Protein AF-A0A151AZF0-F1 (afdb_monomer_lite)

Organism: NCBI:txid1122241

Structure (mmCIF, N/CA/C/O backbone):
data_AF-A0A151AZF0-F1
#
_entry.id   AF-A0A151AZF0-F1
#
loop_
_atom_site.group_PDB
_atom_site.id
_atom_site.type_symbol
_atom_site.label_atom_id
_atom_site.label_alt_id
_atom_site.label_comp_id
_atom_site.label_asym_id
_atom_site.label_entity_id
_atom_site.label_seq_id
_atom_site.pdbx_PDB_ins_code
_atom_site.Cartn_x
_atom_site.Cartn_y
_atom_site.Cartn_z
_atom_site.occupancy
_atom_site.B_iso_or_equiv
_atom_site.auth_seq_id
_atom_site.auth_comp_id
_atom_site.auth_asym_id
_atom_site.auth_atom_id
_atom_site.pdbx_PDB_model_num
ATOM 1 N N . MET A 1 1 ? 9.887 -21.366 2.735 1.00 42.22 1 MET A N 1
ATOM 2 C CA . MET A 1 1 ? 10.022 -21.928 1.372 1.00 42.22 1 MET A CA 1
ATOM 3 C C . MET A 1 1 ? 11.358 -22.629 1.180 1.00 42.22 1 MET A C 1
ATOM 5 O O . MET A 1 1 ? 11.327 -23.818 0.887 1.00 42.22 1 MET A O 1
ATOM 9 N N . LYS A 1 2 ? 12.493 -21.950 1.438 1.00 47.62 2 LYS A N 1
ATOM 10 C CA . LYS A 1 2 ? 13.843 -22.541 1.374 1.00 47.62 2 LYS A CA 1
ATOM 11 C C . LYS A 1 2 ? 13.903 -23.910 2.060 1.00 47.62 2 LYS A C 1
ATOM 13 O O . LYS A 1 2 ? 14.105 -24.875 1.365 1.00 47.62 2 LYS A O 1
ATOM 18 N N . SER A 1 3 ? 13.496 -24.057 3.321 1.00 49.34 3 SER A N 1
ATOM 19 C CA . SER A 1 3 ? 13.525 -25.350 4.045 1.00 49.34 3 SER A CA 1
ATOM 20 C C . SER A 1 3 ? 12.642 -26.503 3.511 1.00 49.34 3 SER A C 1
ATOM 22 O O . SER A 1 3 ? 12.867 -27.655 3.882 1.00 49.34 3 SER A O 1
ATOM 24 N N . VAL A 1 4 ? 11.614 -26.231 2.694 1.00 53.88 4 VAL A N 1
ATOM 25 C CA . VAL A 1 4 ? 10.714 -27.257 2.105 1.00 53.88 4 VAL A CA 1
ATOM 26 C C . VAL A 1 4 ? 11.143 -27.607 0.682 1.00 53.88 4 VAL A C 1
ATOM 28 O O . VAL A 1 4 ? 11.077 -28.766 0.283 1.00 53.88 4 VAL A O 1
ATOM 31 N N . MET A 1 5 ? 11.618 -26.608 -0.061 1.00 65.56 5 MET A N 1
ATOM 32 C CA . MET A 1 5 ? 12.156 -26.776 -1.409 1.00 65.56 5 MET A CA 1
ATOM 33 C C . MET A 1 5 ? 13.628 -27.194 -1.399 1.00 65.56 5 MET A C 1
ATOM 35 O O . MET A 1 5 ? 14.109 -27.757 -2.369 1.00 65.56 5 MET A O 1
ATOM 39 N N . GLU A 1 6 ? 14.347 -26.969 -0.304 1.00 69.88 6 GLU A N 1
ATOM 40 C CA . GLU A 1 6 ? 15.763 -27.293 -0.140 1.00 69.88 6 GLU A CA 1
ATOM 41 C C . GLU A 1 6 ? 16.044 -28.785 -0.320 1.00 69.88 6 GLU A C 1
ATOM 43 O O . GLU A 1 6 ? 16.968 -29.083 -1.062 1.00 69.88 6 GLU A O 1
ATOM 48 N N . PRO A 1 7 ? 15.259 -29.742 0.214 1.00 72.81 7 PRO A N 1
ATOM 49 C CA . PRO A 1 7 ? 15.430 -31.155 -0.132 1.00 72.81 7 PRO A CA 1
ATOM 50 C C . PRO A 1 7 ? 15.266 -31.442 -1.632 1.00 72.81 7 PRO A C 1
ATOM 52 O O . PRO A 1 7 ? 15.977 -32.282 -2.177 1.00 72.81 7 PRO A O 1
ATOM 55 N N . ILE A 1 8 ? 14.358 -30.730 -2.308 1.00 76.69 8 ILE A N 1
ATOM 56 C CA . ILE A 1 8 ? 14.084 -30.883 -3.744 1.00 76.69 8 ILE A CA 1
ATOM 57 C C . ILE A 1 8 ? 15.234 -30.285 -4.574 1.00 76.69 8 ILE A C 1
ATOM 59 O O . ILE A 1 8 ? 15.750 -30.936 -5.479 1.00 76.69 8 ILE A O 1
ATOM 63 N N . TYR A 1 9 ? 15.693 -29.075 -4.248 1.00 80.81 9 TYR A N 1
ATOM 64 C CA . TYR A 1 9 ? 16.823 -28.439 -4.928 1.00 80.81 9 TYR A CA 1
ATOM 65 C C . TYR A 1 9 ? 18.149 -29.126 -4.605 1.00 80.81 9 TYR A C 1
ATOM 67 O O . TYR A 1 9 ? 18.932 -29.374 -5.513 1.00 80.81 9 TYR A O 1
ATOM 75 N N . ASN A 1 10 ? 18.386 -29.531 -3.355 1.00 79.75 10 ASN A N 1
ATOM 76 C CA . ASN A 1 10 ? 19.555 -30.329 -2.986 1.00 79.75 10 ASN A CA 1
ATOM 77 C C . ASN A 1 10 ? 19.586 -31.639 -3.749 1.00 79.75 10 ASN A C 1
ATOM 79 O O . ASN A 1 10 ? 20.657 -31.997 -4.232 1.00 79.75 10 ASN A O 1
ATOM 83 N N . PHE A 1 11 ? 18.429 -32.296 -3.908 1.00 81.69 11 PHE A N 1
ATOM 84 C CA . PHE A 1 11 ? 18.308 -33.412 -4.825 1.00 81.69 11 PHE A CA 1
ATOM 85 C C . PHE A 1 11 ? 18.811 -32.961 -6.195 1.00 81.69 11 PHE A C 1
ATOM 87 O O . PHE A 1 11 ? 19.843 -33.465 -6.615 1.00 81.69 11 PHE A O 1
ATOM 94 N N . PHE A 1 12 ? 18.196 -31.989 -6.877 1.00 85.44 12 PHE A N 1
ATOM 95 C CA . PHE A 1 12 ? 18.620 -31.599 -8.233 1.00 85.44 12 PHE A CA 1
ATOM 96 C C . PHE A 1 12 ? 20.095 -31.200 -8.379 1.00 85.44 12 PHE A C 1
ATOM 98 O O . PHE A 1 12 ? 20.670 -31.466 -9.434 1.00 85.44 12 PHE A O 1
ATOM 105 N N . LEU A 1 13 ? 20.702 -30.597 -7.358 1.00 85.88 13 LEU A N 1
ATOM 106 C CA . LEU A 1 13 ? 22.083 -30.110 -7.384 1.00 85.88 13 LEU A CA 1
ATOM 107 C C . LEU A 1 13 ? 23.124 -31.183 -7.053 1.00 85.88 13 LEU A C 1
ATOM 109 O O . LEU A 1 13 ? 24.278 -31.049 -7.452 1.00 85.88 13 LEU A O 1
ATOM 113 N N . GLU A 1 14 ? 22.737 -32.250 -6.353 1.00 84.25 14 GLU A N 1
ATOM 114 C CA . GLU A 1 14 ? 23.610 -33.359 -5.960 1.00 84.25 14 GLU A CA 1
ATOM 115 C C . GLU A 1 14 ? 24.510 -33.908 -7.084 1.00 84.25 14 GLU A C 1
ATOM 117 O O . GLU A 1 14 ? 25.729 -33.958 -6.893 1.00 84.25 14 GLU A O 1
ATOM 122 N N . PRO A 1 15 ? 23.996 -34.234 -8.283 1.00 81.56 15 PRO A N 1
ATOM 123 C CA . PRO A 1 15 ? 24.819 -34.815 -9.340 1.00 81.56 15 PRO A CA 1
ATOM 124 C C . PRO A 1 15 ? 25.746 -33.789 -10.022 1.00 81.56 15 PRO A C 1
ATOM 126 O O . PRO A 1 15 ? 26.589 -34.169 -10.836 1.00 81.56 15 PRO A O 1
ATOM 129 N N . LEU A 1 16 ? 25.618 -32.496 -9.696 1.00 84.38 16 LEU A N 1
ATOM 130 C CA . LEU A 1 16 ? 26.509 -31.421 -10.148 1.00 84.38 16 LEU A CA 1
ATOM 131 C C . LEU A 1 16 ? 27.658 -31.157 -9.154 1.00 84.38 16 LEU A C 1
ATOM 133 O O . LEU A 1 16 ? 28.620 -30.476 -9.505 1.00 84.38 16 LEU A O 1
ATOM 137 N N . ILE A 1 17 ? 27.608 -31.716 -7.936 1.00 73.12 17 ILE A N 1
ATOM 138 C CA . ILE A 1 17 ? 28.669 -31.572 -6.920 1.00 73.12 17 ILE A CA 1
ATOM 139 C C . ILE A 1 17 ? 30.031 -32.110 -7.399 1.00 73.12 17 ILE A C 1
ATOM 141 O O . ILE A 1 17 ? 31.029 -31.431 -7.157 1.00 73.12 17 ILE A O 1
ATOM 145 N N . PRO A 1 18 ? 30.142 -33.265 -8.094 1.00 62.56 18 PRO A N 1
ATOM 146 C CA . PRO A 1 18 ? 31.435 -33.783 -8.558 1.00 62.56 18 PRO A CA 1
ATOM 147 C C . PRO A 1 18 ? 32.144 -32.875 -9.575 1.00 62.56 18 PRO A C 1
ATOM 149 O O . PRO A 1 18 ? 33.356 -32.984 -9.750 1.00 62.56 18 PRO A O 1
ATOM 152 N N . CYS A 1 19 ? 31.422 -31.945 -10.213 1.00 56.50 19 CYS A N 1
ATOM 153 C CA . CYS A 1 19 ? 32.000 -30.883 -11.045 1.00 56.50 19 CYS A CA 1
ATOM 154 C C . CYS A 1 19 ? 32.746 -29.818 -10.214 1.00 56.50 19 CYS A C 1
ATOM 156 O O . CYS A 1 19 ? 33.321 -28.892 -10.778 1.00 56.50 19 CYS A O 1
ATOM 158 N N . SER A 1 20 ? 32.764 -29.951 -8.883 1.00 50.59 20 SER A N 1
ATOM 159 C CA . SER A 1 20 ? 33.580 -29.192 -7.939 1.00 50.59 20 SER A CA 1
ATOM 160 C C . SER A 1 20 ? 34.832 -30.000 -7.565 1.00 50.59 20 SER A C 1
ATOM 162 O O . SER A 1 20 ? 34.872 -30.619 -6.497 1.00 50.59 20 SER A O 1
ATOM 164 N N . PRO A 1 21 ? 35.884 -30.063 -8.405 1.00 42.28 21 PRO A N 1
ATOM 165 C CA . PRO A 1 21 ? 37.151 -30.552 -7.908 1.00 42.28 21 PRO A CA 1
ATOM 166 C C . PRO A 1 21 ? 37.623 -29.567 -6.839 1.00 42.28 21 PRO A C 1
ATOM 168 O O . PRO A 1 21 ? 37.889 -28.395 -7.110 1.00 42.28 21 PRO A O 1
ATOM 171 N N . ILE A 1 22 ? 37.702 -30.070 -5.610 1.00 41.88 22 ILE A N 1
ATOM 172 C CA . ILE A 1 22 ? 38.432 -29.473 -4.501 1.00 41.88 22 ILE A CA 1
ATOM 173 C C . ILE A 1 22 ? 39.880 -29.311 -4.968 1.00 41.88 22 ILE A C 1
ATOM 175 O O . ILE A 1 22 ? 40.700 -30.214 -4.841 1.00 41.88 22 ILE A O 1
ATOM 179 N N . VAL A 1 23 ? 40.193 -28.153 -5.532 1.00 35.53 23 VAL A N 1
ATOM 180 C CA . VAL A 1 23 ? 41.538 -27.605 -5.519 1.00 35.53 23 VAL A CA 1
ATOM 181 C C . VAL A 1 23 ? 41.374 -26.157 -5.109 1.00 35.53 23 VAL A C 1
ATOM 183 O O . VAL A 1 23 ? 40.712 -25.369 -5.781 1.00 35.53 23 VAL A O 1
ATOM 186 N N . ALA A 1 24 ? 41.954 -25.834 -3.958 1.00 36.44 24 ALA A N 1
ATOM 187 C CA . ALA A 1 24 ? 42.324 -24.478 -3.620 1.00 36.44 24 ALA A CA 1
ATOM 188 C C . ALA A 1 24 ? 43.256 -23.966 -4.726 1.00 36.44 24 ALA A C 1
ATOM 190 O O . ALA A 1 24 ? 44.459 -24.206 -4.711 1.00 36.44 24 ALA A O 1
ATOM 191 N N . THR A 1 25 ? 42.678 -23.345 -5.742 1.00 34.28 25 THR A N 1
ATOM 192 C CA . THR A 1 25 ? 43.376 -22.368 -6.561 1.00 34.28 25 THR A CA 1
ATOM 193 C C . THR A 1 25 ? 42.576 -21.098 -6.457 1.00 34.28 25 THR A C 1
ATOM 195 O O . THR A 1 25 ? 41.372 -21.091 -6.716 1.00 34.28 25 THR A O 1
ATOM 198 N N . ASP A 1 26 ? 43.285 -20.062 -6.051 1.00 37.78 26 ASP A N 1
ATOM 199 C CA . ASP A 1 26 ? 42.865 -18.702 -5.755 1.00 37.78 26 ASP A CA 1
ATOM 200 C C . ASP A 1 26 ? 42.389 -17.938 -7.008 1.00 37.78 26 ASP A C 1
ATOM 202 O O . ASP A 1 26 ? 42.692 -16.763 -7.182 1.00 37.78 26 ASP A O 1
ATOM 206 N N . GLY A 1 27 ? 41.661 -18.610 -7.904 1.00 41.56 27 GLY A N 1
ATOM 207 C CA . GLY A 1 27 ? 40.975 -17.988 -9.026 1.00 41.56 27 GLY A CA 1
ATOM 208 C C . GLY A 1 27 ? 39.744 -17.274 -8.492 1.00 41.56 27 GLY A C 1
ATOM 209 O O . GLY A 1 27 ? 38.775 -17.907 -8.063 1.00 41.56 27 GLY A O 1
ATOM 210 N N . THR A 1 28 ? 39.800 -15.948 -8.465 1.00 49.31 28 THR A N 1
ATOM 211 C CA . THR A 1 28 ? 38.645 -15.099 -8.179 1.00 49.31 28 THR A CA 1
ATOM 212 C C . THR A 1 28 ? 37.538 -15.409 -9.196 1.00 49.31 28 THR A C 1
ATOM 214 O O . THR A 1 28 ? 37.819 -15.730 -10.351 1.00 49.31 28 THR A O 1
ATOM 217 N N . GLY A 1 29 ? 36.262 -15.318 -8.801 1.00 51.56 29 GLY A N 1
ATOM 218 C CA . GLY A 1 29 ? 35.124 -15.498 -9.726 1.00 51.56 29 GLY A CA 1
ATOM 219 C C . GLY A 1 29 ? 35.193 -14.605 -10.984 1.00 51.56 29 GLY A C 1
ATOM 220 O O . GLY A 1 29 ? 34.553 -14.899 -11.995 1.00 51.56 29 GLY A O 1
ATOM 221 N N . ASP A 1 30 ? 36.036 -13.570 -10.957 1.00 54.75 30 ASP A N 1
ATOM 222 C CA . ASP A 1 30 ? 36.359 -12.670 -12.067 1.00 54.75 30 ASP A CA 1
ATOM 223 C C . ASP A 1 30 ? 37.140 -13.339 -13.222 1.00 54.75 30 ASP A C 1
ATOM 225 O O . ASP A 1 30 ? 36.998 -12.943 -14.382 1.00 54.75 30 ASP A O 1
ATOM 229 N N . GLU A 1 31 ? 37.943 -14.379 -12.963 1.00 60.72 31 GLU A N 1
ATOM 230 C CA . GLU A 1 31 ? 38.719 -15.064 -14.015 1.00 60.72 31 GLU A CA 1
ATOM 231 C C . GLU A 1 31 ? 37.845 -15.976 -14.891 1.00 60.72 31 GLU A C 1
ATOM 233 O O . GLU A 1 31 ? 38.071 -16.090 -16.095 1.00 60.72 31 GLU A O 1
ATOM 238 N N . LEU A 1 32 ? 36.811 -16.599 -14.314 1.00 64.62 32 LEU A N 1
ATOM 239 C CA . LEU A 1 32 ? 35.881 -17.466 -15.049 1.00 64.62 32 LEU A CA 1
ATOM 240 C C . LEU A 1 32 ? 34.843 -16.656 -15.839 1.00 64.62 32 LEU A C 1
ATOM 242 O O . LEU A 1 32 ? 34.472 -17.035 -16.952 1.00 64.62 32 LEU A O 1
ATOM 246 N N . SER A 1 33 ? 34.399 -15.520 -15.296 1.00 60.94 33 SER A N 1
ATOM 247 C CA . SER A 1 33 ? 33.419 -14.643 -15.948 1.00 60.94 33 SER A CA 1
ATOM 248 C C . SER A 1 33 ? 34.002 -13.862 -17.134 1.00 60.94 33 SER A C 1
ATOM 250 O O . SER A 1 33 ? 33.256 -13.494 -18.042 1.00 60.94 33 SER A O 1
ATOM 252 N N . SER A 1 34 ? 35.326 -13.668 -17.184 1.00 67.19 34 SER A N 1
ATOM 253 C CA . SER A 1 34 ? 36.035 -12.937 -18.250 1.00 67.19 34 SER A CA 1
ATOM 254 C C . SER A 1 34 ? 36.477 -13.795 -19.448 1.00 67.19 34 SER A C 1
ATOM 256 O O . SER A 1 34 ? 36.998 -13.259 -20.434 1.00 67.19 34 SER A O 1
ATOM 258 N N . LEU A 1 35 ? 36.236 -15.113 -19.420 1.00 76.75 35 LEU A N 1
ATOM 259 C CA . LEU A 1 35 ? 36.537 -16.011 -20.540 1.00 76.75 35 LEU A CA 1
ATOM 260 C C . LEU A 1 35 ? 35.724 -15.644 -21.793 1.00 76.75 35 LEU A C 1
ATOM 262 O O . LEU A 1 35 ? 34.508 -15.484 -21.739 1.00 76.75 35 LEU A O 1
ATOM 266 N N . ARG A 1 36 ? 36.390 -15.555 -22.953 1.00 76.19 36 ARG A N 1
ATOM 267 C CA . ARG A 1 36 ? 35.723 -15.428 -24.268 1.00 76.19 36 ARG A CA 1
ATOM 268 C C . ARG A 1 36 ? 35.367 -16.779 -24.885 1.00 76.19 36 ARG A C 1
ATOM 270 O O . ARG A 1 36 ? 34.313 -16.906 -25.504 1.00 76.19 36 ARG A O 1
ATOM 277 N N . GLU A 1 37 ? 36.242 -17.766 -24.729 1.00 86.19 37 GLU A N 1
ATOM 278 C CA . GLU A 1 37 ? 36.039 -19.139 -25.192 1.00 86.19 37 GLU A CA 1
ATOM 279 C C . GLU A 1 37 ? 35.965 -20.069 -23.985 1.00 86.19 37 GLU A C 1
ATOM 281 O O . GLU A 1 37 ? 36.800 -20.000 -23.083 1.00 86.19 37 GLU A O 1
ATOM 286 N N . VAL A 1 38 ? 34.948 -20.926 -23.966 1.00 87.25 38 VAL A N 1
ATOM 287 C CA . VAL A 1 38 ? 34.674 -21.863 -22.877 1.00 87.25 38 VAL A CA 1
ATOM 288 C C . VAL A 1 38 ? 34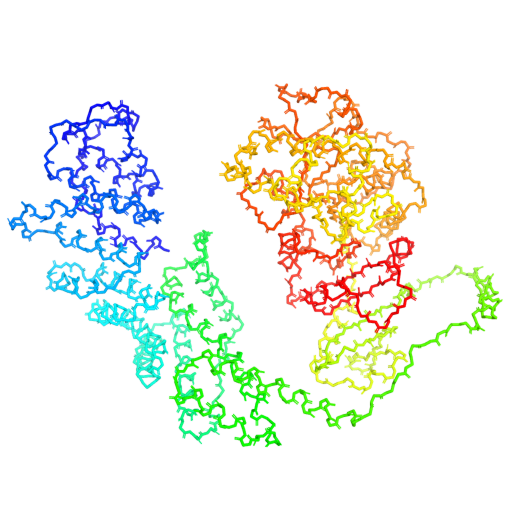.792 -23.277 -23.433 1.00 87.25 38 VAL A C 1
ATOM 290 O O . VAL A 1 38 ? 34.029 -23.659 -24.318 1.00 87.25 38 VAL A O 1
ATOM 293 N N . ASN A 1 39 ? 35.752 -24.043 -22.915 1.00 88.88 39 ASN A N 1
ATOM 294 C CA . ASN A 1 39 ? 35.935 -25.465 -23.220 1.00 88.88 39 ASN A CA 1
ATOM 295 C C . ASN A 1 39 ? 35.386 -26.355 -22.091 1.00 88.88 39 ASN A C 1
ATOM 297 O O . ASN A 1 39 ? 34.940 -25.851 -21.060 1.00 88.88 39 ASN A O 1
ATOM 301 N N . ASP A 1 40 ? 35.437 -27.678 -22.265 1.00 88.06 40 ASP A N 1
ATOM 302 C CA . ASP A 1 40 ? 34.928 -28.664 -21.295 1.00 88.06 40 ASP A CA 1
ATOM 303 C C . ASP A 1 40 ? 35.425 -28.447 -19.852 1.00 88.06 40 ASP A C 1
ATOM 305 O O . ASP A 1 40 ? 34.645 -28.473 -18.893 1.00 88.06 40 ASP A O 1
ATOM 309 N N . LYS A 1 41 ? 36.725 -28.161 -19.691 1.00 85.06 41 LYS A N 1
ATOM 310 C CA . LYS A 1 41 ? 37.348 -27.947 -18.379 1.00 85.06 41 LYS A CA 1
ATOM 311 C C . LYS A 1 41 ? 36.830 -26.668 -17.723 1.00 85.06 41 LYS A C 1
ATOM 313 O O . LYS A 1 41 ? 36.451 -26.700 -16.553 1.00 85.06 41 LYS A O 1
ATOM 318 N N . SER A 1 42 ? 36.791 -25.565 -18.471 1.00 85.25 42 SER A N 1
ATOM 319 C CA . SER A 1 42 ? 36.283 -24.282 -17.976 1.00 85.25 42 SER A CA 1
ATOM 320 C C . SER A 1 42 ? 34.790 -24.352 -17.650 1.00 85.25 42 SER A C 1
ATOM 322 O O . SER A 1 42 ? 34.380 -23.857 -16.604 1.00 85.25 42 SER A O 1
ATOM 324 N N . LEU A 1 43 ? 33.981 -25.022 -18.481 1.00 88.38 43 LEU A N 1
ATOM 325 C CA . LEU A 1 43 ? 32.549 -25.193 -18.221 1.00 88.38 43 LEU A CA 1
ATOM 326 C C . LEU A 1 43 ? 32.294 -26.034 -16.965 1.00 88.38 43 LEU A C 1
ATOM 328 O O . LEU A 1 43 ? 31.455 -25.672 -16.145 1.00 88.38 43 LEU A O 1
ATOM 332 N N . SER A 1 44 ? 33.053 -27.115 -16.772 1.00 86.50 44 SER A N 1
ATOM 333 C CA . SER A 1 44 ? 32.964 -27.932 -15.557 1.00 86.50 44 SER A CA 1
ATOM 334 C C . SER A 1 44 ? 33.299 -27.121 -14.297 1.00 86.50 44 SER A C 1
ATOM 336 O O . SER A 1 44 ? 32.591 -27.221 -13.297 1.00 86.50 44 SER A O 1
ATOM 338 N N . GLN A 1 45 ? 34.327 -26.263 -14.358 1.00 85.00 45 GLN A N 1
ATOM 339 C CA . GLN A 1 45 ? 34.695 -25.358 -13.261 1.00 85.00 45 GLN A CA 1
ATOM 340 C C . GLN A 1 45 ? 33.616 -24.306 -12.979 1.00 85.00 45 GLN A C 1
ATOM 342 O O . GLN A 1 45 ? 33.310 -24.053 -11.815 1.00 85.00 45 GLN A O 1
ATOM 347 N N . ILE A 1 46 ? 33.013 -23.732 -14.024 1.00 87.69 46 ILE A N 1
ATOM 348 C CA . ILE A 1 46 ? 31.885 -22.795 -13.918 1.00 87.69 46 ILE A CA 1
ATOM 349 C C . ILE A 1 46 ? 30.700 -23.461 -13.207 1.00 87.69 46 ILE A C 1
ATOM 351 O O . ILE A 1 46 ? 30.174 -22.904 -12.244 1.00 87.69 46 ILE A O 1
ATOM 355 N N . ILE A 1 47 ? 30.317 -24.673 -13.628 1.00 89.38 47 ILE A N 1
ATOM 356 C CA . ILE A 1 47 ? 29.232 -25.443 -13.001 1.00 89.38 47 ILE A CA 1
ATOM 357 C C . ILE A 1 47 ? 29.540 -25.677 -11.518 1.00 89.38 47 ILE A C 1
ATOM 359 O O . ILE A 1 47 ? 28.716 -25.357 -10.662 1.00 89.38 47 ILE A O 1
ATOM 363 N N . GLY A 1 48 ? 30.740 -26.169 -11.192 1.00 85.19 48 GLY A N 1
ATOM 364 C CA . GLY A 1 48 ? 31.149 -26.410 -9.806 1.00 85.19 48 GLY A CA 1
ATOM 365 C C . GLY A 1 48 ? 31.179 -25.142 -8.944 1.00 85.19 48 GLY A C 1
ATOM 366 O O . GLY A 1 48 ? 30.760 -25.171 -7.784 1.00 85.19 48 GLY A O 1
ATOM 367 N N . HIS A 1 49 ? 31.638 -24.017 -9.502 1.00 84.38 49 HIS A N 1
ATOM 368 C CA . HIS A 1 49 ? 31.646 -22.721 -8.822 1.00 84.38 49 HIS A CA 1
ATOM 369 C C . HIS A 1 49 ? 30.225 -22.230 -8.537 1.00 84.38 49 HIS A C 1
ATOM 371 O O . HIS A 1 49 ? 29.922 -21.834 -7.413 1.00 84.38 49 HIS A O 1
ATOM 377 N N . ALA A 1 50 ? 29.328 -22.333 -9.511 1.00 87.38 50 ALA A N 1
ATOM 378 C CA . ALA A 1 50 ? 27.950 -21.904 -9.346 1.00 87.38 50 ALA A CA 1
ATOM 379 C C . ALA A 1 50 ? 27.156 -22.781 -8.365 1.00 87.38 50 ALA A C 1
ATOM 381 O O . ALA A 1 50 ? 26.357 -22.249 -7.601 1.00 87.38 50 ALA A O 1
ATOM 382 N N . VAL A 1 51 ? 27.422 -24.095 -8.288 1.00 87.56 51 VAL A N 1
ATOM 383 C CA . VAL A 1 51 ? 26.842 -24.958 -7.234 1.00 87.56 51 VAL A CA 1
ATOM 384 C C . VAL A 1 51 ? 27.284 -24.478 -5.847 1.00 87.56 51 VAL A C 1
ATOM 386 O O . VAL A 1 51 ? 26.485 -24.444 -4.909 1.00 87.56 51 VAL A O 1
ATOM 389 N N . LYS A 1 52 ? 28.552 -24.072 -5.704 1.00 84.06 52 LYS A N 1
ATOM 390 C CA . LYS A 1 52 ? 29.074 -23.511 -4.451 1.00 84.06 52 LYS A CA 1
ATOM 391 C C . LYS A 1 52 ? 28.402 -22.178 -4.108 1.00 84.06 52 LYS A C 1
ATOM 393 O O . LYS A 1 52 ? 28.016 -21.992 -2.956 1.00 84.06 52 LYS A O 1
ATOM 398 N N . LEU A 1 53 ? 28.249 -21.277 -5.081 1.00 82.75 53 LEU A N 1
ATOM 399 C CA . LEU A 1 53 ? 27.572 -19.994 -4.871 1.00 82.75 53 LEU A CA 1
ATOM 400 C C . LEU A 1 53 ? 26.096 -20.178 -4.510 1.00 82.75 53 LEU A C 1
ATOM 402 O O . LEU A 1 53 ? 25.635 -19.537 -3.573 1.00 82.75 53 LEU A O 1
ATOM 406 N N . HIS A 1 54 ? 25.394 -21.113 -5.160 1.00 87.06 54 HIS A N 1
ATOM 407 C CA . HIS A 1 54 ? 24.003 -21.440 -4.831 1.00 87.06 54 HIS A CA 1
ATOM 408 C C . HIS A 1 54 ? 23.845 -21.801 -3.351 1.00 87.06 54 HIS A C 1
ATOM 410 O O . HIS A 1 54 ? 23.001 -21.243 -2.653 1.00 87.06 54 HIS A O 1
ATOM 416 N N . ARG A 1 55 ? 24.726 -22.672 -2.844 1.00 81.38 55 ARG A N 1
ATOM 417 C CA . ARG A 1 55 ? 24.698 -23.122 -1.445 1.00 81.38 55 ARG A CA 1
ATOM 418 C C . ARG A 1 55 ? 25.067 -22.037 -0.434 1.00 81.38 55 ARG A C 1
ATOM 420 O O . ARG A 1 55 ? 24.553 -22.069 0.680 1.00 81.38 55 ARG A O 1
ATOM 427 N N . LEU A 1 56 ? 25.976 -21.127 -0.787 1.00 75.94 56 LEU A N 1
ATOM 428 C CA . LEU A 1 56 ? 26.501 -20.114 0.137 1.00 75.94 56 LEU A CA 1
ATOM 429 C C . LEU A 1 56 ? 25.710 -18.802 0.119 1.00 75.94 56 LEU A C 1
ATOM 431 O O . LEU A 1 56 ? 25.498 -18.216 1.177 1.00 75.94 56 LEU A O 1
ATOM 435 N N . TYR A 1 57 ? 25.297 -18.350 -1.062 1.00 77.00 57 TYR A N 1
ATOM 436 C CA . TYR A 1 57 ? 24.783 -16.996 -1.293 1.00 77.00 57 TYR A CA 1
ATOM 437 C C . TYR A 1 57 ? 23.384 -16.992 -1.923 1.00 77.00 57 TYR A C 1
ATOM 439 O O . TYR A 1 57 ? 22.579 -16.122 -1.607 1.00 77.00 57 TYR A O 1
ATOM 447 N N . GLY A 1 58 ? 23.031 -18.033 -2.686 1.00 79.44 58 GLY A N 1
ATOM 448 C CA . GLY A 1 58 ? 21.682 -18.240 -3.217 1.00 79.44 58 GLY A CA 1
ATOM 449 C C . GLY A 1 58 ? 21.614 -18.288 -4.743 1.00 79.44 58 GLY A C 1
ATOM 450 O O . GLY A 1 58 ? 22.626 -18.345 -5.443 1.00 79.44 58 GLY A O 1
ATOM 451 N N . VAL A 1 59 ? 20.384 -18.318 -5.260 1.00 83.62 59 VAL A N 1
ATOM 452 C CA . VAL A 1 59 ? 20.092 -18.594 -6.675 1.00 83.62 59 VAL A CA 1
ATOM 453 C C . VAL A 1 59 ? 20.581 -17.505 -7.639 1.00 83.62 59 VAL A C 1
ATOM 455 O O . VAL A 1 59 ? 21.047 -17.840 -8.727 1.00 83.62 59 VAL A O 1
ATOM 458 N N . GLU A 1 60 ? 20.544 -16.226 -7.250 1.00 84.94 60 GLU A N 1
ATOM 459 C CA . GLU A 1 60 ? 20.983 -15.120 -8.119 1.00 84.94 60 GLU A CA 1
ATOM 460 C C . GLU A 1 60 ? 22.505 -15.118 -8.324 1.00 84.94 60 GLU A C 1
ATOM 462 O O . GLU A 1 60 ? 22.971 -14.997 -9.456 1.00 84.94 60 GLU A O 1
ATOM 467 N N . ASP A 1 61 ? 23.299 -15.355 -7.274 1.00 82.75 61 ASP A N 1
ATOM 468 C CA . ASP A 1 61 ? 24.759 -15.473 -7.396 1.00 82.75 61 ASP A CA 1
ATOM 469 C C . ASP A 1 61 ? 25.161 -16.666 -8.274 1.00 82.75 61 ASP A C 1
ATOM 471 O O . ASP A 1 61 ? 26.063 -16.571 -9.111 1.00 82.75 61 ASP A O 1
ATOM 475 N N . ALA A 1 62 ? 24.457 -17.792 -8.128 1.00 86.06 62 ALA A N 1
ATOM 476 C CA . ALA A 1 62 ? 24.656 -18.953 -8.987 1.00 86.06 62 ALA A CA 1
ATOM 477 C C . ALA A 1 62 ? 24.308 -18.649 -10.452 1.00 86.06 62 ALA A C 1
ATOM 479 O O . ALA A 1 62 ? 25.051 -19.045 -11.352 1.00 86.06 62 ALA A O 1
ATOM 480 N N . TYR A 1 63 ? 23.212 -17.920 -10.698 1.00 88.81 63 TYR A N 1
ATOM 481 C CA . TYR A 1 63 ? 22.806 -17.505 -12.040 1.00 88.81 63 TYR A CA 1
ATOM 482 C C . TYR A 1 63 ? 23.860 -16.609 -12.698 1.00 88.81 63 TYR A C 1
ATOM 484 O O . TYR A 1 63 ? 24.281 -16.888 -13.822 1.00 88.81 63 TYR A O 1
ATOM 492 N N . HIS A 1 64 ? 24.345 -15.588 -11.986 1.00 85.00 64 HIS A N 1
ATOM 493 C CA . HIS A 1 64 ? 25.387 -14.689 -12.487 1.00 85.00 64 HIS A CA 1
ATOM 494 C C . HIS A 1 64 ? 26.691 -15.418 -12.825 1.00 85.00 64 HIS A C 1
ATOM 496 O O . HIS A 1 64 ? 27.368 -15.047 -13.783 1.00 85.00 64 HIS A O 1
ATOM 502 N N . ALA A 1 65 ? 27.023 -16.484 -12.097 1.00 84.50 65 ALA A N 1
ATOM 503 C CA . ALA A 1 65 ? 28.181 -17.311 -12.411 1.00 84.50 65 ALA A CA 1
ATOM 504 C C . ALA A 1 65 ? 27.970 -18.262 -13.601 1.00 84.50 65 ALA A C 1
ATOM 506 O O . ALA A 1 65 ? 28.948 -18.619 -14.252 1.00 84.50 65 ALA A O 1
ATOM 507 N N . LEU A 1 66 ? 26.736 -18.684 -13.901 1.00 86.94 66 LEU A N 1
ATOM 508 C CA . LEU A 1 66 ? 26.426 -19.619 -14.999 1.00 86.94 66 LEU A CA 1
ATOM 509 C C . LEU A 1 66 ? 26.054 -18.950 -16.313 1.00 86.94 66 LEU A C 1
ATOM 511 O O . LEU A 1 66 ? 26.052 -19.613 -17.354 1.00 86.94 66 LEU A O 1
ATOM 515 N N . TYR A 1 67 ? 25.684 -17.677 -16.282 1.00 85.81 67 TYR A N 1
ATOM 516 C CA . TYR A 1 67 ? 25.156 -16.999 -17.450 1.00 85.81 67 TYR A CA 1
ATOM 517 C C . TYR A 1 67 ? 26.032 -15.818 -17.855 1.00 85.81 67 TYR A C 1
ATOM 519 O O . TYR A 1 67 ? 26.018 -14.759 -17.232 1.00 85.81 67 TYR A O 1
ATOM 527 N N . ASN A 1 68 ? 26.744 -15.984 -18.972 1.00 84.38 68 ASN A N 1
ATOM 528 C CA . ASN A 1 68 ? 27.385 -14.886 -19.682 1.00 84.38 68 ASN A CA 1
ATOM 529 C C . ASN A 1 68 ? 27.024 -14.959 -21.178 1.00 84.38 68 ASN A C 1
ATOM 531 O O . ASN A 1 68 ? 27.409 -15.918 -21.854 1.00 84.38 68 ASN A O 1
ATOM 535 N N . PRO A 1 69 ? 26.330 -13.946 -21.730 1.00 81.31 69 PRO A N 1
ATOM 536 C CA . PRO A 1 69 ? 25.917 -13.944 -23.134 1.00 81.31 69 PRO A CA 1
ATOM 537 C C . PRO A 1 69 ? 27.092 -13.882 -24.125 1.00 81.31 69 PRO A C 1
ATOM 539 O O . PRO A 1 69 ? 26.899 -14.128 -25.313 1.00 81.31 69 PRO A O 1
ATOM 542 N N . ASN A 1 70 ? 28.307 -13.567 -23.664 1.00 82.06 70 ASN A N 1
ATOM 543 C CA . ASN A 1 70 ? 29.496 -13.441 -24.509 1.00 82.06 70 ASN A CA 1
ATOM 544 C C . ASN A 1 70 ? 30.309 -14.738 -24.651 1.00 82.06 70 ASN A C 1
ATOM 546 O O . ASN A 1 70 ? 31.303 -14.744 -25.381 1.00 82.06 70 ASN A O 1
ATOM 550 N N . TRP A 1 71 ? 29.931 -15.820 -23.967 1.00 89.56 71 TRP A N 1
ATOM 551 C CA . TRP A 1 71 ? 30.660 -17.084 -24.047 1.00 89.56 71 TRP A CA 1
ATOM 552 C C . TRP A 1 71 ? 30.501 -17.764 -25.405 1.00 89.56 71 TRP A C 1
ATOM 554 O O . TRP A 1 71 ? 29.393 -17.976 -25.900 1.00 89.56 71 TRP A O 1
ATOM 564 N N . LYS A 1 72 ? 31.631 -18.177 -25.981 1.00 88.19 72 LYS A N 1
ATOM 565 C CA . LYS A 1 72 ? 31.673 -19.088 -27.126 1.00 88.19 72 LYS A CA 1
ATOM 566 C C . LYS A 1 72 ? 32.094 -20.472 -26.659 1.00 88.19 72 LYS A C 1
ATOM 568 O O . LYS A 1 72 ? 33.221 -20.655 -26.211 1.00 88.19 72 LYS A O 1
ATOM 573 N N . PHE A 1 73 ? 31.191 -21.439 -26.766 1.00 88.44 73 PHE A N 1
ATOM 574 C CA . PHE A 1 73 ? 31.484 -22.827 -26.424 1.00 88.44 73 PHE A CA 1
ATOM 575 C C . PHE A 1 73 ? 32.323 -23.491 -27.521 1.00 88.44 73 PHE A C 1
ATOM 577 O O . PHE A 1 73 ? 31.958 -23.436 -28.696 1.00 88.44 73 PHE A O 1
ATOM 584 N N . VAL A 1 74 ? 33.435 -24.115 -27.129 1.00 88.81 74 VAL A N 1
ATOM 585 C CA . VAL A 1 74 ? 34.394 -24.783 -28.023 1.00 88.81 74 VAL A CA 1
ATOM 586 C C . VAL A 1 74 ? 34.649 -26.195 -27.498 1.00 88.81 74 VAL A C 1
ATOM 588 O O . VAL A 1 74 ? 34.959 -26.362 -26.323 1.00 88.81 74 VAL A O 1
ATOM 591 N N . ASP A 1 75 ? 34.506 -27.208 -28.356 1.00 87.12 75 ASP A N 1
ATOM 592 C CA . ASP A 1 75 ? 34.830 -28.615 -28.060 1.00 87.12 75 ASP A CA 1
ATOM 593 C C . ASP A 1 75 ? 34.233 -29.159 -26.743 1.00 87.12 75 ASP A C 1
ATOM 595 O O . ASP A 1 75 ? 34.924 -29.775 -25.931 1.00 87.12 75 ASP A O 1
ATOM 599 N N . ILE A 1 76 ? 32.935 -28.927 -26.510 1.00 87.25 76 ILE A N 1
ATOM 600 C CA . ILE A 1 76 ? 32.250 -29.366 -25.284 1.00 87.25 76 ILE A CA 1
ATOM 601 C C . ILE A 1 76 ? 31.556 -30.718 -25.492 1.00 87.25 76 ILE A C 1
ATOM 603 O O . ILE A 1 76 ? 30.692 -30.831 -26.366 1.00 87.25 76 ILE A O 1
ATOM 607 N N . PRO A 1 77 ? 31.862 -31.735 -24.666 1.00 86.31 77 PRO A N 1
ATOM 608 C CA . PRO A 1 77 ? 31.155 -33.004 -24.669 1.00 86.31 77 PRO A CA 1
ATOM 609 C C . PRO A 1 77 ? 29.644 -32.834 -24.422 1.00 86.31 77 PRO A C 1
ATOM 611 O O . PRO A 1 77 ? 29.247 -32.049 -23.554 1.00 86.31 77 PRO A O 1
ATOM 614 N N . PRO A 1 78 ? 28.785 -33.640 -25.077 1.00 84.38 78 PRO A N 1
ATOM 615 C CA . PRO A 1 78 ? 27.333 -33.616 -24.867 1.00 84.38 78 PRO A CA 1
ATOM 616 C C . PRO A 1 78 ? 26.911 -33.710 -23.394 1.00 84.38 78 PRO A C 1
ATOM 618 O O . PRO A 1 78 ? 25.969 -33.046 -22.970 1.00 84.38 78 PRO A O 1
ATOM 621 N N . LYS A 1 79 ? 27.638 -34.499 -22.590 1.00 84.38 79 LYS A N 1
ATOM 622 C CA . LYS A 1 79 ? 27.367 -34.683 -21.158 1.00 84.38 79 LYS A CA 1
ATOM 623 C C . LYS A 1 79 ? 27.540 -33.385 -20.359 1.00 84.38 79 LYS A C 1
ATOM 625 O O . LYS A 1 79 ? 26.645 -33.027 -19.600 1.00 84.38 79 LYS A O 1
ATOM 630 N N . THR A 1 80 ? 28.651 -32.676 -20.544 1.00 86.19 80 THR A N 1
ATOM 631 C CA . THR A 1 80 ? 28.950 -31.423 -19.831 1.00 86.19 80 THR A CA 1
ATOM 632 C C . THR A 1 80 ? 27.980 -30.316 -20.238 1.00 86.19 80 THR A C 1
ATOM 634 O O . THR A 1 80 ? 27.500 -29.549 -19.403 1.00 86.19 80 THR A O 1
ATOM 637 N N . LEU A 1 81 ? 27.613 -30.274 -21.521 1.00 88.31 81 LEU A N 1
ATOM 638 C CA . LEU A 1 81 ? 26.638 -29.314 -22.031 1.00 88.31 81 LEU A CA 1
ATOM 639 C C . LEU A 1 81 ? 25.212 -29.608 -21.525 1.00 88.31 81 LEU A C 1
ATOM 641 O O . LEU A 1 81 ? 24.467 -28.680 -21.210 1.00 88.31 81 LEU A O 1
ATOM 645 N N . MET A 1 82 ? 24.850 -30.885 -21.366 1.00 88.56 82 MET A N 1
ATOM 646 C CA . MET A 1 82 ? 23.613 -31.295 -20.693 1.00 88.56 82 MET A CA 1
ATOM 647 C C . MET A 1 82 ? 23.602 -30.850 -19.225 1.00 88.56 82 MET A C 1
ATOM 649 O O . MET A 1 82 ? 22.627 -30.233 -18.806 1.00 88.56 82 MET A O 1
ATOM 653 N N . GLN A 1 83 ? 24.682 -31.076 -18.466 1.00 89.38 83 GLN A N 1
ATOM 654 C CA . GLN A 1 83 ? 24.790 -30.640 -17.064 1.00 89.38 83 GLN A CA 1
ATOM 655 C C . GLN A 1 83 ? 24.629 -29.121 -16.919 1.00 89.38 83 GLN A C 1
ATOM 657 O O . GLN A 1 83 ? 23.949 -28.651 -16.006 1.00 89.38 83 GLN A O 1
ATOM 662 N N . TYR A 1 84 ? 25.201 -28.358 -17.853 1.00 91.31 84 TYR A N 1
ATOM 663 C CA . TYR A 1 84 ? 25.051 -26.908 -17.916 1.00 91.31 84 TYR A CA 1
ATOM 664 C C . TYR A 1 84 ? 23.593 -26.473 -18.119 1.00 91.31 84 TYR A C 1
ATOM 666 O O . TYR A 1 84 ? 23.061 -25.697 -17.323 1.00 91.31 84 TYR A O 1
ATOM 674 N N . TYR A 1 85 ? 22.915 -26.994 -19.148 1.00 91.94 85 TYR A N 1
ATOM 675 C CA . TYR A 1 85 ? 21.513 -26.643 -19.405 1.00 91.94 85 TYR A CA 1
ATOM 676 C C . TYR A 1 85 ? 20.565 -27.163 -18.329 1.00 91.94 85 TYR A C 1
ATOM 678 O O . TYR A 1 85 ? 19.580 -26.500 -18.004 1.00 91.94 85 TYR A O 1
ATOM 686 N N . TYR A 1 86 ? 20.879 -28.311 -17.739 1.00 91.75 86 TYR A N 1
ATOM 687 C CA . TYR A 1 86 ? 20.174 -28.842 -16.587 1.00 91.75 86 TYR A CA 1
ATOM 688 C C . TYR A 1 86 ? 20.250 -27.868 -15.410 1.00 91.75 86 TYR A C 1
ATOM 690 O O . TYR A 1 86 ? 19.211 -27.500 -14.868 1.00 91.75 86 TYR A O 1
ATOM 698 N N . PHE A 1 87 ? 21.441 -27.368 -15.065 1.00 92.56 87 PHE A N 1
ATOM 699 C CA . PHE A 1 87 ? 21.583 -26.434 -13.949 1.00 92.56 87 PHE A CA 1
ATOM 700 C C . PHE A 1 87 ? 20.903 -25.087 -14.231 1.00 92.56 87 PHE A C 1
ATOM 702 O O . PHE A 1 87 ? 20.176 -24.573 -13.383 1.00 92.56 87 PHE A O 1
ATOM 709 N N . LEU A 1 88 ? 21.039 -24.553 -15.449 1.00 91.81 88 LEU A N 1
ATOM 710 C CA . LEU A 1 88 ? 20.297 -23.357 -15.855 1.00 91.81 88 LEU A CA 1
ATOM 711 C C . LEU A 1 88 ? 18.781 -23.557 -15.765 1.00 91.81 88 LEU A C 1
ATOM 713 O O . LEU A 1 88 ? 18.068 -22.641 -15.369 1.00 91.81 88 LEU A O 1
ATOM 717 N N . THR A 1 89 ? 18.277 -24.749 -16.084 1.00 91.38 89 THR A N 1
ATOM 718 C CA . THR A 1 89 ? 16.851 -25.062 -15.933 1.00 91.38 89 THR A CA 1
ATOM 719 C C . THR A 1 89 ? 16.439 -25.060 -14.460 1.00 91.38 89 THR A C 1
ATOM 721 O O . THR A 1 89 ? 15.441 -24.433 -14.121 1.00 91.38 89 THR A O 1
ATOM 724 N N . VAL A 1 90 ? 17.220 -25.696 -13.577 1.00 90.06 90 VAL A N 1
ATOM 725 C CA . VAL A 1 90 ? 16.974 -25.702 -12.120 1.00 90.06 90 VAL A CA 1
ATOM 726 C C . VAL A 1 90 ? 16.911 -24.273 -11.572 1.00 90.06 90 VAL A C 1
ATOM 728 O O . VAL A 1 90 ? 15.963 -23.924 -10.874 1.00 90.06 90 VAL A O 1
ATOM 731 N N . ILE A 1 91 ? 17.880 -23.431 -11.938 1.00 89.69 91 ILE A N 1
ATOM 732 C CA . ILE A 1 91 ? 17.960 -22.036 -11.488 1.00 89.69 91 ILE A CA 1
ATOM 733 C C . ILE A 1 91 ? 16.778 -21.215 -11.991 1.00 89.69 91 ILE A C 1
ATOM 735 O O . ILE A 1 91 ? 16.169 -20.491 -11.214 1.00 89.69 91 ILE A O 1
ATOM 739 N N . ASN A 1 92 ? 16.414 -21.326 -13.269 1.00 86.50 92 ASN A N 1
ATOM 740 C CA . ASN A 1 92 ? 15.305 -20.535 -13.807 1.00 86.50 92 ASN A CA 1
ATOM 741 C C . ASN A 1 92 ? 13.935 -21.011 -13.294 1.00 86.50 92 ASN A C 1
ATOM 743 O O . ASN A 1 92 ? 13.024 -20.197 -13.174 1.00 86.50 92 ASN A O 1
ATOM 747 N N . ILE A 1 93 ? 13.798 -22.287 -12.905 1.00 82.81 93 ILE A N 1
ATOM 748 C CA . ILE A 1 93 ? 12.636 -22.771 -12.142 1.00 82.81 93 ILE A CA 1
ATOM 749 C C . ILE A 1 93 ? 12.584 -22.106 -10.759 1.00 82.81 93 ILE A C 1
ATOM 751 O O . ILE A 1 93 ? 11.527 -21.620 -10.366 1.00 82.81 93 ILE A O 1
ATOM 755 N N . GLU A 1 94 ? 13.707 -22.035 -10.038 1.00 84.00 94 GLU A N 1
ATOM 756 C CA . GLU A 1 94 ? 13.768 -21.398 -8.713 1.00 84.00 94 GLU A CA 1
ATOM 757 C C . GLU A 1 94 ? 13.543 -19.876 -8.767 1.00 84.00 94 GLU A C 1
ATOM 759 O O . GLU A 1 94 ? 12.931 -19.314 -7.859 1.00 84.00 94 GLU A O 1
ATOM 764 N N . ARG A 1 95 ? 13.961 -19.225 -9.858 1.00 83.88 95 ARG A N 1
ATOM 765 C CA . ARG A 1 95 ? 13.751 -17.790 -10.129 1.00 83.88 95 ARG A CA 1
ATOM 766 C C . ARG A 1 95 ? 12.366 -17.453 -10.687 1.00 83.88 95 ARG A C 1
ATOM 768 O O . ARG A 1 95 ? 12.068 -16.278 -10.870 1.00 83.88 95 ARG A O 1
ATOM 775 N N . TYR A 1 96 ? 11.529 -18.453 -10.974 1.00 76.62 96 TYR A N 1
ATOM 776 C CA . TYR A 1 96 ? 10.241 -18.286 -11.662 1.00 76.62 96 TYR A CA 1
ATOM 777 C C . TYR A 1 96 ? 10.341 -17.601 -13.048 1.00 76.62 96 TYR A C 1
ATOM 779 O O . TYR A 1 96 ? 9.373 -17.005 -13.523 1.00 76.62 96 TYR A O 1
ATOM 787 N N . ASP A 1 97 ? 11.479 -17.728 -13.741 1.00 80.75 97 ASP A N 1
ATOM 788 C CA . ASP A 1 97 ? 11.669 -17.213 -15.105 1.00 80.75 97 ASP A CA 1
ATOM 789 C C . ASP A 1 97 ? 11.208 -18.256 -16.134 1.00 80.75 97 ASP A C 1
ATOM 791 O O . ASP A 1 97 ? 11.959 -19.136 -16.569 1.00 80.75 97 ASP A O 1
ATOM 795 N N . LEU A 1 98 ? 9.925 -18.183 -16.503 1.00 78.50 98 LEU A N 1
ATOM 796 C CA . LEU A 1 98 ? 9.289 -19.175 -17.372 1.00 78.50 98 LEU A CA 1
ATOM 797 C C . LEU A 1 98 ? 9.802 -19.148 -18.819 1.00 78.50 98 LEU A C 1
ATOM 799 O O . LEU A 1 98 ? 9.662 -20.147 -19.528 1.00 78.50 98 LEU A O 1
ATOM 803 N N . GLU A 1 99 ? 10.339 -18.020 -19.284 1.00 82.44 99 GLU A N 1
ATOM 804 C CA . GLU A 1 99 ? 10.806 -17.862 -20.662 1.00 82.44 99 GLU A CA 1
ATOM 805 C C . GLU A 1 99 ? 12.190 -18.482 -20.845 1.00 82.44 99 GLU A C 1
ATOM 807 O O . GLU A 1 99 ? 12.363 -19.358 -21.700 1.00 82.44 99 GLU A O 1
ATOM 812 N N . GLU A 1 100 ? 13.146 -18.118 -19.987 1.00 83.88 100 GLU A N 1
ATOM 813 C CA . GLU A 1 100 ? 14.484 -18.711 -20.014 1.00 83.88 100 GLU A CA 1
ATOM 814 C C . GLU A 1 100 ? 14.440 -20.201 -19.641 1.00 83.88 100 GLU A C 1
ATOM 816 O O . GLU A 1 100 ? 15.121 -21.016 -20.265 1.00 83.88 100 GLU A O 1
ATOM 821 N N . MET A 1 101 ? 13.568 -20.607 -18.711 1.00 87.88 101 MET A N 1
ATOM 822 C CA . MET A 1 101 ? 13.346 -22.021 -18.388 1.00 87.88 101 MET A CA 1
ATOM 823 C C . MET A 1 101 ? 12.948 -22.857 -19.619 1.00 87.88 101 MET A C 1
ATOM 825 O O . MET A 1 101 ? 13.536 -23.919 -19.846 1.00 87.88 101 MET A O 1
ATOM 829 N N . ARG A 1 102 ? 12.010 -22.379 -20.453 1.00 85.12 102 ARG A N 1
ATOM 830 C CA . ARG A 1 102 ? 11.576 -23.093 -21.674 1.00 85.12 102 ARG A CA 1
ATOM 831 C C . ARG A 1 102 ? 12.727 -23.311 -22.650 1.00 85.12 102 ARG A C 1
ATOM 833 O O . ARG A 1 102 ? 12.943 -24.428 -23.112 1.00 85.12 102 ARG A O 1
ATOM 840 N N . LYS A 1 103 ? 13.515 -22.263 -22.890 1.00 87.56 103 LYS A N 1
ATOM 841 C CA . LYS A 1 103 ? 14.683 -22.293 -23.778 1.00 87.56 103 LYS A CA 1
ATOM 842 C C . LYS A 1 103 ? 15.688 -23.379 -23.393 1.00 87.56 103 LYS A C 1
ATOM 844 O O . LYS A 1 103 ? 16.270 -24.007 -24.276 1.00 87.56 103 LYS A O 1
ATOM 849 N N . TYR A 1 104 ? 15.921 -23.607 -22.100 1.00 90.06 104 TYR A N 1
ATOM 850 C CA . TYR A 1 104 ? 16.850 -24.648 -21.645 1.00 90.06 104 TYR A CA 1
ATOM 851 C C . TYR A 1 104 ? 16.210 -26.041 -21.588 1.00 90.06 104 TYR A C 1
ATOM 853 O O . TYR A 1 104 ? 16.884 -27.024 -21.906 1.00 90.06 104 TYR A O 1
ATOM 861 N N . LEU A 1 105 ? 14.911 -26.142 -21.294 1.00 87.06 105 LEU A N 1
ATOM 862 C CA . LEU A 1 105 ? 14.167 -27.403 -21.376 1.00 87.06 105 LEU A CA 1
ATOM 863 C C . LEU A 1 105 ? 14.082 -27.971 -22.791 1.00 87.06 105 LEU A C 1
ATOM 865 O O . LEU A 1 105 ? 14.162 -29.192 -22.952 1.00 87.06 105 LEU A O 1
ATOM 869 N N . ASP A 1 106 ? 13.937 -27.122 -23.807 1.00 85.25 106 ASP A N 1
ATOM 870 C CA . ASP A 1 106 ? 13.935 -27.558 -25.206 1.00 85.25 106 ASP A CA 1
ATOM 871 C C . ASP A 1 106 ? 15.281 -28.193 -25.565 1.00 85.25 106 ASP A C 1
ATOM 873 O O . ASP A 1 106 ? 15.332 -29.313 -26.077 1.00 85.25 106 ASP A O 1
ATOM 877 N N . LYS A 1 107 ? 16.383 -27.553 -25.151 1.00 87.06 107 LYS A N 1
ATOM 878 C CA . LYS A 1 107 ? 17.733 -28.105 -25.323 1.00 87.06 107 LYS A CA 1
ATOM 879 C C . LYS A 1 107 ? 17.885 -29.454 -24.625 1.00 87.06 107 LYS A C 1
ATOM 881 O O . LYS A 1 107 ? 18.377 -30.396 -25.236 1.00 87.06 107 LYS A O 1
ATOM 886 N N . LEU A 1 108 ? 17.428 -29.581 -23.376 1.00 86.56 108 LEU A N 1
ATOM 887 C CA . LEU A 1 108 ? 17.435 -30.857 -22.647 1.00 86.56 108 LEU A CA 1
ATOM 888 C C . LEU A 1 108 ? 16.563 -31.926 -23.319 1.00 86.56 108 LEU A C 1
ATOM 890 O O . LEU A 1 108 ? 16.906 -33.105 -23.304 1.00 86.56 108 LEU A O 1
ATOM 894 N N . SER A 1 109 ? 15.440 -31.531 -23.917 1.00 81.50 109 SER A N 1
ATOM 895 C CA . SER A 1 109 ? 14.546 -32.446 -24.628 1.00 81.50 109 SER A CA 1
ATOM 896 C C . SER A 1 109 ? 15.177 -33.007 -25.893 1.00 81.50 109 SER A C 1
ATOM 898 O O . SER A 1 109 ? 14.977 -34.183 -26.188 1.00 81.50 109 SER A O 1
ATOM 900 N N . ASP A 1 110 ? 15.964 -32.208 -26.607 1.00 78.50 110 ASP A N 1
ATOM 901 C CA . ASP A 1 110 ? 16.709 -32.676 -27.773 1.00 78.50 110 ASP A CA 1
ATOM 902 C C . ASP A 1 110 ? 17.871 -33.599 -27.385 1.00 78.50 110 ASP A C 1
ATOM 904 O O . ASP A 1 110 ? 18.108 -34.589 -28.077 1.00 78.50 110 ASP A O 1
ATOM 908 N N . TYR A 1 111 ? 18.511 -33.370 -26.230 1.00 73.06 111 TYR A N 1
ATOM 909 C CA . TYR A 1 111 ? 19.486 -34.315 -25.668 1.00 73.06 111 TYR A CA 1
ATOM 910 C C . TYR A 1 111 ? 18.876 -35.690 -25.365 1.00 73.06 111 TYR A C 1
ATOM 912 O O . TYR A 1 111 ? 19.499 -36.709 -25.655 1.00 73.06 111 TYR A O 1
ATOM 920 N N . LEU A 1 112 ? 17.655 -35.731 -24.821 1.00 71.56 112 LEU A N 1
ATOM 921 C CA . LEU A 1 112 ? 16.974 -36.984 -24.468 1.00 71.56 112 LEU A CA 1
ATOM 922 C C . LEU A 1 112 ? 16.577 -37.836 -25.687 1.00 71.56 112 LEU A C 1
ATOM 924 O O . LEU A 1 112 ? 16.508 -39.053 -25.576 1.00 71.56 112 LEU A O 1
ATOM 928 N N . LYS A 1 113 ? 16.325 -37.229 -26.857 1.00 70.25 113 LYS A N 1
ATOM 929 C CA . LYS A 1 113 ? 15.936 -37.960 -28.084 1.00 70.25 113 LYS A CA 1
ATOM 930 C C . LYS A 1 113 ? 17.085 -38.763 -28.708 1.00 70.25 113 LYS A C 1
ATOM 932 O O . LYS A 1 113 ? 16.828 -39.634 -29.532 1.00 70.25 113 LYS A O 1
ATOM 937 N N . GLY A 1 114 ? 18.335 -38.440 -28.370 1.00 61.00 114 GLY A N 1
ATOM 938 C CA . GLY A 1 114 ? 19.538 -38.992 -29.004 1.00 61.00 114 GLY A CA 1
ATOM 939 C C . GLY A 1 114 ? 20.214 -40.143 -28.255 1.00 61.00 114 GLY A C 1
ATOM 940 O O . GLY A 1 114 ? 21.307 -40.537 -28.654 1.00 61.00 114 GLY A O 1
ATOM 941 N N . MET A 1 115 ? 19.624 -40.652 -27.169 1.00 56.75 115 MET A N 1
ATOM 942 C CA . MET A 1 115 ? 20.232 -41.689 -26.331 1.00 56.75 115 MET A CA 1
ATOM 943 C C . MET A 1 115 ? 19.296 -42.887 -26.169 1.00 56.75 115 MET A C 1
ATOM 945 O O . MET A 1 115 ? 18.295 -42.816 -25.461 1.00 56.75 115 MET A O 1
ATOM 949 N N . GLU A 1 116 ? 19.651 -44.003 -26.803 1.00 49.84 116 GLU A N 1
ATOM 950 C CA . GLU A 1 116 ? 19.183 -45.320 -26.373 1.00 49.84 116 GLU A CA 1
ATOM 951 C C . GLU A 1 116 ? 20.018 -45.715 -25.145 1.00 49.84 116 GLU A C 1
ATOM 953 O O . GLU A 1 116 ? 21.240 -45.805 -25.223 1.00 49.84 116 GLU A O 1
ATOM 958 N N . GLU A 1 117 ? 19.349 -45.878 -24.003 1.00 53.62 117 GLU A N 1
ATOM 959 C CA . GLU A 1 117 ? 19.897 -46.426 -22.753 1.00 53.62 117 GLU A CA 1
ATOM 960 C C . GLU A 1 117 ? 20.995 -45.598 -22.052 1.00 53.62 117 GLU A C 1
ATOM 962 O O . GLU A 1 117 ? 22.164 -45.963 -21.975 1.00 53.62 117 GLU A O 1
ATOM 967 N N . LEU A 1 118 ? 20.588 -44.519 -21.382 1.00 46.72 118 LEU A N 1
ATOM 968 C CA . LEU A 1 118 ? 21.210 -44.158 -20.104 1.00 46.72 118 LEU A CA 1
ATOM 969 C C . LEU A 1 118 ? 20.270 -44.664 -19.006 1.00 46.72 118 LEU A C 1
ATOM 971 O O . LEU A 1 118 ? 19.277 -44.014 -18.682 1.00 46.72 118 LEU A O 1
ATOM 975 N N . GLU A 1 119 ? 20.593 -45.816 -18.420 1.00 53.62 119 GLU A N 1
ATOM 976 C CA . GLU A 1 119 ? 19.906 -46.427 -17.267 1.00 53.62 119 GLU A CA 1
ATOM 977 C C . GLU A 1 119 ? 19.925 -45.565 -15.978 1.00 53.62 119 GLU A C 1
ATOM 979 O O . GLU A 1 119 ? 19.592 -46.027 -14.887 1.00 53.62 119 GLU A O 1
ATOM 984 N N . ASP A 1 120 ? 20.277 -44.285 -16.060 1.00 68.12 120 ASP A N 1
ATOM 985 C CA . ASP A 1 120 ? 20.968 -43.595 -14.985 1.00 68.12 120 ASP A CA 1
ATOM 986 C C . ASP A 1 120 ? 20.289 -42.278 -14.581 1.00 68.12 120 ASP A C 1
ATOM 988 O O . ASP A 1 120 ? 19.654 -41.582 -15.378 1.00 68.12 120 ASP A O 1
ATOM 992 N N . GLU A 1 121 ? 20.416 -41.965 -13.298 1.00 70.94 121 GLU A N 1
ATOM 993 C CA . GLU A 1 121 ? 19.831 -40.883 -12.488 1.00 70.94 121 GLU A CA 1
ATOM 994 C C . GLU A 1 121 ? 19.401 -39.576 -13.205 1.00 70.94 121 GLU A C 1
ATOM 996 O O . GLU A 1 121 ? 18.357 -39.002 -12.885 1.00 70.94 121 GLU A O 1
ATOM 1001 N N . TRP A 1 122 ? 20.154 -39.119 -14.211 1.00 77.69 122 TRP A N 1
ATOM 1002 C CA . TRP A 1 122 ? 19.887 -37.913 -15.006 1.00 77.69 122 TRP A CA 1
ATOM 1003 C C . TRP A 1 122 ? 18.549 -37.927 -15.745 1.00 77.69 122 TRP A C 1
ATOM 1005 O O . TRP A 1 122 ? 17.863 -36.906 -15.762 1.00 77.69 122 TRP A O 1
ATOM 1015 N N . HIS A 1 123 ? 18.139 -39.067 -16.306 1.00 77.00 123 HIS A N 1
ATOM 1016 C CA . HIS A 1 123 ? 16.851 -39.171 -17.004 1.00 77.00 123 HIS A CA 1
ATOM 1017 C C . HIS A 1 123 ? 15.697 -38.868 -16.047 1.00 77.00 123 HIS A C 1
ATOM 1019 O O . HIS A 1 123 ? 14.847 -38.024 -16.328 1.00 77.00 123 HIS A O 1
ATOM 1025 N N . ARG A 1 124 ? 15.724 -39.485 -14.860 1.00 77.06 124 ARG A N 1
ATOM 1026 C CA . ARG A 1 124 ? 14.720 -39.272 -13.808 1.00 77.06 124 ARG A CA 1
ATOM 1027 C C . ARG A 1 124 ? 14.663 -37.808 -13.383 1.00 77.06 124 ARG A C 1
ATOM 1029 O O . ARG A 1 124 ? 13.581 -37.236 -13.303 1.00 77.06 124 ARG A O 1
ATOM 1036 N N . ARG A 1 125 ? 15.824 -37.188 -13.174 1.00 82.88 125 ARG A N 1
ATOM 1037 C CA . ARG A 1 125 ? 15.932 -35.786 -12.757 1.00 82.88 125 ARG A CA 1
ATOM 1038 C C . ARG A 1 125 ? 15.442 -34.815 -13.835 1.00 82.88 125 ARG A C 1
ATOM 1040 O O . ARG A 1 125 ? 14.716 -33.883 -13.511 1.00 82.88 125 ARG A O 1
ATOM 1047 N N . ILE A 1 126 ? 15.763 -35.043 -15.111 1.00 84.12 126 ILE A N 1
ATOM 1048 C CA . ILE A 1 126 ? 15.276 -34.196 -16.215 1.00 84.12 126 ILE A CA 1
ATOM 1049 C C . ILE A 1 126 ? 13.760 -34.342 -16.388 1.00 84.12 126 ILE A C 1
ATOM 1051 O O . ILE A 1 126 ? 13.070 -33.338 -16.558 1.00 84.12 126 ILE A O 1
ATOM 1055 N N . HIS A 1 127 ? 13.214 -35.559 -16.312 1.00 80.56 127 HIS A N 1
ATOM 1056 C CA . HIS A 1 127 ? 11.761 -35.752 -16.349 1.00 80.56 127 HIS A CA 1
ATOM 1057 C C . HIS A 1 127 ? 11.059 -35.093 -15.155 1.00 80.56 127 HIS A C 1
ATOM 1059 O O . HIS A 1 127 ? 9.991 -34.507 -15.323 1.00 80.56 127 HIS A O 1
ATOM 1065 N N . LEU A 1 128 ? 11.684 -35.109 -13.976 1.00 81.06 128 LEU A N 1
ATOM 1066 C CA . LEU A 1 128 ? 11.170 -34.396 -12.813 1.00 81.06 128 LEU A CA 1
ATOM 1067 C C . LEU A 1 128 ? 11.177 -32.874 -13.021 1.00 81.06 128 LEU A C 1
ATOM 1069 O O . LEU A 1 128 ? 10.174 -32.222 -12.746 1.00 81.06 128 LEU A O 1
ATOM 1073 N N . LEU A 1 129 ? 12.255 -32.309 -13.579 1.00 85.31 129 LEU A N 1
ATOM 1074 C CA . LEU A 1 129 ? 12.312 -30.884 -13.939 1.00 85.31 129 LEU A CA 1
ATOM 1075 C C . LEU A 1 129 ? 11.243 -30.505 -14.965 1.00 85.31 129 LEU A C 1
ATOM 1077 O O . LEU A 1 129 ? 10.609 -29.460 -14.834 1.00 85.31 129 LEU A O 1
ATOM 1081 N N . LYS A 1 130 ? 10.999 -31.367 -15.960 1.00 84.62 130 LYS A N 1
ATOM 1082 C CA . LYS A 1 130 ? 9.913 -31.180 -16.931 1.00 84.62 130 LYS A CA 1
ATOM 1083 C C . LYS A 1 130 ? 8.548 -31.148 -16.255 1.00 84.62 130 LYS A C 1
ATOM 1085 O O . LYS A 1 130 ? 7.732 -30.311 -16.615 1.00 84.62 130 LYS A O 1
ATOM 1090 N N . ALA A 1 131 ? 8.309 -32.004 -15.266 1.00 81.06 131 ALA A N 1
ATOM 1091 C CA . ALA A 1 131 ? 7.070 -31.987 -14.495 1.00 81.06 131 ALA A CA 1
ATOM 1092 C C . ALA A 1 131 ? 6.911 -30.718 -13.643 1.00 81.06 131 ALA A C 1
ATOM 1094 O O . ALA A 1 131 ? 5.831 -30.129 -13.632 1.00 81.06 131 ALA A O 1
ATOM 1095 N N . MET A 1 132 ? 7.981 -30.236 -12.998 1.00 82.69 132 MET A N 1
ATOM 1096 C CA . MET A 1 132 ? 7.945 -28.940 -12.297 1.00 82.69 132 MET A CA 1
ATOM 1097 C C . MET A 1 132 ? 7.577 -27.812 -13.256 1.00 82.69 132 MET A C 1
ATOM 1099 O O . MET A 1 132 ? 6.685 -27.015 -12.977 1.00 82.69 132 MET A O 1
ATOM 1103 N N . ALA A 1 133 ? 8.238 -27.772 -14.410 1.00 83.62 133 ALA A N 1
ATOM 1104 C CA . ALA A 1 133 ? 7.984 -26.777 -15.435 1.00 83.62 133 ALA A CA 1
ATOM 1105 C C . ALA A 1 133 ? 6.562 -26.866 -15.999 1.00 83.62 133 ALA A C 1
ATOM 1107 O O . ALA A 1 133 ? 5.911 -25.837 -16.151 1.00 83.62 133 ALA A O 1
ATOM 1108 N N . ALA A 1 134 ? 6.062 -28.077 -16.250 1.00 82.62 134 ALA A N 1
ATOM 1109 C CA . ALA A 1 134 ? 4.692 -28.324 -16.684 1.00 82.62 134 ALA A CA 1
ATOM 1110 C C . ALA A 1 134 ? 3.676 -27.818 -15.649 1.00 82.62 134 ALA A C 1
ATOM 1112 O O . ALA A 1 134 ? 2.719 -27.144 -16.021 1.00 82.62 134 ALA A O 1
ATOM 1113 N N . THR A 1 135 ? 3.932 -28.039 -14.353 1.00 74.62 135 THR A N 1
ATOM 1114 C CA . THR A 1 135 ? 3.099 -27.485 -13.271 1.00 74.62 135 THR A CA 1
ATOM 1115 C C . THR A 1 135 ? 3.131 -25.954 -13.283 1.00 74.62 135 THR A C 1
ATOM 1117 O O . THR A 1 135 ? 2.097 -25.300 -13.240 1.00 74.62 135 THR A O 1
ATOM 1120 N N . LEU A 1 136 ? 4.311 -25.336 -13.393 1.00 77.31 136 LEU A N 1
ATOM 1121 C CA . LEU A 1 136 ? 4.427 -23.872 -13.443 1.00 77.31 136 LEU A CA 1
ATOM 1122 C C . LEU A 1 136 ? 3.749 -23.266 -14.685 1.00 77.31 136 LEU A C 1
ATOM 1124 O O . LEU A 1 136 ? 3.264 -22.138 -14.641 1.00 77.31 136 LEU A O 1
ATOM 1128 N N . GLN A 1 137 ? 3.683 -24.023 -15.781 1.00 79.50 137 GLN A N 1
ATOM 1129 C CA . GLN A 1 137 ? 3.017 -23.643 -17.028 1.00 79.50 137 GLN A CA 1
ATOM 1130 C C . GLN A 1 137 ? 1.527 -24.009 -17.073 1.00 79.50 137 GLN A C 1
ATOM 1132 O O . GLN A 1 137 ? 0.872 -23.690 -18.064 1.00 79.50 137 GLN A O 1
ATOM 1137 N N . LYS A 1 138 ? 0.986 -24.644 -16.024 1.00 81.38 138 LYS A N 1
ATOM 1138 C CA . LYS A 1 138 ? -0.392 -25.155 -15.963 1.00 81.38 138 LYS A CA 1
ATOM 1139 C C . LYS A 1 138 ? -0.735 -26.154 -17.079 1.00 81.38 138 LYS A C 1
ATOM 1141 O O . LYS A 1 138 ? -1.825 -26.112 -17.641 1.00 81.38 138 LYS A O 1
ATOM 1146 N N . ALA A 1 139 ? 0.210 -27.013 -17.448 1.00 79.19 139 ALA A N 1
ATOM 1147 C CA . ALA A 1 139 ? -0.027 -28.066 -18.430 1.00 79.19 139 ALA A CA 1
ATOM 1148 C C . ALA A 1 139 ? -0.770 -29.260 -17.801 1.00 79.19 139 ALA A C 1
ATOM 1150 O O . ALA A 1 139 ? -0.604 -29.541 -16.615 1.00 79.19 139 ALA A O 1
ATOM 1151 N N . GLU A 1 140 ? -1.533 -29.989 -18.616 1.00 84.00 140 GLU A N 1
ATOM 1152 C CA . GLU A 1 140 ? -2.272 -31.200 -18.226 1.00 84.00 140 GLU A CA 1
ATOM 1153 C C . GLU A 1 140 ? -1.516 -32.484 -18.627 1.00 84.00 140 GLU A C 1
ATOM 1155 O O . GLU A 1 140 ? -0.667 -32.478 -19.524 1.00 84.00 140 GLU A O 1
ATOM 1160 N N . GLY A 1 141 ? -1.814 -33.607 -17.967 1.00 81.19 141 GLY A N 1
ATOM 1161 C CA . GLY A 1 141 ? -1.383 -34.957 -18.360 1.00 81.19 141 GLY A CA 1
ATOM 1162 C C . GLY A 1 141 ? 0.084 -35.311 -18.076 1.00 81.19 141 GLY A C 1
ATOM 1163 O O . GLY A 1 141 ? 0.581 -36.337 -18.549 1.00 81.19 141 GLY A O 1
ATOM 1164 N N . TRP A 1 142 ? 0.813 -34.489 -17.317 1.00 83.00 142 TRP A N 1
ATOM 1165 C CA . TRP A 1 142 ? 2.226 -34.737 -16.985 1.00 83.00 142 TRP A CA 1
ATOM 1166 C C . TRP A 1 142 ? 2.416 -35.597 -15.729 1.00 83.00 142 TRP A C 1
ATOM 1168 O O . TRP A 1 142 ? 3.445 -36.261 -15.600 1.00 83.00 142 TRP A O 1
ATOM 1178 N N . ALA A 1 143 ? 1.446 -35.612 -14.808 1.00 83.56 143 ALA A N 1
ATOM 1179 C CA . ALA A 1 143 ? 1.573 -36.325 -13.535 1.00 83.56 143 ALA A CA 1
ATOM 1180 C C . ALA A 1 143 ? 1.707 -37.846 -13.729 1.00 83.56 143 ALA A C 1
ATOM 1182 O O . ALA A 1 143 ? 2.558 -38.480 -13.105 1.00 83.56 143 ALA A O 1
ATOM 1183 N N . GLU A 1 144 ? 0.938 -38.430 -14.654 1.00 81.25 144 GLU A N 1
ATOM 1184 C CA . GLU A 1 144 ? 1.038 -39.858 -14.986 1.00 81.25 144 GLU A CA 1
ATOM 1185 C C . GLU A 1 144 ? 2.402 -40.226 -15.584 1.00 81.25 144 GLU A C 1
ATOM 1187 O O . GLU A 1 144 ? 2.919 -41.312 -15.330 1.00 81.25 144 GLU A O 1
ATOM 1192 N N . GLN A 1 145 ? 3.033 -39.306 -16.319 1.00 79.25 145 GLN A N 1
ATOM 1193 C CA . GLN A 1 145 ? 4.335 -39.538 -16.954 1.00 79.25 145 GLN A CA 1
ATOM 1194 C C . GLN A 1 145 ? 5.477 -39.621 -15.936 1.00 79.25 145 GLN A C 1
ATOM 1196 O O . GLN A 1 145 ? 6.499 -40.252 -16.206 1.00 79.25 145 GLN A O 1
ATOM 1201 N N . VAL A 1 146 ? 5.318 -38.999 -14.762 1.00 78.50 146 VAL A N 1
ATOM 1202 C CA . VAL A 1 146 ? 6.328 -39.041 -13.696 1.00 78.50 146 VAL A CA 1
ATOM 1203 C C . VAL A 1 146 ? 6.095 -40.138 -12.667 1.00 78.50 146 VAL A C 1
ATOM 1205 O O . VAL A 1 146 ? 7.046 -40.495 -11.975 1.00 78.50 146 VAL A O 1
ATOM 1208 N N . LEU A 1 147 ? 4.896 -40.733 -12.587 1.00 80.44 147 LEU A N 1
ATOM 1209 C CA . LEU A 1 147 ? 4.597 -41.832 -11.656 1.00 80.44 147 LEU A CA 1
ATOM 1210 C C . LEU A 1 147 ? 5.604 -43.002 -11.713 1.00 80.44 147 LEU A C 1
ATOM 1212 O O . LEU A 1 147 ? 6.068 -43.410 -10.642 1.00 80.44 147 LEU A O 1
ATOM 1216 N N . PRO A 1 148 ? 6.013 -43.510 -12.897 1.00 78.44 148 PRO A N 1
ATOM 1217 C CA . PRO A 1 148 ? 6.972 -44.615 -12.983 1.00 78.44 148 PRO A CA 1
ATOM 1218 C C . PRO A 1 148 ? 8.347 -44.284 -12.384 1.00 78.44 148 PRO A C 1
ATOM 1220 O O . PRO A 1 148 ? 9.108 -45.179 -12.019 1.00 78.44 148 PRO A O 1
ATOM 1223 N N . LEU A 1 149 ? 8.687 -42.995 -12.261 1.00 73.44 149 LEU A N 1
ATOM 1224 C CA . LEU A 1 149 ? 9.984 -42.550 -11.743 1.00 73.44 149 LEU A CA 1
ATOM 1225 C C . LEU A 1 149 ? 10.103 -42.737 -10.226 1.00 73.44 149 LEU A C 1
ATOM 1227 O O . LEU A 1 149 ? 11.217 -42.820 -9.712 1.00 73.44 149 LEU A O 1
ATOM 1231 N N . PHE A 1 150 ? 8.974 -42.846 -9.525 1.00 71.19 150 PHE A N 1
ATOM 1232 C CA . PHE A 1 150 ? 8.927 -43.018 -8.076 1.00 71.19 150 PHE A CA 1
ATOM 1233 C C . PHE A 1 150 ? 9.093 -44.475 -7.605 1.00 71.19 150 PHE A C 1
ATOM 1235 O O . PHE A 1 150 ? 9.091 -44.726 -6.401 1.00 71.19 150 PHE A O 1
ATOM 1242 N N . GLU A 1 151 ? 9.132 -45.454 -8.511 1.00 62.88 151 GLU A N 1
ATOM 1243 C CA . GLU A 1 151 ? 9.143 -46.889 -8.168 1.00 62.88 151 GLU A CA 1
ATOM 1244 C C . GLU A 1 151 ? 10.555 -47.483 -8.032 1.00 62.88 151 GLU A C 1
ATOM 1246 O O . GLU A 1 151 ? 10.700 -48.659 -7.706 1.00 62.88 151 GLU A O 1
ATOM 1251 N N . ARG A 1 152 ? 11.611 -46.692 -8.264 1.00 59.75 152 ARG A N 1
ATOM 1252 C CA . ARG A 1 152 ? 13.011 -47.149 -8.208 1.00 59.75 152 ARG A CA 1
ATOM 1253 C C . ARG A 1 152 ? 13.779 -46.469 -7.074 1.00 59.75 152 ARG A C 1
ATOM 1255 O O . ARG A 1 152 ? 13.560 -45.290 -6.818 1.00 59.75 152 ARG A O 1
ATOM 1262 N N . GLU A 1 153 ? 14.687 -47.221 -6.442 1.00 52.09 153 GLU A N 1
ATOM 1263 C CA . GLU A 1 153 ? 15.476 -46.837 -5.259 1.00 52.09 153 GLU A CA 1
ATOM 1264 C C . GLU A 1 153 ? 16.035 -45.410 -5.345 1.00 52.09 153 GLU A C 1
ATOM 1266 O O . GLU A 1 153 ? 16.957 -45.120 -6.104 1.00 52.09 153 GLU A O 1
ATOM 1271 N N . LEU A 1 154 ? 15.439 -44.516 -4.562 1.00 53.25 154 LEU A N 1
ATOM 1272 C CA . LEU A 1 154 ? 15.925 -43.184 -4.231 1.00 53.25 154 LEU A CA 1
ATOM 1273 C C . LEU A 1 154 ? 15.236 -42.759 -2.931 1.00 53.25 154 LEU A C 1
ATOM 1275 O O . LEU A 1 154 ? 14.151 -43.252 -2.612 1.00 53.25 154 LEU A O 1
ATOM 1279 N N . HIS A 1 155 ? 15.877 -41.875 -2.165 1.00 58.97 155 HIS A N 1
ATOM 1280 C CA . HIS A 1 155 ? 15.391 -41.432 -0.857 1.00 58.97 155 HIS A CA 1
ATOM 1281 C C . HIS A 1 155 ? 13.908 -41.018 -0.919 1.00 58.97 155 HIS A C 1
ATOM 1283 O O . HIS A 1 155 ? 13.517 -40.206 -1.756 1.00 58.97 155 HIS A O 1
ATOM 1289 N N . SER A 1 156 ? 13.073 -41.581 -0.041 1.00 65.94 156 SER A N 1
ATOM 1290 C CA . SER A 1 156 ? 11.622 -41.336 -0.027 1.00 65.94 156 SER A CA 1
ATOM 1291 C C . SER A 1 156 ? 11.265 -39.874 0.258 1.00 65.94 156 SER A C 1
ATOM 1293 O O . SER A 1 156 ? 10.223 -39.398 -0.184 1.00 65.94 156 SER A O 1
ATOM 1295 N N . GLU A 1 157 ? 12.139 -39.141 0.951 1.00 74.31 157 GLU A N 1
ATOM 1296 C CA . GLU A 1 157 ? 11.882 -37.779 1.418 1.00 74.31 157 GLU A CA 1
ATOM 1297 C C . GLU A 1 157 ? 11.824 -36.721 0.287 1.00 74.31 157 GLU A C 1
ATOM 1299 O O . GLU A 1 157 ? 10.823 -36.001 0.231 1.00 74.31 157 GLU A O 1
ATOM 1304 N N . PRO A 1 158 ? 12.791 -36.598 -0.651 1.00 75.94 158 PRO A N 1
ATOM 1305 C CA . PRO A 1 158 ? 12.658 -35.687 -1.797 1.00 75.94 158 PRO A CA 1
ATOM 1306 C C . PRO A 1 158 ? 11.414 -35.957 -2.647 1.00 75.94 158 PRO A C 1
ATOM 1308 O O . PRO A 1 158 ? 10.705 -35.025 -3.024 1.00 75.94 158 PRO A O 1
ATOM 1311 N N . TRP A 1 159 ? 11.114 -37.232 -2.897 1.00 79.62 159 TRP A N 1
ATOM 1312 C CA . TRP A 1 159 ? 9.954 -37.649 -3.681 1.00 79.62 159 TRP A CA 1
ATOM 1313 C C . TRP A 1 159 ? 8.630 -37.363 -2.975 1.00 79.62 159 TRP A C 1
ATOM 1315 O O . TRP A 1 159 ? 7.680 -36.908 -3.611 1.00 79.62 159 TRP A O 1
ATOM 1325 N N . PHE A 1 160 ? 8.572 -37.576 -1.660 1.00 85.31 160 PHE A N 1
ATOM 1326 C CA . PHE A 1 160 ? 7.437 -37.171 -0.841 1.00 85.31 160 PHE A CA 1
ATOM 1327 C C . PHE A 1 160 ? 7.207 -35.657 -0.924 1.00 85.31 160 PHE A C 1
ATOM 1329 O O . PHE A 1 160 ? 6.098 -35.225 -1.238 1.00 85.31 160 PHE A O 1
ATOM 1336 N N . ASN A 1 161 ? 8.254 -34.853 -0.693 1.00 80.12 161 ASN A N 1
ATOM 1337 C CA . ASN A 1 161 ? 8.151 -33.392 -0.726 1.00 80.12 161 ASN A CA 1
ATOM 1338 C C . ASN A 1 161 ? 7.732 -32.894 -2.114 1.00 80.12 161 ASN A C 1
ATOM 1340 O O . ASN A 1 161 ? 6.881 -32.013 -2.209 1.00 80.12 161 ASN A O 1
ATOM 1344 N N . PHE A 1 162 ? 8.268 -33.495 -3.181 1.00 82.12 162 PHE A N 1
ATOM 1345 C CA . PHE A 1 162 ? 7.865 -33.205 -4.553 1.00 82.12 162 PHE A CA 1
ATOM 1346 C C . PHE A 1 162 ? 6.373 -33.475 -4.770 1.00 82.12 162 PHE A C 1
ATOM 1348 O O . PHE A 1 162 ? 5.630 -32.579 -5.165 1.00 82.12 162 PHE A O 1
ATOM 1355 N N . ALA A 1 163 ? 5.926 -34.701 -4.484 1.00 86.19 163 ALA A N 1
ATOM 1356 C CA . ALA A 1 163 ? 4.553 -35.121 -4.731 1.00 86.19 163 ALA A CA 1
ATOM 1357 C C . ALA A 1 163 ? 3.549 -34.302 -3.903 1.00 86.19 163 ALA A C 1
ATOM 1359 O O . ALA A 1 163 ? 2.513 -33.886 -4.418 1.00 86.19 163 ALA A O 1
ATOM 1360 N N . LEU A 1 164 ? 3.875 -34.006 -2.642 1.00 84.44 164 LEU A N 1
ATOM 1361 C CA . LEU A 1 164 ? 3.040 -33.174 -1.781 1.00 84.44 164 LEU A CA 1
ATOM 1362 C C . LEU A 1 164 ? 2.968 -31.724 -2.284 1.00 84.44 164 LEU A C 1
ATOM 1364 O O . LEU A 1 164 ? 1.877 -31.163 -2.385 1.00 84.44 164 LEU A O 1
ATOM 1368 N N . TYR A 1 165 ? 4.115 -31.112 -2.594 1.00 79.44 165 TYR A N 1
ATOM 1369 C CA . TYR A 1 165 ? 4.181 -29.702 -2.977 1.00 79.44 165 TYR A CA 1
ATOM 1370 C C . TYR A 1 165 ? 3.529 -29.449 -4.339 1.00 79.44 165 TYR A C 1
ATOM 1372 O O . TYR A 1 165 ? 2.621 -28.623 -4.444 1.00 79.44 165 TYR A O 1
ATOM 1380 N N . PHE A 1 166 ? 3.930 -30.200 -5.367 1.00 79.81 166 PHE A N 1
ATOM 1381 C CA . PHE A 1 166 ? 3.386 -30.040 -6.714 1.00 79.81 166 PHE A CA 1
ATOM 1382 C C . PHE A 1 166 ? 1.953 -30.567 -6.832 1.00 79.81 166 PHE A C 1
ATOM 1384 O O . PHE A 1 166 ? 1.171 -29.999 -7.586 1.00 79.81 166 PHE A O 1
ATOM 1391 N N . GLY A 1 167 ? 1.560 -31.566 -6.032 1.00 83.88 167 GLY A N 1
ATOM 1392 C CA . GLY A 1 167 ? 0.162 -31.991 -5.934 1.00 83.88 167 GLY A CA 1
ATOM 1393 C C . GLY A 1 167 ? -0.742 -30.914 -5.324 1.00 83.88 167 GLY A C 1
ATOM 1394 O O . GLY A 1 167 ? -1.839 -30.671 -5.821 1.00 83.88 167 GLY A O 1
ATOM 1395 N N . SER A 1 168 ? -0.266 -30.214 -4.288 1.00 77.50 168 SER A N 1
ATOM 1396 C CA . SER A 1 168 ? -0.979 -29.066 -3.711 1.00 77.50 168 SER A CA 1
ATOM 1397 C C . SER A 1 168 ? -1.048 -27.887 -4.692 1.00 77.50 168 SER A C 1
ATOM 1399 O O . SER A 1 168 ? -2.118 -27.323 -4.901 1.00 77.50 168 SER A O 1
ATOM 1401 N N . MET A 1 169 ? 0.054 -27.571 -5.383 1.00 74.06 169 MET A N 1
ATOM 1402 C CA . MET A 1 169 ? 0.079 -26.523 -6.412 1.00 74.06 169 MET A CA 1
ATOM 1403 C C . MET A 1 169 ? -0.857 -26.834 -7.591 1.00 74.06 169 MET A C 1
ATOM 1405 O O . MET A 1 169 ? -1.586 -25.949 -8.031 1.00 74.06 169 MET A O 1
ATOM 1409 N N . ALA A 1 170 ? -0.885 -28.079 -8.074 1.00 76.19 170 ALA A N 1
ATOM 1410 C CA . ALA A 1 170 ? -1.798 -28.507 -9.133 1.00 76.19 170 ALA A CA 1
ATOM 1411 C C . ALA A 1 170 ? -3.269 -28.322 -8.720 1.00 76.19 170 ALA A C 1
ATOM 1413 O O . ALA A 1 170 ? -4.066 -27.803 -9.500 1.00 76.19 170 ALA A O 1
ATOM 1414 N N . ARG A 1 171 ? -3.621 -28.633 -7.461 1.00 82.00 171 ARG A N 1
ATOM 1415 C CA . ARG A 1 171 ? -4.968 -28.376 -6.922 1.00 82.00 171 ARG A CA 1
ATOM 1416 C C . ARG A 1 171 ? -5.336 -26.894 -7.021 1.00 82.00 171 ARG A C 1
ATOM 1418 O O . ARG A 1 171 ? -6.444 -26.586 -7.451 1.00 82.00 171 ARG A O 1
ATOM 1425 N N . GLU A 1 172 ? -4.424 -25.993 -6.648 1.00 67.12 172 GLU A N 1
ATOM 1426 C CA . GLU A 1 172 ? -4.650 -24.537 -6.722 1.00 67.12 172 GLU A CA 1
ATOM 1427 C C . GLU A 1 172 ? -4.822 -24.020 -8.148 1.00 67.12 172 GLU A C 1
ATOM 1429 O O . GLU A 1 172 ? -5.497 -23.017 -8.381 1.00 67.12 172 GLU A O 1
ATOM 1434 N N . GLN A 1 173 ? -4.215 -24.705 -9.110 1.00 69.56 173 GLN A N 1
ATOM 1435 C CA . GLN A 1 173 ? -4.342 -24.399 -10.529 1.00 69.56 173 GLN A CA 1
ATOM 1436 C C . GLN A 1 173 ? -5.565 -25.055 -11.180 1.00 69.56 173 GLN A C 1
ATOM 1438 O O . GLN A 1 173 ? -5.725 -24.925 -12.389 1.00 69.56 173 GLN A O 1
ATOM 1443 N N . GLU A 1 174 ? -6.412 -25.733 -10.398 1.00 77.62 174 GLU A N 1
ATOM 1444 C CA . GLU A 1 174 ? -7.573 -26.504 -10.868 1.00 77.62 174 GLU A CA 1
ATOM 1445 C C . GLU A 1 174 ? -7.198 -27.707 -11.763 1.00 77.62 174 GLU A C 1
ATOM 1447 O O . GLU A 1 174 ? -8.059 -28.323 -12.385 1.00 77.62 174 GLU A O 1
ATOM 1452 N N . LEU A 1 175 ? -5.921 -28.113 -11.743 1.00 79.19 175 LEU A N 1
ATOM 1453 C CA . LEU A 1 175 ? -5.387 -29.333 -12.358 1.00 79.19 175 LEU A CA 1
ATOM 1454 C C . LEU A 1 175 ? -5.666 -30.527 -11.442 1.00 79.19 175 LEU A C 1
ATOM 1456 O O . LEU A 1 175 ? -4.795 -31.063 -10.746 1.00 79.19 175 LEU A O 1
ATOM 1460 N N . TYR A 1 176 ? -6.950 -30.854 -11.318 1.00 84.56 176 TYR A N 1
ATOM 1461 C CA . TYR A 1 176 ? -7.407 -31.749 -10.271 1.00 84.56 176 TYR A CA 1
ATOM 1462 C C . TYR A 1 176 ? -6.898 -33.178 -10.438 1.00 84.56 176 TYR A C 1
ATOM 1464 O O . TYR A 1 176 ? -6.700 -33.844 -9.420 1.00 84.56 176 TYR A O 1
ATOM 1472 N N . ASP A 1 177 ? -6.744 -33.685 -11.658 1.00 88.50 177 ASP A N 1
ATOM 1473 C CA . ASP A 1 177 ? -6.322 -35.071 -11.904 1.00 88.50 177 ASP A CA 1
ATOM 1474 C C . ASP A 1 177 ? -4.822 -35.255 -11.649 1.00 88.50 177 ASP A C 1
ATOM 1476 O O . ASP A 1 177 ? -4.401 -36.244 -11.039 1.00 88.50 177 ASP A O 1
ATOM 1480 N N . GLU A 1 178 ? -4.024 -34.242 -11.979 1.00 88.75 178 GLU A N 1
ATOM 1481 C CA . GLU A 1 178 ? -2.616 -34.137 -11.607 1.00 88.75 178 GLU A CA 1
ATOM 1482 C C . GLU A 1 178 ? -2.461 -34.089 -10.083 1.00 88.75 178 GLU A C 1
ATOM 1484 O O . GLU A 1 178 ? -1.639 -34.812 -9.510 1.00 88.75 178 GLU A O 1
ATOM 1489 N N . ALA A 1 179 ? -3.290 -33.279 -9.416 1.00 87.50 179 ALA A N 1
ATOM 1490 C CA . ALA A 1 179 ? -3.311 -33.168 -7.964 1.00 87.50 179 ALA A CA 1
ATOM 1491 C C . ALA A 1 179 ? -3.683 -34.494 -7.287 1.00 87.50 179 ALA A C 1
ATOM 1493 O O . ALA A 1 179 ? -3.011 -34.909 -6.345 1.00 87.50 179 ALA A O 1
ATOM 1494 N N . ASP A 1 180 ? -4.724 -35.180 -7.768 1.00 91.75 180 ASP A N 1
ATOM 1495 C CA . ASP A 1 180 ? -5.152 -36.480 -7.237 1.00 91.75 180 ASP A CA 1
ATOM 1496 C C . ASP A 1 180 ? -4.033 -37.517 -7.353 1.00 91.75 180 ASP A C 1
ATOM 1498 O O . ASP A 1 180 ? -3.685 -38.187 -6.376 1.00 91.75 180 ASP A O 1
ATOM 1502 N N . THR A 1 181 ? -3.416 -37.579 -8.533 1.00 91.44 181 THR A N 1
ATOM 1503 C CA . THR A 1 181 ? -2.312 -38.485 -8.846 1.00 91.44 181 THR A CA 1
ATOM 1504 C C . THR A 1 181 ? -1.133 -38.285 -7.897 1.00 91.44 181 THR A C 1
ATOM 1506 O O . THR A 1 181 ? -0.665 -39.231 -7.251 1.00 91.44 181 THR A O 1
ATOM 1509 N N . LEU A 1 182 ? -0.662 -37.044 -7.763 1.00 89.25 182 LEU A N 1
ATOM 1510 C CA . LEU A 1 182 ? 0.497 -36.736 -6.933 1.00 89.25 182 LEU A CA 1
ATOM 1511 C C . LEU A 1 182 ? 0.204 -36.844 -5.441 1.00 89.25 182 LEU A C 1
ATOM 1513 O O . LEU A 1 182 ? 1.031 -37.380 -4.710 1.00 89.25 182 LEU A O 1
ATOM 1517 N N . LEU A 1 183 ? -0.962 -36.404 -4.968 1.00 90.88 183 LEU A N 1
ATOM 1518 C CA . LEU A 1 183 ? -1.300 -36.495 -3.547 1.00 90.88 183 LEU A CA 1
ATOM 1519 C C . LEU A 1 183 ? -1.481 -37.952 -3.102 1.00 90.88 183 LEU A C 1
ATOM 1521 O O . LEU A 1 183 ? -1.011 -38.323 -2.027 1.00 90.88 183 LEU A O 1
ATOM 1525 N N . LYS A 1 184 ? -2.063 -38.823 -3.936 1.00 93.31 184 LYS A N 1
ATOM 1526 C CA . LYS A 1 184 ? -2.086 -40.272 -3.664 1.00 93.31 184 LYS A CA 1
ATOM 1527 C C . LYS A 1 184 ? -0.682 -40.861 -3.630 1.00 93.31 184 LYS A C 1
ATOM 1529 O O . LYS A 1 184 ? -0.385 -41.699 -2.776 1.00 93.31 184 LYS A O 1
ATOM 1534 N N . LYS A 1 185 ? 0.207 -40.400 -4.512 1.00 90.06 185 LYS A N 1
ATOM 1535 C CA . LYS A 1 185 ? 1.599 -40.842 -4.479 1.00 90.06 185 LYS A CA 1
ATOM 1536 C C . LYS A 1 185 ? 2.326 -40.348 -3.228 1.00 90.06 185 LYS A C 1
ATOM 1538 O O . LYS A 1 185 ? 2.990 -41.152 -2.575 1.00 90.06 185 LYS A O 1
ATOM 1543 N N . ALA A 1 186 ? 2.135 -39.092 -2.832 1.00 89.94 186 ALA A N 1
ATOM 1544 C CA . ALA A 1 186 ? 2.663 -38.535 -1.590 1.00 89.94 186 ALA A CA 1
ATOM 1545 C C . ALA A 1 186 ? 2.199 -39.345 -0.372 1.00 89.94 186 ALA A C 1
ATOM 1547 O O . ALA A 1 186 ? 2.991 -39.612 0.525 1.00 89.94 186 ALA A O 1
ATOM 1548 N N . LEU A 1 187 ? 0.948 -39.818 -0.374 1.00 92.38 187 LEU A N 1
ATOM 1549 C CA . LEU A 1 187 ? 0.408 -40.647 0.703 1.00 92.38 187 LEU A CA 1
ATOM 1550 C C . LEU A 1 187 ? 1.183 -41.964 0.844 1.00 92.38 187 LEU A C 1
ATOM 1552 O O . LEU A 1 187 ? 1.497 -42.374 1.959 1.00 92.38 187 LEU A O 1
ATOM 1556 N N . SER A 1 188 ? 1.528 -42.599 -0.282 1.00 90.12 188 SER A N 1
ATOM 1557 C CA . SER A 1 188 ? 2.322 -43.837 -0.299 1.00 90.12 188 SER A CA 1
ATOM 1558 C C . SER A 1 188 ? 3.783 -43.644 0.125 1.00 90.12 188 SER A C 1
ATOM 1560 O O . SER A 1 188 ? 4.434 -44.606 0.520 1.00 90.12 188 SER A O 1
ATOM 1562 N N . LEU A 1 189 ? 4.294 -42.411 0.043 1.00 87.75 189 LEU A N 1
ATOM 1563 C CA . LEU A 1 189 ? 5.685 -42.053 0.338 1.00 87.75 189 LEU A CA 1
ATOM 1564 C C . LEU A 1 189 ? 5.861 -41.381 1.704 1.00 87.75 189 LEU A C 1
ATOM 1566 O O . LEU A 1 189 ? 6.991 -41.065 2.073 1.00 87.75 189 LEU A O 1
ATOM 1570 N N . ALA A 1 190 ? 4.767 -41.119 2.425 1.00 87.69 190 ALA A N 1
ATOM 1571 C CA . ALA A 1 190 ? 4.776 -40.346 3.659 1.00 87.69 190 ALA A CA 1
ATOM 1572 C C . ALA A 1 190 ? 5.751 -40.948 4.694 1.00 87.69 190 ALA A C 1
ATOM 1574 O O . ALA A 1 190 ? 5.536 -42.082 5.132 1.00 87.69 190 ALA A O 1
ATOM 1575 N N . PRO A 1 191 ? 6.809 -40.214 5.099 1.00 85.12 191 PRO A N 1
ATOM 1576 C CA . PRO A 1 191 ? 7.865 -40.757 5.955 1.00 85.12 191 PRO A CA 1
ATOM 1577 C C . PRO A 1 191 ? 7.441 -40.915 7.419 1.00 85.12 191 PRO A C 1
ATOM 1579 O O . PRO A 1 191 ? 8.013 -41.739 8.129 1.00 85.12 191 PRO A O 1
ATOM 1582 N N . THR A 1 192 ? 6.447 -40.150 7.880 1.00 88.75 192 THR A N 1
ATOM 1583 C CA . THR A 1 192 ? 5.878 -40.288 9.224 1.00 88.75 192 THR A CA 1
ATOM 1584 C C . THR A 1 192 ? 4.354 -40.178 9.201 1.00 88.75 192 THR A C 1
ATOM 1586 O O . THR A 1 192 ? 3.748 -39.780 8.201 1.00 88.75 192 THR A O 1
ATOM 1589 N N . GLU A 1 193 ? 3.724 -40.518 10.325 1.00 89.62 193 GLU A N 1
ATOM 1590 C CA . GLU A 1 193 ? 2.283 -40.352 10.523 1.00 89.62 193 GLU A CA 1
ATOM 1591 C C . GLU A 1 193 ? 1.840 -38.885 10.398 1.00 89.62 193 GLU A C 1
ATOM 1593 O O . GLU A 1 193 ? 0.776 -38.612 9.842 1.00 89.62 193 GLU A O 1
ATOM 1598 N N . LEU A 1 194 ? 2.671 -37.918 10.808 1.00 85.69 194 LEU A N 1
ATOM 1599 C CA . LEU A 1 194 ? 2.350 -36.497 10.643 1.00 85.69 194 LEU A CA 1
ATOM 1600 C C . LEU A 1 194 ? 2.272 -36.119 9.159 1.00 85.69 194 LEU A C 1
ATOM 1602 O O . LEU A 1 194 ? 1.299 -35.507 8.720 1.00 85.69 194 LEU A O 1
ATOM 1606 N N . GLU A 1 195 ? 3.265 -36.523 8.365 1.00 85.56 195 GLU A N 1
ATOM 1607 C CA . GLU A 1 195 ? 3.244 -36.341 6.914 1.00 85.56 195 GLU A CA 1
ATOM 1608 C C . GLU A 1 195 ? 2.046 -37.048 6.264 1.00 85.56 195 GLU A C 1
ATOM 1610 O O . GLU A 1 195 ? 1.427 -36.498 5.352 1.00 85.56 195 GLU A O 1
ATOM 1615 N N . ARG A 1 196 ? 1.655 -38.226 6.762 1.00 90.81 196 ARG A N 1
ATOM 1616 C CA . ARG A 1 196 ? 0.467 -38.939 6.276 1.00 90.81 196 ARG A CA 1
ATOM 1617 C C . ARG A 1 196 ? -0.820 -38.161 6.563 1.00 90.81 196 ARG A C 1
ATOM 1619 O O . ARG A 1 196 ? -1.662 -38.036 5.673 1.00 90.81 196 ARG A O 1
ATOM 1626 N N . ALA A 1 197 ? -0.964 -37.594 7.762 1.00 87.44 197 ALA A N 1
ATOM 1627 C CA . ALA A 1 197 ? -2.099 -36.740 8.117 1.00 87.44 197 ALA A CA 1
ATOM 1628 C C . ALA A 1 197 ? -2.171 -35.480 7.236 1.00 87.44 197 ALA A C 1
ATOM 1630 O O . ALA A 1 197 ? -3.245 -35.116 6.754 1.00 87.44 197 ALA A O 1
ATOM 1631 N N . ILE A 1 198 ? -1.022 -34.857 6.956 1.00 83.62 198 ILE A N 1
ATOM 1632 C CA . ILE A 1 198 ? -0.890 -33.704 6.050 1.00 83.62 198 ILE A CA 1
ATOM 1633 C C . ILE A 1 198 ? -1.385 -34.046 4.640 1.00 83.62 198 ILE A C 1
ATOM 1635 O O . ILE A 1 198 ? -2.127 -33.267 4.034 1.00 83.62 198 ILE A O 1
ATOM 1639 N N . VAL A 1 199 ? -1.013 -35.212 4.106 1.00 87.44 199 VAL A N 1
ATOM 1640 C CA . VAL A 1 199 ? -1.483 -35.645 2.783 1.00 87.44 199 VAL A CA 1
ATOM 1641 C C . VAL A 1 199 ? -2.989 -35.917 2.790 1.00 87.44 199 VAL A C 1
ATOM 1643 O O . VAL A 1 199 ? -3.687 -35.474 1.878 1.00 87.44 199 VAL A O 1
ATOM 1646 N N . TRP A 1 200 ? -3.520 -36.573 3.828 1.00 93.31 200 TRP A N 1
ATOM 1647 C CA . TRP A 1 200 ? -4.964 -36.791 3.961 1.00 93.31 200 TRP A CA 1
ATOM 1648 C C . TRP A 1 200 ? -5.757 -35.482 3.989 1.00 93.31 200 TRP A C 1
ATOM 1650 O O . TRP A 1 200 ? -6.788 -35.379 3.326 1.00 93.31 200 TRP A O 1
ATOM 1660 N N . CYS A 1 201 ? -5.257 -34.449 4.669 1.00 84.94 201 CYS A N 1
ATOM 1661 C CA . CYS A 1 201 ? -5.859 -33.117 4.628 1.00 84.94 201 CYS A CA 1
ATOM 1662 C C . CYS A 1 201 ? -5.889 -32.527 3.212 1.00 84.94 201 CYS A C 1
ATOM 1664 O O . CYS A 1 201 ? -6.907 -31.966 2.806 1.00 84.94 201 CYS A O 1
ATOM 1666 N N . ASN A 1 202 ? -4.808 -32.683 2.440 1.00 82.00 202 ASN A N 1
ATOM 1667 C CA . ASN A 1 202 ? -4.751 -32.209 1.055 1.00 82.00 202 ASN A CA 1
ATOM 1668 C C . ASN A 1 202 ? -5.708 -32.964 0.130 1.00 82.00 202 ASN A C 1
ATOM 1670 O O . ASN A 1 202 ? -6.371 -32.335 -0.692 1.00 82.00 202 ASN A O 1
ATOM 1674 N N . LEU A 1 203 ? -5.824 -34.285 0.290 1.00 89.69 203 LEU A N 1
ATOM 1675 C CA . LEU A 1 203 ? -6.807 -35.106 -0.424 1.00 89.69 203 LEU A CA 1
ATOM 1676 C C . LEU A 1 203 ? -8.246 -34.727 -0.041 1.00 89.69 203 LEU A C 1
ATOM 1678 O O . LEU A 1 203 ? -9.143 -34.755 -0.888 1.00 89.69 203 LEU A O 1
ATOM 1682 N N . GLY A 1 204 ? -8.474 -34.342 1.219 1.00 85.62 204 GLY A N 1
ATOM 1683 C CA . GLY A 1 204 ? -9.741 -33.781 1.689 1.00 85.62 204 GLY A CA 1
ATOM 1684 C C . GLY A 1 204 ? -10.082 -32.469 0.991 1.00 85.62 204 GLY A C 1
ATOM 1685 O O . GLY A 1 204 ? -11.166 -32.349 0.426 1.00 85.62 204 GLY A O 1
ATOM 1686 N N . ALA A 1 205 ? -9.129 -31.536 0.938 1.00 78.50 205 ALA A N 1
ATOM 1687 C CA . ALA A 1 205 ? -9.288 -30.254 0.252 1.00 78.50 205 ALA A CA 1
ATOM 1688 C C . ALA A 1 205 ? -9.479 -30.411 -1.266 1.00 78.50 205 ALA A C 1
ATOM 1690 O O . ALA A 1 205 ? -10.305 -29.723 -1.857 1.00 78.50 205 ALA A O 1
ATOM 1691 N N . LEU A 1 206 ? -8.778 -31.356 -1.901 1.00 83.25 206 LEU A N 1
ATOM 1692 C CA . LEU A 1 206 ? -8.979 -31.686 -3.314 1.00 83.25 206 LEU A CA 1
ATOM 1693 C C . LEU A 1 206 ? -10.395 -32.218 -3.574 1.00 83.25 206 LEU A C 1
ATOM 1695 O O . LEU A 1 206 ? -11.070 -31.767 -4.494 1.00 83.25 206 LEU A O 1
ATOM 1699 N N . SER A 1 207 ? -10.858 -33.159 -2.748 1.00 83.81 207 SER A N 1
ATOM 1700 C CA . SER A 1 207 ? -12.212 -33.715 -2.874 1.00 83.81 207 SER A CA 1
ATOM 1701 C C . SER A 1 207 ? -13.272 -32.639 -2.632 1.00 83.81 207 SER A C 1
ATOM 1703 O O . SER A 1 207 ? -14.284 -32.602 -3.323 1.00 83.81 207 SER A O 1
ATOM 1705 N N . PHE A 1 208 ? -13.011 -31.726 -1.694 1.00 74.12 208 PHE A N 1
ATOM 1706 C CA . PHE A 1 208 ? -13.855 -30.566 -1.437 1.00 74.12 208 PHE A CA 1
ATOM 1707 C C . PHE A 1 208 ? -13.945 -29.641 -2.658 1.00 74.12 208 PHE A C 1
ATOM 1709 O O . PHE A 1 208 ? -15.046 -29.272 -3.053 1.00 74.12 208 PHE A O 1
ATOM 1716 N N . ALA A 1 209 ? -12.810 -29.314 -3.286 1.00 68.44 209 ALA A N 1
ATOM 1717 C CA . ALA A 1 209 ? -12.758 -28.476 -4.486 1.00 68.44 209 ALA A CA 1
ATOM 1718 C C . ALA A 1 209 ? -13.524 -29.092 -5.675 1.00 68.44 209 ALA A C 1
ATOM 1720 O O . ALA A 1 209 ? -14.126 -28.363 -6.461 1.00 68.44 209 ALA A O 1
ATOM 1721 N N . ARG A 1 210 ? -13.563 -30.430 -5.757 1.00 76.00 210 ARG A N 1
ATOM 1722 C CA . ARG A 1 210 ? -14.343 -31.212 -6.736 1.00 76.00 210 ARG A CA 1
ATOM 1723 C C . ARG A 1 210 ? -15.833 -31.367 -6.388 1.00 76.00 210 ARG A C 1
ATOM 1725 O O . ARG A 1 210 ? -16.528 -32.123 -7.060 1.00 76.00 210 ARG A O 1
ATOM 1732 N N . ASP A 1 211 ? -16.315 -30.729 -5.322 1.00 70.88 211 ASP A N 1
ATOM 1733 C CA . ASP A 1 211 ? -17.656 -30.931 -4.754 1.00 70.88 211 ASP A CA 1
ATOM 1734 C C . ASP A 1 211 ? -17.971 -32.375 -4.297 1.00 70.88 211 ASP A C 1
ATOM 1736 O O . ASP A 1 211 ? -19.121 -32.712 -4.010 1.00 70.88 211 ASP A O 1
ATOM 1740 N N . ASP A 1 212 ? -16.964 -33.240 -4.140 1.00 79.50 212 ASP A N 1
ATOM 1741 C CA . ASP A 1 212 ? -17.130 -34.578 -3.566 1.00 79.50 212 ASP A CA 1
ATOM 1742 C C . ASP A 1 212 ? -17.007 -34.523 -2.039 1.00 79.50 212 ASP A C 1
ATOM 1744 O O . ASP A 1 212 ? -16.018 -34.926 -1.416 1.00 79.50 212 ASP A O 1
ATOM 1748 N N . TRP A 1 213 ? -18.055 -33.997 -1.411 1.00 76.88 213 TRP A N 1
ATOM 1749 C CA . TRP A 1 213 ? -18.094 -33.778 0.033 1.00 76.88 213 TRP A CA 1
ATOM 1750 C C . TRP A 1 213 ? -18.064 -35.091 0.830 1.00 76.88 213 TRP A C 1
ATOM 1752 O O . TRP A 1 213 ? -17.590 -35.122 1.965 1.00 76.88 213 TRP A O 1
ATOM 1762 N N . GLN A 1 214 ? -18.540 -36.203 0.258 1.00 85.06 214 GLN A N 1
ATOM 1763 C CA . GLN A 1 214 ? -18.501 -37.504 0.934 1.00 85.06 214 GLN A CA 1
ATOM 1764 C C . GLN A 1 214 ? -17.069 -38.023 1.035 1.00 85.06 214 GLN A C 1
ATOM 1766 O O . GLN A 1 214 ? -16.659 -38.495 2.099 1.00 85.06 214 GLN A O 1
ATOM 1771 N N . THR A 1 215 ? -16.303 -37.916 -0.048 1.00 87.75 215 THR A N 1
ATOM 1772 C CA . THR A 1 215 ? -14.889 -38.298 -0.063 1.00 87.75 215 THR A CA 1
ATOM 1773 C C . THR A 1 215 ? -14.039 -37.304 0.728 1.00 87.75 215 THR A C 1
ATOM 1775 O O . THR A 1 215 ? -13.198 -37.733 1.519 1.00 87.75 215 THR A O 1
ATOM 1778 N N . ALA A 1 216 ? -14.338 -36.001 0.655 1.00 81.50 216 ALA A N 1
ATOM 1779 C CA . ALA A 1 216 ? -13.692 -34.982 1.485 1.00 81.50 216 ALA A CA 1
ATOM 1780 C C . ALA A 1 216 ? -13.825 -35.297 2.982 1.00 81.50 216 ALA A C 1
ATOM 1782 O O . ALA A 1 216 ? -12.837 -35.298 3.717 1.00 81.50 216 ALA A O 1
ATOM 1783 N N . LEU A 1 217 ? -15.034 -35.659 3.428 1.00 86.12 217 LEU A N 1
ATOM 1784 C CA . LEU A 1 217 ? -15.286 -36.032 4.818 1.00 86.12 217 LEU A CA 1
ATOM 1785 C C . LEU A 1 217 ? -14.485 -37.269 5.243 1.00 86.12 217 LEU A C 1
ATOM 1787 O O . LEU A 1 217 ? -13.981 -37.312 6.365 1.00 86.12 217 LEU A O 1
ATOM 1791 N N . LYS A 1 218 ? -14.372 -38.280 4.372 1.00 94.50 218 LYS A N 1
ATOM 1792 C CA . LYS A 1 218 ? -13.573 -39.485 4.651 1.00 94.50 218 LYS A CA 1
ATOM 1793 C C . LYS A 1 218 ? -12.098 -39.135 4.838 1.00 94.50 218 LYS A C 1
ATOM 1795 O O . LYS A 1 218 ? -11.501 -39.574 5.816 1.00 94.50 218 LYS A O 1
ATOM 1800 N N . HIS A 1 219 ? -11.540 -38.323 3.945 1.00 92.94 219 HIS A N 1
ATOM 1801 C CA . HIS A 1 219 ? -10.139 -37.910 4.004 1.00 92.94 219 HIS A CA 1
ATOM 1802 C C . HIS A 1 219 ? -9.835 -37.052 5.238 1.00 92.94 219 HIS A C 1
ATOM 1804 O O . HIS A 1 219 ? -8.879 -37.340 5.955 1.00 92.94 219 HIS A O 1
ATOM 1810 N N . TYR A 1 220 ? -10.679 -36.068 5.568 1.00 87.94 220 TYR A N 1
ATOM 1811 C CA . TYR A 1 220 ? -10.477 -35.273 6.783 1.00 87.94 220 TYR A CA 1
ATOM 1812 C C . TYR A 1 220 ? -10.593 -36.105 8.064 1.00 87.94 220 TYR A C 1
ATOM 1814 O O . TYR A 1 220 ? -9.824 -35.896 8.996 1.00 87.94 220 TYR A O 1
ATOM 1822 N N . LYS A 1 221 ? -11.497 -37.092 8.111 1.00 92.69 221 LYS A N 1
ATOM 1823 C CA . LYS A 1 221 ? -11.576 -38.027 9.245 1.00 92.69 221 LYS A CA 1
ATOM 1824 C C . LYS A 1 221 ? -10.342 -38.920 9.366 1.00 92.69 221 LYS A C 1
ATOM 1826 O O . LYS A 1 221 ? -9.925 -39.203 10.483 1.00 92.69 221 LYS A O 1
ATOM 1831 N N . ALA A 1 222 ? -9.761 -39.349 8.245 1.00 94.56 222 ALA A N 1
ATOM 1832 C CA . ALA A 1 222 ? -8.508 -40.100 8.254 1.00 94.56 222 ALA A CA 1
ATOM 1833 C C . ALA A 1 222 ? -7.352 -39.255 8.817 1.00 94.56 222 ALA A C 1
ATOM 1835 O O . ALA A 1 222 ? -6.560 -39.759 9.609 1.00 94.56 222 ALA A O 1
ATOM 1836 N N . ALA A 1 223 ? -7.297 -37.962 8.475 1.00 91.31 223 ALA A N 1
ATOM 1837 C CA . ALA A 1 223 ? -6.332 -37.037 9.063 1.00 91.31 223 ALA A CA 1
ATOM 1838 C C . ALA A 1 223 ? -6.567 -36.807 10.567 1.00 91.31 223 ALA A C 1
ATOM 1840 O O . ALA A 1 223 ? -5.619 -36.895 11.341 1.00 91.31 223 ALA A O 1
ATOM 1841 N N . ASP A 1 224 ? -7.810 -36.550 11.000 1.00 92.38 224 ASP A N 1
ATOM 1842 C CA . ASP A 1 224 ? -8.127 -36.310 12.421 1.00 92.38 224 ASP A CA 1
ATOM 1843 C C . ASP A 1 224 ? -7.802 -37.522 13.300 1.00 92.38 224 ASP A C 1
ATOM 1845 O O . ASP A 1 224 ? -7.293 -37.333 14.398 1.00 92.38 224 ASP A O 1
ATOM 1849 N N . ALA A 1 225 ? -8.023 -38.750 12.815 1.00 93.81 225 ALA A N 1
ATOM 1850 C CA . ALA A 1 225 ? -7.685 -39.966 13.556 1.00 93.81 225 ALA A CA 1
ATOM 1851 C C . ALA A 1 225 ? -6.179 -40.067 13.856 1.00 93.81 225 ALA A C 1
ATOM 1853 O O . ALA A 1 225 ? -5.798 -40.350 14.987 1.00 93.81 225 ALA A O 1
ATOM 1854 N N . ILE A 1 226 ? -5.332 -39.778 12.862 1.00 92.44 226 ILE A N 1
ATOM 1855 C CA . ILE A 1 226 ? -3.873 -39.777 13.038 1.00 92.44 226 ILE A CA 1
ATOM 1856 C C . ILE A 1 226 ? -3.443 -38.638 13.973 1.00 92.44 226 ILE A C 1
ATOM 1858 O O . ILE A 1 226 ? -2.603 -38.821 14.850 1.00 92.44 226 ILE A O 1
ATOM 1862 N N . LEU A 1 227 ? -4.023 -37.446 13.802 1.00 87.88 227 LEU A N 1
ATOM 1863 C CA . LEU A 1 227 ? -3.686 -36.287 14.628 1.00 87.88 227 LEU A CA 1
ATOM 1864 C C . LEU A 1 227 ? -4.146 -36.440 16.081 1.00 87.88 227 LEU A C 1
ATOM 1866 O O . LEU A 1 227 ? -3.495 -35.887 16.961 1.00 87.88 227 LEU A O 1
ATOM 1870 N N . ASP A 1 228 ? -5.236 -37.164 16.349 1.00 89.12 228 ASP A N 1
ATOM 1871 C CA . ASP A 1 228 ? -5.677 -37.474 17.715 1.00 89.12 228 ASP A CA 1
ATOM 1872 C C . ASP A 1 228 ? -4.602 -38.265 18.459 1.00 89.12 228 ASP A C 1
ATOM 1874 O O . ASP A 1 228 ? -4.136 -37.838 19.512 1.00 89.12 228 ASP A O 1
ATOM 1878 N N . GLU A 1 229 ? -4.122 -39.345 17.839 1.00 90.06 229 GLU A N 1
ATOM 1879 C CA . GLU A 1 229 ? -3.066 -40.189 18.395 1.00 90.06 229 GLU A CA 1
ATOM 1880 C C . GLU A 1 229 ? -1.749 -39.416 18.571 1.00 90.06 229 GLU A C 1
ATOM 1882 O O . GLU A 1 229 ? -1.073 -39.548 19.593 1.00 90.06 229 GLU A O 1
ATOM 1887 N N . LEU A 1 230 ? -1.374 -38.567 17.609 1.00 88.19 230 LEU A N 1
ATOM 1888 C CA . LEU A 1 230 ? -0.137 -37.788 17.704 1.00 88.19 230 LEU A CA 1
ATOM 1889 C C . LEU A 1 230 ? -0.194 -36.713 18.800 1.00 88.19 230 LEU A C 1
ATOM 1891 O O . LEU A 1 230 ? 0.794 -36.542 19.509 1.00 88.19 230 LEU A O 1
ATOM 1895 N N . VAL A 1 231 ? -1.318 -36.003 18.964 1.00 85.19 231 VAL A N 1
ATOM 1896 C CA . VAL A 1 231 ? -1.473 -34.954 19.995 1.00 85.19 231 VAL A CA 1
ATOM 1897 C C . VAL A 1 231 ? -1.506 -35.547 21.405 1.00 85.19 231 VAL A C 1
ATOM 1899 O O . VAL A 1 231 ? -0.996 -34.926 22.336 1.00 85.19 231 VAL A O 1
ATOM 1902 N N . GLU A 1 232 ? -2.071 -36.745 21.578 1.00 82.38 232 GLU A N 1
ATOM 1903 C CA . GLU A 1 232 ? -2.040 -37.448 22.868 1.00 82.38 232 GLU A CA 1
ATOM 1904 C C . GLU A 1 232 ? -0.615 -37.852 23.277 1.00 82.38 232 GLU A C 1
ATOM 1906 O O . GLU A 1 232 ? -0.269 -37.794 24.458 1.00 82.38 232 GLU A O 1
ATOM 1911 N N . ASN A 1 233 ? 0.225 -38.220 22.306 1.00 79.19 233 ASN A N 1
ATOM 1912 C CA . ASN A 1 233 ? 1.580 -38.719 22.551 1.00 79.19 233 ASN A CA 1
ATOM 1913 C C . ASN A 1 233 ? 2.668 -37.631 22.516 1.00 79.19 233 ASN A C 1
ATOM 1915 O O . ASN A 1 233 ? 3.731 -37.803 23.116 1.00 79.19 233 ASN A O 1
ATOM 1919 N N . ILE A 1 234 ? 2.432 -36.520 21.813 1.00 77.00 234 ILE A N 1
ATOM 1920 C CA . ILE A 1 234 ? 3.395 -35.435 21.606 1.00 77.00 234 ILE A CA 1
ATOM 1921 C C . ILE A 1 234 ? 2.732 -34.114 22.025 1.00 77.00 234 ILE A C 1
ATOM 1923 O O . ILE A 1 234 ? 1.914 -33.579 21.273 1.00 77.00 234 ILE A O 1
ATOM 1927 N N . PRO A 1 235 ? 3.083 -33.545 23.197 1.00 71.12 235 PRO A N 1
ATOM 1928 C CA . PRO A 1 235 ? 2.545 -32.265 23.645 1.00 71.12 235 PRO A CA 1
ATOM 1929 C C . PRO A 1 235 ? 3.183 -31.110 22.857 1.00 71.12 235 PRO A C 1
ATOM 1931 O O . PRO A 1 235 ? 4.070 -30.410 23.345 1.00 71.12 235 PRO A O 1
ATOM 1934 N N . ASP A 1 236 ? 2.723 -30.925 21.620 1.00 79.06 236 ASP A N 1
ATOM 1935 C CA . ASP A 1 236 ? 3.123 -29.854 20.712 1.00 79.06 236 ASP A CA 1
ATOM 1936 C C . ASP A 1 236 ? 1.932 -28.929 20.415 1.00 79.06 236 ASP A C 1
ATOM 1938 O O . ASP A 1 236 ? 0.856 -29.354 19.982 1.00 79.06 236 ASP A O 1
ATOM 1942 N N . ARG A 1 237 ? 2.121 -27.632 20.678 1.00 70.81 237 ARG A N 1
ATOM 1943 C CA . ARG A 1 237 ? 1.064 -26.619 20.551 1.00 70.81 237 ARG A CA 1
ATOM 1944 C C . ARG A 1 237 ? 0.648 -26.383 19.096 1.00 70.81 237 ARG A C 1
ATOM 1946 O O . ARG A 1 237 ? -0.519 -26.090 18.850 1.00 70.81 237 ARG A O 1
ATOM 1953 N N . GLU A 1 238 ? 1.572 -26.488 18.144 1.00 64.69 238 GLU A N 1
ATOM 1954 C CA . GLU A 1 238 ? 1.268 -26.296 16.722 1.00 64.69 238 GLU A CA 1
ATOM 1955 C C . GLU A 1 238 ? 0.503 -27.504 16.167 1.00 64.69 238 GLU A C 1
ATOM 1957 O O . GLU A 1 238 ? -0.458 -27.340 15.415 1.00 64.69 238 GLU A O 1
ATOM 1962 N N . LEU A 1 239 ? 0.861 -28.712 16.606 1.00 74.94 239 LEU A N 1
ATOM 1963 C CA . LEU A 1 239 ? 0.166 -29.949 16.263 1.00 74.94 239 LEU A CA 1
ATOM 1964 C C . LEU A 1 239 ? -1.277 -29.976 16.800 1.00 74.94 239 LEU A C 1
ATOM 1966 O O . LEU A 1 239 ? -2.203 -30.345 16.072 1.00 74.94 239 LEU A O 1
ATOM 1970 N N . ALA A 1 240 ? -1.486 -29.536 18.046 1.00 73.19 240 ALA A N 1
ATOM 1971 C CA . ALA A 1 240 ? -2.817 -29.418 18.643 1.00 73.19 240 ALA A CA 1
ATOM 1972 C C . ALA A 1 240 ? -3.717 -28.441 17.865 1.00 73.19 240 ALA A C 1
ATOM 1974 O O . ALA A 1 240 ? -4.888 -28.742 17.610 1.00 73.19 240 ALA A O 1
ATOM 1975 N N . LEU A 1 241 ? -3.156 -27.308 17.426 1.00 65.62 241 LEU A N 1
ATOM 1976 C CA . LEU A 1 241 ? -3.870 -26.330 16.608 1.00 65.62 241 LEU A CA 1
ATOM 1977 C C . LEU A 1 241 ? -4.202 -26.888 15.218 1.00 65.62 241 LEU A C 1
ATOM 1979 O O . LEU A 1 241 ? -5.338 -26.771 14.759 1.00 65.62 241 LEU A O 1
ATOM 1983 N N . TYR A 1 242 ? -3.239 -27.551 14.567 1.00 71.25 242 TYR A N 1
ATOM 1984 C CA . TYR A 1 242 ? -3.454 -28.179 13.263 1.00 71.25 242 TYR A CA 1
ATOM 1985 C C . TYR A 1 242 ? -4.620 -29.175 13.310 1.00 71.25 242 TYR A C 1
ATOM 1987 O O . TYR A 1 242 ? -5.500 -29.158 12.450 1.00 71.25 242 TYR A O 1
ATOM 1995 N N . ARG A 1 243 ? -4.700 -29.980 14.374 1.00 81.75 243 ARG A N 1
ATOM 1996 C CA . ARG A 1 243 ? -5.826 -30.888 14.597 1.00 81.75 243 ARG A CA 1
ATOM 1997 C C . ARG A 1 243 ? -7.168 -30.165 14.738 1.00 81.75 243 ARG A C 1
ATOM 1999 O O . ARG A 1 243 ? -8.169 -30.606 14.168 1.00 81.75 243 ARG A O 1
ATOM 2006 N N . GLN A 1 244 ? -7.219 -29.075 15.500 1.00 71.94 244 GLN A N 1
ATOM 2007 C CA . GLN A 1 244 ? -8.450 -28.304 15.693 1.00 71.94 244 GLN A CA 1
ATOM 2008 C C . GLN A 1 244 ? -9.008 -27.772 14.365 1.00 71.94 244 GLN A C 1
ATOM 2010 O O . GLN A 1 244 ? -10.224 -27.783 14.157 1.00 71.94 244 GLN A O 1
ATOM 2015 N N . GLU A 1 245 ? -8.129 -27.389 13.442 1.00 64.81 245 GLU A N 1
ATOM 2016 C CA . GLU A 1 245 ? -8.496 -26.946 12.096 1.00 64.81 245 GLU A CA 1
ATOM 2017 C C . GLU A 1 245 ? -9.020 -28.092 11.217 1.00 64.81 245 GLU A C 1
ATOM 2019 O O . GLU A 1 245 ? -10.034 -27.944 10.531 1.00 64.81 245 GLU A O 1
ATOM 2024 N N . VAL A 1 246 ? -8.443 -29.294 11.313 1.00 75.31 246 VAL A N 1
ATOM 2025 C CA . VAL A 1 246 ? -9.011 -30.478 10.641 1.00 75.31 246 VAL A CA 1
ATOM 2026 C C . VAL A 1 246 ? -10.427 -30.781 11.144 1.00 75.31 246 VAL A C 1
ATOM 2028 O O . VAL A 1 246 ? -11.331 -31.017 10.339 1.00 75.31 246 VAL A O 1
ATOM 2031 N N . LYS A 1 247 ? -10.672 -30.696 12.458 1.00 76.50 247 LYS A N 1
ATOM 2032 C CA . LYS A 1 247 ? -12.018 -30.881 13.036 1.00 76.50 247 LYS A CA 1
ATOM 2033 C C . LYS A 1 247 ? -13.032 -29.853 12.545 1.00 76.50 247 LYS A C 1
ATOM 2035 O O . LYS A 1 247 ? -14.208 -30.173 12.364 1.00 76.50 247 LYS A O 1
ATOM 2040 N N . ARG A 1 248 ? -12.587 -28.620 12.323 1.00 65.25 248 ARG A N 1
ATOM 2041 C CA . ARG A 1 248 ? -13.408 -27.557 11.741 1.00 65.25 248 ARG A CA 1
ATOM 2042 C C . ARG A 1 248 ? -13.799 -27.879 10.302 1.00 65.25 248 ARG A C 1
ATOM 2044 O O . ARG A 1 248 ? -14.987 -27.820 9.988 1.00 65.25 248 ARG A O 1
ATOM 2051 N N . ASN A 1 249 ? -12.850 -28.325 9.479 1.00 67.69 249 ASN A N 1
ATOM 2052 C CA . ASN A 1 249 ? -13.127 -28.777 8.111 1.00 67.69 249 ASN A CA 1
ATOM 2053 C C . ASN A 1 249 ? -14.132 -29.941 8.081 1.00 67.69 249 ASN A C 1
ATOM 2055 O O . ASN A 1 249 ? -15.077 -29.919 7.293 1.00 67.69 249 ASN A O 1
ATOM 2059 N N . ILE A 1 250 ? -14.004 -30.916 8.990 1.00 75.12 250 ILE A N 1
ATOM 2060 C CA . ILE A 1 250 ? -14.982 -32.008 9.145 1.00 75.12 250 ILE A CA 1
ATOM 2061 C C . ILE A 1 250 ? -16.394 -31.453 9.374 1.00 75.12 250 ILE A C 1
ATOM 2063 O O . ILE A 1 250 ? -17.329 -31.873 8.689 1.00 75.12 250 ILE A O 1
ATOM 2067 N N . LEU A 1 251 ? -16.553 -30.505 10.304 1.00 64.12 251 LEU A N 1
ATOM 2068 C CA . LEU A 1 251 ? -17.859 -29.937 10.643 1.00 64.12 251 LEU A CA 1
ATOM 2069 C C . LEU A 1 251 ? -18.486 -29.178 9.462 1.00 64.12 251 LEU A C 1
ATOM 2071 O O . LEU A 1 251 ? -19.681 -29.322 9.203 1.00 64.12 251 LEU A O 1
ATOM 2075 N N . VAL A 1 252 ? -17.686 -28.408 8.718 1.00 61.16 252 VAL A N 1
ATOM 2076 C CA . VAL A 1 252 ? -18.145 -27.690 7.516 1.00 61.16 252 VAL A CA 1
ATOM 2077 C C . VAL A 1 252 ? -18.674 -28.669 6.469 1.00 61.16 252 VAL A C 1
ATOM 2079 O O . VAL A 1 252 ? -19.795 -28.515 5.982 1.00 61.16 252 VAL A O 1
ATOM 2082 N N . VAL A 1 253 ? -17.910 -29.719 6.167 1.00 64.69 253 VAL A N 1
ATOM 2083 C CA . VAL A 1 253 ? -18.304 -30.730 5.177 1.00 64.69 253 VAL A CA 1
ATOM 2084 C C . VAL A 1 253 ? -19.553 -31.497 5.618 1.00 64.69 253 VAL A C 1
ATOM 2086 O O . VAL A 1 253 ? -20.433 -31.774 4.803 1.00 64.69 253 VAL A O 1
ATOM 2089 N N . GLN A 1 254 ? -19.679 -31.809 6.911 1.00 69.81 254 GLN A N 1
ATOM 2090 C CA . GLN A 1 254 ? -20.884 -32.431 7.465 1.00 69.81 254 GLN A CA 1
ATOM 2091 C C . GLN A 1 254 ? -22.123 -31.552 7.282 1.00 69.81 254 GLN A C 1
ATOM 2093 O O . GLN A 1 254 ? -23.167 -32.061 6.875 1.00 69.81 254 GLN A O 1
ATOM 2098 N N . ASN A 1 255 ? -22.008 -30.245 7.523 1.00 58.16 255 ASN A N 1
ATOM 2099 C CA . ASN A 1 255 ? -23.112 -29.309 7.322 1.00 58.16 255 ASN A CA 1
ATOM 2100 C C . ASN A 1 255 ? -23.537 -29.241 5.847 1.00 58.16 255 ASN A C 1
ATOM 2102 O O . ASN A 1 255 ? -24.730 -29.318 5.559 1.00 58.16 255 ASN A O 1
ATOM 2106 N N . LEU A 1 256 ? -22.585 -29.194 4.909 1.00 59.84 256 LEU A N 1
ATOM 2107 C CA . LEU A 1 256 ? -22.878 -29.208 3.468 1.00 59.84 256 LEU A CA 1
ATOM 2108 C C . LEU A 1 256 ? -23.573 -30.505 3.020 1.00 59.84 256 LEU A C 1
ATOM 2110 O O . LEU A 1 256 ? -24.523 -30.470 2.239 1.00 59.84 256 LEU A O 1
ATOM 2114 N N . LEU A 1 257 ? -23.158 -31.653 3.561 1.00 64.62 257 LEU A N 1
ATOM 2115 C CA . LEU A 1 257 ? -23.806 -32.945 3.305 1.00 64.62 257 LEU A CA 1
ATOM 2116 C C . LEU A 1 257 ? -25.224 -33.043 3.882 1.00 64.62 257 LEU A C 1
ATOM 2118 O O . LEU A 1 257 ? -26.062 -33.747 3.321 1.00 64.62 257 LEU A O 1
ATOM 2122 N N . LEU A 1 258 ? -25.499 -32.379 5.007 1.00 58.97 258 LEU A N 1
ATOM 2123 C CA . LEU A 1 258 ? -26.851 -32.281 5.565 1.00 58.97 258 LEU A CA 1
ATOM 2124 C C . LEU A 1 258 ? -27.732 -31.368 4.703 1.00 58.97 258 LEU A C 1
ATOM 2126 O O . LEU A 1 258 ? -28.893 -31.688 4.452 1.00 58.97 258 LEU A O 1
ATOM 2130 N N . MET A 1 259 ? -27.161 -30.270 4.201 1.00 52.97 259 MET A N 1
ATOM 2131 C CA . MET A 1 259 ? -27.844 -29.331 3.311 1.00 52.97 259 MET A CA 1
ATOM 2132 C C . MET A 1 259 ? -28.247 -29.957 1.970 1.00 52.97 259 MET A C 1
ATOM 2134 O O . MET A 1 259 ? -29.337 -29.661 1.492 1.00 52.97 259 MET A O 1
ATOM 2138 N N . SER A 1 260 ? -27.444 -30.852 1.380 1.00 54.91 260 SER A N 1
ATOM 2139 C CA . SER A 1 260 ? -27.825 -31.540 0.128 1.00 54.91 260 SER A CA 1
ATOM 2140 C C . SER A 1 260 ? -28.868 -32.641 0.277 1.00 54.91 260 SER A C 1
ATOM 2142 O O . SER A 1 260 ? -29.321 -33.179 -0.730 1.00 54.91 260 SER A O 1
ATOM 2144 N N . ARG A 1 261 ? -29.250 -33.012 1.503 1.00 53.91 261 ARG A N 1
ATOM 2145 C CA . ARG A 1 261 ? -30.164 -34.135 1.770 1.00 53.91 261 ARG A CA 1
ATOM 2146 C C . ARG A 1 261 ? -31.573 -33.700 2.194 1.00 53.91 261 ARG A C 1
ATOM 2148 O O . ARG A 1 261 ? -32.281 -34.494 2.803 1.00 53.91 261 ARG A O 1
ATOM 2155 N N . ASP A 1 262 ? -31.976 -32.461 1.898 1.00 44.22 262 ASP A N 1
ATOM 2156 C CA . ASP A 1 262 ? -33.298 -31.873 2.213 1.00 44.22 262 ASP A CA 1
ATOM 2157 C C . ASP A 1 262 ? -33.707 -31.898 3.709 1.00 44.22 262 ASP A C 1
ATOM 2159 O O . ASP A 1 262 ? -34.849 -31.603 4.067 1.00 44.22 262 ASP A O 1
ATOM 2163 N N . GLY A 1 263 ? -32.773 -32.188 4.621 1.00 45.62 263 GLY A N 1
ATOM 2164 C CA . GLY A 1 263 ? -33.010 -32.307 6.062 1.00 45.62 263 GLY A CA 1
ATOM 2165 C C . GLY A 1 263 ? -32.122 -31.366 6.869 1.00 45.62 263 GLY A C 1
ATOM 2166 O O . GLY A 1 263 ? -31.193 -31.814 7.536 1.00 45.62 263 GLY A O 1
ATOM 2167 N N . PHE A 1 264 ? -32.376 -30.056 6.813 1.00 37.41 264 PHE A N 1
ATOM 2168 C CA . PHE A 1 264 ? -31.560 -29.080 7.540 1.00 37.41 264 PHE A CA 1
ATOM 2169 C C . PHE A 1 264 ? -31.999 -28.929 9.009 1.00 37.41 264 PHE A C 1
ATOM 2171 O O . PHE A 1 264 ? -33.020 -28.309 9.314 1.00 37.41 264 PHE A O 1
ATOM 2178 N N . GLN A 1 265 ? -31.183 -29.454 9.927 1.00 39.88 265 GLN A N 1
ATOM 2179 C CA . GLN A 1 265 ? -31.082 -29.015 11.322 1.00 39.88 265 GLN A CA 1
ATOM 2180 C C . GLN A 1 265 ? -29.596 -28.835 11.662 1.00 39.88 265 GLN A C 1
ATOM 2182 O O . GLN A 1 265 ? -28.802 -29.752 11.468 1.00 39.88 265 GLN A O 1
ATOM 2187 N N . ILE A 1 266 ? -29.210 -27.657 12.166 1.00 37.75 266 ILE A N 1
ATOM 2188 C CA . ILE A 1 266 ? -27.829 -27.372 12.584 1.00 37.75 266 ILE A CA 1
ATOM 2189 C C . ILE A 1 266 ? -27.548 -28.135 13.883 1.00 37.75 266 ILE A C 1
ATOM 2191 O O . ILE A 1 266 ? -27.988 -27.727 14.957 1.00 37.75 266 ILE A O 1
ATOM 2195 N N . THR A 1 267 ? -26.802 -29.234 13.802 1.00 37.84 267 THR A N 1
ATOM 2196 C CA . THR A 1 267 ? -26.354 -30.003 14.971 1.00 37.84 267 THR A CA 1
ATOM 2197 C C . THR A 1 267 ? -24.867 -29.753 15.231 1.00 37.84 267 THR A C 1
ATOM 2199 O O . THR A 1 267 ? -24.032 -30.604 14.944 1.00 37.84 267 THR A O 1
ATOM 2202 N N . GLY A 1 268 ? -24.508 -28.581 15.762 1.00 41.44 268 GLY A N 1
ATOM 2203 C CA . GLY A 1 268 ? -23.152 -28.351 16.280 1.00 41.44 268 GLY A CA 1
ATOM 2204 C C . GLY A 1 268 ? -22.704 -26.892 16.295 1.00 41.44 268 GLY A C 1
ATOM 2205 O O . GLY A 1 268 ? -22.930 -26.152 15.343 1.00 41.44 268 GLY A O 1
ATOM 2206 N N . ARG A 1 269 ? -22.040 -26.479 17.383 1.00 37.81 269 ARG A N 1
ATOM 2207 C CA . ARG A 1 269 ? -21.282 -25.219 17.452 1.00 37.81 269 ARG A CA 1
ATOM 2208 C C . ARG A 1 269 ? -19.838 -25.480 17.024 1.00 37.81 269 ARG A C 1
ATOM 2210 O O . ARG A 1 269 ? -19.241 -26.452 17.480 1.00 37.81 269 ARG A O 1
ATOM 2217 N N . LEU A 1 270 ? -19.283 -24.592 16.199 1.00 36.66 270 LEU A N 1
ATOM 2218 C CA . LEU A 1 270 ? -17.856 -24.579 15.869 1.00 36.66 270 LEU A CA 1
ATOM 2219 C C . LEU A 1 270 ? -17.017 -24.480 17.163 1.00 36.66 270 LEU A C 1
ATOM 2221 O O . LEU A 1 270 ? -17.367 -23.688 18.046 1.00 36.66 270 LEU A O 1
ATOM 2225 N N . PRO A 1 271 ? -15.918 -25.244 17.301 1.00 40.09 271 PRO A N 1
ATOM 2226 C CA . PRO A 1 271 ? -15.004 -25.103 18.430 1.00 40.09 271 PRO A CA 1
ATOM 2227 C C . PRO A 1 271 ? -14.432 -23.679 18.478 1.00 40.09 271 PRO A C 1
ATOM 2229 O O . PRO A 1 271 ? -13.868 -23.199 17.487 1.00 40.09 271 PRO A O 1
ATOM 2232 N N . ARG A 1 272 ? -14.570 -22.996 19.622 1.00 39.56 272 ARG A N 1
ATOM 2233 C CA . ARG A 1 272 ? -13.941 -21.684 19.850 1.00 39.56 272 ARG A CA 1
ATOM 2234 C C . ARG A 1 272 ? -12.420 -21.859 19.921 1.00 39.56 272 ARG A C 1
ATOM 2236 O O . ARG A 1 272 ? -11.961 -22.731 20.650 1.00 39.56 272 ARG A O 1
ATOM 2243 N N . LEU A 1 273 ? -11.677 -21.043 19.174 1.00 39.03 273 LEU A N 1
ATOM 2244 C CA . LEU A 1 273 ? -10.233 -20.867 19.362 1.00 39.03 273 LEU A CA 1
ATOM 2245 C C . LEU A 1 273 ? -10.010 -19.903 20.532 1.00 39.03 273 LEU A C 1
ATOM 2247 O O . LEU A 1 273 ? -10.754 -18.929 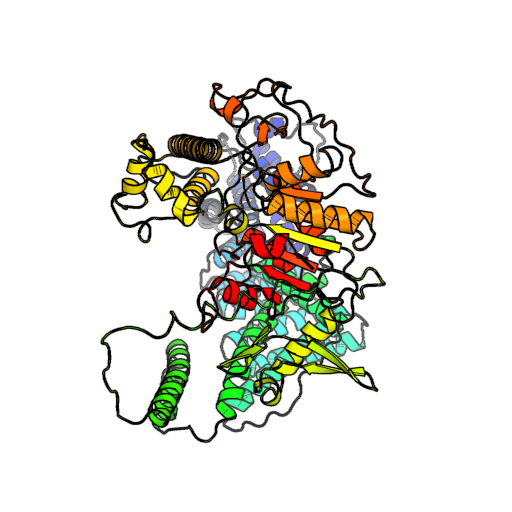20.666 1.00 39.03 273 LEU A O 1
ATOM 2251 N N . ALA A 1 274 ? -9.006 -20.154 21.366 1.00 47.84 274 ALA A N 1
ATOM 2252 C CA . ALA A 1 274 ? -8.537 -19.167 22.334 1.00 47.84 274 ALA A CA 1
ATOM 2253 C C . ALA A 1 274 ? -7.852 -17.982 21.614 1.00 47.84 274 ALA A C 1
ATOM 2255 O O . ALA A 1 274 ? -7.345 -18.131 20.504 1.00 47.84 274 ALA A O 1
ATOM 2256 N N . GLU A 1 275 ? -7.776 -16.798 22.234 1.00 42.09 275 GLU A N 1
ATOM 2257 C CA . GLU A 1 275 ? -7.169 -15.598 21.612 1.00 42.09 275 GLU A CA 1
ATOM 2258 C C . GLU A 1 275 ? -5.718 -15.821 21.151 1.00 42.09 275 GLU A C 1
ATOM 2260 O O . GLU A 1 275 ? -5.324 -15.400 20.064 1.00 42.09 275 GLU A O 1
ATOM 2265 N N . GLY A 1 276 ? -4.928 -16.560 21.937 1.00 41.75 276 GLY A N 1
ATOM 2266 C CA . GLY A 1 276 ? -3.557 -16.927 21.572 1.00 41.75 276 GLY A CA 1
ATOM 2267 C C . GLY A 1 276 ? -3.453 -17.964 20.445 1.00 41.75 276 GLY A C 1
ATOM 2268 O O . GLY A 1 276 ? -2.371 -18.146 19.892 1.00 41.75 276 GLY A O 1
ATOM 2269 N N . GLU A 1 277 ? -4.542 -18.659 20.118 1.00 43.56 277 GLU A N 1
ATOM 2270 C CA . GLU A 1 277 ? -4.650 -19.602 18.996 1.00 43.56 277 GLU A CA 1
ATOM 2271 C C . GLU A 1 277 ? -5.146 -18.888 17.732 1.00 43.56 277 GLU A C 1
ATOM 2273 O O . GLU A 1 277 ? -4.639 -19.156 16.647 1.00 43.56 277 GLU A O 1
ATOM 2278 N N . MET A 1 278 ? -6.039 -17.898 17.879 1.00 47.00 278 MET A N 1
ATOM 2279 C CA . MET A 1 278 ? -6.422 -16.977 16.800 1.00 47.00 278 MET A CA 1
ATOM 2280 C C . MET A 1 278 ? -5.227 -16.193 16.257 1.00 47.00 278 MET A C 1
ATOM 2282 O O . MET A 1 278 ? -5.068 -16.086 15.048 1.00 47.00 278 MET A O 1
ATOM 2286 N N . ALA A 1 279 ? -4.352 -15.680 17.127 1.00 49.69 279 ALA A N 1
ATOM 2287 C CA . ALA A 1 279 ? -3.144 -14.983 16.686 1.00 49.69 279 ALA A CA 1
ATOM 2288 C C . ALA A 1 279 ? -2.202 -15.896 15.876 1.00 49.69 279 ALA A C 1
ATOM 2290 O O . ALA A 1 279 ? -1.565 -15.436 14.931 1.00 49.69 279 ALA A O 1
ATOM 2291 N N . LEU A 1 280 ? -2.129 -17.190 16.218 1.00 49.72 280 LEU A N 1
ATOM 2292 C CA . LEU A 1 280 ? -1.312 -18.169 15.494 1.00 49.72 280 LEU A CA 1
ATOM 2293 C C . LEU A 1 280 ? -1.961 -18.580 14.161 1.00 49.72 280 LEU A C 1
ATOM 2295 O O . LEU A 1 280 ? -1.258 -18.684 13.161 1.00 49.72 280 LEU A O 1
ATOM 2299 N N . ALA A 1 281 ? -3.289 -18.735 14.128 1.00 48.56 281 ALA A N 1
ATOM 2300 C CA . ALA A 1 281 ? -4.055 -19.002 12.910 1.00 48.56 281 ALA A CA 1
ATOM 2301 C C . ALA A 1 281 ? -3.990 -17.831 11.911 1.00 48.56 281 ALA A C 1
ATOM 2303 O O . ALA A 1 281 ? -3.699 -18.056 10.741 1.00 48.56 281 ALA A O 1
ATOM 2304 N N . ASN A 1 282 ? -4.144 -16.586 12.376 1.00 52.38 282 ASN A N 1
ATOM 2305 C CA . ASN A 1 282 ? -3.991 -15.382 11.546 1.00 52.38 282 ASN A CA 1
ATOM 2306 C C . ASN A 1 282 ? -2.559 -15.253 11.009 1.00 52.38 282 ASN A C 1
ATOM 2308 O O . ASN A 1 282 ? -2.344 -14.900 9.858 1.00 52.38 282 ASN A O 1
ATOM 2312 N N . LYS A 1 283 ? -1.558 -15.614 11.820 1.00 55.81 283 LYS A N 1
ATOM 2313 C CA . LYS A 1 283 ? -0.160 -15.651 11.379 1.00 55.81 283 LYS A CA 1
ATOM 2314 C C . LYS A 1 283 ? 0.065 -16.691 10.277 1.00 55.81 283 LYS A C 1
ATOM 2316 O O . LYS A 1 283 ? 0.835 -16.448 9.352 1.00 55.81 283 LYS A O 1
ATOM 2321 N N . TRP A 1 284 ? -0.584 -17.852 10.362 1.00 53.12 284 TRP A N 1
ATOM 2322 C CA . TRP A 1 284 ? -0.547 -18.853 9.296 1.00 53.12 284 TRP A CA 1
ATOM 2323 C C . TRP A 1 284 ? -1.306 -18.395 8.039 1.00 53.12 284 TRP A C 1
ATOM 2325 O O . TRP A 1 284 ? -0.851 -18.694 6.937 1.00 53.12 284 TRP A O 1
ATOM 2335 N N . GLU A 1 285 ? -2.406 -17.650 8.194 1.00 48.16 285 GLU A N 1
ATOM 2336 C CA . GLU A 1 285 ? -3.136 -16.993 7.099 1.00 48.16 285 GLU A CA 1
ATOM 2337 C C . GLU A 1 285 ? -2.259 -15.965 6.377 1.00 48.16 285 GLU A C 1
ATOM 2339 O O . GLU A 1 285 ? -2.176 -15.995 5.153 1.00 48.16 285 GLU A O 1
ATOM 2344 N N . ASP A 1 286 ? -1.539 -15.122 7.118 1.00 49.47 286 ASP A N 1
ATOM 2345 C CA . ASP A 1 286 ? -0.608 -14.141 6.558 1.00 49.47 286 ASP A CA 1
ATOM 2346 C C . ASP A 1 286 ? 0.528 -14.827 5.779 1.00 49.47 286 ASP A C 1
ATOM 2348 O O . ASP A 1 286 ? 0.806 -14.456 4.639 1.00 49.47 286 ASP A O 1
ATOM 2352 N N . ILE A 1 287 ? 1.132 -15.887 6.339 1.00 48.34 287 ILE A N 1
ATOM 2353 C CA . ILE A 1 287 ? 2.163 -16.694 5.653 1.00 48.34 287 ILE A CA 1
ATOM 2354 C C . ILE A 1 287 ? 1.601 -17.322 4.365 1.00 48.34 287 ILE A C 1
ATOM 2356 O O . ILE A 1 287 ? 2.287 -17.385 3.344 1.00 48.34 287 ILE A O 1
ATOM 2360 N N . ALA A 1 288 ? 0.355 -17.793 4.402 1.00 46.09 288 ALA A N 1
ATOM 2361 C CA . ALA A 1 288 ? -0.321 -18.408 3.269 1.00 46.09 288 ALA A CA 1
ATOM 2362 C C . ALA A 1 288 ? -0.734 -17.394 2.180 1.00 46.09 288 ALA A C 1
ATOM 2364 O O . ALA A 1 288 ? -0.600 -17.667 0.988 1.00 46.09 288 ALA A O 1
ATOM 2365 N N . LEU A 1 289 ? -1.196 -16.203 2.566 1.00 44.94 289 LEU A N 1
ATOM 2366 C CA . LEU A 1 289 ? -1.550 -15.117 1.648 1.00 44.94 289 LEU A CA 1
ATOM 2367 C C . LEU A 1 289 ? -0.316 -14.529 0.969 1.00 44.94 289 LEU A C 1
ATOM 2369 O O . LEU A 1 289 ? -0.346 -14.286 -0.238 1.00 44.94 289 LEU A O 1
ATOM 2373 N N . GLY A 1 290 ? 0.773 -14.342 1.709 1.00 42.25 290 GLY A N 1
ATOM 2374 C CA . GLY A 1 290 ? 2.026 -13.876 1.134 1.00 42.25 290 GLY A CA 1
ATOM 2375 C C . GLY A 1 290 ? 2.694 -14.898 0.208 1.00 42.25 290 GLY A C 1
ATOM 2376 O O . GLY A 1 290 ? 3.346 -14.501 -0.754 1.00 42.25 290 GLY A O 1
ATOM 2377 N N . TYR A 1 291 ? 2.444 -16.203 0.400 1.00 42.41 291 TYR A N 1
ATOM 2378 C CA . TYR A 1 291 ? 2.823 -17.257 -0.554 1.00 42.41 291 TYR A CA 1
ATOM 2379 C C . TYR A 1 291 ? 2.118 -17.099 -1.912 1.00 42.41 291 TYR A C 1
ATOM 2381 O O . TYR A 1 291 ? 2.766 -17.176 -2.952 1.00 42.41 291 TYR A O 1
ATOM 2389 N N . VAL A 1 292 ? 0.812 -16.807 -1.921 1.00 37.09 292 VAL A N 1
ATOM 2390 C CA . VAL A 1 292 ? 0.054 -16.553 -3.165 1.00 37.09 292 VAL A CA 1
ATOM 2391 C C . VAL A 1 292 ? 0.441 -15.225 -3.824 1.00 37.09 292 VAL A C 1
ATOM 2393 O O . VAL A 1 292 ? 0.312 -15.074 -5.037 1.00 37.09 292 VAL A O 1
ATOM 2396 N N . ARG A 1 293 ? 0.929 -14.262 -3.036 1.00 39.62 293 ARG A N 1
ATOM 2397 C CA . ARG A 1 293 ? 1.289 -12.910 -3.492 1.00 39.62 293 ARG A CA 1
ATOM 2398 C C . ARG A 1 293 ? 2.773 -12.715 -3.800 1.00 39.62 293 ARG A C 1
ATOM 2400 O O . ARG A 1 293 ? 3.144 -11.639 -4.254 1.00 39.62 293 ARG A O 1
ATOM 2407 N N .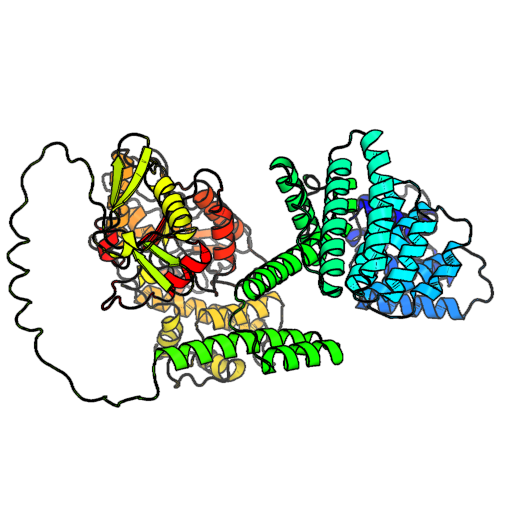 ASN A 1 294 ? 3.595 -13.747 -3.609 1.00 37.78 294 ASN A N 1
ATOM 2408 C CA . ASN A 1 294 ? 5.039 -13.711 -3.841 1.00 37.78 294 ASN A CA 1
ATOM 2409 C C . ASN A 1 294 ? 5.766 -12.629 -2.999 1.00 37.78 294 ASN A C 1
ATOM 2411 O O . ASN A 1 294 ? 6.664 -11.943 -3.485 1.00 37.78 294 ASN A O 1
ATOM 2415 N N . GLU A 1 295 ? 5.358 -12.452 -1.736 1.00 37.44 295 GLU A N 1
ATOM 2416 C CA . GLU A 1 295 ? 5.916 -11.459 -0.800 1.00 37.44 295 GLU A CA 1
ATOM 2417 C C . GLU A 1 295 ? 7.071 -12.060 0.044 1.00 37.44 295 GLU A C 1
ATOM 2419 O O . GLU A 1 295 ? 6.988 -13.194 0.522 1.00 37.44 295 GLU A O 1
ATOM 2424 N N . VAL A 1 296 ? 8.171 -11.314 0.240 1.00 35.72 296 VAL A N 1
ATOM 2425 C CA . VAL A 1 296 ? 9.348 -11.741 1.034 1.00 35.72 296 VAL A CA 1
ATOM 2426 C C . VAL A 1 296 ? 9.115 -11.465 2.528 1.00 35.72 296 VAL A C 1
ATOM 2428 O O . VAL A 1 296 ? 8.840 -10.326 2.900 1.00 35.72 296 VAL A O 1
ATOM 2431 N N . TYR A 1 297 ? 9.275 -12.475 3.394 1.00 38.12 297 TYR A N 1
ATOM 2432 C CA . TYR A 1 297 ? 9.148 -12.342 4.858 1.00 38.12 297 TYR A CA 1
ATOM 2433 C C . TYR A 1 297 ? 10.484 -12.485 5.595 1.00 38.12 297 TYR A C 1
ATOM 2435 O O . TYR A 1 297 ? 11.363 -13.233 5.170 1.00 38.12 297 TYR A O 1
ATOM 2443 N N . GLU A 1 298 ? 10.596 -11.825 6.753 1.00 33.34 298 GLU A N 1
ATOM 2444 C CA . GLU A 1 298 ? 11.697 -12.011 7.707 1.00 33.34 298 GLU A CA 1
ATOM 2445 C C . GLU A 1 298 ? 11.694 -13.431 8.316 1.00 33.34 298 GLU A C 1
ATOM 2447 O O . GLU A 1 298 ? 10.659 -13.931 8.769 1.00 33.34 298 GLU A O 1
ATOM 2452 N N . GLU A 1 299 ? 12.875 -14.063 8.395 1.00 35.66 299 GLU A N 1
ATOM 2453 C CA . GLU A 1 299 ? 13.094 -15.440 8.888 1.00 35.66 299 GLU A CA 1
ATOM 2454 C C . GLU A 1 299 ? 12.580 -15.699 10.320 1.00 35.66 299 GLU A C 1
ATOM 2456 O O . GLU A 1 299 ? 12.334 -16.845 10.694 1.00 35.66 299 GLU A O 1
ATOM 2461 N N . ASN A 1 300 ? 12.341 -14.653 11.115 1.00 36.94 300 ASN A N 1
ATOM 2462 C CA . ASN A 1 300 ? 11.937 -14.769 12.520 1.00 36.94 300 ASN A CA 1
ATOM 2463 C C . ASN A 1 300 ? 10.437 -15.059 12.733 1.00 36.94 300 ASN A C 1
ATOM 2465 O O . ASN A 1 300 ? 10.013 -15.311 13.864 1.00 36.94 300 ASN A O 1
ATOM 2469 N N . LEU A 1 301 ? 9.610 -15.029 11.679 1.00 37.22 301 LEU A N 1
ATOM 2470 C CA . LEU A 1 301 ? 8.159 -15.221 11.790 1.00 37.22 301 LEU A CA 1
ATOM 2471 C C . LEU A 1 301 ? 7.687 -16.654 11.498 1.00 37.22 301 LEU A C 1
ATOM 2473 O O . LEU A 1 301 ? 6.575 -16.988 11.897 1.00 37.22 301 LEU A O 1
ATOM 2477 N N . ALA A 1 302 ? 8.489 -17.529 10.891 1.00 40.97 302 ALA A N 1
ATOM 2478 C CA . ALA A 1 302 ? 8.013 -18.839 10.440 1.00 40.97 302 ALA A CA 1
ATOM 2479 C C . ALA A 1 302 ? 8.906 -19.999 10.918 1.00 40.97 302 ALA A C 1
ATOM 2481 O O . ALA A 1 302 ? 10.065 -20.116 10.533 1.00 40.97 302 ALA A O 1
ATOM 2482 N N . THR A 1 303 ? 8.351 -20.905 11.730 1.00 49.19 303 THR A N 1
ATOM 2483 C CA . THR A 1 303 ? 8.960 -22.214 12.031 1.00 49.19 303 THR A CA 1
ATOM 2484 C C . THR A 1 303 ? 8.793 -23.165 10.838 1.00 49.19 303 THR A C 1
ATOM 2486 O O . THR A 1 303 ? 7.864 -23.020 10.037 1.00 49.19 303 THR A O 1
ATOM 2489 N N . ARG A 1 304 ? 9.648 -24.194 10.718 1.00 50.59 304 ARG A N 1
ATOM 2490 C CA . ARG A 1 304 ? 9.532 -25.231 9.664 1.00 50.59 304 ARG A CA 1
ATOM 2491 C C . ARG A 1 304 ? 8.135 -25.871 9.625 1.00 50.59 304 ARG A C 1
ATOM 2493 O O . ARG A 1 304 ? 7.617 -26.150 8.547 1.00 50.59 304 ARG A O 1
ATOM 2500 N N . ASN A 1 305 ? 7.524 -26.048 10.791 1.00 49.62 305 ASN A N 1
ATOM 2501 C CA . ASN A 1 305 ? 6.181 -26.589 10.960 1.00 49.62 305 ASN A CA 1
ATOM 2502 C C . ASN A 1 305 ? 5.092 -25.587 10.544 1.00 49.62 305 ASN A C 1
ATOM 2504 O O . ASN A 1 305 ? 4.198 -25.960 9.791 1.00 49.62 305 ASN A O 1
ATOM 2508 N N . SER A 1 306 ? 5.211 -24.303 10.901 1.00 48.97 306 SER A N 1
ATOM 2509 C CA . SER A 1 306 ? 4.247 -23.271 10.477 1.00 48.97 306 SER A CA 1
ATOM 2510 C C . SER A 1 306 ? 4.114 -23.140 8.951 1.00 48.97 306 SER A C 1
ATOM 2512 O O . SER A 1 306 ? 3.004 -22.988 8.453 1.00 48.97 306 SER A O 1
ATOM 2514 N N . ILE A 1 307 ? 5.211 -23.299 8.196 1.00 49.19 307 ILE A N 1
ATOM 2515 C CA . ILE A 1 307 ? 5.205 -23.298 6.718 1.00 49.19 307 ILE A CA 1
ATOM 2516 C C . ILE A 1 307 ? 4.573 -24.585 6.161 1.00 49.19 307 ILE A C 1
ATOM 2518 O O . ILE A 1 307 ? 3.874 -24.562 5.149 1.00 49.19 307 ILE A O 1
ATOM 2522 N N . ARG A 1 308 ? 4.817 -25.729 6.815 1.00 52.53 308 ARG A N 1
ATOM 2523 C CA . ARG A 1 308 ? 4.210 -27.018 6.442 1.00 52.53 308 ARG A CA 1
ATOM 2524 C C . ARG A 1 308 ? 2.695 -27.017 6.664 1.00 52.53 308 ARG A C 1
ATOM 2526 O O . ARG A 1 308 ? 1.968 -27.614 5.874 1.00 52.53 308 ARG A O 1
ATOM 2533 N N . PHE A 1 309 ? 2.221 -26.340 7.709 1.00 52.75 309 PHE A N 1
ATOM 2534 C CA . PHE A 1 309 ? 0.799 -26.228 8.024 1.00 52.75 309 PHE A CA 1
ATOM 2535 C C . PHE A 1 309 ? 0.088 -25.141 7.196 1.00 52.75 309 PHE A C 1
ATOM 2537 O O . PHE A 1 309 ? -1.051 -25.360 6.787 1.00 52.75 309 PHE A O 1
ATOM 2544 N N . SER A 1 310 ? 0.749 -24.023 6.862 1.00 46.75 310 SER A N 1
ATOM 2545 C CA . SER A 1 310 ? 0.138 -22.879 6.157 1.00 46.75 310 SER A CA 1
ATOM 2546 C C . SER A 1 310 ? -0.326 -23.182 4.725 1.00 46.75 310 SER A C 1
ATOM 2548 O O . SER A 1 310 ? -1.416 -22.756 4.348 1.00 46.75 310 SER A O 1
ATOM 2550 N N . ASN A 1 311 ? 0.417 -23.982 3.947 1.00 45.25 311 ASN A N 1
ATOM 2551 C CA . ASN A 1 311 ? -0.012 -24.410 2.599 1.00 45.25 311 ASN A CA 1
ATOM 2552 C C . ASN A 1 311 ? -1.317 -25.233 2.613 1.00 45.25 311 ASN A C 1
ATOM 2554 O O . ASN A 1 311 ? -2.035 -25.282 1.616 1.00 45.25 311 ASN A O 1
ATOM 2558 N N . ASN A 1 312 ? -1.643 -25.861 3.745 1.00 46.00 312 ASN A N 1
ATOM 2559 C CA . ASN A 1 312 ? -2.900 -26.587 3.942 1.00 46.00 312 ASN A CA 1
ATOM 2560 C C . ASN A 1 312 ? -3.992 -25.704 4.557 1.00 46.00 312 ASN A C 1
ATOM 2562 O O . ASN A 1 312 ? -5.178 -25.994 4.405 1.00 46.00 312 ASN A O 1
ATOM 2566 N N . LEU A 1 313 ? -3.590 -24.640 5.255 1.00 39.31 313 LEU A N 1
ATOM 2567 C CA . LEU A 1 313 ? -4.474 -23.709 5.940 1.00 39.31 313 LEU A CA 1
ATOM 2568 C C . LEU A 1 313 ? -5.044 -22.635 5.007 1.00 39.31 313 LEU A C 1
ATOM 2570 O O . LEU A 1 313 ? -6.177 -22.211 5.214 1.00 39.31 313 LEU A O 1
ATOM 2574 N N . TYR A 1 314 ? -4.302 -22.245 3.962 1.00 40.34 314 TYR A N 1
ATOM 2575 C CA . TYR A 1 314 ? -4.750 -21.274 2.958 1.00 40.34 314 TYR A CA 1
ATOM 2576 C C . TYR A 1 314 ? -6.147 -21.599 2.421 1.00 40.34 314 TYR A C 1
ATOM 2578 O O . TYR A 1 314 ? -7.034 -20.753 2.430 1.00 40.34 314 TYR A O 1
ATOM 2586 N N . GLU A 1 315 ? -6.364 -22.853 2.017 1.00 42.78 315 GLU A N 1
ATOM 2587 C CA . GLU A 1 315 ? -7.636 -23.282 1.438 1.00 42.78 315 GLU A CA 1
ATOM 2588 C C . GLU A 1 315 ? -8.708 -23.527 2.492 1.00 42.78 315 GLU A C 1
ATOM 2590 O O . GLU A 1 315 ? -9.867 -23.198 2.250 1.00 42.78 315 GLU A O 1
ATOM 2595 N N . ALA A 1 316 ? -8.341 -24.022 3.682 1.00 35.81 316 ALA A N 1
ATOM 2596 C CA . ALA A 1 316 ? -9.276 -24.074 4.802 1.00 35.81 316 ALA A CA 1
ATOM 2597 C C . ALA A 1 316 ? -9.855 -22.672 5.046 1.00 35.81 316 ALA A C 1
ATOM 2599 O O . ALA A 1 316 ? -11.068 -22.518 5.058 1.00 35.81 316 ALA A O 1
ATOM 2600 N N . ILE A 1 317 ? -9.015 -21.635 5.080 1.00 35.03 317 ILE A N 1
ATOM 2601 C CA . ILE A 1 317 ? -9.415 -20.244 5.323 1.00 35.03 317 ILE A CA 1
ATOM 2602 C C . ILE A 1 317 ? -10.108 -19.596 4.109 1.00 35.03 317 ILE A C 1
ATOM 2604 O O . ILE A 1 317 ? -11.133 -18.930 4.267 1.00 35.03 317 ILE A O 1
ATOM 2608 N N . ARG A 1 318 ? -9.638 -19.831 2.877 1.00 37.31 318 ARG A N 1
ATOM 2609 C CA . ARG A 1 318 ? -10.270 -19.336 1.636 1.00 37.31 318 ARG A CA 1
ATOM 2610 C C . ARG A 1 318 ? -11.685 -19.889 1.462 1.00 37.31 318 ARG A C 1
ATOM 2612 O O . ARG A 1 318 ? -12.592 -19.144 1.077 1.00 37.31 318 ARG A O 1
ATOM 2619 N N . TYR A 1 319 ? -11.897 -21.170 1.770 1.00 39.50 319 TYR A N 1
ATOM 2620 C CA . TYR A 1 319 ? -13.225 -21.779 1.775 1.00 39.50 319 TYR A CA 1
ATOM 2621 C C . TYR A 1 319 ? -14.029 -21.423 3.030 1.00 39.50 319 TYR A C 1
ATOM 2623 O O . TYR A 1 319 ? -15.236 -21.226 2.902 1.00 39.50 319 TYR A O 1
ATOM 2631 N N . PHE A 1 320 ? -13.405 -21.233 4.200 1.00 35.94 320 PHE A N 1
ATOM 2632 C CA . PHE A 1 320 ? -14.076 -20.734 5.410 1.00 35.94 320 PHE A CA 1
ATOM 2633 C C . PHE A 1 320 ? -14.677 -19.345 5.182 1.00 35.94 320 PHE A C 1
ATOM 2635 O O . PHE A 1 320 ? -15.876 -19.181 5.396 1.00 35.94 320 PHE A O 1
ATOM 2642 N N . ASN A 1 321 ? -13.909 -18.401 4.632 1.00 33.69 321 ASN A N 1
ATOM 2643 C CA . ASN A 1 321 ? -14.360 -17.041 4.316 1.00 33.69 321 ASN A CA 1
ATOM 2644 C C . ASN A 1 321 ? -15.472 -17.020 3.248 1.00 33.69 321 ASN A C 1
ATOM 2646 O O . ASN A 1 321 ? -16.399 -16.210 3.313 1.00 33.69 321 ASN A O 1
ATOM 2650 N N . ARG A 1 322 ? -15.445 -17.950 2.281 1.00 35.84 322 ARG A N 1
ATOM 2651 C CA . ARG A 1 322 ? -16.539 -18.127 1.304 1.00 35.84 322 ARG A CA 1
ATOM 2652 C C . ARG A 1 322 ? -17.769 -18.810 1.912 1.00 35.84 322 ARG A C 1
ATOM 2654 O O . ARG A 1 322 ? -18.892 -18.469 1.544 1.00 35.84 322 ARG A O 1
ATOM 2661 N N . SER A 1 323 ? -17.575 -19.733 2.853 1.00 37.12 323 SER A N 1
ATOM 2662 C CA . SER A 1 323 ? -18.652 -20.423 3.566 1.00 37.12 323 SER A CA 1
ATOM 2663 C C . SER A 1 323 ? -19.322 -19.532 4.607 1.00 37.12 323 SER A C 1
ATOM 2665 O O . SER A 1 323 ? -20.516 -19.672 4.805 1.00 37.12 323 SER A O 1
ATOM 2667 N N . GLU A 1 324 ? -18.623 -18.582 5.231 1.00 34.66 324 GLU A N 1
ATOM 2668 C CA . GLU A 1 324 ? -19.223 -17.616 6.156 1.00 34.66 324 GLU A CA 1
ATOM 2669 C C . GLU A 1 324 ? -20.135 -16.641 5.413 1.00 34.66 324 GLU A C 1
ATOM 2671 O O . GLU A 1 324 ? -21.262 -16.414 5.843 1.00 34.66 324 GLU A O 1
ATOM 2676 N N . ALA A 1 325 ? -19.715 -16.157 4.239 1.00 35.56 325 ALA A N 1
ATOM 2677 C CA . ALA A 1 325 ? -20.556 -15.336 3.372 1.00 35.56 325 ALA A CA 1
ATOM 2678 C C . ALA A 1 325 ? -21.768 -16.118 2.833 1.00 35.56 325 ALA A C 1
ATOM 2680 O O . ALA A 1 325 ? -22.887 -15.607 2.846 1.00 35.56 325 ALA A O 1
ATOM 2681 N N . ALA A 1 326 ? -21.574 -17.374 2.411 1.00 34.78 326 ALA A N 1
ATOM 2682 C CA . ALA A 1 326 ? -22.654 -18.240 1.939 1.00 34.78 326 ALA A CA 1
ATOM 2683 C C . ALA A 1 326 ? -23.598 -18.686 3.071 1.00 34.78 326 ALA A C 1
ATOM 2685 O O . ALA A 1 326 ? -24.806 -18.707 2.867 1.00 34.78 326 ALA A O 1
ATOM 2686 N N . ASN A 1 327 ? -23.088 -18.979 4.271 1.00 39.12 327 ASN A N 1
ATOM 2687 C CA . ASN A 1 327 ? -23.876 -19.348 5.453 1.00 39.12 327 ASN A CA 1
ATOM 2688 C C . ASN A 1 327 ? -24.591 -18.136 6.061 1.00 39.12 327 ASN A C 1
ATOM 2690 O O . ASN A 1 327 ? -25.709 -18.286 6.548 1.00 39.12 327 ASN A O 1
ATOM 2694 N N . ALA A 1 328 ? -24.007 -16.936 5.990 1.00 41.31 328 ALA A N 1
ATOM 2695 C CA . ALA A 1 328 ? -24.687 -15.690 6.333 1.00 41.31 328 ALA A CA 1
ATOM 2696 C C . ALA A 1 328 ? -25.813 -15.385 5.332 1.00 41.31 328 ALA A C 1
ATOM 2698 O O . ALA A 1 328 ? -26.925 -15.051 5.744 1.00 41.31 328 ALA A O 1
ATOM 2699 N N . LEU A 1 329 ? -25.577 -15.577 4.025 1.00 38.41 329 LEU A N 1
ATOM 2700 C CA . LEU A 1 329 ? -26.623 -15.455 3.003 1.00 38.41 329 LEU A CA 1
ATOM 2701 C C . LEU A 1 329 ? -27.733 -16.495 3.193 1.00 38.41 329 LEU A C 1
ATOM 2703 O O . LEU A 1 329 ? -28.911 -16.149 3.169 1.00 38.41 329 LEU A O 1
ATOM 2707 N N . LEU A 1 330 ? -27.378 -17.760 3.414 1.00 37.69 330 LEU A N 1
ATOM 2708 C CA . LEU A 1 330 ? -28.335 -18.846 3.601 1.00 37.69 330 LEU A CA 1
ATOM 2709 C C . LEU A 1 330 ? -29.119 -18.688 4.911 1.00 37.69 330 LEU A C 1
ATOM 2711 O O . LEU A 1 330 ? -30.323 -18.930 4.939 1.00 37.69 330 LEU A O 1
ATOM 2715 N N . GLY A 1 331 ? -28.466 -18.217 5.977 1.00 41.53 331 GLY A N 1
ATOM 2716 C CA . GLY A 1 331 ? -29.104 -17.863 7.244 1.00 41.53 331 GLY A CA 1
ATOM 2717 C C . GLY A 1 331 ? -30.136 -16.745 7.083 1.00 41.53 331 GLY A C 1
ATOM 2718 O O . GLY A 1 331 ? -31.248 -16.863 7.598 1.00 41.53 331 GLY A O 1
ATOM 2719 N N . ASN A 1 332 ? -29.820 -15.717 6.290 1.00 40.72 332 ASN A N 1
ATOM 2720 C CA . ASN A 1 332 ? -30.747 -14.627 5.970 1.00 40.72 332 ASN A CA 1
ATOM 2721 C C . ASN A 1 332 ? -31.921 -15.085 5.083 1.00 40.72 332 ASN A C 1
ATOM 2723 O O . ASN A 1 332 ? -33.057 -14.657 5.288 1.00 40.72 332 ASN A O 1
ATOM 2727 N N . VAL A 1 333 ? -31.676 -15.988 4.129 1.00 36.62 333 VAL A N 1
ATOM 2728 C CA . VAL A 1 333 ? -32.703 -16.545 3.228 1.00 36.62 333 VAL A CA 1
ATOM 2729 C C . VAL A 1 333 ? -33.651 -17.506 3.961 1.00 36.62 333 VAL A C 1
ATOM 2731 O O . VAL A 1 333 ? -34.858 -17.485 3.724 1.00 36.62 333 VAL A O 1
ATOM 2734 N N . LEU A 1 334 ? -33.146 -18.319 4.893 1.00 40.09 334 LEU A N 1
ATOM 2735 C CA . LEU A 1 334 ? -33.949 -19.274 5.670 1.00 40.09 334 LEU A CA 1
ATOM 2736 C C . LEU A 1 334 ? -34.796 -18.610 6.771 1.00 40.09 334 LEU A C 1
ATOM 2738 O O . LEU A 1 334 ? -35.816 -19.173 7.179 1.00 40.09 334 LEU A O 1
ATOM 2742 N N . ALA A 1 335 ? -34.410 -17.415 7.231 1.00 40.19 335 ALA A N 1
ATOM 2743 C CA . ALA A 1 335 ? -35.136 -16.662 8.254 1.00 40.19 335 ALA A CA 1
ATOM 2744 C C . ALA A 1 335 ? -36.478 -16.076 7.762 1.00 40.19 335 ALA A C 1
ATOM 2746 O O . ALA A 1 335 ? -37.360 -15.812 8.578 1.00 40.19 335 ALA A O 1
ATOM 2747 N N . ASN A 1 336 ? -36.683 -15.929 6.446 1.00 37.81 336 ASN A N 1
ATOM 2748 C CA . ASN A 1 336 ? -37.891 -15.330 5.862 1.00 37.81 336 ASN A CA 1
ATOM 2749 C C . ASN A 1 336 ? -38.755 -16.363 5.110 1.00 37.81 336 ASN A C 1
ATOM 2751 O O . ASN A 1 336 ? -38.727 -16.478 3.886 1.00 37.81 336 ASN A O 1
ATOM 2755 N N . ARG A 1 337 ? -39.582 -17.119 5.850 1.00 39.00 337 ARG A N 1
ATOM 2756 C CA . ARG A 1 337 ? -40.476 -18.165 5.297 1.00 39.00 337 ARG A CA 1
ATOM 2757 C C . ARG A 1 337 ? -41.609 -17.649 4.392 1.00 39.00 337 ARG A C 1
ATOM 2759 O O . ARG A 1 337 ? -42.226 -18.452 3.698 1.00 39.00 337 ARG A O 1
ATOM 2766 N N . THR A 1 338 ? -41.905 -16.351 4.387 1.00 40.94 338 THR A N 1
ATOM 2767 C CA . THR A 1 338 ? -43.096 -15.761 3.743 1.00 40.94 338 THR A CA 1
ATOM 2768 C C . THR A 1 338 ? -42.921 -15.362 2.273 1.00 40.94 338 THR A C 1
ATOM 2770 O O . THR A 1 338 ? -43.891 -14.939 1.656 1.00 40.94 338 THR A O 1
ATOM 2773 N N . LEU A 1 339 ? -41.731 -15.524 1.683 1.00 37.00 339 LEU A N 1
ATOM 2774 C CA . LEU A 1 339 ? -41.410 -15.024 0.331 1.00 37.00 339 LEU A CA 1
ATOM 2775 C C . LEU A 1 339 ? -40.912 -16.107 -0.646 1.00 37.00 339 LEU A C 1
ATOM 2777 O O . LEU A 1 339 ? -40.382 -15.806 -1.713 1.00 37.00 339 LEU A O 1
ATOM 2781 N N . PHE A 1 340 ? -41.115 -17.383 -0.311 1.00 40.50 340 PHE A N 1
ATOM 2782 C CA . PHE A 1 340 ? -40.776 -18.522 -1.170 1.00 40.50 340 PHE A CA 1
ATOM 2783 C C . PHE A 1 340 ? -41.814 -18.720 -2.291 1.00 40.50 340 PHE A C 1
ATOM 2785 O O . PHE A 1 340 ? -42.612 -19.659 -2.264 1.00 40.50 340 PHE A O 1
ATOM 2792 N N . ASP A 1 341 ? -41.813 -17.829 -3.282 1.00 47.53 341 ASP A N 1
ATOM 2793 C CA . ASP A 1 341 ? -42.720 -17.920 -4.429 1.00 47.53 341 ASP A CA 1
ATOM 2794 C C . ASP A 1 341 ? -42.291 -19.021 -5.423 1.00 47.53 341 ASP A C 1
ATOM 2796 O O . ASP A 1 341 ? -41.112 -19.378 -5.542 1.00 47.53 341 ASP A O 1
ATOM 2800 N N . ARG A 1 342 ? -43.265 -19.571 -6.159 1.00 41.97 342 ARG A N 1
ATOM 2801 C CA . ARG A 1 342 ? -43.102 -20.736 -7.059 1.00 41.97 342 ARG A CA 1
ATOM 2802 C C . ARG A 1 342 ? -42.049 -20.514 -8.161 1.00 41.97 342 ARG A C 1
ATOM 2804 O O . ARG A 1 342 ? -41.413 -21.472 -8.593 1.00 41.97 342 ARG A O 1
ATOM 2811 N N . GLU A 1 343 ? -41.836 -19.262 -8.567 1.00 40.47 343 GLU A N 1
ATOM 2812 C CA . GLU A 1 343 ? -40.870 -18.840 -9.594 1.00 40.47 343 GLU A CA 1
ATOM 2813 C C . GLU A 1 343 ? -39.417 -18.854 -9.093 1.00 40.47 343 GLU A C 1
ATOM 2815 O O . GLU A 1 343 ? -38.535 -19.327 -9.806 1.00 40.47 343 GLU A O 1
ATOM 2820 N N . VAL A 1 344 ? -39.167 -18.440 -7.842 1.00 46.03 344 VAL A N 1
ATOM 2821 C CA . VAL A 1 344 ? -37.823 -18.461 -7.227 1.00 46.03 344 VAL A CA 1
ATOM 2822 C C . VAL A 1 344 ? -37.357 -19.903 -7.012 1.00 46.03 344 VAL A C 1
ATOM 2824 O O . VAL A 1 344 ? -36.212 -20.241 -7.307 1.00 46.03 344 VAL A O 1
ATOM 2827 N N . LYS A 1 345 ? -38.268 -20.797 -6.597 1.00 46.91 345 LYS A N 1
ATOM 2828 C CA . LYS A 1 345 ? -37.986 -22.243 -6.523 1.00 46.91 345 LYS A CA 1
ATOM 2829 C C . LYS A 1 345 ? -37.708 -22.860 -7.897 1.00 46.91 345 LYS A C 1
ATOM 2831 O O . LYS A 1 345 ? -36.837 -23.716 -7.996 1.00 46.91 345 LYS A O 1
ATOM 2836 N N . ALA A 1 346 ? -38.418 -22.441 -8.947 1.00 41.78 346 ALA A N 1
ATOM 2837 C CA . ALA A 1 346 ? -38.205 -22.947 -10.304 1.00 41.78 346 ALA A CA 1
ATOM 2838 C C . ALA A 1 346 ? -36.858 -22.492 -10.900 1.00 41.78 346 ALA A C 1
ATOM 2840 O O . ALA A 1 346 ? -36.193 -23.292 -11.551 1.00 41.78 346 ALA A O 1
ATOM 2841 N N . PHE A 1 347 ? -36.426 -21.255 -10.628 1.00 39.19 347 PHE A N 1
ATOM 2842 C CA . PHE A 1 347 ? -35.139 -20.717 -11.092 1.00 39.19 347 PHE A CA 1
ATOM 2843 C C . PHE A 1 347 ? -33.932 -21.302 -10.351 1.00 39.19 347 PHE A C 1
ATOM 2845 O O . PHE A 1 347 ? -32.945 -21.668 -10.987 1.00 39.19 347 PHE A O 1
ATOM 2852 N N . ILE A 1 348 ? -34.022 -21.456 -9.024 1.00 45.28 348 ILE A N 1
ATOM 2853 C CA . ILE A 1 348 ? -32.981 -22.132 -8.233 1.00 45.28 348 ILE A CA 1
ATOM 2854 C C . ILE A 1 348 ? -32.876 -23.603 -8.663 1.00 45.28 348 ILE A C 1
ATOM 2856 O O . ILE A 1 348 ? -31.773 -24.083 -8.911 1.00 45.28 348 ILE A O 1
ATOM 2860 N N . ASN A 1 349 ? -34.005 -24.296 -8.864 1.00 42.25 349 ASN A N 1
ATOM 2861 C CA . ASN A 1 349 ? -33.992 -25.665 -9.389 1.00 42.25 349 ASN A CA 1
ATOM 2862 C C . ASN A 1 349 ? -33.445 -25.748 -10.821 1.00 42.25 349 ASN A C 1
ATOM 2864 O O . ASN A 1 349 ? -32.760 -26.714 -11.130 1.00 42.25 349 ASN A O 1
ATOM 2868 N N . ALA A 1 350 ? -33.693 -24.758 -11.684 1.00 36.28 350 ALA A N 1
ATOM 2869 C CA . ALA A 1 350 ? -33.098 -24.719 -13.020 1.00 36.28 350 ALA A CA 1
ATOM 2870 C C . ALA A 1 350 ? -31.566 -24.598 -12.950 1.00 36.28 350 ALA A C 1
ATOM 2872 O O . ALA A 1 350 ? -30.886 -25.374 -13.611 1.00 36.28 350 ALA A O 1
ATOM 2873 N N . GLY A 1 351 ? -31.029 -23.720 -12.092 1.00 38.81 351 GLY A N 1
ATOM 2874 C CA . GLY A 1 351 ? -29.580 -23.583 -11.877 1.00 38.81 351 GLY A CA 1
ATOM 2875 C C . GLY A 1 351 ? -28.924 -24.833 -11.278 1.00 38.81 351 GLY A C 1
ATOM 2876 O O . GLY A 1 351 ? -27.814 -25.194 -11.667 1.00 38.81 351 GLY A O 1
ATOM 2877 N N . TYR A 1 352 ? -29.632 -25.539 -10.388 1.00 39.88 352 TYR A N 1
ATOM 2878 C CA . TYR A 1 352 ? -29.196 -26.836 -9.859 1.00 39.88 352 TYR A CA 1
ATOM 2879 C C . TYR A 1 352 ? -29.238 -27.955 -10.913 1.00 39.88 352 TYR A C 1
ATOM 2881 O O . TYR A 1 352 ? -28.338 -28.789 -10.948 1.00 39.88 352 TYR A O 1
ATOM 2889 N N . VAL A 1 353 ? -30.245 -27.978 -11.792 1.00 35.28 353 VAL A N 1
ATOM 2890 C CA . VAL A 1 353 ? -30.383 -28.996 -12.852 1.00 35.28 353 VAL A CA 1
ATOM 2891 C C . VAL A 1 353 ? -29.390 -28.769 -14.000 1.00 35.28 353 VAL A C 1
ATOM 2893 O O . VAL A 1 353 ? -28.957 -29.737 -14.621 1.00 35.28 353 VAL A O 1
ATOM 2896 N N . THR A 1 354 ? -28.987 -27.524 -14.274 1.00 31.81 354 THR A N 1
ATOM 2897 C CA . THR A 1 354 ? -27.992 -27.203 -15.315 1.00 31.81 354 THR A CA 1
ATOM 2898 C C . THR A 1 354 ? -26.542 -27.234 -14.828 1.00 31.81 354 THR A C 1
ATOM 2900 O O . THR A 1 354 ? -25.639 -27.087 -15.646 1.00 31.81 354 THR A O 1
ATOM 2903 N N . ASN A 1 355 ? -26.313 -27.426 -13.524 1.00 33.78 355 ASN A N 1
ATOM 2904 C CA . ASN A 1 355 ? -24.998 -27.450 -12.872 1.00 33.78 355 ASN A CA 1
ATOM 2905 C C . ASN A 1 355 ? -24.107 -26.228 -13.198 1.00 33.78 355 ASN A C 1
ATOM 2907 O O . ASN A 1 355 ? -22.884 -26.332 -13.285 1.00 33.78 355 ASN A O 1
ATOM 2911 N N . ASP A 1 356 ? -24.725 -25.058 -13.392 1.00 34.91 356 ASP A N 1
ATOM 2912 C CA . ASP A 1 356 ? -24.032 -23.817 -13.747 1.00 34.91 356 ASP A CA 1
ATOM 2913 C C . ASP A 1 356 ? -23.979 -22.882 -12.528 1.00 34.91 356 ASP A C 1
ATOM 2915 O O . ASP A 1 356 ? -24.954 -22.214 -12.165 1.00 34.91 356 ASP A O 1
ATOM 2919 N N . ARG A 1 357 ? -22.802 -22.841 -11.889 1.00 37.38 357 ARG A N 1
ATOM 2920 C CA . ARG A 1 357 ? -22.516 -22.040 -10.684 1.00 37.38 357 ARG A CA 1
ATOM 2921 C C . ARG A 1 357 ? -22.713 -20.537 -10.898 1.00 37.38 357 ARG A C 1
ATOM 2923 O O . ARG A 1 357 ? -23.084 -19.838 -9.956 1.00 37.38 357 ARG A O 1
ATOM 2930 N N . ARG A 1 358 ? -22.500 -20.030 -12.115 1.00 39.06 358 ARG A N 1
ATOM 2931 C CA . ARG A 1 358 ? -22.664 -18.605 -12.437 1.00 39.06 358 ARG A CA 1
ATOM 2932 C C . ARG A 1 358 ? -24.144 -18.259 -12.561 1.00 39.06 358 ARG A C 1
ATOM 2934 O O . ARG A 1 358 ? -24.580 -17.223 -12.065 1.00 39.06 358 ARG A O 1
ATOM 2941 N N . LEU A 1 359 ? -24.918 -19.167 -13.147 1.00 37.91 359 LEU A N 1
ATOM 2942 C CA . LEU A 1 359 ? -26.372 -19.069 -13.258 1.00 37.91 359 LEU A CA 1
ATOM 2943 C C . LEU A 1 359 ? -27.049 -19.153 -11.883 1.00 37.91 359 LEU A C 1
ATOM 2945 O O . LEU A 1 359 ? -27.972 -18.388 -11.621 1.00 37.91 359 LEU A O 1
ATOM 2949 N N . LEU A 1 360 ? -26.540 -19.991 -10.971 1.00 42.28 360 LEU A N 1
ATOM 2950 C CA . LEU A 1 360 ? -27.010 -20.070 -9.582 1.00 42.28 360 LEU A CA 1
ATOM 2951 C C . LEU A 1 360 ? -26.735 -18.771 -8.800 1.00 42.28 360 LEU A C 1
ATOM 2953 O O . LEU A 1 360 ? -27.600 -18.284 -8.074 1.00 42.28 360 LEU A O 1
ATOM 2957 N N . GLN A 1 361 ? -25.549 -18.183 -8.980 1.00 41.59 361 GLN A N 1
ATOM 2958 C CA . GLN A 1 361 ? -25.163 -16.923 -8.342 1.00 41.59 361 GLN A CA 1
ATOM 2959 C C . GLN A 1 361 ? -26.007 -15.745 -8.854 1.00 41.59 361 GLN A C 1
ATOM 2961 O O . GLN A 1 361 ? -26.518 -14.967 -8.053 1.00 41.59 361 GLN A O 1
ATOM 2966 N N . ILE A 1 362 ? -26.227 -15.663 -10.171 1.00 43.34 362 ILE A N 1
ATOM 2967 C CA . ILE A 1 362 ? -27.105 -14.662 -10.796 1.00 43.34 362 ILE A CA 1
ATOM 2968 C C . ILE A 1 362 ? -28.561 -14.867 -10.361 1.00 43.34 362 ILE A C 1
ATOM 2970 O O . ILE A 1 362 ? -29.243 -13.894 -10.051 1.00 43.34 362 ILE A O 1
ATOM 2974 N N . ALA A 1 363 ? -29.033 -16.115 -10.273 1.00 42.75 363 ALA A N 1
ATOM 2975 C CA . ALA A 1 363 ? -30.388 -16.432 -9.822 1.00 42.75 363 ALA A CA 1
ATOM 2976 C C . ALA A 1 363 ? -30.622 -16.030 -8.356 1.00 42.75 363 ALA A C 1
ATOM 2978 O O . ALA A 1 363 ? -31.679 -15.494 -8.030 1.00 42.75 363 ALA A O 1
ATOM 2979 N N . LEU A 1 364 ? -29.634 -16.231 -7.477 1.00 43.66 364 LEU A N 1
ATOM 2980 C CA . LEU A 1 364 ? -29.688 -15.787 -6.080 1.00 43.66 364 LEU A CA 1
ATOM 2981 C C . LEU A 1 364 ? -29.677 -14.257 -5.965 1.00 43.66 364 LEU A C 1
ATOM 2983 O O . LEU A 1 364 ? -30.404 -13.696 -5.150 1.00 43.66 364 LEU A O 1
ATOM 2987 N N . GLN A 1 365 ? -28.904 -13.580 -6.813 1.00 46.53 365 GLN A N 1
ATOM 2988 C CA . GLN A 1 365 ? -28.817 -12.120 -6.844 1.00 46.53 365 GLN A CA 1
ATOM 2989 C C . GLN A 1 365 ? -30.110 -11.483 -7.389 1.00 46.53 365 GLN A C 1
ATOM 2991 O O . GLN A 1 365 ? -30.640 -10.548 -6.793 1.00 46.53 365 GLN A O 1
ATOM 2996 N N . GLN A 1 366 ? -30.698 -12.064 -8.441 1.00 45.03 366 GLN A N 1
ATOM 2997 C CA . GLN A 1 366 ? -32.001 -11.655 -8.977 1.00 45.03 366 GLN A CA 1
ATOM 2998 C C . GLN A 1 366 ? -33.161 -11.971 -8.028 1.00 45.03 366 GLN A C 1
ATOM 3000 O O . GLN A 1 366 ? -34.120 -11.206 -7.963 1.00 45.03 366 GLN A O 1
ATOM 3005 N N . ALA A 1 367 ? -33.096 -13.063 -7.258 1.00 43.19 367 ALA A N 1
ATOM 3006 C CA . ALA A 1 367 ? -34.101 -13.356 -6.238 1.00 43.19 367 ALA A CA 1
ATOM 3007 C C . ALA A 1 367 ? -34.138 -12.268 -5.151 1.00 43.19 367 ALA A C 1
ATOM 3009 O O . ALA A 1 367 ? -35.221 -11.916 -4.684 1.00 43.19 367 ALA A O 1
ATOM 3010 N N . VAL A 1 368 ? -32.981 -11.696 -4.794 1.00 44.69 368 VAL A N 1
ATOM 3011 C CA . VAL A 1 368 ? -32.874 -10.548 -3.879 1.00 44.69 368 VAL A CA 1
ATOM 3012 C C . VAL A 1 368 ? -33.449 -9.278 -4.519 1.00 44.69 368 VAL A C 1
ATOM 3014 O O . VAL A 1 368 ? -34.284 -8.625 -3.899 1.00 44.69 368 VAL A O 1
ATOM 3017 N N . GLU A 1 369 ? -33.123 -8.975 -5.779 1.00 45.72 369 GLU A N 1
ATOM 3018 C CA . GLU A 1 369 ? -33.673 -7.805 -6.490 1.00 45.72 369 GLU A CA 1
ATOM 3019 C C . GLU A 1 369 ? -35.197 -7.881 -6.706 1.00 45.72 369 GLU A C 1
ATOM 3021 O O . GLU A 1 369 ? -35.906 -6.885 -6.543 1.00 45.72 369 GLU A O 1
ATOM 3026 N N . ILE A 1 370 ? -35.747 -9.057 -7.037 1.00 43.47 370 ILE A N 1
ATOM 3027 C CA . ILE A 1 370 ? -37.201 -9.267 -7.173 1.00 43.47 370 ILE A CA 1
ATOM 3028 C C . ILE A 1 370 ? -37.898 -9.061 -5.822 1.00 43.47 370 ILE A C 1
ATOM 3030 O O . ILE A 1 370 ? -38.998 -8.500 -5.771 1.00 43.47 370 ILE A O 1
ATOM 3034 N N . ASN A 1 371 ? -37.250 -9.479 -4.731 1.00 42.97 371 ASN A N 1
ATOM 3035 C CA . ASN A 1 371 ? -37.739 -9.301 -3.368 1.00 42.97 371 ASN A CA 1
ATOM 3036 C C . ASN A 1 371 ? -37.769 -7.814 -2.971 1.00 42.97 371 ASN A C 1
ATOM 3038 O O . ASN A 1 371 ? -38.780 -7.323 -2.466 1.00 42.97 371 ASN A O 1
ATOM 3042 N N . GLU A 1 372 ? -36.718 -7.064 -3.308 1.00 43.28 372 GLU A N 1
ATOM 3043 C CA . GLU A 1 372 ? -36.664 -5.611 -3.115 1.00 43.28 372 GLU A CA 1
ATOM 3044 C C . GLU A 1 372 ? -37.701 -4.879 -3.981 1.00 43.28 372 GLU A C 1
ATOM 3046 O O . GLU A 1 372 ? -38.415 -4.001 -3.499 1.00 43.28 372 GLU A O 1
ATOM 3051 N N . THR A 1 373 ? -37.882 -5.292 -5.237 1.00 41.34 373 THR A N 1
ATOM 3052 C CA . THR A 1 373 ? -38.815 -4.643 -6.172 1.00 41.34 373 THR A CA 1
ATOM 3053 C C . THR A 1 373 ? -40.287 -4.895 -5.809 1.00 41.34 373 THR A C 1
ATOM 3055 O O . THR A 1 373 ? -41.116 -3.986 -5.924 1.00 41.34 373 THR A O 1
ATOM 3058 N N . LYS A 1 374 ? -40.643 -6.100 -5.331 1.00 41.22 374 LYS A N 1
ATOM 3059 C CA . LYS A 1 374 ? -41.997 -6.406 -4.820 1.00 41.22 374 LYS A CA 1
ATOM 3060 C C . LYS A 1 374 ? -42.277 -5.685 -3.496 1.00 41.22 374 LYS A C 1
ATOM 3062 O O . LYS A 1 374 ? -43.387 -5.183 -3.319 1.00 41.22 374 LYS A O 1
ATOM 3067 N N . ALA A 1 375 ? -41.281 -5.562 -2.615 1.00 37.41 375 ALA A N 1
ATOM 3068 C CA . ALA A 1 375 ? -41.396 -4.772 -1.389 1.00 37.41 375 ALA A CA 1
ATOM 3069 C C . ALA A 1 375 ? -41.613 -3.278 -1.694 1.00 37.41 375 ALA A C 1
ATOM 3071 O O . ALA A 1 375 ? -42.493 -2.656 -1.104 1.00 37.41 375 ALA A O 1
ATOM 3072 N N . ILE A 1 376 ? -40.895 -2.724 -2.679 1.00 31.86 376 ILE A N 1
ATOM 3073 C CA . ILE A 1 376 ? -41.054 -1.334 -3.140 1.00 31.86 376 ILE A CA 1
ATOM 3074 C C . ILE A 1 376 ? -42.439 -1.100 -3.773 1.00 31.86 376 ILE A C 1
ATOM 3076 O O . ILE A 1 376 ? -43.090 -0.106 -3.456 1.00 31.86 376 ILE A O 1
ATOM 3080 N N . LYS A 1 377 ? -42.946 -2.022 -4.607 1.00 35.09 377 LYS A N 1
ATOM 3081 C CA . LYS A 1 377 ? -44.304 -1.919 -5.185 1.00 35.09 377 LYS A CA 1
ATOM 3082 C C . LYS A 1 377 ? -45.417 -2.037 -4.140 1.00 35.09 377 LYS A C 1
ATOM 3084 O O . LYS A 1 377 ? -46.411 -1.323 -4.234 1.00 35.09 377 LYS A O 1
ATOM 3089 N N . GLY A 1 378 ? -45.240 -2.891 -3.130 1.00 33.88 378 GLY A N 1
ATOM 3090 C CA . GLY A 1 378 ? -46.182 -3.023 -2.015 1.00 33.88 378 GLY A CA 1
ATOM 3091 C C . GLY A 1 378 ? -46.223 -1.804 -1.085 1.00 33.88 378 GLY A C 1
ATOM 3092 O O . GLY A 1 378 ? -47.240 -1.571 -0.440 1.00 33.88 378 GLY A O 1
ATOM 3093 N N . LEU A 1 379 ? -45.142 -1.017 -1.035 1.00 31.91 379 LEU A N 1
ATOM 3094 C CA . LEU A 1 379 ? -45.010 0.161 -0.171 1.00 31.91 379 LEU A CA 1
ATOM 3095 C C . LEU A 1 379 ? -45.528 1.467 -0.792 1.00 31.91 379 LEU A C 1
ATOM 3097 O O . LEU A 1 379 ? -45.866 2.376 -0.038 1.00 31.91 379 LEU A O 1
ATOM 3101 N N . ILE A 1 380 ? -45.576 1.591 -2.124 1.00 30.52 380 ILE A N 1
ATOM 3102 C CA . ILE A 1 380 ? -45.853 2.884 -2.786 1.00 30.52 380 ILE A CA 1
ATOM 3103 C C . ILE A 1 380 ? -47.260 2.955 -3.406 1.00 30.52 380 ILE A C 1
ATOM 3105 O O . ILE A 1 380 ? -47.826 4.043 -3.478 1.00 30.52 380 ILE A O 1
ATOM 3109 N N . GLY A 1 381 ? -47.877 1.830 -3.788 1.00 35.84 381 GLY A N 1
ATOM 3110 C CA . GLY A 1 381 ? -49.137 1.854 -4.546 1.00 35.84 381 GLY A CA 1
ATOM 3111 C C . GLY A 1 381 ? -48.996 2.530 -5.926 1.00 35.84 381 GLY A C 1
ATOM 3112 O O . GLY A 1 381 ? -48.059 3.279 -6.188 1.00 35.84 381 GLY A O 1
ATOM 3113 N N . ASP A 1 382 ? -49.915 2.249 -6.852 1.00 32.81 382 ASP A N 1
ATOM 3114 C CA . ASP A 1 382 ? -49.747 2.515 -8.298 1.00 32.81 382 ASP A CA 1
ATOM 3115 C C . ASP A 1 382 ? -49.874 3.991 -8.763 1.00 32.81 382 ASP A C 1
ATOM 3117 O O . ASP A 1 382 ? -50.269 4.249 -9.899 1.00 32.81 382 ASP A O 1
ATOM 3121 N N . THR A 1 383 ? -49.541 5.002 -7.954 1.00 32.62 383 THR A N 1
ATOM 3122 C CA . THR A 1 383 ? -49.722 6.416 -8.360 1.00 32.62 383 THR A CA 1
ATOM 3123 C C . THR A 1 383 ? -48.475 7.280 -8.192 1.00 32.62 383 THR A C 1
ATOM 3125 O O . THR A 1 383 ? -48.060 7.582 -7.077 1.00 32.62 383 THR A O 1
ATOM 3128 N N . ILE A 1 384 ? -47.941 7.763 -9.318 1.00 31.08 384 ILE A N 1
ATOM 3129 C CA . ILE A 1 384 ? -46.983 8.877 -9.409 1.00 31.08 384 ILE A CA 1
ATOM 3130 C C . ILE A 1 384 ? -47.772 10.162 -9.724 1.00 31.08 384 ILE A C 1
ATOM 3132 O O . ILE A 1 384 ? -48.607 10.115 -10.630 1.00 31.08 384 ILE A O 1
ATOM 3136 N N . PRO A 1 385 ? -47.499 11.309 -9.066 1.00 28.81 385 PRO A N 1
ATOM 3137 C CA . PRO A 1 385 ? -47.819 12.603 -9.673 1.00 28.81 385 PRO A CA 1
ATOM 3138 C C . PRO A 1 385 ? -46.637 13.580 -9.800 1.00 28.81 385 PRO A C 1
ATOM 3140 O O . PRO A 1 385 ? -45.844 13.783 -8.878 1.00 28.81 385 PRO A O 1
ATOM 3143 N N . ASP A 1 386 ? -46.624 14.227 -10.968 1.00 35.97 386 ASP A N 1
ATOM 3144 C CA . ASP A 1 386 ? -45.879 15.412 -11.402 1.00 35.97 386 ASP A CA 1
ATOM 3145 C C . ASP A 1 386 ? -46.015 16.617 -10.458 1.00 35.97 386 ASP A C 1
ATOM 3147 O O . ASP A 1 386 ? -47.139 17.062 -10.267 1.00 35.97 386 ASP A O 1
ATOM 3151 N N . VAL A 1 387 ? -44.908 17.238 -10.006 1.00 26.58 387 VAL A N 1
ATOM 3152 C CA . VAL A 1 387 ? -44.784 18.714 -9.865 1.00 26.58 387 VAL A CA 1
ATOM 3153 C C . VAL A 1 387 ? -43.297 19.138 -9.851 1.00 26.58 387 VAL A C 1
ATOM 3155 O O . VAL A 1 387 ? -42.672 19.283 -8.802 1.00 26.58 387 VAL A O 1
ATOM 3158 N N . PHE A 1 388 ? -42.736 19.421 -11.027 1.00 26.81 388 PHE A N 1
ATOM 3159 C CA . PHE A 1 388 ? -41.757 20.502 -11.201 1.00 26.81 388 PHE A CA 1
ATOM 3160 C C . PHE A 1 388 ? -42.564 21.766 -11.535 1.00 26.81 388 PHE A C 1
ATOM 3162 O O . PHE A 1 388 ? -43.252 21.739 -12.549 1.00 26.81 388 PHE A O 1
ATOM 3169 N N . ASN A 1 389 ? -42.524 22.830 -10.711 1.00 23.69 389 ASN A N 1
ATOM 3170 C CA . ASN A 1 389 ? -42.606 24.245 -11.146 1.00 23.69 389 ASN A CA 1
ATOM 3171 C C . ASN A 1 389 ? -42.635 25.271 -9.977 1.00 23.69 389 ASN A C 1
ATOM 3173 O O . ASN A 1 389 ? -43.612 25.376 -9.245 1.00 23.69 389 ASN A O 1
ATOM 3177 N N . ASN A 1 390 ? -41.596 26.119 -9.962 1.00 25.36 390 ASN A N 1
ATOM 3178 C CA . ASN A 1 390 ? -41.473 27.512 -9.475 1.00 25.36 390 ASN A CA 1
ATOM 3179 C C . ASN A 1 390 ? -41.225 27.908 -7.983 1.00 25.36 390 ASN A C 1
ATOM 3181 O O . ASN A 1 390 ? -41.761 27.277 -7.076 1.00 25.36 390 ASN A O 1
ATOM 3185 N N . PRO A 1 391 ? -40.430 28.992 -7.720 1.00 33.16 391 PRO A N 1
ATOM 3186 C CA . PRO A 1 391 ? -39.869 29.334 -6.399 1.00 33.16 391 PRO A CA 1
ATOM 3187 C C . PRO A 1 391 ? -40.368 30.656 -5.740 1.00 33.16 391 PRO A C 1
ATOM 3189 O O . PRO A 1 391 ? -40.919 31.528 -6.407 1.00 33.16 391 PRO A O 1
ATOM 3192 N N . MET A 1 392 ? -39.994 30.824 -4.449 1.00 27.89 392 MET A N 1
ATOM 3193 C CA . MET A 1 392 ? -40.030 32.017 -3.545 1.00 27.89 392 MET A CA 1
ATOM 3194 C C . MET A 1 392 ? -41.376 32.364 -2.855 1.00 27.89 392 MET A C 1
ATOM 3196 O O . MET A 1 392 ? -42.393 31.898 -3.353 1.00 27.89 392 MET A O 1
ATOM 3200 N N . PRO A 1 393 ? -41.478 33.187 -1.759 1.00 26.06 393 PRO A N 1
ATOM 3201 C CA . PRO A 1 393 ? -40.510 33.916 -0.893 1.00 26.06 393 PRO A CA 1
ATOM 3202 C C . PRO A 1 393 ? -40.882 33.945 0.634 1.00 26.06 393 PRO A C 1
ATOM 3204 O O . PRO A 1 393 ? -41.828 34.619 1.035 1.00 26.06 393 PRO A O 1
ATOM 3207 N N . ALA A 1 394 ? -40.097 33.341 1.541 1.00 25.00 394 ALA A N 1
ATOM 3208 C CA . ALA A 1 394 ? -40.315 33.491 3.006 1.00 25.00 394 ALA A CA 1
ATOM 3209 C C . ALA A 1 394 ? -39.048 33.820 3.829 1.00 25.00 394 ALA A C 1
ATOM 3211 O O . ALA A 1 394 ? -39.102 33.982 5.047 1.00 25.00 394 ALA A O 1
ATOM 3212 N N . ILE A 1 395 ? -37.895 33.976 3.172 1.00 28.17 395 ILE A N 1
ATOM 3213 C CA . ILE A 1 395 ? -36.578 34.001 3.836 1.00 28.17 395 ILE A CA 1
ATOM 3214 C C . ILE A 1 395 ? -36.150 35.401 4.322 1.00 28.17 395 ILE A C 1
ATOM 3216 O O . ILE A 1 395 ? -35.275 35.521 5.173 1.00 28.17 395 ILE A O 1
ATOM 3220 N N . LYS A 1 396 ? -36.814 36.489 3.912 1.00 25.02 396 LYS A N 1
ATOM 3221 C CA . LYS A 1 396 ? -36.404 37.847 4.329 1.00 25.02 396 LYS A CA 1
ATOM 3222 C C . LYS A 1 396 ? -36.803 38.251 5.755 1.00 25.02 396 LYS A C 1
ATOM 3224 O O . LYS A 1 396 ? -36.250 39.213 6.271 1.00 25.02 396 LYS A O 1
ATOM 3229 N N . LYS A 1 397 ? -37.725 37.537 6.414 1.00 25.66 397 LYS A N 1
ATOM 3230 C CA . LYS A 1 397 ? -38.262 37.952 7.728 1.00 25.66 397 LYS A CA 1
ATOM 3231 C C . LYS A 1 397 ? -37.584 37.300 8.942 1.00 25.66 397 LYS A C 1
ATOM 3233 O O . LYS A 1 397 ? -37.735 37.805 10.047 1.00 25.66 397 LYS A O 1
ATOM 3238 N N . ARG A 1 398 ? -36.808 36.223 8.755 1.00 27.38 398 ARG A N 1
ATOM 3239 C CA . ARG A 1 398 ? -36.112 35.512 9.852 1.00 27.38 398 ARG A CA 1
ATOM 3240 C C . ARG A 1 398 ? -34.676 35.987 10.114 1.00 27.38 398 ARG A C 1
ATOM 3242 O O . ARG A 1 398 ? -34.138 35.716 11.178 1.00 27.38 398 ARG A O 1
ATOM 3249 N N . LEU A 1 399 ? -34.095 36.770 9.207 1.00 24.64 399 LEU A N 1
ATOM 3250 C CA . LEU A 1 399 ? -32.715 37.269 9.301 1.00 24.64 399 LEU A CA 1
ATOM 3251 C C . LEU A 1 399 ? -32.527 38.521 10.187 1.00 24.64 399 LEU A C 1
ATOM 3253 O O . LEU A 1 399 ? -31.413 39.016 10.297 1.00 24.64 399 LEU A O 1
ATOM 3257 N N . HIS A 1 400 ? -33.575 39.040 10.839 1.00 24.30 400 HIS A N 1
ATOM 3258 C CA . HIS A 1 400 ? -33.474 40.227 11.712 1.00 24.30 400 HIS A CA 1
ATOM 3259 C C . HIS A 1 400 ? -33.622 39.946 13.217 1.00 24.30 400 HIS A C 1
ATOM 3261 O O . HIS A 1 400 ? -33.334 40.827 14.018 1.00 24.30 400 HIS A O 1
ATOM 3267 N N . ALA A 1 401 ? -34.012 38.733 13.621 1.00 23.72 401 ALA A N 1
ATOM 3268 C CA . ALA A 1 401 ? -34.193 38.392 15.038 1.00 23.72 401 ALA A CA 1
ATOM 3269 C C . ALA A 1 401 ? -32.958 37.719 15.675 1.00 23.72 401 ALA A C 1
ATOM 3271 O O . ALA A 1 401 ? -32.753 37.835 16.878 1.00 23.72 401 ALA A O 1
ATOM 3272 N N . GLY A 1 402 ? -32.104 37.063 14.881 1.00 25.11 402 GLY A N 1
ATOM 3273 C CA . GLY A 1 402 ? -30.949 36.307 15.394 1.00 25.11 402 GLY A CA 1
ATOM 3274 C C . GLY A 1 402 ? -29.722 37.145 15.772 1.00 25.11 402 GLY A C 1
ATOM 3275 O O . GLY A 1 402 ? -28.830 36.649 16.445 1.00 25.11 402 GLY A O 1
ATOM 3276 N N . VAL A 1 403 ? -29.661 38.417 15.370 1.00 22.98 403 VAL A N 1
ATOM 3277 C CA . VAL A 1 403 ? -28.454 39.255 15.532 1.00 22.98 403 VAL A CA 1
ATOM 3278 C C . VAL A 1 403 ? -28.427 40.008 16.873 1.00 22.98 403 VAL A C 1
ATOM 3280 O O . VAL A 1 403 ? -27.391 40.534 17.268 1.00 22.98 403 VAL A O 1
ATOM 3283 N N . ILE A 1 404 ? -29.537 40.034 17.617 1.00 24.77 404 ILE A N 1
ATOM 3284 C CA . ILE A 1 404 ? -29.646 40.808 18.868 1.00 24.77 404 ILE A CA 1
ATOM 3285 C C . ILE A 1 404 ? -29.261 39.978 20.109 1.00 24.77 404 ILE A C 1
ATOM 3287 O O . ILE A 1 404 ? -28.836 40.549 21.106 1.00 24.77 404 ILE A O 1
ATOM 3291 N N . LEU A 1 405 ? -29.305 38.643 20.040 1.00 24.47 405 LEU A N 1
ATOM 3292 C CA . LEU A 1 405 ? -29.017 37.769 21.189 1.00 24.47 405 LEU A CA 1
ATOM 3293 C C . LEU A 1 405 ? -27.526 37.444 21.394 1.00 24.47 405 LEU A C 1
ATOM 3295 O O . LEU A 1 405 ? -27.152 36.995 22.466 1.00 24.47 405 LEU A O 1
ATOM 3299 N N . ALA A 1 406 ? -26.652 37.723 20.423 1.00 24.70 406 ALA A N 1
ATOM 3300 C CA . ALA A 1 406 ? -25.228 37.364 20.497 1.00 24.70 406 ALA A CA 1
ATOM 3301 C C . ALA A 1 406 ? -24.309 38.478 21.051 1.00 24.70 406 ALA A C 1
ATOM 3303 O O . ALA A 1 406 ? -23.106 38.465 20.798 1.00 24.70 406 ALA A O 1
ATOM 3304 N N . LYS A 1 407 ? -24.850 39.488 21.752 1.00 23.77 407 LYS A N 1
ATOM 3305 C CA . LYS A 1 407 ? -24.077 40.668 22.203 1.00 23.77 407 LYS A CA 1
ATOM 3306 C C . LYS A 1 407 ? -24.046 40.930 23.709 1.00 23.77 407 LYS A C 1
ATOM 3308 O O . LYS A 1 407 ? -23.469 41.934 24.118 1.00 23.77 407 LYS A O 1
ATOM 3313 N N . GLN A 1 408 ? -24.598 40.055 24.538 1.00 24.91 408 GLN A N 1
ATOM 3314 C CA . GLN A 1 408 ? -24.523 40.201 25.992 1.00 24.91 408 GLN A CA 1
ATOM 3315 C C . GLN A 1 408 ? -24.197 38.859 26.631 1.00 24.91 408 GLN A C 1
ATOM 3317 O O . GLN A 1 408 ? -25.112 38.138 26.981 1.00 24.91 408 GLN A O 1
ATOM 3322 N N . GLU A 1 409 ? -22.907 38.538 26.732 1.00 26.08 409 GLU A N 1
ATOM 3323 C CA . GLU A 1 409 ? -22.330 37.659 27.763 1.00 26.08 409 GLU A CA 1
ATOM 3324 C C . GLU A 1 409 ? -20.803 37.625 27.573 1.00 26.08 409 GLU A C 1
ATOM 3326 O O . GLU A 1 409 ? -20.219 36.722 26.986 1.00 26.08 409 GLU A O 1
ATOM 3331 N N . VAL A 1 410 ? -20.146 38.697 28.021 1.00 30.30 410 VAL A N 1
ATOM 3332 C CA . VAL A 1 410 ? -18.710 38.720 28.325 1.00 30.30 410 VAL A CA 1
ATOM 3333 C C . VAL A 1 410 ? -18.594 39.416 29.669 1.00 30.30 410 VAL A C 1
ATOM 3335 O O . VAL A 1 410 ? -18.689 40.640 29.709 1.00 30.30 410 VAL A O 1
ATOM 3338 N N . GLN A 1 411 ? -18.473 38.631 30.740 1.00 26.80 411 GLN A N 1
ATOM 3339 C CA . GLN A 1 411 ? -17.838 38.951 32.027 1.00 26.80 411 GLN A CA 1
ATOM 3340 C C . GLN A 1 411 ? -18.234 37.873 33.043 1.00 26.80 411 GLN A C 1
ATOM 3342 O O . GLN A 1 411 ? -19.308 37.950 33.621 1.00 26.80 411 GLN A O 1
ATOM 3347 N N . ASP A 1 412 ? -17.377 36.869 33.234 1.00 24.36 412 ASP A N 1
ATOM 3348 C CA . ASP A 1 412 ? -16.936 36.489 34.581 1.00 24.36 412 ASP A CA 1
ATOM 3349 C C . ASP A 1 412 ? -15.767 35.496 34.506 1.00 24.36 412 ASP A C 1
ATOM 3351 O O . ASP A 1 412 ? -15.874 34.384 33.988 1.00 24.36 412 ASP A O 1
ATOM 3355 N N . GLU A 1 413 ? -14.617 35.932 35.018 1.00 33.16 413 GLU A N 1
ATOM 3356 C CA . GLU A 1 413 ? -13.429 35.116 35.243 1.00 33.16 413 GLU A CA 1
ATOM 3357 C C . GLU A 1 413 ? -13.582 34.377 36.577 1.00 33.16 413 GLU A C 1
ATOM 3359 O O . GLU A 1 413 ? -13.220 34.884 37.635 1.00 33.16 413 GLU A O 1
ATOM 3364 N N . SER A 1 414 ? -14.094 33.148 36.545 1.00 24.03 414 SER A N 1
ATOM 3365 C CA . SER A 1 414 ? -13.814 32.164 37.594 1.00 24.03 414 SER A CA 1
ATOM 3366 C C . SER A 1 414 ? -14.030 30.744 37.069 1.00 24.03 414 SER A C 1
ATOM 3368 O O . SER A 1 414 ? -15.105 30.403 36.596 1.00 24.03 414 SER A O 1
ATOM 3370 N N . LEU A 1 415 ? -12.965 29.932 37.117 1.00 29.12 415 LEU A N 1
ATOM 3371 C CA . LEU A 1 415 ? -12.977 28.463 37.001 1.00 29.12 415 LEU A CA 1
ATOM 3372 C C . LEU A 1 415 ? -13.938 27.887 35.941 1.00 29.12 415 LEU A C 1
ATOM 3374 O O . LEU A 1 415 ? -14.929 27.235 36.259 1.00 29.12 415 LEU A O 1
ATOM 3378 N N . ILE A 1 416 ? -13.602 28.075 34.664 1.00 25.92 416 ILE A N 1
ATOM 3379 C CA . ILE A 1 416 ? -14.314 27.423 33.561 1.00 25.92 416 ILE A CA 1
ATOM 3380 C C . ILE A 1 416 ? -13.932 25.939 33.542 1.00 25.92 416 ILE A C 1
ATOM 3382 O O . ILE A 1 416 ? -12.842 25.559 33.112 1.00 25.92 416 ILE A O 1
ATOM 3386 N N . SER A 1 417 ? -14.860 25.092 33.985 1.00 25.41 417 SER A N 1
ATOM 3387 C CA . SER A 1 417 ? -14.997 23.730 33.479 1.00 25.41 417 SER A CA 1
ATOM 3388 C C . SER A 1 417 ? -15.115 23.807 31.954 1.00 25.41 417 SER A C 1
ATOM 3390 O O . SER A 1 417 ? -16.131 24.267 31.432 1.00 25.41 417 SER A O 1
ATOM 3392 N N . MET A 1 418 ? -14.057 23.438 31.233 1.00 26.27 418 MET A N 1
ATOM 3393 C CA . MET A 1 418 ? -14.047 23.443 29.771 1.00 26.27 418 MET A CA 1
ATOM 3394 C C . MET A 1 418 ? -14.971 22.344 29.232 1.00 26.27 418 MET A C 1
ATOM 3396 O O . MET A 1 418 ? -14.537 21.218 29.021 1.00 26.27 418 MET A O 1
ATOM 3400 N N . SER A 1 419 ? -16.239 22.679 29.004 1.00 31.11 419 SER A N 1
ATOM 3401 C CA . SER A 1 419 ? -17.106 21.987 28.048 1.00 31.11 419 SER A CA 1
ATOM 3402 C C . SER A 1 419 ? -17.486 22.984 26.951 1.00 31.11 419 SER A C 1
ATOM 3404 O O . SER A 1 419 ? -18.568 23.573 26.967 1.00 31.11 419 SER A O 1
ATOM 3406 N N . SER A 1 420 ? -16.559 23.232 26.028 1.00 33.59 420 SER A N 1
ATOM 3407 C CA . SER A 1 420 ? -16.832 23.913 24.757 1.00 33.59 420 SER A CA 1
ATOM 3408 C C . SER A 1 420 ? -17.003 22.893 23.635 1.00 33.59 420 SER A C 1
ATOM 3410 O O . SER A 1 420 ? -16.480 23.092 22.545 1.00 33.59 420 SER A O 1
ATOM 3412 N N . ASP A 1 421 ? -17.710 21.791 23.903 1.00 48.62 421 ASP A N 1
ATOM 3413 C CA . ASP A 1 421 ? -17.908 20.734 22.916 1.00 48.62 421 ASP A CA 1
ATOM 3414 C C . ASP A 1 421 ? -18.734 21.284 21.745 1.00 48.62 421 ASP A C 1
ATOM 3416 O O . ASP A 1 421 ? -19.943 21.519 21.854 1.00 48.62 421 ASP A O 1
ATOM 3420 N N . LEU A 1 422 ? -18.069 21.504 20.608 1.00 51.25 422 LEU A N 1
ATOM 3421 C CA . LEU A 1 422 ? -18.747 21.647 19.323 1.00 51.25 422 LEU A CA 1
ATOM 3422 C C . LEU A 1 422 ? -19.658 20.422 19.131 1.00 51.25 422 LEU A C 1
ATOM 3424 O O . LEU A 1 422 ? -19.219 19.301 19.398 1.00 51.25 422 LEU A O 1
ATOM 3428 N N . PRO A 1 423 ? -20.908 20.599 18.673 1.00 55.97 423 PRO A N 1
ATOM 3429 C CA . PRO A 1 423 ? -21.867 19.506 18.610 1.00 55.97 423 PRO A CA 1
ATOM 3430 C C . PRO A 1 423 ? -21.354 18.388 17.696 1.00 55.97 423 PRO A C 1
ATOM 3432 O O . PRO A 1 423 ? -21.196 18.573 16.488 1.00 55.97 423 PRO A O 1
ATOM 3435 N N . ALA A 1 424 ? -21.078 17.227 18.293 1.00 60.31 424 ALA A N 1
ATOM 3436 C CA . ALA A 1 424 ? -20.615 16.047 17.581 1.00 60.31 424 ALA A CA 1
ATOM 3437 C C . ALA A 1 424 ? -21.780 15.382 16.841 1.00 60.31 424 ALA A C 1
ATOM 3439 O O . ALA A 1 424 ? -22.888 15.223 17.375 1.00 60.31 424 ALA A O 1
ATOM 3440 N N . ARG A 1 425 ? -21.508 14.952 15.607 1.00 68.06 425 ARG A N 1
ATOM 3441 C CA . ARG A 1 425 ? -22.467 14.232 14.773 1.00 68.06 425 ARG A CA 1
ATOM 3442 C C . ARG A 1 425 ? -21.977 12.820 14.517 1.00 68.06 425 ARG A C 1
ATOM 3444 O O . ARG A 1 425 ? -20.962 12.620 13.855 1.00 68.06 425 ARG A O 1
ATOM 3451 N N . ILE A 1 426 ? -22.753 11.844 14.974 1.00 67.44 426 ILE A N 1
ATOM 3452 C CA . ILE A 1 426 ? -22.439 10.427 14.793 1.00 67.44 426 ILE A CA 1
ATOM 3453 C C . ILE A 1 426 ? -23.456 9.835 13.825 1.00 67.44 426 ILE A C 1
ATOM 3455 O O . ILE A 1 426 ? -24.661 9.855 14.080 1.00 67.44 426 ILE A O 1
ATOM 3459 N N . ARG A 1 427 ? -22.982 9.308 12.693 1.00 63.72 427 ARG A N 1
ATOM 3460 C CA . ARG A 1 427 ? -23.817 8.581 11.729 1.00 63.72 427 ARG A CA 1
ATOM 3461 C C . ARG A 1 427 ? -23.388 7.125 11.612 1.00 63.72 427 ARG A C 1
ATOM 3463 O O . ARG A 1 427 ? -22.199 6.823 11.567 1.00 63.72 427 ARG A O 1
ATOM 3470 N N . PHE A 1 428 ? -24.358 6.223 11.524 1.00 62.53 428 PHE A N 1
ATOM 3471 C CA . PHE A 1 428 ? -24.116 4.794 11.313 1.00 62.53 428 PHE A CA 1
ATOM 3472 C C . PHE A 1 428 ? -25.279 4.135 10.573 1.00 62.53 428 PHE A C 1
ATOM 3474 O O . PHE A 1 428 ? -26.360 4.709 10.433 1.00 62.53 428 PHE A O 1
ATOM 3481 N N . ILE A 1 429 ? -25.047 2.923 10.072 1.00 56.19 429 ILE A N 1
ATOM 3482 C CA . ILE A 1 429 ? -26.046 2.134 9.352 1.00 56.19 429 ILE A CA 1
ATOM 3483 C C . ILE A 1 429 ? -26.690 1.132 10.314 1.00 56.19 429 ILE A C 1
ATOM 3485 O O . ILE A 1 429 ? -25.994 0.384 10.999 1.00 56.19 429 ILE A O 1
ATOM 3489 N N . HIS A 1 430 ? -28.021 1.112 10.350 1.00 50.09 430 HIS A N 1
ATOM 3490 C CA . HIS A 1 430 ? -28.821 0.094 11.026 1.00 50.09 430 HIS A CA 1
ATOM 3491 C C . HIS A 1 430 ? -29.805 -0.512 10.014 1.00 50.09 430 HIS A C 1
ATOM 3493 O O . HIS A 1 430 ? -30.665 0.188 9.469 1.00 50.09 430 HIS A O 1
ATOM 3499 N N . GLY A 1 431 ? -29.644 -1.802 9.703 1.00 56.84 431 GLY A N 1
ATOM 3500 C CA . GLY A 1 431 ? -30.336 -2.432 8.573 1.00 56.84 431 GLY A CA 1
ATOM 3501 C C . GLY A 1 431 ? -29.997 -1.725 7.253 1.00 56.84 431 GLY A C 1
ATOM 3502 O O . GLY A 1 431 ? -28.827 -1.535 6.943 1.00 56.84 431 GLY A O 1
ATOM 3503 N N . ASN A 1 432 ? -31.015 -1.266 6.515 1.00 48.88 432 ASN A N 1
ATOM 3504 C CA . ASN A 1 432 ? -30.859 -0.475 5.279 1.00 48.88 432 ASN A CA 1
ATOM 3505 C C . ASN A 1 432 ? -31.046 1.043 5.498 1.00 48.88 432 ASN A C 1
ATOM 3507 O O . ASN A 1 432 ? -31.309 1.786 4.549 1.00 48.88 432 ASN A O 1
ATOM 3511 N N . ARG A 1 433 ? -30.976 1.528 6.746 1.00 50.72 433 ARG A N 1
ATOM 3512 C CA . ARG A 1 433 ? -31.205 2.938 7.091 1.00 50.72 433 ARG A CA 1
ATOM 3513 C C . ARG A 1 433 ? -29.945 3.582 7.659 1.00 50.72 433 ARG A C 1
ATOM 3515 O O . ARG A 1 433 ? -29.281 3.021 8.524 1.00 50.72 433 ARG A O 1
ATOM 3522 N N . LEU A 1 434 ? -29.654 4.796 7.196 1.00 56.56 434 LEU A N 1
ATOM 3523 C CA . LEU A 1 434 ? -28.658 5.669 7.811 1.00 56.56 434 LEU A CA 1
ATOM 3524 C C . LEU A 1 434 ? -29.295 6.386 9.004 1.00 56.56 434 LEU A C 1
ATOM 3526 O O . LEU A 1 434 ? -30.215 7.187 8.824 1.00 56.56 434 LEU A O 1
ATOM 3530 N N . VAL A 1 435 ? -28.785 6.129 10.203 1.00 60.47 435 VAL A N 1
ATOM 3531 C CA . VAL A 1 435 ? -29.175 6.844 11.416 1.00 60.47 435 VAL A CA 1
ATOM 3532 C C . VAL A 1 435 ? -28.182 7.971 11.663 1.00 60.47 435 VAL A C 1
ATOM 3534 O O . VAL A 1 435 ? -26.976 7.806 11.498 1.00 60.47 435 VAL A O 1
ATOM 3537 N N . THR A 1 436 ? -28.705 9.146 12.003 1.00 63.69 436 THR A N 1
ATOM 3538 C CA . THR A 1 436 ? -27.920 10.316 12.399 1.00 63.69 436 THR A CA 1
ATOM 3539 C C . THR A 1 436 ? -28.268 10.651 13.826 1.00 63.69 436 THR A C 1
ATOM 3541 O O . THR A 1 436 ? -29.446 10.803 14.131 1.00 63.69 436 THR A O 1
ATOM 3544 N N . LEU A 1 437 ? -27.249 10.809 14.652 1.00 62.56 437 LEU A N 1
ATOM 3545 C CA . LEU A 1 437 ? -27.371 11.350 15.986 1.00 62.56 437 LEU A CA 1
ATOM 3546 C C . LEU A 1 437 ? -26.707 12.728 15.999 1.00 62.56 437 LEU A C 1
ATOM 3548 O O . LEU A 1 437 ? -25.537 12.864 15.631 1.00 62.56 437 LEU A O 1
ATOM 3552 N N . ASN A 1 438 ? -27.489 13.748 16.347 1.00 65.56 438 ASN A N 1
ATOM 3553 C CA . ASN A 1 438 ? -27.032 15.133 16.458 1.00 65.56 438 ASN A CA 1
ATOM 3554 C C . ASN A 1 438 ? -26.926 15.514 17.941 1.00 65.56 438 ASN A C 1
ATOM 3556 O O . ASN A 1 438 ? -27.607 14.912 18.774 1.00 65.56 438 ASN A O 1
ATOM 3560 N N . ASP A 1 439 ? -26.088 16.499 18.263 1.00 62.66 439 ASP A N 1
ATOM 3561 C CA . ASP A 1 439 ? -25.955 17.051 19.621 1.00 62.66 439 ASP A CA 1
ATOM 3562 C C . ASP A 1 439 ? -25.710 15.971 20.691 1.00 62.66 439 ASP A C 1
ATOM 3564 O O . ASP A 1 439 ? -26.254 15.997 21.792 1.00 62.66 439 ASP A O 1
ATOM 3568 N N . CYS A 1 440 ? -24.891 14.986 20.322 1.00 58.12 440 CYS A N 1
ATOM 3569 C CA . CYS A 1 440 ? -24.562 13.815 21.120 1.00 58.12 440 CYS A CA 1
ATOM 3570 C C . CYS A 1 440 ? -23.927 14.212 22.467 1.00 58.12 440 CYS A C 1
ATOM 3572 O O . CYS A 1 440 ? -22.780 14.655 22.489 1.00 58.12 440 CYS A O 1
ATOM 3574 N N . ARG A 1 441 ? -24.630 14.003 23.588 1.00 53.88 441 ARG A N 1
ATOM 3575 C CA . ARG A 1 441 ? -24.116 14.184 24.958 1.00 53.88 441 ARG A CA 1
ATOM 3576 C C . ARG A 1 441 ? -24.103 12.867 25.722 1.00 53.88 441 ARG A C 1
ATOM 3578 O O . ARG A 1 441 ? -24.963 12.005 25.537 1.00 53.88 441 ARG A O 1
ATOM 3585 N N . LEU A 1 442 ? -23.121 12.718 26.604 1.00 46.91 442 LEU A N 1
ATOM 3586 C CA . LEU A 1 442 ? -22.915 11.504 27.386 1.00 46.91 442 LEU A CA 1
ATOM 3587 C C . LEU A 1 442 ? -23.210 11.758 28.855 1.00 46.91 442 LEU A C 1
ATOM 3589 O O . LEU A 1 442 ? -22.580 12.598 29.493 1.00 46.91 442 LEU A O 1
ATOM 3593 N N . LEU A 1 443 ? -24.188 11.018 29.378 1.00 46.12 443 LEU A N 1
ATOM 3594 C CA . LEU A 1 443 ? -24.589 11.079 30.775 1.00 46.12 443 LEU A CA 1
ATOM 3595 C C . LEU A 1 443 ? -24.251 9.756 31.461 1.00 46.12 443 LEU A C 1
ATOM 3597 O O . LEU A 1 443 ? -24.600 8.674 30.980 1.00 46.12 443 LEU A O 1
ATOM 3601 N N . THR A 1 444 ? -23.588 9.842 32.610 1.00 36.97 444 THR A N 1
ATOM 3602 C CA . THR A 1 444 ? -23.336 8.703 33.494 1.00 36.97 444 THR A CA 1
ATOM 3603 C C . THR A 1 444 ? -24.358 8.714 34.628 1.00 36.97 444 THR A C 1
ATOM 3605 O O . THR A 1 444 ? -24.464 9.683 35.379 1.00 36.97 444 THR A O 1
ATOM 3608 N N . GLN A 1 445 ? -25.129 7.633 34.774 1.00 34.72 445 GLN A N 1
ATOM 3609 C CA . GLN A 1 445 ? -25.940 7.396 35.972 1.00 34.72 445 GLN A CA 1
ATOM 3610 C C . GLN A 1 445 ? -25.474 6.142 36.717 1.00 34.72 445 GLN A C 1
ATOM 3612 O O . GLN A 1 445 ? -24.830 5.256 36.150 1.00 34.72 445 GLN A O 1
ATOM 3617 N N . ASN A 1 446 ? -25.772 6.130 38.022 1.00 36.12 446 ASN A N 1
ATOM 3618 C CA . ASN A 1 446 ? -25.425 5.112 39.016 1.00 36.12 446 ASN A CA 1
ATOM 3619 C C . ASN A 1 446 ? -25.333 3.688 38.431 1.00 36.12 446 ASN A C 1
ATOM 3621 O O . ASN A 1 446 ? -26.268 3.217 37.793 1.00 36.12 446 ASN A O 1
ATOM 3625 N N . ALA A 1 447 ? -24.217 3.007 38.724 1.00 33.22 447 ALA A N 1
ATOM 3626 C CA . ALA A 1 447 ? -23.817 1.681 38.227 1.00 33.22 447 ALA A CA 1
ATOM 3627 C C . ALA A 1 447 ? -23.192 1.614 36.814 1.00 33.22 447 ALA A C 1
ATOM 3629 O O . ALA A 1 447 ? -23.153 0.544 36.212 1.00 33.22 447 ALA A O 1
ATOM 3630 N N . GLY A 1 448 ? -22.628 2.714 36.300 1.00 31.45 448 GLY A N 1
ATOM 3631 C CA . GLY A 1 448 ? -21.725 2.668 35.137 1.00 31.45 448 GLY A CA 1
ATOM 3632 C C . GLY A 1 448 ? -22.420 2.431 33.795 1.00 31.45 448 GLY A C 1
ATOM 3633 O O . GLY A 1 448 ? -21.761 2.107 32.810 1.00 31.45 448 GLY A O 1
ATOM 3634 N N . THR A 1 449 ? -23.742 2.605 33.742 1.00 32.12 449 THR A N 1
ATOM 3635 C CA . THR A 1 449 ? -24.479 2.570 32.476 1.00 32.12 449 THR A CA 1
ATOM 3636 C C . THR A 1 449 ? -24.398 3.952 31.834 1.00 32.12 449 THR A C 1
ATOM 3638 O O . THR A 1 449 ? -24.842 4.947 32.412 1.00 32.12 449 THR A O 1
ATOM 3641 N N . ILE A 1 450 ? -23.763 4.010 30.666 1.00 35.97 450 ILE A N 1
ATOM 3642 C CA . ILE A 1 450 ? -23.620 5.224 29.865 1.00 35.97 450 ILE A CA 1
ATOM 3643 C C . ILE A 1 450 ? -24.856 5.330 28.975 1.00 35.97 450 ILE A C 1
ATOM 3645 O O . ILE A 1 450 ? -25.090 4.444 28.151 1.00 35.97 450 ILE A O 1
ATOM 3649 N N . TYR A 1 451 ? -25.628 6.405 29.132 1.00 40.91 451 TYR A N 1
ATOM 3650 C CA . TYR A 1 451 ? -26.751 6.693 28.247 1.00 40.91 451 TYR A CA 1
ATOM 3651 C C . TYR A 1 451 ? -26.380 7.796 27.271 1.00 40.91 451 TYR A C 1
ATOM 3653 O O . TYR A 1 451 ? -25.750 8.800 27.613 1.00 40.91 451 TYR A O 1
ATOM 3661 N N . PHE A 1 452 ? -26.784 7.559 26.034 1.00 47.09 452 PHE A N 1
ATOM 3662 C CA . PHE A 1 452 ? -26.641 8.486 24.941 1.00 47.09 452 PHE A CA 1
ATOM 3663 C C . PHE A 1 452 ? -27.824 9.460 24.962 1.00 47.09 452 PHE A C 1
ATOM 3665 O O . PHE A 1 452 ? -28.962 9.036 24.766 1.00 47.09 452 PHE A O 1
ATOM 3672 N N . GLN A 1 453 ? -27.569 10.747 25.206 1.00 49.34 453 GLN A N 1
ATOM 3673 C CA . GLN A 1 453 ? -28.577 11.787 25.036 1.00 49.34 453 GLN A CA 1
ATOM 3674 C C . GLN A 1 453 ? -28.313 12.496 23.710 1.00 49.34 453 GLN A C 1
ATOM 3676 O O . GLN A 1 453 ? -27.328 13.211 23.558 1.00 49.34 453 GLN A O 1
ATOM 3681 N N . SER A 1 454 ? -29.203 12.291 22.749 1.00 54.22 454 SER A N 1
ATOM 3682 C CA . SER A 1 454 ? -29.383 13.217 21.638 1.00 54.22 454 SER A CA 1
ATOM 3683 C C . SER A 1 454 ? -30.738 13.864 21.823 1.00 54.22 454 SER A C 1
ATOM 3685 O O . SER A 1 454 ? -31.693 13.187 22.202 1.00 54.22 454 SER A O 1
ATOM 3687 N N . ASP A 1 455 ? -30.832 15.153 21.518 1.00 51.84 455 ASP A N 1
ATOM 3688 C CA . ASP A 1 455 ? -32.120 15.846 21.445 1.00 51.84 455 ASP A CA 1
ATOM 3689 C C . ASP A 1 455 ? -33.002 15.309 20.284 1.00 51.84 455 ASP A C 1
ATOM 3691 O O . ASP A 1 455 ? -34.152 15.718 20.120 1.00 51.84 455 ASP A O 1
ATOM 3695 N N . ASP A 1 456 ? -32.485 14.367 19.481 1.00 52.19 456 ASP A N 1
ATOM 3696 C CA . ASP A 1 456 ? -33.177 13.683 18.390 1.00 52.19 456 ASP A CA 1
ATOM 3697 C C . ASP A 1 456 ? -33.979 12.462 18.908 1.00 52.19 456 ASP A C 1
ATOM 3699 O O . ASP A 1 456 ? -33.423 11.505 19.464 1.00 52.19 456 ASP A O 1
ATOM 3703 N N . GLN A 1 457 ? -35.302 12.458 18.669 1.00 45.94 457 GLN A N 1
ATOM 3704 C CA . GLN A 1 457 ? -36.250 11.403 19.096 1.00 45.94 457 GLN A CA 1
ATOM 3705 C C . GLN A 1 457 ? -35.916 9.996 18.558 1.00 45.94 457 GLN A C 1
ATOM 3707 O O . GLN A 1 457 ? -36.473 9.006 19.019 1.00 45.94 457 GLN A O 1
ATOM 3712 N N . ARG A 1 458 ? -34.995 9.880 17.592 1.00 48.88 458 ARG A N 1
ATOM 3713 C CA . ARG A 1 458 ? -34.576 8.601 16.986 1.00 48.88 458 ARG A CA 1
ATOM 3714 C C . ARG A 1 458 ? -33.649 7.768 17.867 1.00 48.88 458 ARG A C 1
ATOM 3716 O O . ARG A 1 458 ? -33.382 6.619 17.529 1.00 48.88 458 ARG A O 1
ATOM 3723 N N . SER A 1 459 ? -33.136 8.329 18.962 1.00 46.91 459 SER A N 1
ATOM 3724 C CA . SER A 1 459 ? -32.315 7.586 19.923 1.00 46.91 459 SER A CA 1
ATOM 3725 C C . SER A 1 459 ? -33.082 6.428 20.582 1.00 46.91 459 SER A C 1
ATOM 3727 O O . SER A 1 459 ? -32.480 5.396 20.865 1.00 46.91 459 SER A O 1
ATOM 3729 N N . GLU A 1 460 ? -34.406 6.555 20.732 1.00 43.38 460 GLU A N 1
ATOM 3730 C CA . GLU A 1 460 ? -35.293 5.512 21.270 1.00 43.38 460 GLU A CA 1
ATOM 3731 C C . GLU A 1 460 ? -35.568 4.362 20.277 1.00 43.38 460 GLU A C 1
ATOM 3733 O O . GLU A 1 460 ? -35.961 3.279 20.696 1.00 43.38 460 GLU A O 1
ATOM 3738 N N . GLU A 1 461 ? -35.328 4.552 18.971 1.00 45.75 461 GLU A N 1
ATOM 3739 C CA . GLU A 1 461 ? -35.568 3.534 17.925 1.00 45.75 461 GLU A CA 1
ATOM 3740 C C . GLU A 1 461 ? -34.359 2.607 17.677 1.00 45.75 461 GLU A C 1
ATOM 3742 O O . GLU A 1 461 ? -34.389 1.748 16.792 1.00 45.75 461 GLU A O 1
ATOM 3747 N N . LEU A 1 462 ? -33.260 2.796 18.411 1.00 50.41 462 LEU A N 1
ATOM 3748 C CA . LEU A 1 462 ? -32.011 2.071 18.202 1.00 50.41 462 LEU A CA 1
ATOM 3749 C C . LEU A 1 462 ? -31.948 0.778 19.024 1.00 50.41 462 LEU A C 1
ATOM 3751 O O . LEU A 1 462 ? -31.818 0.816 20.243 1.00 50.41 462 LEU A O 1
ATOM 3755 N N . GLU A 1 463 ? -31.923 -0.375 18.352 1.00 52.22 463 GLU A N 1
ATOM 3756 C CA . GLU A 1 463 ? -31.707 -1.686 18.984 1.00 52.22 463 GLU A CA 1
ATOM 3757 C C . GLU A 1 463 ? -30.536 -2.463 18.341 1.00 52.22 463 GLU A C 1
ATOM 3759 O O . GLU A 1 463 ? -30.099 -2.197 17.217 1.00 52.22 463 GLU A O 1
ATOM 3764 N N . GLY A 1 464 ? -30.004 -3.461 19.056 1.00 61.69 464 GLY A N 1
ATOM 3765 C CA . GLY A 1 464 ? -29.051 -4.435 18.505 1.00 61.69 464 GLY A CA 1
ATOM 3766 C C . GLY A 1 464 ? -27.613 -3.927 18.299 1.00 61.69 464 GLY A C 1
ATOM 3767 O O . GLY A 1 464 ? -27.071 -3.173 19.108 1.00 61.69 464 GLY A O 1
ATOM 3768 N N . ASP A 1 465 ? -26.949 -4.402 17.239 1.00 57.53 465 ASP A N 1
ATOM 3769 C CA . ASP A 1 465 ? -25.499 -4.223 17.028 1.00 57.53 465 ASP A CA 1
ATOM 3770 C C . ASP A 1 465 ? -25.084 -2.781 16.704 1.00 57.53 465 ASP A C 1
ATOM 3772 O O . ASP A 1 465 ? -23.963 -2.377 17.006 1.00 57.53 465 ASP A O 1
ATOM 3776 N N . ALA A 1 466 ? -26.001 -1.967 16.178 1.00 56.06 466 ALA A N 1
ATOM 3777 C CA . ALA A 1 466 ? -25.758 -0.553 15.901 1.00 56.06 466 ALA A CA 1
ATOM 3778 C C . ALA A 1 466 ? -25.621 0.284 17.188 1.00 56.06 466 ALA A C 1
ATOM 3780 O O . ALA A 1 466 ? -24.755 1.161 17.277 1.00 56.06 466 ALA A O 1
ATOM 3781 N N . LEU A 1 467 ? -26.423 -0.036 18.213 1.00 61.56 467 LEU A N 1
ATOM 3782 C CA . LEU A 1 467 ? -26.291 0.568 19.537 1.00 61.56 467 LEU A CA 1
ATOM 3783 C C . LEU A 1 467 ? -24.979 0.127 20.195 1.00 61.56 467 LEU A C 1
ATOM 3785 O O . LEU A 1 467 ? -24.296 0.951 20.789 1.00 61.56 467 LEU A O 1
ATOM 3789 N N . LYS A 1 468 ? -24.574 -1.142 20.032 1.00 62.66 468 LYS A N 1
ATOM 3790 C CA . LYS A 1 468 ? -23.291 -1.643 20.554 1.00 62.66 468 LYS A CA 1
ATOM 3791 C C . LYS A 1 468 ? -22.088 -0.970 19.901 1.00 62.66 468 LYS A C 1
ATOM 3793 O O . LYS A 1 468 ? -21.149 -0.642 20.611 1.00 62.66 468 LYS A O 1
ATOM 3798 N N . LEU A 1 469 ? -22.105 -0.748 18.585 1.00 63.22 469 LEU A N 1
ATOM 3799 C CA . LEU A 1 469 ? -21.003 -0.089 17.872 1.00 63.22 469 LEU A CA 1
ATOM 3800 C C . LEU A 1 469 ? -20.878 1.387 18.270 1.00 63.22 469 LEU A C 1
ATOM 3802 O O . LEU A 1 469 ? -19.778 1.870 18.527 1.00 63.22 469 LEU A O 1
ATOM 3806 N N . THR A 1 470 ? -22.013 2.080 18.382 1.00 63.38 470 THR A N 1
ATOM 3807 C CA . THR A 1 470 ? -22.067 3.475 18.843 1.00 63.38 470 THR A CA 1
ATOM 3808 C C . THR A 1 470 ? -21.673 3.590 20.315 1.00 63.38 470 THR A C 1
ATOM 3810 O O . THR A 1 470 ? -20.861 4.439 20.665 1.00 63.38 470 THR A O 1
ATOM 3813 N N . ALA A 1 471 ? -22.164 2.697 21.178 1.00 61.66 471 ALA A N 1
ATOM 3814 C CA . ALA A 1 471 ? -21.771 2.633 22.583 1.00 61.66 471 ALA A CA 1
ATOM 3815 C C . ALA A 1 471 ? -20.289 2.271 22.742 1.00 61.66 471 ALA A C 1
ATOM 3817 O O . ALA A 1 471 ? -19.611 2.853 23.583 1.00 61.66 471 ALA A O 1
ATOM 3818 N N . TYR A 1 472 ? -19.754 1.369 21.915 1.00 66.00 472 TYR A N 1
ATOM 3819 C CA . TYR A 1 472 ? -18.328 1.057 21.881 1.00 66.00 472 TYR A CA 1
ATOM 3820 C C . TYR A 1 472 ? -17.512 2.294 21.494 1.00 66.00 472 TYR A C 1
ATOM 3822 O O . TYR A 1 472 ? -16.609 2.663 22.239 1.00 66.00 472 TYR A O 1
ATOM 3830 N N . TYR A 1 473 ? -17.856 2.985 20.403 1.00 69.69 473 TYR A N 1
ATOM 3831 C CA . TYR A 1 473 ? -17.186 4.229 20.008 1.00 69.69 473 TYR A CA 1
ATOM 3832 C C . TYR A 1 473 ? -17.226 5.266 21.141 1.00 69.69 473 TYR A C 1
ATOM 3834 O O . TYR A 1 473 ? -16.187 5.709 21.622 1.00 69.69 473 TYR A O 1
ATOM 3842 N N . LEU A 1 474 ? -18.412 5.568 21.667 1.00 64.06 474 LEU A N 1
ATOM 3843 C CA . LEU A 1 474 ? -18.589 6.586 22.701 1.00 64.06 474 LEU A CA 1
ATOM 3844 C C . LEU A 1 474 ? -17.948 6.224 24.045 1.00 64.06 474 LEU A C 1
ATOM 3846 O O . LEU A 1 474 ? -17.339 7.081 24.676 1.00 64.06 474 LEU A O 1
ATOM 3850 N N . SER A 1 475 ? -18.022 4.964 24.483 1.00 58.97 475 SER A N 1
ATOM 3851 C CA . SER A 1 475 ? -17.349 4.510 25.713 1.00 58.97 475 SER A CA 1
ATOM 3852 C C . SER A 1 475 ? -15.829 4.697 25.645 1.00 58.97 475 SER A C 1
ATOM 3854 O O . SER A 1 475 ? -15.189 4.960 26.667 1.00 58.97 475 SER A O 1
ATOM 3856 N N . ASN A 1 476 ? -15.261 4.638 24.437 1.00 61.62 476 ASN A N 1
ATOM 3857 C CA . ASN A 1 476 ? -13.850 4.902 24.189 1.00 61.62 476 ASN A CA 1
ATOM 3858 C C . ASN A 1 476 ? -13.512 6.397 24.093 1.00 61.62 476 ASN A C 1
ATOM 3860 O O . ASN A 1 476 ? -12.399 6.773 24.452 1.00 61.62 476 ASN A O 1
ATOM 3864 N N . VAL A 1 477 ? -14.452 7.244 23.660 1.00 61.34 477 VAL A N 1
ATOM 3865 C CA . VAL A 1 477 ? -14.266 8.705 23.575 1.00 61.34 477 VAL A CA 1
ATOM 3866 C C . VAL A 1 477 ? -14.445 9.390 24.941 1.00 61.34 477 VAL A C 1
ATOM 3868 O O . VAL A 1 477 ? -13.757 10.358 25.240 1.00 61.34 477 VAL A O 1
ATOM 3871 N N . VAL A 1 478 ? -15.325 8.873 25.806 1.00 49.88 478 VAL A N 1
ATOM 3872 C CA . VAL A 1 478 ? -15.753 9.533 27.064 1.00 49.88 478 VAL A CA 1
ATOM 3873 C C . VAL A 1 478 ? -14.830 9.297 28.250 1.00 49.88 478 VAL A C 1
ATOM 3875 O O . VAL A 1 478 ? -14.855 10.048 29.221 1.00 49.88 478 VAL A O 1
ATOM 3878 N N . SER A 1 479 ? -14.020 8.245 28.205 1.00 48.16 479 SER A N 1
ATOM 3879 C CA . SER A 1 479 ? -13.235 7.804 29.360 1.00 48.16 479 SER A CA 1
ATOM 3880 C C . SER A 1 479 ? -11.765 8.230 29.320 1.00 48.16 479 SER A C 1
ATOM 3882 O O . SER A 1 479 ? -11.008 7.852 30.216 1.00 48.16 479 SER A O 1
ATOM 3884 N N . ARG A 1 480 ? -11.330 9.008 28.314 1.00 58.56 480 ARG A N 1
ATOM 3885 C CA . ARG A 1 480 ? -9.902 9.269 28.074 1.00 58.56 480 ARG A CA 1
ATOM 3886 C C . ARG A 1 480 ? -9.552 10.748 28.002 1.00 58.56 480 ARG A C 1
ATOM 3888 O O . ARG A 1 480 ? -10.183 11.531 27.304 1.00 58.56 480 ARG A O 1
ATOM 3895 N N . ARG A 1 481 ? -8.468 11.105 28.691 1.00 66.00 481 ARG A N 1
ATOM 3896 C CA . ARG A 1 481 ? -7.726 12.338 28.435 1.00 66.00 481 ARG A CA 1
ATOM 3897 C C . ARG A 1 481 ? -6.882 12.115 27.180 1.00 66.00 481 ARG A C 1
ATOM 3899 O O . ARG A 1 481 ? -6.088 11.181 27.153 1.00 66.00 481 ARG A O 1
ATOM 3906 N N . PHE A 1 482 ? -7.062 12.947 26.160 1.00 75.12 482 PHE A N 1
ATOM 3907 C CA . PHE A 1 482 ? -6.241 12.902 24.949 1.00 75.12 482 PHE A CA 1
ATOM 3908 C C . PHE A 1 482 ? -4.975 13.720 25.188 1.00 75.12 482 PHE A C 1
ATOM 3910 O O . PHE A 1 482 ? -5.032 14.946 25.234 1.00 75.12 482 PHE A O 1
ATOM 3917 N N . GLU A 1 483 ? -3.843 13.050 25.388 1.00 80.25 483 GLU A N 1
ATOM 3918 C CA . GLU A 1 483 ? -2.569 13.718 25.672 1.00 80.25 483 GLU A CA 1
ATOM 3919 C C . GLU A 1 483 ? -1.738 13.895 24.395 1.00 80.25 483 GLU A C 1
ATOM 3921 O O . GLU A 1 483 ? -0.978 14.863 24.291 1.00 80.25 483 GLU A O 1
ATOM 3926 N N . LYS A 1 484 ? -1.934 13.011 23.405 1.00 89.56 484 LYS A N 1
ATOM 3927 C CA . LYS A 1 484 ? -1.221 12.998 22.121 1.00 89.56 484 LYS A CA 1
ATOM 3928 C C . LYS A 1 484 ? -2.185 13.152 20.955 1.00 89.56 484 LYS A C 1
ATOM 3930 O O . LYS A 1 484 ? -2.942 12.233 20.627 1.00 89.56 484 LYS A O 1
ATOM 3935 N N . VAL A 1 485 ? -2.134 14.309 20.303 1.00 92.06 485 VAL A N 1
ATOM 3936 C CA . VAL A 1 485 ? -3.049 14.660 19.208 1.00 92.06 485 VAL A CA 1
ATOM 3937 C C . VAL A 1 485 ? -2.285 14.796 17.901 1.00 92.06 485 VAL A C 1
ATOM 3939 O O . VAL A 1 485 ? -1.266 15.482 17.828 1.00 92.06 485 VAL A O 1
ATOM 3942 N N . VAL A 1 486 ? -2.794 14.154 16.851 1.00 96.56 486 VAL A N 1
ATOM 3943 C CA . VAL A 1 486 ? -2.205 14.205 15.512 1.00 96.56 486 VAL A CA 1
ATOM 3944 C C . VAL A 1 486 ? -3.175 14.830 14.523 1.00 96.56 486 VAL A C 1
ATOM 3946 O O . VAL A 1 486 ? -4.309 14.381 14.383 1.00 96.56 486 VAL A O 1
ATOM 3949 N N . PHE A 1 487 ? -2.712 15.839 13.794 1.00 96.88 487 PHE A N 1
ATOM 3950 C CA . PHE A 1 487 ? -3.461 16.468 12.712 1.00 96.88 487 PHE A CA 1
ATOM 3951 C C . PHE A 1 487 ? -3.010 15.911 11.366 1.00 96.88 487 PHE A C 1
ATOM 3953 O O . PHE A 1 487 ? -1.820 15.933 11.057 1.00 96.88 487 PHE A O 1
ATOM 3960 N N . VAL A 1 488 ? -3.957 15.450 10.552 1.00 96.94 488 VAL A N 1
ATOM 3961 C CA . VAL A 1 488 ? -3.725 15.043 9.162 1.00 96.94 488 VAL A CA 1
ATOM 3962 C C . VAL A 1 488 ? -4.388 16.062 8.245 1.00 96.94 488 VAL A C 1
ATOM 3964 O O . VAL A 1 488 ? -5.613 16.165 8.205 1.00 96.94 488 VAL A O 1
ATOM 3967 N N . ILE A 1 489 ? -3.582 16.826 7.514 1.00 94.44 489 ILE A N 1
ATOM 3968 C CA . ILE A 1 489 ? -4.041 17.964 6.715 1.00 94.44 489 ILE A CA 1
ATOM 3969 C C . ILE A 1 489 ? -3.951 17.630 5.224 1.00 94.44 489 ILE A C 1
ATOM 3971 O O . ILE A 1 489 ? -2.887 17.257 4.729 1.00 94.44 489 ILE A O 1
ATOM 3975 N N . GLY A 1 490 ? -5.079 17.764 4.525 1.00 91.69 490 GLY A N 1
ATOM 3976 C CA . GLY A 1 490 ? -5.195 17.579 3.078 1.00 91.69 490 GLY A CA 1
ATOM 3977 C C . GLY A 1 490 ? -5.515 18.872 2.325 1.00 91.69 490 GLY A C 1
ATOM 3978 O O . GLY A 1 490 ? -5.642 19.950 2.914 1.00 91.69 490 GLY A O 1
ATOM 3979 N N . ALA A 1 491 ? -5.661 18.762 1.002 1.00 85.50 491 ALA A N 1
ATOM 3980 C CA . ALA A 1 491 ? -5.736 19.917 0.101 1.00 85.50 491 ALA A CA 1
ATOM 3981 C C . ALA A 1 491 ? -6.939 20.836 0.378 1.00 85.50 491 ALA A C 1
ATOM 3983 O O . ALA A 1 491 ? -6.881 22.034 0.113 1.00 85.50 491 ALA A O 1
ATOM 3984 N N . GLY A 1 492 ? -8.015 20.303 0.966 1.00 84.81 492 GLY A N 1
ATOM 3985 C CA . GLY A 1 492 ? -9.187 21.080 1.365 1.00 84.81 492 GLY A CA 1
ATOM 3986 C C . GLY A 1 492 ? -8.903 22.142 2.432 1.00 84.81 492 GLY A C 1
ATOM 3987 O O . GLY A 1 492 ? -9.650 23.111 2.514 1.00 84.81 492 GLY A O 1
ATOM 3988 N N . ALA A 1 493 ? -7.829 22.001 3.217 1.00 86.00 493 ALA A N 1
ATOM 3989 C CA . ALA A 1 493 ? -7.407 23.021 4.179 1.00 86.00 493 ALA A CA 1
ATOM 3990 C C . ALA A 1 493 ? -6.740 24.231 3.498 1.00 86.00 493 ALA A C 1
ATOM 3992 O O . ALA A 1 493 ? -6.885 25.357 3.969 1.00 86.00 493 ALA A O 1
ATOM 3993 N N . SER A 1 494 ? -6.080 24.013 2.356 1.00 85.50 494 SER A N 1
ATOM 3994 C CA . SER A 1 494 ? -5.432 25.062 1.557 1.00 85.50 494 SER A CA 1
ATOM 3995 C C . SER A 1 494 ? -6.367 25.693 0.520 1.00 85.50 494 SER A C 1
ATOM 3997 O O . SER A 1 494 ? -5.990 26.672 -0.122 1.00 85.50 494 SER A O 1
ATOM 3999 N N . ALA A 1 495 ? -7.594 25.178 0.372 1.00 82.62 495 ALA A N 1
ATOM 4000 C CA . ALA A 1 495 ? -8.568 25.603 -0.639 1.00 82.62 495 ALA A CA 1
ATOM 4001 C C . ALA A 1 495 ? -8.993 27.082 -0.543 1.00 82.62 495 ALA A C 1
ATOM 4003 O O . ALA A 1 495 ? -9.598 27.612 -1.471 1.00 82.62 495 ALA A O 1
ATOM 4004 N N . GLU A 1 496 ? -8.699 27.754 0.575 1.00 73.88 496 GLU A N 1
ATOM 4005 C CA . GLU A 1 496 ? -8.905 29.200 0.740 1.00 73.88 496 GLU A CA 1
ATOM 4006 C C . GLU A 1 496 ? -7.960 30.039 -0.140 1.00 73.88 496 GLU A C 1
ATOM 4008 O O . GLU A 1 496 ? -8.296 31.174 -0.472 1.00 73.88 496 GLU A O 1
ATOM 4013 N N . GLN A 1 497 ? -6.787 29.502 -0.499 1.00 75.94 497 GLN A N 1
ATOM 4014 C CA . GLN A 1 497 ? -5.739 30.228 -1.233 1.00 75.94 497 GLN A CA 1
ATOM 4015 C C . GLN A 1 497 ? -5.247 29.497 -2.483 1.00 75.94 497 GLN A C 1
ATOM 4017 O O . GLN A 1 497 ? -4.827 30.145 -3.437 1.00 75.94 497 GLN A O 1
ATOM 4022 N N . LEU A 1 498 ? -5.293 28.162 -2.491 1.00 83.12 498 LEU A N 1
ATOM 4023 C CA . LEU A 1 498 ? -4.805 27.344 -3.595 1.00 83.12 498 LEU A CA 1
ATOM 4024 C C . LEU A 1 498 ? -5.931 26.502 -4.211 1.00 83.12 498 LEU A C 1
ATOM 4026 O O . LEU A 1 498 ? -6.795 26.002 -3.488 1.00 83.12 498 LEU A O 1
ATOM 4030 N N . PRO A 1 499 ? -5.921 26.307 -5.541 1.00 81.12 499 PRO A N 1
ATOM 4031 C CA . PRO A 1 499 ? -6.872 25.438 -6.224 1.00 81.12 499 PRO A CA 1
ATOM 4032 C C . PRO A 1 499 ? -6.744 23.979 -5.765 1.00 81.12 499 PRO A C 1
ATOM 4034 O O . PRO A 1 499 ? -5.657 23.487 -5.456 1.00 81.12 499 PRO A O 1
ATOM 4037 N N . LEU A 1 500 ? -7.872 23.264 -5.756 1.00 81.62 500 LEU A N 1
ATOM 4038 C CA . LEU A 1 500 ? -7.910 21.833 -5.454 1.00 81.62 500 LEU A CA 1
ATOM 4039 C C . LEU A 1 500 ? -7.323 21.011 -6.609 1.00 81.62 500 LEU A C 1
ATOM 4041 O O . LEU A 1 500 ? -7.332 21.442 -7.759 1.00 81.62 500 LEU A O 1
ATOM 4045 N N . GLY A 1 501 ? -6.894 19.775 -6.326 1.00 75.12 501 GLY A N 1
ATOM 4046 C CA . GLY A 1 501 ? -6.266 18.888 -7.320 1.00 75.12 501 GLY A CA 1
ATOM 4047 C C . GLY A 1 501 ? -7.068 18.685 -8.614 1.00 75.12 501 GLY A C 1
ATOM 4048 O O . GLY A 1 501 ? -6.494 18.624 -9.700 1.00 75.12 501 GLY A O 1
ATOM 4049 N N . GLN A 1 502 ? -8.398 18.650 -8.507 1.00 75.69 502 GLN A N 1
ATOM 4050 C CA . GLN A 1 502 ? -9.324 18.550 -9.644 1.00 75.69 502 GLN A CA 1
ATOM 4051 C C . GLN A 1 502 ? -9.331 19.804 -10.544 1.00 75.69 502 GLN A C 1
ATOM 4053 O O . GLN A 1 502 ? -9.627 19.711 -11.732 1.00 75.69 502 GLN A O 1
ATOM 4058 N N . ASP A 1 503 ? -8.980 20.965 -9.990 1.00 80.69 503 ASP A N 1
ATOM 4059 C CA . ASP A 1 503 ? -9.010 22.259 -10.673 1.00 80.69 503 ASP A CA 1
ATOM 4060 C C . ASP A 1 503 ? -7.625 22.632 -11.238 1.00 80.69 503 ASP A C 1
ATOM 4062 O O . ASP A 1 503 ? -7.537 23.370 -12.219 1.00 80.69 503 ASP A O 1
ATOM 4066 N N . LEU A 1 504 ? -6.541 22.047 -10.701 1.00 83.69 504 LEU A N 1
ATOM 4067 C CA . LEU A 1 504 ? -5.153 22.340 -11.094 1.00 83.69 504 LEU A CA 1
ATOM 4068 C C . LEU A 1 504 ? -4.889 22.197 -12.591 1.00 83.69 504 LEU A C 1
ATOM 4070 O O . LEU A 1 504 ? -4.243 23.059 -13.180 1.00 83.69 504 LEU A O 1
ATOM 4074 N N . LEU A 1 505 ? -5.384 21.129 -13.226 1.00 85.06 505 LEU A N 1
ATOM 4075 C CA . LEU A 1 505 ? -5.172 20.950 -14.663 1.00 85.06 505 LEU A CA 1
ATOM 4076 C C . LEU A 1 505 ? -5.830 22.079 -15.466 1.00 85.06 505 LEU A C 1
ATOM 4078 O O . LEU A 1 505 ? -5.292 22.508 -16.481 1.00 85.06 505 LEU A O 1
ATOM 4082 N N . THR A 1 506 ? -6.983 22.573 -15.015 1.00 81.81 506 THR A N 1
ATOM 4083 C CA . THR A 1 506 ? -7.683 23.675 -15.682 1.00 81.81 506 THR A CA 1
ATOM 4084 C C . THR A 1 506 ? -6.909 24.979 -15.544 1.00 81.81 506 THR A C 1
ATOM 4086 O O . THR A 1 506 ? -6.736 25.669 -16.545 1.00 81.81 506 THR A O 1
ATOM 4089 N N . GLU A 1 507 ? -6.385 25.279 -14.357 1.00 82.75 507 GLU A N 1
ATOM 4090 C CA . GLU A 1 507 ? -5.546 26.465 -14.139 1.00 82.75 507 GLU A CA 1
ATOM 4091 C C . GLU A 1 507 ? -4.273 26.428 -14.998 1.00 82.75 507 GLU A C 1
ATOM 4093 O O . GLU A 1 507 ? -3.980 27.383 -15.716 1.00 82.75 507 GLU A O 1
ATOM 4098 N N . LEU A 1 508 ? -3.590 25.278 -15.049 1.00 81.69 508 LEU A N 1
ATOM 4099 C CA . LEU A 1 508 ? -2.402 25.080 -15.890 1.00 81.69 508 LEU A CA 1
ATOM 4100 C C . LEU A 1 508 ? -2.664 25.266 -17.393 1.00 81.69 508 LEU A C 1
ATOM 4102 O O . LEU A 1 508 ? -1.753 25.619 -18.141 1.00 81.69 508 LEU A O 1
ATOM 4106 N N . LEU A 1 509 ? -3.882 24.974 -17.855 1.00 79.31 509 LEU A N 1
ATOM 4107 C CA . LEU A 1 509 ? -4.281 25.155 -19.253 1.00 79.31 509 LEU A CA 1
ATOM 4108 C C . LEU A 1 509 ? -4.712 26.597 -19.559 1.00 79.31 509 LEU A C 1
ATOM 4110 O O . LEU A 1 509 ? -4.616 27.016 -20.711 1.00 79.31 509 LEU A O 1
ATOM 4114 N N . ASN A 1 510 ? -5.201 27.333 -18.556 1.00 73.69 510 ASN A N 1
ATOM 4115 C CA . ASN A 1 510 ? -5.696 28.704 -18.694 1.00 73.69 510 ASN A CA 1
ATOM 4116 C C . ASN A 1 510 ? -4.583 29.755 -18.623 1.00 73.69 510 ASN A C 1
ATOM 4118 O O . ASN A 1 510 ? -4.729 30.825 -19.220 1.00 73.69 510 ASN A O 1
ATOM 4122 N N . GLU A 1 511 ? -3.476 29.477 -17.927 1.00 65.12 511 GLU A N 1
ATOM 4123 C CA . GLU A 1 511 ? -2.259 30.276 -18.065 1.00 65.12 511 GLU A CA 1
ATOM 4124 C C . GLU A 1 511 ? -1.883 30.294 -19.553 1.00 65.12 511 GLU A C 1
ATOM 4126 O O . GLU A 1 511 ? -1.540 29.256 -20.116 1.00 65.12 511 GLU A O 1
ATOM 4131 N N . GLY A 1 512 ? -1.995 31.461 -20.205 1.00 51.62 512 GLY A N 1
ATOM 4132 C CA . GLY A 1 512 ? -1.909 31.692 -21.664 1.00 51.62 512 GLY A CA 1
ATOM 4133 C C . GLY A 1 512 ? -0.556 31.388 -22.325 1.00 51.62 512 GLY A C 1
ATOM 4134 O O . GLY A 1 512 ? -0.168 32.020 -23.302 1.00 51.62 512 GLY A O 1
ATOM 4135 N N . ASN A 1 513 ? 0.165 30.430 -21.763 1.00 47.72 513 ASN A N 1
ATOM 4136 C CA . ASN A 1 513 ? 1.447 29.877 -22.132 1.00 47.72 513 ASN A CA 1
ATOM 4137 C C . ASN A 1 513 ? 1.387 28.337 -22.069 1.00 47.72 513 ASN A C 1
ATOM 4139 O O . ASN A 1 513 ? 2.406 27.697 -21.789 1.00 47.72 513 ASN A O 1
ATOM 4143 N N . SER A 1 514 ? 0.197 27.747 -22.276 1.00 50.62 514 SER A N 1
ATOM 4144 C CA . SER A 1 514 ? 0.005 26.304 -22.407 1.00 50.62 514 SER A CA 1
ATOM 4145 C C . SER A 1 514 ? 1.017 25.800 -23.426 1.00 50.62 514 SER A C 1
ATOM 4147 O O . SER A 1 514 ? 0.869 26.033 -24.625 1.00 50.62 514 SER A O 1
ATOM 4149 N N . SER A 1 515 ? 2.097 25.183 -22.941 1.00 55.22 515 SER A N 1
ATOM 4150 C CA . SER A 1 515 ? 3.111 24.599 -23.805 1.00 55.22 515 SER A CA 1
ATOM 4151 C C . SER A 1 515 ? 2.374 23.652 -24.734 1.00 55.22 515 SER A C 1
ATOM 4153 O O . SER A 1 515 ? 1.641 22.786 -24.235 1.00 55.22 515 SER A O 1
ATOM 4155 N N . ASP A 1 516 ? 2.575 23.803 -26.041 1.00 66.56 516 ASP A N 1
ATOM 4156 C CA . ASP A 1 516 ? 2.042 22.891 -27.052 1.00 66.56 516 ASP A CA 1
ATOM 4157 C C . ASP A 1 516 ? 2.176 21.424 -26.617 1.00 66.56 516 ASP A C 1
ATOM 4159 O O . ASP A 1 516 ? 1.321 20.612 -26.939 1.00 66.56 516 ASP A O 1
ATOM 4163 N N . ASP A 1 517 ? 3.200 21.088 -25.829 1.00 82.44 517 ASP A N 1
ATOM 4164 C CA . ASP A 1 517 ? 3.510 19.740 -25.370 1.00 82.44 517 ASP A CA 1
ATOM 4165 C C . ASP A 1 517 ? 2.493 19.120 -24.394 1.00 82.44 517 ASP A C 1
ATOM 4167 O O . ASP A 1 517 ? 2.132 17.963 -24.606 1.00 82.44 517 ASP A O 1
ATOM 4171 N N . LEU A 1 518 ? 1.985 19.833 -23.373 1.00 86.69 518 LEU A N 1
ATOM 4172 C CA . LEU A 1 518 ? 0.965 19.279 -22.456 1.00 86.69 518 LEU A CA 1
ATOM 4173 C C . LEU A 1 518 ? -0.384 19.128 -23.168 1.00 86.69 518 LEU A C 1
ATOM 4175 O O . LEU A 1 518 ? -1.035 18.091 -23.059 1.00 86.69 518 LEU A O 1
ATOM 4179 N N . VAL A 1 519 ? -0.778 20.130 -23.957 1.00 86.56 519 VAL A N 1
ATOM 4180 C CA . VAL A 1 519 ? -1.995 20.072 -24.781 1.00 86.56 519 VAL A CA 1
ATOM 4181 C C . VAL A 1 519 ? -1.902 18.937 -25.802 1.00 86.56 519 VAL A C 1
ATOM 4183 O O . VAL A 1 519 ? -2.835 18.145 -25.938 1.00 86.56 519 VAL A O 1
ATOM 4186 N N . ARG A 1 520 ? -0.763 18.808 -26.491 1.00 87.38 520 ARG A N 1
ATOM 4187 C CA . ARG A 1 520 ? -0.492 17.712 -27.430 1.00 87.38 520 ARG A CA 1
ATOM 4188 C C . ARG A 1 520 ? -0.487 16.366 -26.718 1.00 87.38 520 ARG A C 1
ATOM 4190 O O . ARG A 1 520 ? -1.020 15.410 -27.276 1.00 87.38 520 ARG A O 1
ATOM 4197 N N . PHE A 1 521 ? 0.034 16.288 -25.496 1.00 91.50 521 PHE A N 1
ATOM 4198 C CA . PHE A 1 521 ? 0.037 15.060 -24.705 1.00 91.50 521 PHE A CA 1
ATOM 4199 C C . PHE A 1 521 ? -1.382 14.623 -24.344 1.00 91.50 521 PHE A C 1
ATOM 4201 O O . PHE A 1 521 ? -1.750 13.484 -24.624 1.00 91.50 521 PHE A O 1
ATOM 4208 N N . LEU A 1 522 ? -2.217 15.535 -23.835 1.00 89.75 522 LEU A N 1
ATOM 4209 C CA . LEU A 1 522 ? -3.628 15.253 -23.546 1.00 89.75 522 LEU A CA 1
ATOM 4210 C C . LEU A 1 522 ? -4.394 14.824 -24.808 1.00 89.75 522 LEU A C 1
ATOM 4212 O O . LEU A 1 522 ? -5.132 13.839 -24.778 1.00 89.75 522 LEU A O 1
ATOM 4216 N N . LYS A 1 523 ? -4.166 15.492 -25.946 1.00 88.62 523 LYS A N 1
ATOM 4217 C CA . LYS A 1 523 ? -4.795 15.122 -27.225 1.00 88.62 523 LYS A CA 1
ATOM 4218 C C . LYS A 1 523 ? -4.322 13.770 -27.760 1.00 88.62 523 LYS A C 1
ATOM 4220 O O . LYS A 1 523 ? -5.119 13.035 -28.333 1.00 88.62 523 LYS A O 1
ATOM 4225 N N . THR A 1 524 ? -3.046 13.435 -27.589 1.00 88.88 524 THR A N 1
ATOM 4226 C CA . THR A 1 524 ? -2.452 12.217 -28.166 1.00 88.88 524 THR A CA 1
ATOM 4227 C C . THR A 1 524 ? -2.697 10.993 -27.287 1.00 88.88 524 THR A C 1
ATOM 4229 O O . THR A 1 524 ? -3.146 9.962 -27.781 1.00 88.88 524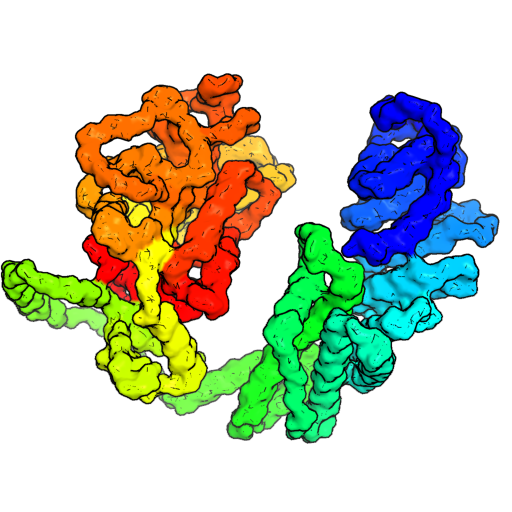 THR A O 1
ATOM 4232 N N . VAL A 1 525 ? -2.409 11.107 -25.988 1.00 91.94 525 VAL A N 1
ATOM 4233 C CA . VAL A 1 525 ? -2.435 9.988 -25.035 1.00 91.94 525 VAL A CA 1
ATOM 4234 C C . VAL A 1 525 ? -3.822 9.820 -24.427 1.00 91.94 525 VAL A C 1
ATOM 4236 O O . VAL A 1 525 ? -4.379 8.728 -24.474 1.00 91.94 525 VAL A O 1
ATOM 4239 N N . PHE A 1 526 ? -4.418 10.904 -23.924 1.00 88.69 526 PHE A N 1
ATOM 4240 C CA . PHE A 1 526 ? -5.744 10.858 -23.298 1.00 88.69 526 PHE A CA 1
ATOM 4241 C C . PHE A 1 526 ? -6.894 10.992 -24.304 1.00 88.69 526 PHE A C 1
ATOM 4243 O O . PHE A 1 526 ? -8.037 10.716 -23.957 1.00 88.69 526 PHE A O 1
ATOM 4250 N N . ARG A 1 527 ? -6.609 11.392 -25.554 1.00 86.44 527 ARG A N 1
ATOM 4251 C CA . ARG A 1 527 ? -7.611 11.651 -26.609 1.00 86.44 527 ARG A CA 1
ATOM 4252 C C . ARG A 1 527 ? -8.690 12.655 -26.189 1.00 86.44 527 ARG A C 1
ATOM 4254 O O . ARG A 1 527 ? -9.829 12.577 -26.644 1.00 86.44 527 ARG A O 1
ATOM 4261 N N . ILE A 1 528 ? -8.319 13.606 -25.335 1.00 83.50 528 ILE A N 1
ATOM 4262 C CA . ILE A 1 528 ? -9.215 14.632 -24.796 1.00 83.50 528 ILE A CA 1
ATOM 4263 C C . ILE A 1 528 ? -8.844 15.983 -25.397 1.00 83.50 528 ILE A C 1
ATOM 4265 O O . ILE A 1 528 ? -7.673 16.369 -25.411 1.00 83.50 528 ILE A O 1
ATOM 4269 N N . ASP A 1 529 ? -9.848 16.714 -25.887 1.00 77.56 529 ASP A N 1
ATOM 4270 C CA . ASP A 1 529 ? -9.659 18.108 -26.272 1.00 77.56 529 ASP A CA 1
ATOM 4271 C C . ASP A 1 529 ? -9.709 18.997 -25.013 1.00 77.56 529 ASP A C 1
ATOM 4273 O O . ASP A 1 529 ? -10.714 18.972 -24.297 1.00 77.56 529 ASP A O 1
ATOM 4277 N N . PRO A 1 530 ? -8.668 19.805 -24.730 1.00 70.94 530 PRO A N 1
ATOM 4278 C CA . PRO A 1 530 ? -8.653 20.715 -23.584 1.00 70.94 530 PRO A CA 1
ATOM 4279 C C . PRO A 1 530 ? -9.790 21.744 -23.568 1.00 70.94 530 PRO A C 1
ATOM 4281 O O . PRO A 1 530 ? -10.043 22.337 -22.527 1.00 70.94 530 PRO A O 1
ATOM 4284 N N . SER A 1 531 ? -10.494 21.962 -24.684 1.00 71.69 531 SER A N 1
ATOM 4285 C CA . SER A 1 531 ? -11.690 22.815 -24.741 1.00 71.69 531 SER A CA 1
ATOM 4286 C C . SER A 1 531 ? -12.938 22.195 -24.097 1.00 71.69 531 SER A C 1
ATOM 4288 O O . SER A 1 531 ? -13.902 22.912 -23.832 1.00 71.69 531 SER A O 1
ATOM 4290 N N . LEU A 1 532 ? -12.937 20.888 -23.803 1.00 70.56 532 LEU A N 1
ATOM 4291 C CA . LEU A 1 532 ? -14.048 20.206 -23.129 1.00 70.56 532 LEU A CA 1
ATOM 4292 C C . LEU A 1 532 ? -14.222 20.684 -21.676 1.00 70.56 532 LEU A C 1
ATOM 4294 O O . LEU A 1 532 ? -13.256 21.166 -21.084 1.00 70.56 532 LEU A O 1
ATOM 4298 N N . PRO A 1 533 ? -15.413 20.543 -21.061 1.00 71.06 533 PRO A N 1
ATOM 4299 C CA . PRO A 1 533 ? -15.644 20.921 -19.663 1.00 71.06 533 PRO A CA 1
ATOM 4300 C C . PRO A 1 533 ? -14.694 20.210 -18.688 1.00 71.06 533 PRO A C 1
ATOM 4302 O O . PRO A 1 533 ? -14.325 19.060 -18.915 1.00 71.06 533 PRO A O 1
ATOM 4305 N N . ALA A 1 534 ? -14.351 20.858 -17.568 1.00 67.62 534 ALA A N 1
ATOM 4306 C CA . ALA A 1 534 ? -13.407 20.326 -16.574 1.00 67.62 534 ALA A CA 1
ATOM 4307 C C . ALA A 1 534 ? -13.781 18.924 -16.049 1.00 67.62 534 ALA A C 1
ATOM 4309 O O . ALA A 1 534 ? -12.904 18.093 -15.856 1.00 67.62 534 ALA A O 1
ATOM 4310 N N . CYS A 1 535 ? -15.076 18.615 -15.913 1.00 67.75 535 CYS A N 1
ATOM 4311 C CA . CYS A 1 535 ? -15.558 17.295 -15.485 1.00 67.75 535 CYS A CA 1
ATOM 4312 C C . CYS A 1 535 ? -15.276 16.152 -16.477 1.00 67.75 535 CYS A C 1
ATOM 4314 O O . CYS A 1 535 ? -15.490 14.992 -16.142 1.00 67.75 535 CYS A O 1
ATOM 4316 N N . SER A 1 536 ? -14.859 16.470 -17.704 1.00 73.12 536 SER A N 1
ATOM 4317 C CA . SER A 1 536 ? -14.510 15.507 -18.758 1.00 73.12 536 SER A CA 1
ATOM 4318 C C . SER A 1 536 ? -12.999 15.415 -18.994 1.00 73.12 536 SER A C 1
ATOM 4320 O O . SER A 1 536 ? -12.574 14.801 -19.970 1.00 73.12 536 SER A O 1
ATOM 4322 N N . ARG A 1 537 ? -12.187 16.062 -18.147 1.00 79.31 537 ARG A N 1
ATOM 4323 C CA . ARG A 1 537 ? -10.720 16.056 -18.215 1.00 79.31 537 ARG A CA 1
ATOM 4324 C C . ARG A 1 537 ? -10.151 15.174 -17.096 1.00 79.31 537 ARG A C 1
ATOM 4326 O O . ARG A 1 537 ? -10.789 15.078 -16.048 1.00 79.31 537 ARG A O 1
ATOM 4333 N N . PRO A 1 538 ? -8.971 14.561 -17.293 1.00 86.00 538 PRO A N 1
ATOM 4334 C CA . PRO A 1 538 ? -8.290 13.854 -16.218 1.00 86.00 538 PRO A CA 1
ATOM 4335 C C . PRO A 1 538 ? -7.838 14.834 -15.129 1.00 86.00 538 PRO A C 1
ATOM 4337 O O . PRO A 1 538 ? -7.667 16.029 -15.389 1.00 86.00 538 PRO A O 1
ATOM 4340 N N . THR A 1 539 ? -7.600 14.341 -13.918 1.00 84.50 539 THR A N 1
ATOM 4341 C CA . THR A 1 539 ? -6.939 15.138 -12.877 1.00 84.50 539 THR A CA 1
ATOM 4342 C C . THR A 1 539 ? -5.449 15.290 -13.191 1.00 84.50 539 THR A C 1
ATOM 4344 O O . THR A 1 539 ? -4.859 14.519 -13.955 1.00 84.50 539 THR A O 1
ATOM 4347 N N . ILE A 1 540 ? -4.791 16.286 -12.590 1.00 84.94 540 ILE A N 1
ATOM 4348 C CA . ILE A 1 540 ? -3.335 16.421 -12.745 1.00 84.94 540 ILE A CA 1
ATOM 4349 C C . ILE A 1 540 ? -2.582 15.218 -12.153 1.00 84.94 540 ILE A C 1
ATOM 4351 O O . ILE A 1 540 ? -1.541 14.824 -12.677 1.00 84.94 540 ILE A O 1
ATOM 4355 N N . ASN A 1 541 ? -3.134 14.598 -11.105 1.00 82.75 541 ASN A N 1
ATOM 4356 C CA . ASN A 1 541 ? -2.567 13.408 -10.480 1.00 82.75 541 ASN A CA 1
ATOM 4357 C C . ASN A 1 541 ? -2.660 12.201 -11.414 1.00 82.75 541 ASN A C 1
ATOM 4359 O O . ASN A 1 541 ? -1.680 11.482 -11.560 1.00 82.75 541 ASN A O 1
ATOM 4363 N N . GLU A 1 542 ? -3.786 12.005 -12.108 1.00 84.38 542 GLU A N 1
ATOM 4364 C CA . GLU A 1 542 ? -3.922 10.951 -13.124 1.00 84.38 542 GLU A CA 1
ATOM 4365 C C . GLU A 1 542 ? -2.885 11.104 -14.245 1.00 84.38 542 GLU A C 1
ATOM 4367 O O . GLU A 1 542 ? -2.255 10.126 -14.651 1.00 84.38 542 GLU A O 1
ATOM 4372 N N . VAL A 1 543 ? -2.657 12.341 -14.705 1.00 88.12 543 VAL A N 1
ATOM 4373 C CA . VAL A 1 543 ? -1.635 12.659 -15.714 1.00 88.12 543 VAL A CA 1
ATOM 4374 C C . VAL A 1 543 ? -0.230 12.320 -15.209 1.00 88.12 543 VAL A C 1
ATOM 4376 O O . VAL A 1 543 ? 0.520 11.637 -15.907 1.00 88.12 543 VAL A O 1
ATOM 4379 N N . LEU A 1 544 ? 0.135 12.776 -14.007 1.00 86.94 544 LEU A N 1
ATOM 4380 C CA . LEU A 1 544 ? 1.463 12.541 -13.435 1.00 86.94 544 LEU A CA 1
ATOM 4381 C C . LEU A 1 544 ? 1.699 11.067 -13.092 1.00 86.94 544 LEU A C 1
ATOM 4383 O O . LEU A 1 544 ? 2.778 10.559 -13.380 1.00 86.94 544 LEU A O 1
ATOM 4387 N N . ASN A 1 545 ? 0.698 10.369 -12.555 1.00 84.56 545 ASN A N 1
ATOM 4388 C CA . ASN A 1 545 ? 0.791 8.951 -12.205 1.00 84.56 545 ASN A CA 1
ATOM 4389 C C . ASN A 1 545 ? 1.010 8.078 -13.442 1.00 84.56 545 ASN A C 1
ATOM 4391 O O . ASN A 1 545 ? 1.845 7.179 -13.413 1.00 84.56 545 ASN A O 1
ATOM 4395 N N . LEU A 1 546 ? 0.312 8.364 -14.548 1.00 88.06 546 LEU A N 1
ATOM 4396 C CA . LEU A 1 546 ? 0.522 7.644 -15.806 1.00 88.06 546 LEU A CA 1
ATOM 4397 C C . LEU A 1 546 ? 1.945 7.847 -16.345 1.00 88.06 546 LEU A C 1
ATOM 4399 O O . LEU A 1 546 ? 2.573 6.895 -16.808 1.00 88.06 546 LEU A O 1
ATOM 4403 N N . ILE A 1 547 ? 2.449 9.084 -16.284 1.00 89.56 547 ILE A N 1
ATOM 4404 C CA . ILE A 1 547 ? 3.821 9.400 -16.692 1.00 89.56 547 ILE A CA 1
ATOM 4405 C C . ILE A 1 547 ? 4.827 8.683 -15.785 1.00 89.56 547 ILE A C 1
ATOM 4407 O O . ILE A 1 547 ? 5.812 8.151 -16.291 1.00 89.56 547 ILE A O 1
ATOM 4411 N N . GLU A 1 548 ? 4.586 8.644 -14.473 1.00 85.00 548 GLU A N 1
ATOM 4412 C CA . GLU A 1 548 ? 5.501 8.006 -13.528 1.00 85.00 548 GLU A CA 1
ATOM 4413 C C . GLU A 1 548 ? 5.624 6.508 -13.771 1.00 85.00 548 GLU A C 1
ATOM 4415 O O . GLU A 1 548 ? 6.736 6.015 -13.916 1.00 85.00 548 GLU A O 1
ATOM 4420 N N . ILE A 1 549 ? 4.495 5.804 -13.892 1.00 85.38 549 ILE A N 1
ATOM 4421 C CA . ILE A 1 549 ? 4.481 4.352 -14.108 1.00 85.38 549 ILE A CA 1
ATOM 4422 C C . ILE A 1 549 ? 5.258 3.995 -15.381 1.00 85.38 549 ILE A C 1
ATOM 4424 O O . ILE A 1 549 ? 6.041 3.047 -15.386 1.00 85.38 549 ILE A O 1
ATOM 4428 N N . ALA A 1 550 ? 5.079 4.772 -16.454 1.00 88.94 550 ALA A N 1
ATOM 4429 C CA . ALA A 1 550 ? 5.818 4.574 -17.696 1.00 88.94 550 ALA A CA 1
ATOM 4430 C C . ALA A 1 550 ? 7.328 4.810 -17.518 1.00 88.94 550 ALA A C 1
ATOM 4432 O O . ALA A 1 550 ? 8.136 4.036 -18.020 1.00 88.94 550 ALA A O 1
ATOM 4433 N N . LEU A 1 551 ? 7.724 5.848 -16.772 1.00 87.12 551 LEU A N 1
ATOM 4434 C CA . LEU A 1 551 ? 9.133 6.129 -16.483 1.00 87.12 551 LEU A CA 1
ATOM 4435 C C . LEU A 1 551 ? 9.779 5.074 -15.575 1.00 87.12 551 LEU A C 1
ATOM 4437 O O . LEU A 1 551 ? 10.951 4.765 -15.769 1.00 87.12 551 LEU A O 1
ATOM 4441 N N . GLU A 1 552 ? 9.045 4.536 -14.601 1.00 82.81 552 GLU A N 1
ATOM 4442 C CA . GLU A 1 552 ? 9.527 3.487 -13.694 1.00 82.81 552 GLU A CA 1
ATOM 4443 C C . GLU A 1 552 ? 9.745 2.157 -14.421 1.00 82.81 552 GLU A C 1
ATOM 4445 O O . GLU A 1 552 ? 10.722 1.464 -14.146 1.00 82.81 552 GLU A O 1
ATOM 4450 N N . LYS A 1 553 ? 8.868 1.816 -15.371 1.00 84.44 553 LYS A N 1
ATOM 4451 C CA . LYS A 1 553 ? 8.993 0.606 -16.199 1.00 84.44 553 LYS A CA 1
ATOM 4452 C C . LYS A 1 553 ? 9.930 0.765 -17.398 1.00 84.44 553 LYS A C 1
ATOM 4454 O O . LYS A 1 553 ? 10.136 -0.196 -18.130 1.00 84.44 553 LYS A O 1
ATOM 4459 N N . ASP A 1 554 ? 10.476 1.964 -17.603 1.00 86.06 554 ASP A N 1
ATOM 4460 C CA . ASP A 1 554 ? 11.229 2.351 -18.804 1.00 86.06 554 ASP A CA 1
ATOM 4461 C C . ASP A 1 554 ? 10.446 2.095 -20.114 1.00 86.06 554 ASP A C 1
ATOM 4463 O O . ASP A 1 554 ? 10.985 1.713 -21.152 1.00 86.06 554 ASP A O 1
ATOM 4467 N N . GLU A 1 555 ? 9.130 2.320 -20.067 1.00 90.81 555 GLU A N 1
ATOM 4468 C CA . GLU A 1 555 ? 8.191 2.077 -21.161 1.00 90.81 555 GLU A CA 1
ATOM 4469 C C . GLU A 1 555 ? 7.788 3.383 -21.865 1.00 90.81 555 GLU A C 1
ATOM 4471 O O . GLU A 1 555 ? 7.611 4.446 -21.264 1.00 90.81 555 GLU A O 1
ATOM 4476 N N . ALA A 1 556 ? 7.584 3.307 -23.182 1.00 92.00 556 ALA A N 1
ATOM 4477 C CA . ALA A 1 556 ? 6.976 4.394 -23.942 1.00 92.00 556 ALA A CA 1
ATOM 4478 C C . ALA A 1 556 ? 5.443 4.305 -23.867 1.00 92.00 556 ALA A C 1
ATOM 4480 O O . ALA A 1 556 ? 4.871 3.252 -24.140 1.00 92.00 556 ALA A O 1
ATOM 4481 N N . LEU A 1 557 ? 4.757 5.425 -23.608 1.00 92.31 557 LEU A N 1
ATOM 4482 C CA . LEU A 1 557 ? 3.283 5.461 -23.662 1.00 92.31 557 LEU A CA 1
ATOM 4483 C C . LEU A 1 557 ? 2.761 5.391 -25.104 1.00 92.31 557 LEU A C 1
ATOM 4485 O O . LEU A 1 557 ? 1.686 4.861 -25.372 1.00 92.31 557 LEU A O 1
ATOM 4489 N N . THR A 1 558 ? 3.515 5.966 -26.041 1.00 90.88 558 THR A N 1
ATOM 4490 C CA . THR A 1 558 ? 3.258 5.939 -27.489 1.00 90.88 558 THR A CA 1
ATOM 4491 C C . THR A 1 558 ? 4.589 6.117 -28.234 1.00 90.88 558 THR A C 1
ATOM 4493 O O . THR A 1 558 ? 5.552 6.593 -27.624 1.00 90.88 558 THR A O 1
ATOM 4496 N N . PRO A 1 559 ? 4.659 5.869 -29.558 1.00 89.56 559 PRO A N 1
ATOM 4497 C CA . PRO A 1 559 ? 5.872 6.132 -30.339 1.00 89.56 559 PRO A CA 1
ATOM 4498 C C . PRO A 1 559 ? 6.389 7.581 -30.264 1.00 89.56 559 PRO A C 1
ATOM 4500 O O . PRO A 1 559 ? 7.579 7.816 -30.443 1.00 89.56 559 PRO A O 1
ATOM 4503 N N . THR A 1 560 ? 5.519 8.562 -29.993 1.00 91.25 560 THR A N 1
ATOM 4504 C CA . THR A 1 560 ? 5.896 9.983 -29.860 1.00 91.25 560 THR A CA 1
ATOM 4505 C C . THR A 1 560 ? 6.273 10.389 -28.436 1.00 91.25 560 THR A C 1
ATOM 4507 O O . THR A 1 560 ? 6.809 11.477 -28.239 1.00 91.25 560 THR A O 1
ATOM 4510 N N . TYR A 1 561 ? 5.996 9.537 -27.446 1.00 93.88 561 TYR A N 1
ATOM 4511 C CA . TYR A 1 561 ? 6.262 9.791 -26.030 1.00 93.88 561 TYR A CA 1
ATOM 4512 C C . TYR A 1 561 ? 7.114 8.663 -25.412 1.00 93.88 561 TYR A C 1
ATOM 4514 O O . TYR A 1 561 ? 6.615 7.925 -24.558 1.00 93.88 561 TYR A O 1
ATOM 4522 N N . PRO A 1 562 ? 8.387 8.515 -25.839 1.00 94.69 562 PRO A N 1
ATOM 4523 C CA . PRO A 1 562 ? 9.360 7.645 -25.176 1.00 94.69 562 PRO A CA 1
ATOM 4524 C C . PRO A 1 562 ? 9.801 8.213 -23.809 1.00 94.69 562 PRO A C 1
ATOM 4526 O O . PRO A 1 562 ? 9.583 9.408 -23.553 1.00 94.69 562 PRO A O 1
ATOM 4529 N N . PRO A 1 563 ? 10.474 7.413 -22.954 1.00 93.25 563 PRO A N 1
ATOM 4530 C CA . PRO A 1 563 ? 10.866 7.808 -21.595 1.00 93.25 563 PRO A CA 1
ATOM 4531 C C . PRO A 1 563 ? 11.568 9.173 -21.491 1.00 93.25 563 PRO A C 1
ATOM 4533 O O . PRO A 1 563 ? 11.247 9.984 -20.623 1.00 93.25 563 PRO A O 1
ATOM 4536 N N . ASP A 1 564 ? 12.462 9.514 -22.420 1.00 92.12 564 ASP A N 1
ATOM 4537 C CA . ASP A 1 564 ? 13.163 10.807 -22.393 1.00 92.12 564 ASP A CA 1
ATOM 4538 C C . ASP A 1 564 ? 12.248 12.018 -22.616 1.00 92.12 564 ASP A C 1
ATOM 4540 O O . ASP A 1 564 ? 12.469 13.088 -22.038 1.00 92.12 564 ASP A O 1
ATOM 4544 N N . VAL A 1 565 ? 11.209 11.868 -23.442 1.00 93.25 565 VAL A N 1
ATOM 4545 C CA . VAL A 1 565 ? 10.206 12.917 -23.676 1.00 93.25 565 VAL A CA 1
ATOM 4546 C C . VAL A 1 565 ? 9.283 13.027 -22.468 1.00 93.25 565 VAL A C 1
ATOM 4548 O O . VAL A 1 565 ? 9.004 14.136 -22.011 1.00 93.25 565 VAL A O 1
ATOM 4551 N N . LEU A 1 566 ? 8.873 11.892 -21.899 1.00 92.88 566 LEU A N 1
ATOM 4552 C CA . LEU A 1 566 ? 8.062 11.837 -20.683 1.00 92.88 566 LEU A CA 1
ATOM 4553 C C . LEU A 1 566 ? 8.769 12.503 -19.495 1.00 92.88 566 LEU A C 1
ATOM 4555 O O . LEU A 1 566 ? 8.154 13.292 -18.779 1.00 92.88 566 LEU A O 1
ATOM 4559 N N . ARG A 1 567 ? 10.081 12.291 -19.336 1.00 89.12 567 ARG A N 1
ATOM 4560 C CA . ARG A 1 567 ? 10.889 12.925 -18.281 1.00 89.12 567 ARG A CA 1
ATOM 4561 C C . ARG A 1 567 ? 10.939 14.448 -18.431 1.00 89.12 567 ARG A C 1
ATOM 4563 O O . ARG A 1 567 ? 10.846 15.172 -17.438 1.00 89.12 567 ARG A O 1
ATOM 4570 N N . LYS A 1 568 ? 11.045 14.947 -19.669 1.00 89.38 568 LYS A N 1
ATOM 4571 C CA . LYS A 1 568 ? 10.984 16.389 -19.973 1.00 89.38 568 LYS A CA 1
ATOM 4572 C C . LYS A 1 568 ? 9.598 16.965 -19.687 1.00 89.38 568 LYS A C 1
ATOM 4574 O O . LYS A 1 568 ? 9.510 18.012 -19.050 1.00 89.38 568 LYS A O 1
ATOM 4579 N N . LEU A 1 569 ? 8.538 16.268 -20.100 1.00 90.19 569 LEU A N 1
ATOM 4580 C CA . LEU A 1 569 ? 7.157 16.679 -19.855 1.00 90.19 569 LEU A CA 1
ATOM 4581 C C . LEU A 1 569 ? 6.841 16.721 -18.354 1.00 90.19 569 LEU A C 1
ATOM 4583 O O . LEU A 1 569 ? 6.351 17.739 -17.876 1.00 90.19 569 LEU A O 1
ATOM 4587 N N . LYS A 1 570 ? 7.197 15.674 -17.594 1.00 89.31 570 LYS A N 1
ATOM 4588 C CA . LYS A 1 570 ? 7.058 15.635 -16.127 1.00 89.31 570 LYS A CA 1
ATOM 4589 C C . LYS A 1 570 ? 7.723 16.849 -15.483 1.00 89.31 570 LYS A C 1
ATOM 4591 O O . LYS A 1 570 ? 7.098 17.560 -14.701 1.00 89.31 570 LYS A O 1
ATOM 4596 N N . LYS A 1 571 ? 8.984 17.114 -15.842 1.00 86.00 571 LYS A N 1
ATOM 4597 C CA . LYS A 1 571 ? 9.739 18.260 -15.322 1.00 86.00 571 LYS A CA 1
ATOM 4598 C C . LYS A 1 571 ? 9.039 19.587 -15.630 1.00 86.00 571 LYS A C 1
ATOM 4600 O O . LYS A 1 571 ? 8.944 20.433 -14.746 1.00 86.00 571 LYS A O 1
ATOM 4605 N N . LEU A 1 572 ? 8.540 19.757 -16.854 1.00 86.75 572 LEU A N 1
ATOM 4606 C CA . LEU A 1 572 ? 7.815 20.956 -17.276 1.00 86.75 572 LEU A CA 1
ATOM 4607 C C . LEU A 1 572 ? 6.524 21.158 -16.471 1.00 86.75 572 LEU A C 1
ATOM 4609 O O . LEU A 1 572 ? 6.294 22.254 -15.966 1.00 86.75 572 LEU A O 1
ATOM 4613 N N . VAL A 1 573 ? 5.714 20.107 -16.321 1.00 87.12 573 VAL A N 1
ATOM 4614 C CA . VAL A 1 573 ? 4.454 20.147 -15.561 1.00 87.12 573 VAL A CA 1
ATOM 4615 C C . VAL A 1 573 ? 4.707 20.510 -14.097 1.00 87.12 573 VAL A C 1
ATOM 4617 O O . VAL A 1 573 ? 4.036 21.391 -13.568 1.00 87.12 573 VAL A O 1
ATOM 4620 N N . ILE A 1 574 ? 5.713 19.900 -13.459 1.00 87.00 574 ILE A N 1
ATOM 4621 C CA . ILE A 1 574 ? 6.086 20.213 -12.071 1.00 87.00 574 ILE A CA 1
ATOM 4622 C C . ILE A 1 574 ? 6.523 21.676 -11.935 1.00 87.00 574 ILE A C 1
ATOM 4624 O O . ILE A 1 574 ? 6.064 22.368 -11.033 1.00 87.00 574 ILE A O 1
ATOM 4628 N N . ILE A 1 575 ? 7.372 22.177 -12.839 1.00 85.62 575 ILE A N 1
ATOM 4629 C CA . ILE A 1 575 ? 7.817 23.580 -12.818 1.00 85.62 575 ILE A CA 1
ATOM 4630 C C . ILE A 1 575 ? 6.626 24.538 -12.936 1.00 85.62 575 ILE A C 1
ATOM 4632 O O . ILE A 1 575 ? 6.572 25.524 -12.206 1.00 85.62 575 ILE A O 1
ATOM 4636 N N . ARG A 1 576 ? 5.661 24.242 -13.813 1.00 85.25 576 ARG A N 1
ATOM 4637 C CA . ARG A 1 576 ? 4.453 25.060 -13.984 1.00 85.25 576 ARG A CA 1
ATOM 4638 C C . ARG A 1 576 ? 3.558 25.043 -12.751 1.00 85.25 576 ARG A C 1
ATOM 4640 O O . ARG A 1 576 ? 3.129 26.100 -12.315 1.00 85.25 576 ARG A O 1
ATOM 4647 N N . LEU A 1 577 ? 3.341 23.874 -12.148 1.00 86.31 577 LEU A N 1
ATOM 4648 C CA . LEU A 1 577 ? 2.617 23.770 -10.877 1.00 86.31 577 LEU A CA 1
ATOM 4649 C C . LEU A 1 577 ? 3.270 24.626 -9.788 1.00 86.31 577 LEU A C 1
ATOM 4651 O O . LEU A 1 577 ? 2.584 25.320 -9.048 1.00 86.31 577 LEU A O 1
ATOM 4655 N N . LEU A 1 578 ? 4.601 24.612 -9.716 1.00 86.81 578 LEU A N 1
ATOM 4656 C CA . LEU A 1 578 ? 5.347 25.411 -8.749 1.00 86.81 578 LEU A CA 1
ATOM 4657 C C . LEU A 1 578 ? 5.265 26.913 -9.024 1.00 86.81 578 LEU A C 1
ATOM 4659 O O . LEU A 1 578 ? 5.216 27.686 -8.069 1.00 86.81 578 LEU A O 1
ATOM 4663 N N . GLN A 1 579 ? 5.244 27.323 -10.294 1.00 85.56 579 GLN A N 1
ATOM 4664 C CA . GLN A 1 579 ? 5.006 28.714 -10.693 1.00 85.56 579 GLN A CA 1
ATOM 4665 C C . GLN A 1 579 ? 3.604 29.157 -10.282 1.00 85.56 579 GLN A C 1
ATOM 4667 O O . GLN A 1 579 ? 3.493 30.095 -9.501 1.00 85.56 579 GLN A O 1
ATOM 4672 N N . LEU A 1 580 ? 2.573 28.403 -10.677 1.00 84.81 580 LEU A N 1
ATOM 4673 C CA . LEU A 1 580 ? 1.181 28.650 -10.299 1.00 84.81 580 LEU A CA 1
ATOM 4674 C C . LEU A 1 580 ? 1.035 28.784 -8.778 1.00 84.81 580 LEU A C 1
ATOM 4676 O O . LEU A 1 580 ? 0.466 29.751 -8.281 1.00 84.81 580 LEU A O 1
ATOM 4680 N N . PHE A 1 581 ? 1.592 27.843 -8.012 1.00 84.06 581 PHE A N 1
ATOM 4681 C CA . PHE A 1 581 ? 1.559 27.927 -6.554 1.00 84.06 581 PHE A CA 1
ATOM 4682 C C . PHE A 1 581 ? 2.311 29.140 -6.026 1.00 84.06 581 PHE A C 1
ATOM 4684 O O . PHE A 1 581 ? 1.800 29.801 -5.132 1.00 84.06 581 PHE A O 1
ATOM 4691 N N . THR A 1 582 ? 3.486 29.467 -6.562 1.00 83.69 582 THR A N 1
ATOM 4692 C CA . THR A 1 582 ? 4.244 30.651 -6.128 1.00 83.69 582 THR A CA 1
ATOM 4693 C C . THR A 1 582 ? 3.472 31.943 -6.401 1.00 83.69 582 THR A C 1
ATOM 4695 O O . THR A 1 582 ? 3.471 32.826 -5.547 1.00 83.69 582 THR A O 1
ATOM 4698 N N . ASP A 1 583 ? 2.782 32.030 -7.538 1.00 82.94 583 ASP A N 1
ATOM 4699 C CA . ASP A 1 583 ? 2.016 33.209 -7.952 1.00 82.94 583 ASP A CA 1
ATOM 4700 C C . ASP A 1 583 ? 0.727 33.381 -7.133 1.00 82.94 583 ASP A C 1
ATOM 4702 O O . ASP A 1 583 ? 0.332 34.505 -6.818 1.00 82.94 583 ASP A O 1
ATOM 4706 N N . LEU A 1 584 ? 0.089 32.271 -6.747 1.00 80.81 584 LEU A N 1
ATOM 4707 C CA . LEU A 1 584 ? -1.123 32.269 -5.921 1.00 80.81 584 LEU A CA 1
ATOM 4708 C C . LEU A 1 584 ? -0.840 32.356 -4.413 1.00 80.81 584 LEU A C 1
ATOM 4710 O O . LEU A 1 584 ? -1.705 32.777 -3.644 1.00 80.81 584 LEU A O 1
ATOM 4714 N N . THR A 1 585 ? 0.355 31.964 -3.966 1.00 76.88 585 THR A N 1
ATOM 4715 C CA . THR A 1 585 ? 0.719 31.962 -2.543 1.00 76.88 585 THR A CA 1
ATOM 4716 C C . THR A 1 585 ? 0.909 33.390 -2.044 1.00 76.88 585 THR A C 1
ATOM 4718 O O . THR A 1 585 ? 1.930 34.033 -2.285 1.00 76.88 585 THR A O 1
ATOM 4721 N N . THR A 1 586 ? -0.052 33.875 -1.263 1.00 71.88 586 THR A N 1
ATOM 4722 C CA . THR A 1 586 ? 0.095 35.123 -0.506 1.00 71.88 586 THR A CA 1
ATOM 4723 C C . THR A 1 586 ? 0.716 34.868 0.871 1.00 71.88 586 THR A C 1
ATOM 4725 O O . THR A 1 586 ? 0.503 33.796 1.440 1.00 71.88 586 THR A O 1
ATOM 4728 N N . PRO A 1 587 ? 1.462 35.830 1.453 1.00 71.38 587 PRO A N 1
ATOM 4729 C CA . PRO A 1 587 ? 1.927 35.717 2.832 1.00 71.38 587 PRO A CA 1
ATOM 4730 C C . PRO A 1 587 ? 0.755 35.464 3.784 1.00 71.38 587 PRO A C 1
ATOM 4732 O O . PRO A 1 587 ? -0.244 36.185 3.743 1.00 71.38 587 PRO A O 1
ATOM 4735 N N . ILE A 1 588 ? 0.880 34.452 4.644 1.00 73.12 588 ILE A N 1
ATOM 4736 C CA . ILE A 1 588 ? -0.127 34.183 5.671 1.00 73.12 588 ILE A CA 1
ATOM 4737 C C . ILE A 1 588 ? -0.169 35.336 6.676 1.00 73.12 588 ILE A C 1
ATOM 4739 O O . ILE A 1 588 ? 0.865 35.873 7.074 1.00 73.12 588 ILE A O 1
ATOM 4743 N N . ASP A 1 589 ? -1.375 35.732 7.074 1.00 77.81 589 ASP A N 1
ATOM 4744 C CA . ASP A 1 589 ? -1.584 36.723 8.121 1.00 77.81 589 ASP A CA 1
ATOM 4745 C C . ASP A 1 589 ? -2.087 36.066 9.412 1.00 77.81 589 ASP A C 1
ATOM 4747 O O . ASP A 1 589 ? -2.400 34.876 9.476 1.00 77.81 589 ASP A O 1
ATOM 4751 N N . SER A 1 590 ? -2.207 36.871 10.467 1.00 73.75 590 SER A N 1
ATOM 4752 C CA . SER A 1 590 ? -2.668 36.382 11.767 1.00 73.75 590 SER A CA 1
ATOM 4753 C C . SER A 1 590 ? -4.085 35.797 11.769 1.00 73.75 590 SER A C 1
ATOM 4755 O O . SER A 1 590 ? -4.422 35.120 12.735 1.00 73.75 590 SER A O 1
ATOM 4757 N N . ARG A 1 591 ? -4.916 36.050 10.748 1.00 73.56 591 ARG A N 1
ATOM 4758 C CA . ARG A 1 591 ? -6.295 35.546 10.630 1.00 73.56 591 ARG A CA 1
ATOM 4759 C C . ARG A 1 591 ? -6.377 34.231 9.856 1.00 73.56 591 ARG A C 1
ATOM 4761 O O . ARG A 1 591 ? -7.442 33.621 9.856 1.00 73.56 591 ARG A O 1
ATOM 4768 N N . ASN A 1 592 ? -5.287 33.801 9.223 1.00 86.69 592 ASN A N 1
ATOM 4769 C CA . ASN A 1 592 ? -5.218 32.544 8.492 1.00 86.69 592 ASN A CA 1
ATOM 4770 C C . ASN A 1 592 ? -5.504 31.334 9.407 1.00 86.69 592 ASN A C 1
ATOM 4772 O O . ASN A 1 592 ? -5.006 31.253 10.535 1.00 86.69 592 ASN A O 1
ATOM 4776 N N . SER A 1 593 ? -6.281 30.378 8.894 1.00 88.88 593 SER A N 1
ATOM 4777 C CA . SER A 1 593 ? -6.732 29.182 9.614 1.00 88.88 593 SER A CA 1
ATOM 4778 C C . SER A 1 593 ? -5.572 28.316 10.142 1.00 88.88 593 SER A C 1
ATOM 4780 O O . SER A 1 593 ? -5.643 27.809 11.262 1.00 88.88 593 SER A O 1
ATOM 4782 N N . TYR A 1 594 ? -4.451 28.208 9.414 1.00 90.94 594 TYR A N 1
ATOM 4783 C CA . TYR A 1 594 ? -3.246 27.515 9.897 1.00 90.94 594 TYR A CA 1
ATOM 4784 C C . TYR A 1 594 ? -2.628 28.220 11.106 1.00 90.94 594 TYR A C 1
ATOM 4786 O O . TYR A 1 594 ? -2.276 27.569 12.090 1.00 90.94 594 TYR A O 1
ATOM 4794 N N . VAL A 1 595 ? -2.532 29.552 11.061 1.00 89.88 595 VAL A N 1
ATOM 4795 C CA . VAL A 1 595 ? -1.962 30.358 12.152 1.00 89.88 595 VAL A CA 1
ATOM 4796 C C . VAL A 1 595 ? -2.817 30.248 13.412 1.00 89.88 595 VAL A C 1
ATOM 4798 O O . VAL A 1 595 ? -2.278 30.089 14.507 1.00 89.88 595 VAL A O 1
ATOM 4801 N N . GLN A 1 596 ? -4.143 30.299 13.272 1.00 89.25 596 GLN A N 1
ATOM 4802 C CA . GLN A 1 596 ? -5.075 30.142 14.393 1.00 89.25 596 GLN A CA 1
ATOM 4803 C C . GLN A 1 596 ? -4.987 28.747 15.020 1.00 89.25 596 GLN A C 1
ATOM 4805 O O . GLN A 1 596 ? -4.837 28.634 16.239 1.00 89.25 596 GLN A O 1
ATOM 4810 N N . LEU A 1 597 ? -4.973 27.696 14.191 1.00 91.94 597 LEU A N 1
ATOM 4811 C CA . LEU A 1 597 ? -4.813 26.321 14.661 1.00 91.94 597 LEU A CA 1
ATOM 4812 C C . LEU A 1 597 ? -3.512 26.160 15.457 1.00 91.94 597 LEU A C 1
ATOM 4814 O O . LEU A 1 597 ? -3.538 25.697 16.597 1.00 91.94 597 LEU A O 1
ATOM 4818 N N . VAL A 1 598 ? -2.379 26.573 14.880 1.00 92.69 598 VAL A N 1
ATOM 4819 C CA . VAL A 1 598 ? -1.063 26.439 15.518 1.00 92.69 598 VAL A CA 1
ATOM 4820 C C . VAL A 1 598 ? -1.003 27.216 16.833 1.00 92.69 598 VAL A C 1
ATOM 4822 O O . VAL A 1 598 ? -0.559 26.662 17.836 1.00 92.69 598 VAL A O 1
ATOM 4825 N N . LYS A 1 599 ? -1.494 28.463 16.872 1.00 89.56 599 LYS A N 1
ATOM 4826 C CA . LYS A 1 599 ? -1.537 29.267 18.108 1.00 89.56 599 LYS A CA 1
ATOM 4827 C C . LYS A 1 599 ? -2.317 28.569 19.218 1.00 89.56 599 LYS A C 1
ATOM 4829 O O . LYS A 1 599 ? -1.849 28.517 20.355 1.00 89.56 599 LYS A O 1
ATOM 4834 N N . ASN A 1 600 ? -3.474 28.000 18.887 1.00 87.12 600 ASN A N 1
ATOM 4835 C CA . ASN A 1 600 ? -4.280 27.250 19.842 1.00 87.12 600 ASN A CA 1
ATOM 4836 C C . ASN A 1 600 ? -3.551 25.991 20.340 1.00 87.12 600 ASN A C 1
ATOM 4838 O O . ASN A 1 600 ? -3.539 25.739 21.544 1.00 87.12 600 ASN A O 1
ATOM 4842 N N . MET A 1 601 ? -2.874 25.245 19.460 1.00 89.19 601 MET A N 1
ATOM 4843 C CA . MET A 1 601 ? -2.112 24.051 19.860 1.00 89.19 601 MET A CA 1
ATOM 4844 C C . MET A 1 601 ? -0.925 24.386 20.760 1.00 89.19 601 MET A C 1
ATOM 4846 O O . MET A 1 601 ? -0.713 23.731 21.778 1.00 89.19 601 MET A O 1
ATOM 4850 N N . VAL A 1 602 ? -0.171 25.430 20.417 1.00 89.00 602 VAL A N 1
ATOM 4851 C CA . VAL A 1 602 ? 0.986 25.889 21.196 1.00 89.00 602 VAL A CA 1
ATOM 4852 C C . VAL A 1 602 ? 0.555 26.317 22.599 1.00 89.00 602 VAL A C 1
ATOM 4854 O O . VAL A 1 602 ? 1.127 25.839 23.577 1.00 89.00 602 VAL A O 1
ATOM 4857 N N . LYS A 1 603 ? -0.538 27.083 22.711 1.00 86.19 603 LYS A N 1
ATOM 4858 C CA . LYS A 1 603 ? -1.146 27.446 24.001 1.00 86.19 603 LYS A CA 1
ATOM 4859 C C . LYS A 1 603 ? -1.533 26.215 24.832 1.00 86.19 603 LYS A C 1
ATOM 48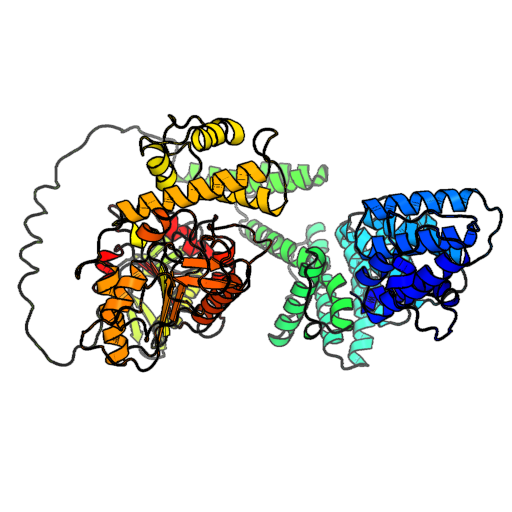61 O O . LYS A 1 603 ? -1.350 26.192 26.050 1.00 86.19 603 LYS A O 1
ATOM 4866 N N . MET A 1 604 ? -2.084 25.178 24.205 1.00 84.19 604 MET A N 1
ATOM 4867 C CA . MET A 1 604 ? -2.464 23.945 24.905 1.00 84.19 604 MET A CA 1
ATOM 4868 C C . MET A 1 604 ? -1.255 23.121 25.362 1.00 84.19 604 MET A C 1
ATOM 4870 O O . MET A 1 604 ? -1.288 22.543 26.449 1.00 84.19 604 MET A O 1
ATOM 4874 N N . LEU A 1 605 ? -0.170 23.112 24.586 1.00 85.00 605 LEU A N 1
ATOM 4875 C CA . LEU A 1 605 ? 1.096 22.494 24.982 1.00 85.00 605 LEU A CA 1
ATOM 4876 C C . LEU A 1 605 ? 1.738 23.230 26.166 1.00 85.00 605 LEU A C 1
ATOM 4878 O O . LEU A 1 605 ? 2.213 22.597 27.109 1.00 85.00 605 LEU A O 1
ATOM 4882 N N . THR A 1 606 ? 1.739 24.566 26.158 1.00 83.31 606 THR A N 1
ATOM 4883 C CA . THR A 1 606 ? 2.376 25.353 27.225 1.00 83.31 606 THR A CA 1
ATOM 4884 C C . THR A 1 606 ? 1.580 25.387 28.519 1.00 83.31 606 THR A C 1
ATOM 4886 O O . THR A 1 606 ? 2.174 25.373 29.599 1.00 83.31 606 THR A O 1
ATOM 4889 N N . THR A 1 607 ? 0.251 25.331 28.439 1.00 82.94 607 THR A N 1
ATOM 4890 C CA . THR A 1 607 ? -0.620 25.153 29.615 1.00 82.94 607 THR A CA 1
ATOM 4891 C C . THR A 1 607 ? -0.614 23.721 30.164 1.00 82.94 607 THR A C 1
ATOM 4893 O O . THR A 1 607 ? -1.094 23.494 31.273 1.00 82.94 607 THR A O 1
ATOM 4896 N N . GLY A 1 608 ? -0.050 22.752 29.430 1.00 77.88 608 GLY A N 1
ATOM 4897 C CA . GLY A 1 608 ? -0.036 21.337 29.814 1.00 77.88 608 GLY A CA 1
ATOM 4898 C C . GLY A 1 608 ? -1.381 20.628 29.622 1.00 77.88 608 GLY A C 1
ATOM 4899 O O . GLY A 1 608 ? -1.588 19.545 30.177 1.00 77.88 608 GLY A O 1
ATOM 4900 N N . ALA A 1 609 ? -2.296 21.230 28.855 1.00 78.94 609 ALA A N 1
ATOM 4901 C CA . ALA A 1 609 ? -3.536 20.585 28.434 1.00 78.94 609 ALA A CA 1
ATOM 4902 C C . ALA A 1 609 ? -3.251 19.406 27.487 1.00 78.94 609 ALA A C 1
ATOM 4904 O O . ALA A 1 609 ? -3.917 18.378 27.595 1.00 78.94 609 ALA A O 1
ATOM 4905 N N . LEU A 1 610 ? -2.223 19.534 26.637 1.00 82.94 610 LEU A N 1
ATOM 4906 C CA . LEU A 1 610 ? -1.693 18.475 25.772 1.00 82.94 610 LEU A CA 1
ATOM 4907 C C . LEU A 1 610 ? -0.238 18.155 26.139 1.00 82.94 610 LEU A C 1
ATOM 4909 O O . LEU A 1 610 ? 0.522 19.053 26.506 1.00 82.94 610 LEU A O 1
ATOM 4913 N N . GLU A 1 611 ? 0.156 16.886 26.019 1.00 85.69 611 GLU A N 1
ATOM 4914 C CA . GLU A 1 611 ? 1.554 16.466 26.174 1.00 85.69 611 GLU A CA 1
ATOM 4915 C C . GLU A 1 611 ? 2.315 16.608 24.851 1.00 85.69 611 GLU A C 1
ATOM 4917 O O . GLU A 1 611 ? 3.457 17.075 24.834 1.00 85.69 611 GLU A O 1
ATOM 4922 N N . GLU A 1 612 ? 1.684 16.211 23.742 1.00 90.25 612 GLU A N 1
ATOM 4923 C CA . GLU A 1 612 ? 2.322 16.154 22.430 1.00 90.25 612 GLU A CA 1
ATOM 4924 C C . GLU A 1 612 ? 1.330 16.468 21.306 1.00 90.25 612 GLU A C 1
ATOM 4926 O O . GLU A 1 612 ? 0.187 16.004 21.302 1.00 90.25 612 GLU A O 1
ATOM 4931 N N . VAL A 1 613 ? 1.788 17.251 20.328 1.00 92.94 613 VAL A N 1
ATOM 4932 C CA . VAL A 1 613 ? 1.052 17.521 19.091 1.00 92.94 613 VAL A CA 1
ATOM 4933 C C . VAL A 1 613 ? 1.947 17.189 17.908 1.00 92.94 613 VAL A C 1
ATOM 4935 O O . VAL A 1 613 ? 3.103 17.615 17.855 1.00 92.94 613 VAL A O 1
ATOM 4938 N N . GLY A 1 614 ? 1.394 16.443 16.958 1.00 95.81 614 GLY A N 1
ATOM 4939 C CA . GLY A 1 614 ? 2.048 16.097 15.706 1.00 95.81 614 GLY A CA 1
ATOM 4940 C C . GLY A 1 614 ? 1.223 16.505 14.493 1.00 95.81 614 GLY A C 1
ATOM 4941 O O . GLY A 1 614 ? -0.007 16.517 14.535 1.00 95.81 614 GLY A O 1
ATOM 4942 N N . PHE A 1 615 ? 1.901 16.803 13.392 1.00 97.44 615 PHE A N 1
ATOM 4943 C CA . PHE A 1 615 ? 1.274 17.155 12.126 1.00 97.44 615 PHE A CA 1
ATOM 4944 C C . PHE A 1 615 ? 1.756 16.239 11.005 1.00 97.44 615 PHE A C 1
ATOM 4946 O O . PHE A 1 615 ? 2.951 15.991 10.853 1.00 97.44 615 PHE A O 1
ATOM 4953 N N . ILE A 1 616 ? 0.821 15.786 10.178 1.00 96.94 616 ILE A N 1
ATOM 4954 C CA . ILE A 1 616 ? 1.072 15.141 8.894 1.00 96.94 616 ILE A CA 1
ATOM 4955 C C . ILE A 1 616 ? 0.355 15.983 7.849 1.00 96.94 616 ILE A C 1
ATOM 4957 O O . ILE A 1 616 ? -0.866 16.113 7.891 1.00 96.94 616 ILE A O 1
ATOM 4961 N N . THR A 1 617 ? 1.094 16.553 6.908 1.00 94.12 617 THR A N 1
ATOM 4962 C CA . THR A 1 617 ? 0.504 17.247 5.762 1.00 94.12 617 THR A CA 1
ATOM 4963 C C . THR A 1 617 ? 0.718 16.432 4.496 1.00 94.12 617 THR A C 1
ATOM 4965 O O . THR A 1 617 ? 1.804 15.892 4.253 1.00 94.12 617 THR A O 1
ATOM 4968 N N . LEU A 1 618 ? -0.346 16.329 3.705 1.00 90.62 618 LEU A N 1
ATOM 4969 C CA . LEU A 1 618 ? -0.325 15.767 2.357 1.00 90.62 618 LEU A CA 1
ATOM 4970 C C . LEU A 1 618 ? -0.142 16.857 1.293 1.00 90.62 618 LEU A C 1
ATOM 4972 O O . LEU A 1 618 ? -0.006 16.548 0.112 1.00 90.62 618 LEU A O 1
ATOM 4976 N N . ASN A 1 619 ? -0.142 18.125 1.703 1.00 89.00 619 ASN A N 1
ATOM 4977 C CA . ASN A 1 619 ? -0.067 19.253 0.790 1.00 89.00 619 ASN A CA 1
ATOM 4978 C C . ASN A 1 619 ? 1.386 19.610 0.481 1.00 89.00 619 ASN A C 1
ATOM 4980 O O . ASN A 1 619 ? 2.265 19.483 1.334 1.00 89.00 619 ASN A O 1
ATOM 4984 N N . TYR A 1 620 ? 1.614 20.121 -0.728 1.00 86.88 620 TYR A N 1
ATOM 4985 C CA . TYR A 1 620 ? 2.923 20.621 -1.151 1.00 86.88 620 TYR A CA 1
ATOM 4986 C C . TYR A 1 620 ? 3.229 22.032 -0.649 1.00 86.88 620 TYR A C 1
ATOM 4988 O O . TYR A 1 620 ? 4.389 22.441 -0.687 1.00 86.88 620 TYR A O 1
ATOM 4996 N N . ASP A 1 621 ? 2.206 22.779 -0.233 1.00 87.25 621 ASP A N 1
ATOM 4997 C CA . ASP A 1 621 ? 2.331 24.176 0.168 1.00 87.25 621 ASP A CA 1
ATOM 4998 C C . ASP A 1 621 ? 3.085 24.356 1.505 1.00 87.25 621 ASP A C 1
ATOM 5000 O O . ASP A 1 621 ? 3.160 23.434 2.325 1.00 87.25 621 ASP A O 1
ATOM 5004 N N . PRO A 1 622 ? 3.669 25.544 1.747 1.00 85.94 622 PRO A N 1
ATOM 5005 C CA . PRO A 1 622 ? 4.416 25.832 2.964 1.00 85.94 622 PRO A CA 1
ATOM 5006 C C . PRO A 1 622 ? 3.565 26.489 4.067 1.00 85.94 622 PRO A C 1
ATOM 5008 O O . PRO A 1 622 ? 4.147 27.027 5.009 1.00 85.94 622 PRO A O 1
ATOM 5011 N N . PHE A 1 623 ? 2.227 26.531 3.977 1.00 88.38 623 PHE A N 1
ATOM 5012 C CA . PHE A 1 623 ? 1.412 27.341 4.899 1.00 88.38 623 PHE A CA 1
ATOM 5013 C C . PHE A 1 623 ? 1.522 26.875 6.351 1.00 88.38 623 PHE A C 1
ATOM 5015 O O . PHE A 1 623 ? 1.698 27.693 7.258 1.00 88.38 623 PHE A O 1
ATOM 5022 N N . LEU A 1 624 ? 1.479 25.560 6.575 1.00 91.19 624 LEU A N 1
ATOM 5023 C CA . LEU A 1 624 ? 1.631 24.981 7.908 1.00 91.19 624 LEU A CA 1
ATOM 5024 C C . LEU A 1 624 ? 3.027 25.246 8.491 1.00 91.19 624 LEU A C 1
ATOM 5026 O O . LEU A 1 624 ? 3.145 25.616 9.658 1.00 91.19 624 LEU A O 1
ATOM 5030 N N . ASP A 1 625 ? 4.078 25.105 7.683 1.00 90.00 625 ASP A N 1
ATOM 5031 C CA . ASP A 1 625 ? 5.460 25.387 8.081 1.00 90.00 625 ASP A CA 1
ATOM 5032 C C . ASP A 1 625 ? 5.618 26.846 8.470 1.00 90.00 625 ASP A C 1
ATOM 5034 O O . ASP A 1 625 ? 6.203 27.146 9.504 1.00 90.00 625 ASP A O 1
ATOM 5038 N N . GLN A 1 626 ? 5.084 27.761 7.660 1.00 87.62 626 GLN A N 1
ATOM 5039 C CA . GLN A 1 626 ? 5.142 29.188 7.944 1.00 87.62 626 GLN A CA 1
ATOM 5040 C C . GLN A 1 626 ? 4.442 29.507 9.269 1.00 87.62 626 GLN A C 1
ATOM 5042 O O . GLN A 1 626 ? 5.025 30.215 10.090 1.00 87.62 626 GLN A O 1
ATOM 5047 N N . ALA A 1 627 ? 3.261 28.929 9.513 1.00 90.12 627 ALA A N 1
ATOM 5048 C CA . ALA A 1 627 ? 2.523 29.112 10.760 1.00 90.12 627 ALA A CA 1
ATOM 5049 C C . ALA A 1 627 ? 3.285 28.564 11.982 1.00 90.12 627 ALA A C 1
ATOM 5051 O O . ALA A 1 627 ? 3.360 29.230 13.016 1.00 90.12 627 ALA A O 1
ATOM 5052 N N . LEU A 1 628 ? 3.896 27.378 11.870 1.00 90.69 628 LEU A N 1
ATOM 5053 C CA . LEU A 1 628 ? 4.717 26.787 12.933 1.00 90.69 628 LEU A CA 1
ATOM 5054 C C . LEU A 1 628 ? 5.999 27.587 13.181 1.00 90.69 628 LEU A C 1
ATOM 5056 O O . LEU A 1 628 ? 6.323 27.891 14.326 1.00 90.69 628 LEU A O 1
ATOM 5060 N N . ILE A 1 629 ? 6.713 27.973 12.123 1.00 87.44 629 ILE A N 1
ATOM 5061 C CA . ILE A 1 629 ? 7.948 28.757 12.226 1.00 87.44 629 ILE A CA 1
ATOM 5062 C C . ILE A 1 629 ? 7.663 30.112 12.886 1.00 87.44 629 ILE A C 1
ATOM 5064 O O . ILE A 1 629 ? 8.448 30.545 13.729 1.00 87.44 629 ILE A O 1
ATOM 5068 N N . GLU A 1 630 ? 6.552 30.768 12.538 1.00 84.56 630 GLU A N 1
ATOM 5069 C CA . GLU A 1 630 ? 6.128 32.023 13.167 1.00 84.56 630 GLU A CA 1
ATOM 5070 C C . GLU A 1 630 ? 5.803 31.839 14.657 1.00 84.56 630 GLU A C 1
ATOM 5072 O O . GLU A 1 630 ? 6.195 32.672 15.474 1.00 84.56 630 GLU A O 1
ATOM 5077 N N . ALA A 1 631 ? 5.125 30.747 15.022 1.00 85.19 631 ALA A N 1
ATOM 5078 C CA . ALA A 1 631 ? 4.669 30.517 16.390 1.00 85.19 631 ALA A CA 1
ATOM 5079 C C . ALA A 1 631 ? 5.774 30.038 17.345 1.00 85.19 631 ALA A C 1
ATOM 5081 O O . ALA A 1 631 ? 5.849 30.507 18.481 1.00 85.19 631 ALA A O 1
ATOM 5082 N N . VAL A 1 632 ? 6.619 29.094 16.915 1.00 85.62 632 VAL A N 1
ATOM 5083 C CA . VAL A 1 632 ? 7.560 28.389 17.810 1.00 85.62 632 VAL A CA 1
ATOM 5084 C C . VAL A 1 632 ? 9.020 28.502 17.388 1.00 85.62 632 VAL A C 1
ATOM 5086 O O . VAL A 1 632 ? 9.904 28.145 18.162 1.00 85.62 632 VAL A O 1
ATOM 5089 N N . GLY A 1 633 ? 9.306 29.042 16.204 1.00 84.94 633 GLY A N 1
ATOM 5090 C CA . GLY A 1 633 ? 10.650 29.039 15.634 1.00 84.94 633 GLY A CA 1
ATOM 5091 C C . GLY A 1 633 ? 11.013 27.697 14.998 1.00 84.94 633 GLY A C 1
ATOM 5092 O O . GLY A 1 633 ? 10.589 26.626 15.429 1.00 84.94 633 GLY A O 1
ATOM 5093 N N . GLU A 1 634 ? 11.819 27.762 13.943 1.00 84.94 634 GLU A N 1
ATOM 5094 C CA . GLU A 1 634 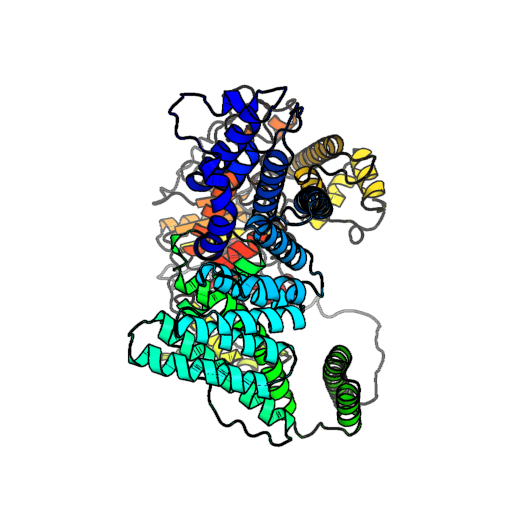? 12.176 26.599 13.129 1.00 84.94 634 GLU A CA 1
ATOM 5095 C C . GLU A 1 634 ? 12.946 25.519 13.908 1.00 84.94 634 GLU A C 1
ATOM 5097 O O . GLU A 1 634 ? 12.791 24.335 13.635 1.00 84.94 634 GLU A O 1
ATOM 5102 N N . GLU A 1 635 ? 13.745 25.900 14.906 1.00 83.62 635 GLU A N 1
ATOM 5103 C CA . GLU A 1 635 ? 14.511 24.957 15.728 1.00 83.62 635 GLU A CA 1
ATOM 5104 C C . GLU A 1 635 ? 13.643 24.049 16.610 1.00 83.62 635 GLU A C 1
ATOM 5106 O O . GLU A 1 635 ? 14.121 23.018 17.078 1.00 83.62 635 GLU A O 1
ATOM 5111 N N . ASN A 1 636 ? 12.379 24.422 16.826 1.00 88.06 636 ASN A N 1
ATOM 5112 C CA . ASN A 1 636 ? 11.412 23.636 17.587 1.00 88.06 636 ASN A CA 1
ATOM 5113 C C . ASN A 1 636 ? 10.516 22.776 16.683 1.00 88.06 636 ASN A C 1
ATOM 5115 O O . ASN A 1 636 ? 9.523 22.228 17.160 1.00 88.06 636 ASN A O 1
ATOM 5119 N N . ILE A 1 637 ? 10.858 22.640 15.398 1.00 90.62 637 ILE A N 1
ATOM 5120 C CA . ILE A 1 637 ? 10.148 21.793 14.438 1.00 90.62 637 ILE A CA 1
ATOM 5121 C C . ILE A 1 637 ? 11.044 20.616 14.062 1.00 90.62 637 ILE A C 1
ATOM 5123 O O . ILE A 1 637 ? 12.177 20.787 13.614 1.00 90.62 637 ILE A O 1
ATOM 5127 N N . ASN A 1 638 ? 10.518 19.405 14.216 1.00 92.44 638 ASN A N 1
ATOM 5128 C CA . ASN A 1 638 ? 11.168 18.182 13.774 1.00 92.44 638 ASN A CA 1
ATOM 5129 C C . ASN A 1 638 ? 10.482 17.657 12.506 1.00 92.44 638 ASN A C 1
ATOM 5131 O O . ASN A 1 638 ? 9.393 17.090 12.579 1.00 92.44 638 ASN A O 1
ATOM 5135 N N . TYR A 1 639 ? 11.145 17.800 11.357 1.00 90.75 639 TYR A N 1
ATOM 5136 C CA . TYR A 1 639 ? 10.634 17.316 10.069 1.00 90.75 639 TYR A CA 1
ATOM 5137 C C . TYR A 1 639 ? 10.733 15.792 9.886 1.00 90.75 639 TYR A C 1
ATOM 5139 O O . TYR A 1 639 ? 10.285 15.247 8.879 1.00 90.75 639 TYR A O 1
ATOM 5147 N N . GLY A 1 640 ? 11.387 15.093 10.818 1.00 86.88 640 GLY A N 1
ATOM 5148 C CA . GLY A 1 640 ? 11.733 13.679 10.683 1.00 86.88 640 GLY A CA 1
ATOM 5149 C C . GLY A 1 640 ? 12.897 13.414 9.725 1.00 86.88 640 GLY A C 1
ATOM 5150 O O . GLY A 1 640 ? 13.383 12.297 9.675 1.00 86.88 640 GLY A O 1
ATOM 5151 N N . ILE A 1 641 ? 13.383 14.417 8.995 1.00 88.94 641 ILE A N 1
ATOM 5152 C CA . ILE A 1 641 ? 14.523 14.324 8.076 1.00 88.94 641 ILE A CA 1
ATOM 5153 C C . ILE A 1 641 ? 15.445 15.534 8.245 1.00 88.94 641 ILE A C 1
ATOM 5155 O O . ILE A 1 641 ? 15.021 16.596 8.708 1.00 88.94 641 ILE A O 1
ATOM 5159 N N . GLN A 1 642 ? 16.710 15.387 7.850 1.00 87.94 642 GLN A N 1
ATOM 5160 C CA . GLN A 1 642 ? 17.671 16.487 7.861 1.00 87.94 642 GLN A CA 1
ATOM 5161 C C . GLN A 1 642 ? 17.496 17.369 6.617 1.00 87.94 642 GLN A C 1
ATOM 5163 O O . GLN A 1 642 ? 17.626 16.893 5.490 1.00 87.94 642 GLN A O 1
ATOM 5168 N N . LEU A 1 643 ? 17.221 18.658 6.840 1.00 88.31 643 LEU A N 1
ATOM 5169 C CA . LEU A 1 643 ? 17.081 19.674 5.795 1.00 88.31 643 LEU A CA 1
ATOM 5170 C C . LEU A 1 643 ? 18.268 20.641 5.827 1.00 88.31 643 LEU A C 1
ATOM 5172 O O . LEU A 1 643 ? 18.520 21.300 6.839 1.00 88.31 643 LEU A O 1
ATOM 5176 N N . GLU A 1 644 ? 18.963 20.757 4.699 1.00 88.31 644 GLU A N 1
ATOM 5177 C CA . GLU A 1 644 ? 20.082 21.680 4.522 1.00 88.31 644 GLU A CA 1
ATOM 5178 C C . GLU A 1 644 ? 19.616 23.005 3.898 1.00 88.31 644 GLU A C 1
ATOM 5180 O O . GLU A 1 644 ? 18.828 23.003 2.949 1.00 88.31 644 GLU A O 1
ATOM 5185 N N . PRO A 1 645 ? 20.087 24.167 4.374 1.00 87.00 645 PRO A N 1
ATOM 5186 C CA . PRO A 1 645 ? 19.790 25.434 3.723 1.00 87.00 645 PRO A CA 1
ATOM 5187 C C . PRO A 1 645 ? 20.529 25.532 2.384 1.00 87.00 645 PRO A C 1
ATOM 5189 O O . PRO A 1 645 ? 21.723 25.247 2.300 1.00 87.00 645 PRO A O 1
ATOM 5192 N N . TRP A 1 646 ? 19.848 25.993 1.337 1.00 86.50 646 TRP A N 1
ATOM 5193 C CA . TRP A 1 646 ? 20.472 26.212 0.032 1.00 86.50 646 TRP A CA 1
ATOM 5194 C C . TRP A 1 646 ? 20.529 27.690 -0.355 1.00 86.50 646 TRP A C 1
ATOM 5196 O O . TRP A 1 646 ? 19.599 28.460 -0.112 1.00 86.50 646 TRP A O 1
ATOM 5206 N N . GLY A 1 647 ? 21.642 28.101 -0.971 1.00 70.69 647 GLY A N 1
ATOM 5207 C CA . GLY A 1 647 ? 21.794 29.431 -1.568 1.00 70.69 647 GLY A CA 1
ATOM 5208 C C . GLY A 1 647 ? 21.724 30.611 -0.588 1.00 70.69 647 GLY A C 1
ATOM 5209 O O . GLY A 1 647 ? 21.409 31.720 -1.014 1.00 70.69 647 GLY A O 1
ATOM 5210 N N . GLY A 1 648 ? 21.986 30.413 0.706 1.00 64.12 648 GLY A N 1
ATOM 5211 C CA . GLY A 1 648 ? 21.850 31.469 1.720 1.00 64.12 648 GLY A CA 1
ATOM 5212 C C . GLY A 1 648 ? 20.420 31.664 2.236 1.00 64.12 648 GLY A C 1
ATOM 5213 O O . GLY A 1 648 ? 20.132 32.685 2.853 1.00 64.12 648 GLY A O 1
ATOM 5214 N N . CYS A 1 649 ? 19.516 30.700 2.014 1.00 59.81 649 CYS A N 1
ATOM 5215 C CA . CYS A 1 649 ? 18.303 30.557 2.824 1.00 59.81 649 CYS A CA 1
ATOM 5216 C C . CYS A 1 649 ? 18.693 30.162 4.259 1.00 59.81 649 CYS A C 1
ATOM 5218 O O . CYS A 1 649 ? 18.548 29.008 4.655 1.00 59.81 649 CYS A O 1
ATOM 5220 N N . GLU A 1 650 ? 19.237 31.104 5.029 1.00 56.28 650 GLU A N 1
ATOM 5221 C CA . GLU A 1 650 ? 19.519 30.895 6.448 1.00 56.28 650 GLU A CA 1
ATOM 5222 C C . GLU A 1 650 ? 18.234 30.508 7.194 1.00 56.28 650 GLU A C 1
ATOM 5224 O O . GLU A 1 650 ? 17.124 30.896 6.809 1.00 56.28 650 GLU A O 1
ATOM 5229 N N . ARG A 1 651 ? 18.375 29.712 8.265 1.00 57.06 651 ARG A N 1
ATOM 5230 C CA . ARG A 1 651 ? 17.257 29.431 9.179 1.00 57.06 651 ARG A CA 1
ATOM 5231 C C . ARG A 1 651 ? 16.656 30.763 9.607 1.00 57.06 651 ARG A C 1
ATOM 5233 O O . ARG A 1 651 ? 17.402 31.668 9.979 1.00 57.06 651 ARG A O 1
ATOM 5240 N N . ARG A 1 652 ? 15.328 30.908 9.536 1.00 54.59 652 ARG A N 1
ATOM 5241 C CA . ARG A 1 652 ? 14.687 32.194 9.850 1.00 54.59 652 ARG A CA 1
ATOM 5242 C C . ARG A 1 652 ? 14.959 32.542 11.320 1.00 54.59 652 ARG A C 1
ATOM 5244 O O . ARG A 1 652 ? 14.312 32.018 12.226 1.00 54.59 652 ARG A O 1
ATOM 5251 N N . ALA A 1 653 ? 15.907 33.443 11.568 1.00 42.72 653 ALA A N 1
ATOM 5252 C CA . ALA A 1 653 ? 16.136 34.032 12.881 1.00 42.72 653 ALA A CA 1
ATOM 5253 C C . ALA A 1 653 ? 15.016 35.044 13.164 1.00 42.72 653 ALA A C 1
ATOM 5255 O O . ALA A 1 653 ? 15.124 36.232 12.883 1.00 42.72 653 ALA A O 1
ATOM 5256 N N . ILE A 1 654 ? 13.880 34.552 13.655 1.00 50.41 654 ILE A N 1
ATOM 5257 C CA . ILE A 1 654 ? 12.740 35.396 14.018 1.00 50.41 654 ILE A CA 1
ATOM 5258 C C . ILE A 1 654 ? 12.933 35.935 15.443 1.00 50.41 654 ILE A C 1
ATOM 5260 O O . ILE A 1 654 ? 12.937 35.154 16.396 1.00 50.41 654 ILE A O 1
ATOM 5264 N N . ASN A 1 655 ? 13.057 37.260 15.573 1.00 41.78 655 ASN A N 1
ATOM 5265 C CA . ASN A 1 655 ? 13.089 38.012 16.834 1.00 41.78 655 ASN A CA 1
ATOM 5266 C C . ASN A 1 655 ? 11.675 38.159 17.432 1.00 41.78 655 ASN A C 1
ATOM 5268 O O . ASN A 1 655 ? 11.115 39.252 17.457 1.00 41.78 655 ASN A O 1
ATOM 5272 N N . VAL A 1 656 ? 11.077 37.062 17.890 1.00 48.53 656 VAL A N 1
ATOM 5273 C CA . VAL A 1 656 ? 9.810 37.078 18.645 1.00 48.53 656 VAL A CA 1
ATOM 5274 C C . VAL A 1 656 ? 10.037 36.318 19.951 1.00 48.53 656 VAL A C 1
ATOM 5276 O O . VAL A 1 656 ? 10.859 35.404 19.993 1.00 48.53 656 VAL A O 1
ATOM 5279 N N . SER A 1 657 ? 9.368 36.709 21.040 1.00 46.81 657 SER A N 1
ATOM 5280 C CA . SER A 1 657 ? 9.419 35.973 22.307 1.00 46.81 657 SER A CA 1
ATOM 5281 C C . SER A 1 657 ? 8.815 34.580 22.108 1.00 46.81 657 SER A C 1
ATOM 5283 O O . SER A 1 657 ? 7.596 34.430 22.090 1.00 46.81 657 SER A O 1
ATOM 5285 N N . ARG A 1 658 ? 9.664 33.573 21.891 1.00 62.47 658 ARG A N 1
ATOM 5286 C CA . ARG A 1 658 ? 9.232 32.200 21.604 1.00 62.47 658 ARG A CA 1
ATOM 5287 C C . ARG A 1 658 ? 8.796 31.503 22.884 1.00 62.47 658 ARG A C 1
ATOM 5289 O O . ARG A 1 658 ? 9.490 31.564 23.902 1.00 62.47 658 ARG A O 1
ATOM 5296 N N . GLU A 1 659 ? 7.671 30.804 22.814 1.00 63.47 659 GLU A N 1
ATOM 5297 C CA . GLU A 1 659 ? 7.262 29.885 23.868 1.00 63.47 659 GLU A CA 1
ATOM 5298 C C . GLU A 1 659 ? 8.241 28.701 23.907 1.00 63.47 659 GLU A C 1
ATOM 5300 O O . GLU A 1 659 ? 8.440 28.003 22.913 1.00 63.47 659 GLU A O 1
ATOM 5305 N N . LYS A 1 660 ? 8.904 28.484 25.050 1.00 65.19 660 LYS A N 1
ATOM 5306 C CA . LYS A 1 660 ? 9.791 27.327 25.237 1.00 65.19 660 LYS A CA 1
ATOM 5307 C C . LYS A 1 660 ? 8.945 26.062 25.340 1.00 65.19 660 LYS A C 1
ATOM 5309 O O . LYS A 1 660 ? 8.397 25.761 26.400 1.00 65.19 660 LYS A O 1
ATOM 5314 N N . LEU A 1 661 ? 8.865 25.318 24.244 1.00 76.75 661 LEU A N 1
ATOM 5315 C CA . LEU A 1 661 ? 8.243 24.001 24.232 1.00 76.75 661 LEU A CA 1
ATOM 5316 C C . LEU A 1 661 ? 9.106 22.976 24.979 1.00 76.75 661 LEU A C 1
ATOM 5318 O O . LEU A 1 661 ? 10.334 23.055 24.989 1.00 76.75 661 LEU A O 1
ATOM 5322 N N . ARG A 1 662 ? 8.451 21.988 25.602 1.00 77.44 662 ARG A N 1
ATOM 5323 C CA . ARG A 1 662 ? 9.134 20.864 26.273 1.00 77.44 662 ARG A CA 1
ATOM 5324 C C . ARG A 1 662 ? 9.757 19.885 25.278 1.00 77.44 662 ARG A C 1
ATOM 5326 O O . ARG A 1 662 ? 10.790 19.293 25.574 1.00 77.44 662 ARG A O 1
ATOM 5333 N N . LYS A 1 663 ? 9.108 19.706 24.126 1.00 84.38 663 LYS A N 1
ATOM 5334 C CA . LYS A 1 663 ? 9.516 18.834 23.023 1.00 84.38 663 LYS A CA 1
ATOM 5335 C C . LYS A 1 663 ? 9.301 19.576 21.694 1.00 84.38 663 LYS A C 1
ATOM 5337 O O . LYS A 1 663 ? 8.334 20.335 21.605 1.00 84.38 663 LYS A O 1
ATOM 5342 N N . PRO A 1 664 ? 10.156 19.365 20.677 1.00 89.62 664 PRO A N 1
ATOM 5343 C CA . PRO A 1 664 ? 9.896 19.850 19.324 1.00 89.62 664 PRO A CA 1
ATOM 5344 C C . PRO A 1 664 ? 8.588 19.278 18.764 1.00 89.62 664 PRO A C 1
ATOM 5346 O O . PRO A 1 664 ? 8.271 18.114 19.007 1.00 89.62 664 PRO A O 1
ATOM 5349 N N . ILE A 1 665 ? 7.860 20.076 17.985 1.00 93.56 665 ILE A N 1
ATOM 5350 C CA . ILE A 1 665 ? 6.654 19.636 17.276 1.00 93.56 665 ILE A CA 1
ATOM 5351 C C . ILE A 1 665 ? 7.082 18.821 16.060 1.00 93.56 665 ILE A C 1
ATOM 5353 O O . ILE A 1 665 ? 7.868 19.291 15.235 1.00 93.56 665 ILE A O 1
ATOM 5357 N N . GLN A 1 666 ? 6.555 17.606 15.930 1.00 95.12 666 GLN A N 1
ATOM 5358 C CA . GLN A 1 666 ? 6.825 16.766 14.770 1.00 95.12 666 GLN A CA 1
ATOM 5359 C C . GLN A 1 666 ? 5.926 17.165 13.591 1.00 95.12 666 GLN A C 1
ATOM 5361 O O . GLN A 1 666 ? 4.704 17.213 13.730 1.00 95.12 666 GLN A O 1
ATOM 5366 N N . LEU A 1 667 ? 6.532 17.427 12.430 1.00 95.75 667 LEU A N 1
ATOM 5367 C CA . LEU A 1 667 ? 5.852 17.764 11.179 1.00 95.75 667 LEU A CA 1
ATOM 5368 C C . LEU A 1 667 ? 6.327 16.835 10.060 1.00 95.75 667 LEU A C 1
ATOM 5370 O O . LEU A 1 667 ? 7.466 16.916 9.619 1.00 95.75 667 LEU A O 1
ATOM 5374 N N . VAL A 1 668 ? 5.443 15.984 9.550 1.00 95.50 668 VAL A N 1
ATOM 5375 C CA . VAL A 1 668 ? 5.743 15.092 8.427 1.00 95.50 668 VAL A CA 1
ATOM 5376 C C . VAL A 1 668 ? 5.078 15.608 7.155 1.00 95.50 668 VAL A C 1
ATOM 5378 O O . VAL A 1 668 ? 3.854 15.698 7.077 1.00 95.50 668 VAL A O 1
ATOM 5381 N N . LYS A 1 669 ? 5.885 15.896 6.130 1.00 93.81 669 LYS A N 1
ATOM 5382 C CA . LYS A 1 669 ? 5.410 16.213 4.776 1.00 93.81 669 LYS A CA 1
ATOM 5383 C C . LYS A 1 669 ? 5.403 14.963 3.912 1.00 93.81 669 LYS A C 1
ATOM 5385 O O . LYS A 1 669 ? 6.406 14.636 3.283 1.00 93.81 669 LYS A O 1
ATOM 5390 N N . PHE A 1 670 ? 4.289 14.237 3.913 1.00 91.06 670 PHE A N 1
ATOM 5391 C CA . PHE A 1 670 ? 4.229 12.872 3.379 1.00 91.06 670 PHE A CA 1
ATOM 5392 C C . PHE A 1 670 ? 4.630 12.790 1.896 1.00 91.06 670 PHE A C 1
ATOM 5394 O O . PHE A 1 670 ? 5.381 11.903 1.502 1.00 91.06 670 PHE A O 1
ATOM 5401 N N . HIS A 1 671 ? 4.180 13.753 1.090 1.00 87.69 671 HIS A N 1
ATOM 5402 C CA . HIS A 1 671 ? 4.445 13.814 -0.350 1.00 87.69 671 HIS A CA 1
ATOM 5403 C C . HIS A 1 671 ? 5.654 14.693 -0.726 1.00 87.69 671 HIS A C 1
ATOM 5405 O O . HIS A 1 671 ? 5.949 14.866 -1.909 1.00 87.69 671 HIS A O 1
ATOM 5411 N N . GLY A 1 672 ? 6.390 15.222 0.254 1.00 89.88 672 GLY A N 1
ATOM 5412 C CA . GLY A 1 672 ? 7.420 16.241 0.038 1.00 89.88 672 GLY A CA 1
ATOM 5413 C C . GLY A 1 672 ? 6.857 17.665 0.060 1.00 89.88 672 GLY A C 1
ATOM 5414 O O . GLY A 1 672 ? 5.766 17.896 0.577 1.00 89.88 672 GLY A O 1
ATOM 5415 N N . SER A 1 673 ? 7.617 18.631 -0.459 1.00 90.25 673 SER A N 1
ATOM 5416 C CA . SER A 1 673 ? 7.294 20.059 -0.335 1.00 90.25 673 SER A CA 1
ATOM 5417 C C . SER A 1 673 ? 7.744 20.869 -1.541 1.00 90.25 673 SER A C 1
ATOM 5419 O O . SER A 1 673 ? 8.779 20.577 -2.141 1.00 90.25 673 SER A O 1
ATOM 5421 N N . MET A 1 674 ? 7.009 21.938 -1.860 1.00 88.62 674 MET A N 1
ATOM 5422 C CA . MET A 1 674 ? 7.330 22.830 -2.980 1.00 88.62 674 MET A CA 1
ATOM 5423 C C . MET A 1 674 ? 8.599 23.663 -2.769 1.00 88.62 674 MET A C 1
ATOM 5425 O O . MET A 1 674 ? 9.070 24.319 -3.695 1.00 88.62 674 MET A O 1
ATOM 5429 N N . ASP A 1 675 ? 9.141 23.671 -1.554 1.00 88.50 675 ASP A N 1
ATOM 5430 C CA . ASP A 1 675 ? 10.377 24.349 -1.170 1.00 88.50 675 ASP A CA 1
ATOM 5431 C C . ASP A 1 675 ? 11.518 23.363 -0.856 1.00 88.50 675 ASP A C 1
ATOM 5433 O O . ASP A 1 675 ? 12.539 23.770 -0.299 1.00 88.50 675 ASP A O 1
ATOM 5437 N N . TRP A 1 676 ? 11.372 22.076 -1.209 1.00 91.50 676 TRP A N 1
ATOM 5438 C CA . TRP A 1 676 ? 12.388 21.036 -1.000 1.00 91.50 676 TRP A CA 1
ATOM 5439 C C . TRP A 1 676 ? 12.962 20.521 -2.326 1.00 91.50 676 TRP A C 1
ATOM 5441 O O . TRP A 1 676 ? 12.240 20.207 -3.275 1.00 91.50 676 TRP A O 1
ATOM 5451 N N . MET A 1 677 ? 14.285 20.372 -2.376 1.00 89.81 677 MET A N 1
ATOM 5452 C CA . MET A 1 677 ? 14.994 19.730 -3.484 1.00 89.81 677 MET A CA 1
ATOM 5453 C C . MET A 1 677 ? 15.923 18.628 -2.990 1.00 89.81 677 MET A C 1
ATOM 5455 O O . MET A 1 677 ? 16.503 18.726 -1.917 1.00 89.81 677 MET A O 1
ATOM 5459 N N . PHE A 1 678 ? 16.109 17.598 -3.800 1.00 90.12 678 PHE A N 1
ATOM 5460 C CA . PHE A 1 678 ? 16.928 16.431 -3.512 1.00 90.12 678 PHE A CA 1
ATOM 5461 C C . PHE A 1 678 ? 18.128 16.355 -4.455 1.00 90.12 678 PHE A C 1
ATOM 5463 O O . PHE A 1 678 ? 17.987 16.516 -5.675 1.00 90.12 678 PHE A O 1
ATOM 5470 N N . CYS A 1 679 ? 19.307 16.098 -3.882 1.00 89.44 679 CYS A N 1
ATOM 5471 C CA . CYS A 1 679 ? 20.511 15.789 -4.642 1.00 89.44 679 CYS A CA 1
ATOM 5472 C C . CYS A 1 679 ? 20.580 14.280 -4.930 1.00 89.44 679 CYS A C 1
ATOM 5474 O O . CYS A 1 679 ? 20.725 13.503 -3.986 1.00 89.44 679 CYS A O 1
ATOM 5476 N N . PRO A 1 680 ? 20.564 13.846 -6.203 1.00 86.50 680 PRO A N 1
ATOM 5477 C CA . PRO A 1 680 ? 20.638 12.426 -6.541 1.00 86.50 680 PRO A CA 1
ATOM 5478 C C . PRO A 1 680 ? 22.017 11.798 -6.298 1.00 86.50 680 PRO A C 1
ATOM 5480 O O . PRO A 1 680 ? 22.133 10.584 -6.378 1.00 86.50 680 PRO A O 1
ATOM 5483 N N . TYR A 1 681 ? 23.055 12.593 -6.013 1.00 88.50 681 TYR A N 1
ATOM 5484 C CA . TYR A 1 681 ? 24.404 12.085 -5.751 1.00 88.50 681 TYR A CA 1
ATOM 5485 C C . TYR A 1 681 ? 24.675 11.886 -4.255 1.00 88.50 681 TYR A C 1
ATOM 5487 O O . TYR A 1 681 ? 24.939 10.773 -3.817 1.00 88.50 681 TYR A O 1
ATOM 5495 N N . CYS A 1 682 ? 24.585 12.948 -3.443 1.00 89.38 682 CYS A N 1
ATOM 5496 C CA . CYS A 1 682 ? 24.837 12.848 -1.998 1.00 89.38 682 CYS A CA 1
ATOM 5497 C C . CYS A 1 682 ? 23.591 12.543 -1.153 1.00 89.38 682 CYS A C 1
ATOM 5499 O O . CYS A 1 682 ? 23.692 12.484 0.071 1.00 89.38 682 CYS A O 1
ATOM 5501 N N . HIS A 1 683 ? 22.421 12.409 -1.784 1.00 86.50 683 HIS A N 1
ATOM 5502 C CA . HIS A 1 683 ? 21.125 12.097 -1.166 1.00 86.50 683 HIS A CA 1
ATOM 5503 C C . HIS A 1 683 ? 20.614 13.117 -0.130 1.00 86.50 683 HIS A C 1
ATOM 5505 O O . HIS A 1 683 ? 19.619 12.871 0.553 1.00 86.50 683 HIS A O 1
ATOM 5511 N N . LYS A 1 684 ? 21.249 14.291 -0.024 1.00 89.38 684 LYS A N 1
ATOM 5512 C CA . LYS A 1 684 ? 20.799 15.372 0.861 1.00 89.38 684 LYS A CA 1
ATOM 5513 C C . LYS A 1 684 ? 19.557 16.067 0.316 1.00 89.38 684 LYS A C 1
ATOM 5515 O O . LYS A 1 684 ? 19.404 16.243 -0.897 1.00 89.38 684 LYS A O 1
ATOM 5520 N N . ILE A 1 685 ? 18.717 16.525 1.241 1.00 90.94 685 ILE A N 1
ATOM 5521 C CA . ILE A 1 685 ? 17.545 17.346 0.947 1.00 90.94 685 ILE A CA 1
ATOM 5522 C C . ILE A 1 685 ? 17.841 18.776 1.360 1.00 90.94 685 ILE A C 1
ATOM 5524 O O . ILE A 1 685 ? 18.299 19.052 2.468 1.00 90.94 685 ILE A O 1
ATOM 5528 N N . TYR A 1 686 ? 17.558 19.682 0.443 1.00 89.62 686 TYR A N 1
ATOM 5529 C CA . TYR A 1 686 ? 17.789 21.098 0.571 1.00 89.62 686 TYR A CA 1
ATOM 5530 C C . TYR A 1 686 ? 16.466 21.839 0.664 1.00 89.62 686 TYR A C 1
ATOM 5532 O O . TYR A 1 686 ? 15.584 21.641 -0.171 1.00 89.62 686 TYR A O 1
ATOM 5540 N N . ARG A 1 687 ? 16.359 22.748 1.632 1.00 88.88 687 ARG A N 1
ATOM 5541 C CA . ARG A 1 687 ? 15.306 23.759 1.647 1.00 88.88 687 ARG A CA 1
ATOM 5542 C C . ARG A 1 687 ? 15.745 24.965 0.826 1.00 88.88 687 ARG A C 1
ATOM 5544 O O . ARG A 1 687 ? 16.830 25.516 1.036 1.00 88.88 687 ARG A O 1
ATOM 5551 N N . ILE A 1 688 ? 14.881 25.390 -0.083 1.00 86.75 688 ILE A N 1
ATOM 5552 C CA . ILE A 1 688 ? 15.144 26.438 -1.068 1.00 86.75 688 ILE A CA 1
ATOM 5553 C C . ILE A 1 688 ? 14.047 27.506 -1.046 1.00 86.75 688 ILE A C 1
ATOM 5555 O O . ILE A 1 688 ? 12.939 27.286 -0.574 1.00 86.75 688 ILE A O 1
ATOM 5559 N N . SER A 1 689 ? 14.328 28.675 -1.618 1.00 85.06 689 SER A N 1
ATOM 5560 C CA . SER A 1 689 ? 13.272 29.607 -2.019 1.00 85.06 689 SER A CA 1
ATOM 5561 C C . SER A 1 689 ? 12.755 29.194 -3.398 1.00 85.06 689 SER A C 1
ATOM 5563 O O . SER A 1 689 ? 13.495 29.313 -4.375 1.00 85.06 689 SER A O 1
ATOM 5565 N N . THR A 1 690 ? 11.504 28.729 -3.488 1.00 82.62 690 THR A N 1
ATOM 5566 C CA . THR A 1 690 ? 10.900 28.236 -4.740 1.00 82.62 690 THR A CA 1
ATOM 5567 C C . THR A 1 690 ? 10.993 29.268 -5.863 1.00 82.62 690 THR A C 1
ATOM 5569 O O . THR A 1 690 ? 11.533 28.959 -6.919 1.00 82.62 690 THR A O 1
ATOM 5572 N N . GLY A 1 691 ? 10.602 30.524 -5.618 1.00 80.94 691 GLY A N 1
ATOM 5573 C CA . GLY A 1 691 ? 10.708 31.595 -6.620 1.00 80.94 691 GLY A CA 1
ATOM 5574 C C . GLY A 1 691 ? 12.143 31.855 -7.102 1.00 80.94 691 GLY A C 1
ATOM 5575 O O . GLY A 1 691 ? 12.368 32.091 -8.286 1.00 80.94 691 GLY A O 1
ATOM 5576 N N . ARG A 1 692 ? 13.143 31.746 -6.213 1.00 78.62 692 ARG A N 1
ATOM 5577 C CA . ARG A 1 692 ? 14.565 31.877 -6.582 1.00 78.62 692 ARG A CA 1
ATOM 5578 C C . ARG A 1 692 ? 15.102 30.654 -7.328 1.00 78.62 692 ARG A C 1
ATOM 5580 O O . ARG A 1 692 ? 15.994 30.792 -8.158 1.00 78.62 692 ARG A O 1
ATOM 5587 N N . ALA A 1 693 ? 14.614 29.465 -7.002 1.00 80.19 693 ALA A N 1
ATOM 5588 C CA . ALA A 1 693 ? 14.994 28.233 -7.680 1.00 80.19 693 ALA A CA 1
ATOM 5589 C C . ALA A 1 693 ? 14.389 28.150 -9.084 1.00 80.19 693 ALA A C 1
ATOM 5591 O O . ALA A 1 693 ? 15.054 27.685 -10.001 1.00 80.19 693 ALA A O 1
ATOM 5592 N N . LEU A 1 694 ? 13.162 28.651 -9.259 1.00 82.75 694 LEU A N 1
ATOM 5593 C CA . LEU A 1 694 ? 12.494 28.757 -10.556 1.00 82.75 694 LEU A CA 1
ATOM 5594 C C . LEU A 1 694 ? 13.148 29.797 -11.479 1.00 82.75 694 LEU A C 1
ATOM 5596 O O . LEU A 1 694 ? 13.051 29.659 -12.694 1.00 82.75 694 LEU A O 1
ATOM 5600 N N . SER A 1 695 ? 13.804 30.824 -10.925 1.00 78.88 695 SER A N 1
ATOM 5601 C CA . SER A 1 695 ? 14.499 31.860 -11.704 1.00 78.88 695 SER A CA 1
ATOM 5602 C C . SER A 1 695 ? 15.952 31.526 -12.057 1.00 78.88 695 SER A C 1
ATOM 5604 O O . SER A 1 695 ? 16.565 32.255 -12.835 1.00 78.88 695 SER A O 1
ATOM 5606 N N . GLN A 1 696 ? 16.513 30.446 -11.505 1.00 68.75 696 GLN A N 1
ATOM 5607 C CA . GLN A 1 696 ? 17.850 29.960 -11.843 1.00 68.75 696 GLN A CA 1
ATOM 5608 C C . GLN A 1 696 ? 17.771 28.760 -12.786 1.00 68.75 696 GLN A C 1
ATOM 5610 O O . GLN A 1 696 ? 16.935 27.872 -12.613 1.00 68.75 696 GLN A O 1
ATOM 5615 N N . ASP A 1 697 ? 18.699 28.686 -13.739 1.00 63.50 697 ASP A N 1
ATOM 5616 C CA . ASP A 1 697 ? 18.881 27.487 -14.552 1.00 63.50 697 ASP A CA 1
ATOM 5617 C C . ASP A 1 697 ? 19.417 26.351 -13.668 1.00 63.50 697 ASP A C 1
ATOM 5619 O O . ASP A 1 697 ? 20.605 26.293 -13.370 1.00 63.50 697 ASP A O 1
ATOM 5623 N N . MET A 1 698 ? 18.515 25.459 -13.236 1.00 70.69 698 MET A N 1
ATOM 5624 C CA . MET A 1 698 ? 18.784 24.229 -12.471 1.00 70.69 698 MET A CA 1
ATOM 5625 C C . MET A 1 698 ? 19.713 24.422 -11.251 1.00 70.69 698 MET A C 1
ATOM 5627 O O . MET A 1 698 ? 20.926 24.233 -11.365 1.00 70.69 698 MET A O 1
ATOM 5631 N N . PRO A 1 699 ? 19.152 24.703 -10.057 1.00 84.00 699 PRO A N 1
ATOM 5632 C CA . PRO A 1 699 ? 19.897 24.771 -8.799 1.00 84.00 699 PRO A CA 1
ATOM 5633 C C . PRO A 1 699 ? 20.905 23.623 -8.625 1.00 84.00 699 PRO A C 1
ATOM 5635 O O . PRO A 1 699 ? 20.549 22.458 -8.787 1.00 84.00 699 PRO A O 1
ATOM 5638 N N . GLN A 1 700 ? 22.155 23.940 -8.280 1.00 89.94 700 GLN A N 1
ATOM 5639 C CA . GLN A 1 700 ? 23.217 22.949 -8.061 1.00 89.94 700 GLN A CA 1
ATOM 5640 C C . GLN A 1 700 ? 23.443 22.670 -6.574 1.00 89.94 700 GLN A C 1
ATOM 5642 O O . GLN A 1 700 ? 23.340 23.567 -5.736 1.00 89.94 700 GLN A O 1
ATOM 5647 N N . CYS A 1 701 ? 23.787 21.430 -6.240 1.00 89.81 701 CYS A N 1
ATOM 5648 C CA . CYS A 1 701 ? 24.112 21.001 -4.887 1.00 89.81 701 CYS A CA 1
ATOM 5649 C C . CYS A 1 701 ? 25.319 21.769 -4.336 1.00 89.81 701 CYS A C 1
ATOM 5651 O O . CYS A 1 701 ? 26.388 21.788 -4.943 1.00 89.81 701 CYS A O 1
ATOM 5653 N N . SER A 1 702 ? 25.184 22.350 -3.141 1.00 87.00 702 SER A N 1
ATOM 5654 C CA . SER A 1 702 ? 26.278 23.098 -2.503 1.00 87.00 702 SER A CA 1
ATOM 5655 C C . SER A 1 702 ? 27.434 22.209 -2.023 1.00 87.00 702 SER A C 1
ATOM 5657 O O . SER A 1 702 ? 28.496 22.733 -1.707 1.00 87.00 702 SER A O 1
ATOM 5659 N N . SER A 1 703 ? 27.239 20.887 -1.931 1.00 86.38 703 SER A N 1
ATOM 5660 C CA . SER A 1 703 ? 28.280 19.937 -1.506 1.00 86.38 703 SER A CA 1
ATOM 5661 C C . SER A 1 703 ? 29.068 19.320 -2.666 1.00 86.38 703 SER A C 1
ATOM 5663 O O . SER A 1 703 ? 30.257 19.074 -2.504 1.00 86.38 703 SER A O 1
ATOM 5665 N N . ASP A 1 704 ? 28.428 19.054 -3.807 1.00 90.75 704 ASP A N 1
ATOM 5666 C CA . ASP A 1 704 ? 29.023 18.258 -4.896 1.00 90.75 704 ASP A CA 1
ATOM 5667 C C . ASP A 1 704 ? 28.784 18.831 -6.310 1.00 90.75 704 ASP A C 1
ATOM 5669 O O . ASP A 1 704 ? 29.309 18.298 -7.283 1.00 90.75 704 ASP A O 1
ATOM 5673 N N . GLY A 1 705 ? 28.024 19.924 -6.449 1.00 89.31 705 GLY A N 1
ATOM 5674 C CA . GLY A 1 705 ? 27.726 20.560 -7.739 1.00 89.31 705 GLY A CA 1
ATOM 5675 C C . GLY A 1 705 ? 26.680 19.842 -8.603 1.00 89.31 705 GLY A C 1
ATOM 5676 O O . GLY A 1 705 ? 26.316 20.355 -9.662 1.00 89.31 705 GLY A O 1
ATOM 5677 N N . THR A 1 706 ? 26.153 18.693 -8.170 1.00 92.06 706 THR A N 1
ATOM 5678 C CA . THR A 1 706 ? 25.141 17.927 -8.912 1.00 92.06 706 THR A CA 1
ATOM 5679 C C . THR A 1 706 ? 23.852 18.739 -9.057 1.00 92.06 706 THR A C 1
ATOM 5681 O O . THR A 1 706 ? 23.400 19.339 -8.076 1.00 92.06 706 THR A O 1
ATOM 5684 N N . PRO A 1 707 ? 23.214 18.761 -10.242 1.00 89.56 707 PRO A N 1
ATOM 5685 C CA . PRO A 1 707 ? 21.919 19.406 -10.414 1.00 89.56 707 PRO A CA 1
ATOM 5686 C C . PRO A 1 707 ? 20.866 18.811 -9.474 1.00 89.56 707 PRO A C 1
ATOM 5688 O O . PRO A 1 707 ? 20.654 17.597 -9.436 1.00 89.56 707 PRO A O 1
ATOM 5691 N N . LEU A 1 708 ? 20.197 19.678 -8.722 1.00 88.94 708 LEU A N 1
ATOM 5692 C CA . LEU A 1 708 ? 19.146 19.295 -7.795 1.00 88.94 708 LEU A CA 1
ATOM 5693 C C . LEU A 1 708 ? 17.845 18.989 -8.546 1.00 88.94 708 LEU A C 1
ATOM 5695 O O . LEU A 1 708 ? 17.544 19.561 -9.597 1.00 88.94 708 LEU A O 1
ATOM 5699 N N . SER A 1 709 ? 17.045 18.101 -7.965 1.00 87.06 709 SER A N 1
ATOM 5700 C CA . SER A 1 709 ? 15.715 17.727 -8.451 1.00 87.06 709 SER A CA 1
ATOM 5701 C C . SER A 1 709 ? 14.648 18.096 -7.424 1.00 87.06 709 SER A C 1
ATOM 5703 O O . SER A 1 709 ? 14.927 18.117 -6.230 1.00 87.06 709 SER A O 1
ATOM 5705 N N . TRP A 1 710 ? 13.431 18.419 -7.857 1.00 87.38 710 TRP A N 1
ATOM 5706 C CA . TRP A 1 710 ? 12.338 18.728 -6.930 1.00 87.38 710 TRP A CA 1
ATOM 5707 C C . TRP A 1 710 ? 11.964 17.500 -6.096 1.00 87.38 710 TRP A C 1
ATOM 5709 O O . TRP A 1 710 ? 11.726 16.429 -6.653 1.00 87.38 710 TRP A O 1
ATOM 5719 N N . PHE A 1 711 ? 11.882 17.660 -4.773 1.00 87.31 711 PHE A N 1
ATOM 5720 C CA . PHE A 1 711 ? 11.470 16.592 -3.864 1.00 87.31 711 PHE A CA 1
ATOM 5721 C C . PHE A 1 711 ? 9.952 16.650 -3.652 1.00 87.31 711 PHE A C 1
ATOM 5723 O O . PHE A 1 711 ? 9.445 17.043 -2.601 1.00 87.31 711 PHE A O 1
ATOM 5730 N N . LEU A 1 712 ? 9.234 16.300 -4.717 1.00 82.31 712 LEU A N 1
ATOM 5731 C CA . LEU A 1 712 ? 7.777 16.283 -4.798 1.00 82.31 712 LEU A CA 1
ATOM 5732 C C . LEU A 1 712 ? 7.342 14.946 -5.380 1.00 82.31 712 LEU A C 1
ATOM 5734 O O . LEU A 1 712 ? 7.756 14.587 -6.483 1.00 82.31 712 LEU A O 1
ATOM 5738 N N . TYR A 1 713 ? 6.512 14.221 -4.643 1.00 73.38 713 TYR A N 1
ATOM 5739 C CA . TYR A 1 713 ? 5.989 12.930 -5.063 1.00 73.38 713 TYR A CA 1
ATOM 5740 C C . TYR A 1 713 ? 4.469 13.026 -5.209 1.00 73.38 713 TYR A C 1
ATOM 5742 O O . TYR A 1 713 ? 3.806 13.354 -4.220 1.00 73.38 713 TYR A O 1
ATOM 5750 N N . PRO A 1 714 ? 3.887 12.779 -6.397 1.00 66.25 714 PRO A N 1
ATOM 5751 C CA . PRO A 1 714 ? 2.438 12.787 -6.549 1.00 66.25 714 PRO A CA 1
ATOM 5752 C C . PRO A 1 714 ? 1.779 11.720 -5.656 1.00 66.25 714 PRO A C 1
ATOM 5754 O O . PRO A 1 714 ? 2.425 10.738 -5.268 1.00 66.25 714 PRO A O 1
ATOM 5757 N N . PRO A 1 715 ? 0.506 11.900 -5.281 1.00 61.56 715 PRO A N 1
ATOM 5758 C CA . PRO A 1 715 ? -0.279 10.836 -4.669 1.00 61.56 715 PRO A CA 1
ATOM 5759 C C . PRO A 1 715 ? -0.412 9.651 -5.640 1.00 61.56 715 PRO A C 1
ATOM 5761 O O . PRO A 1 715 ? -0.964 9.795 -6.729 1.00 61.56 715 PRO A O 1
ATOM 5764 N N . MET A 1 716 ? 0.136 8.489 -5.263 1.00 62.81 716 MET A N 1
ATOM 5765 C CA . MET A 1 716 ? 0.203 7.289 -6.111 1.00 62.81 716 MET A CA 1
ATOM 5766 C C . MET A 1 716 ? -0.496 6.082 -5.481 1.00 62.81 716 MET A C 1
ATOM 5768 O O . MET A 1 716 ? -0.439 5.862 -4.264 1.00 62.81 716 MET A O 1
ATOM 5772 N N . ARG A 1 717 ? -1.082 5.247 -6.352 1.00 53.88 717 ARG A N 1
ATOM 5773 C CA . ARG A 1 717 ? -1.731 3.979 -5.984 1.00 53.88 717 ARG A CA 1
ATOM 5774 C C . ARG A 1 717 ? -0.744 2.856 -5.650 1.00 53.88 717 ARG A C 1
ATOM 5776 O O . ARG A 1 717 ? -0.995 2.113 -4.708 1.00 53.88 717 ARG A O 1
ATOM 5783 N N . GLU A 1 718 ? 0.367 2.756 -6.376 1.00 52.91 718 GLU A N 1
ATOM 5784 C CA . GLU A 1 718 ? 1.396 1.713 -6.231 1.00 52.91 718 GLU A CA 1
ATOM 5785 C C . GLU A 1 718 ? 2.783 2.358 -6.127 1.00 52.91 718 GLU A C 1
ATOM 5787 O O . GLU A 1 718 ? 2.970 3.483 -6.588 1.00 52.91 718 GLU A O 1
ATOM 5792 N N . LYS A 1 719 ? 3.743 1.689 -5.476 1.00 55.31 719 LYS A N 1
ATOM 5793 C CA . LYS A 1 719 ? 5.097 2.225 -5.267 1.00 55.31 719 LYS A CA 1
ATOM 5794 C C . LYS A 1 719 ? 6.146 1.180 -5.621 1.00 55.31 719 LYS A C 1
ATOM 5796 O O . LYS A 1 719 ? 6.187 0.139 -4.971 1.00 55.31 719 LYS A O 1
ATOM 5801 N N . TYR A 1 720 ? 6.989 1.487 -6.606 1.00 54.28 720 TYR A N 1
ATOM 5802 C CA . TYR A 1 720 ? 7.966 0.550 -7.167 1.00 54.28 720 TYR A CA 1
ATOM 5803 C C . TYR A 1 720 ? 9.408 0.828 -6.694 1.00 54.28 720 TYR A C 1
ATOM 5805 O O . TYR A 1 720 ? 10.120 -0.112 -6.353 1.00 54.28 720 TYR A O 1
ATOM 5813 N N . PHE A 1 721 ? 9.827 2.096 -6.554 1.00 57.69 721 PHE A N 1
ATOM 5814 C CA . PHE A 1 721 ? 11.110 2.469 -5.930 1.00 57.69 721 PHE A CA 1
ATOM 5815 C C . PHE A 1 721 ? 11.016 3.823 -5.205 1.00 57.69 721 PHE A C 1
ATOM 5817 O O . PHE A 1 721 ? 10.543 4.806 -5.768 1.00 57.69 721 PHE A O 1
ATOM 5824 N N . MET A 1 722 ? 11.474 3.901 -3.949 1.00 66.62 722 MET A N 1
ATOM 5825 C CA . MET A 1 722 ? 11.487 5.151 -3.176 1.00 66.62 722 MET A CA 1
ATOM 5826 C C . MET A 1 722 ? 12.880 5.458 -2.629 1.00 66.62 722 MET A C 1
ATOM 5828 O O . MET A 1 722 ? 13.440 4.617 -1.926 1.00 66.62 722 MET A O 1
ATOM 5832 N N . PRO A 1 723 ? 13.405 6.679 -2.840 1.00 70.50 723 PRO A N 1
ATOM 5833 C CA . PRO A 1 723 ? 14.545 7.170 -2.079 1.00 70.50 723 PRO A CA 1
ATOM 5834 C C . PRO A 1 723 ? 14.330 7.035 -0.568 1.00 70.50 723 PRO A C 1
ATOM 5836 O O . PRO A 1 723 ? 13.229 7.266 -0.060 1.00 70.50 723 PRO A O 1
ATOM 5839 N N . GLU A 1 724 ? 15.406 6.710 0.149 1.00 79.75 724 GLU A N 1
ATOM 5840 C CA . GLU A 1 724 ? 15.414 6.457 1.598 1.00 79.75 724 GLU A CA 1
ATOM 5841 C C . GLU A 1 724 ? 14.723 7.569 2.402 1.00 79.75 724 GLU A C 1
ATOM 5843 O O . GLU A 1 724 ? 13.964 7.305 3.331 1.00 79.75 724 GLU A O 1
ATOM 5848 N N . ALA A 1 725 ? 14.901 8.820 1.981 1.00 80.81 725 ALA A N 1
ATOM 5849 C CA . ALA A 1 725 ? 14.233 9.981 2.548 1.00 80.81 725 ALA A CA 1
ATOM 5850 C C . ALA A 1 725 ? 12.699 9.869 2.610 1.00 80.81 725 ALA A C 1
ATOM 5852 O O . ALA A 1 725 ? 12.092 10.168 3.640 1.00 80.81 725 ALA A O 1
ATOM 5853 N N . TRP A 1 726 ? 12.059 9.438 1.518 1.00 83.88 726 TRP A N 1
ATOM 5854 C CA . TRP A 1 726 ? 10.606 9.256 1.483 1.00 83.88 726 TRP A CA 1
ATOM 5855 C C . TRP A 1 726 ? 10.180 8.078 2.345 1.00 83.88 726 TRP A C 1
ATOM 5857 O O . TRP A 1 726 ? 9.173 8.165 3.046 1.00 83.88 726 TRP A O 1
ATOM 5867 N N . LEU A 1 727 ? 10.950 6.986 2.333 1.00 84.44 727 LEU A N 1
ATOM 5868 C CA . LEU A 1 727 ? 10.698 5.859 3.227 1.00 84.44 727 LEU A CA 1
ATOM 5869 C C . LEU A 1 727 ? 10.718 6.315 4.692 1.00 84.44 727 LEU A C 1
ATOM 5871 O O . LEU A 1 727 ? 9.797 5.987 5.441 1.00 84.44 727 LEU A O 1
ATOM 5875 N N . HIS A 1 728 ? 11.699 7.138 5.065 1.00 87.56 728 HIS A N 1
ATOM 5876 C CA . HIS A 1 728 ? 11.812 7.689 6.408 1.00 87.56 728 HIS A CA 1
ATOM 5877 C C . HIS A 1 728 ? 10.610 8.572 6.770 1.00 87.56 728 HIS A C 1
ATOM 5879 O O . HIS A 1 728 ? 9.999 8.361 7.815 1.00 87.56 728 HIS A O 1
ATOM 5885 N N . LEU A 1 729 ? 10.194 9.494 5.892 1.00 90.44 729 LEU A N 1
ATOM 5886 C CA . LEU A 1 729 ? 8.987 10.310 6.099 1.00 90.44 729 LEU A CA 1
ATOM 5887 C C . LEU A 1 729 ? 7.740 9.443 6.326 1.00 90.44 729 LEU A C 1
ATOM 5889 O O . LEU A 1 729 ? 6.961 9.700 7.244 1.00 90.44 729 LEU A O 1
ATOM 5893 N N . HIS A 1 730 ? 7.559 8.376 5.545 1.00 89.88 730 HIS A N 1
ATOM 5894 C CA . HIS A 1 730 ? 6.424 7.471 5.729 1.00 89.88 730 HIS A CA 1
ATOM 5895 C C . HIS A 1 730 ? 6.482 6.712 7.058 1.00 89.88 730 HIS A C 1
ATOM 5897 O O . HIS A 1 730 ? 5.450 6.559 7.709 1.00 89.88 730 HIS A O 1
ATOM 5903 N N . MET A 1 731 ? 7.664 6.249 7.477 1.00 90.25 731 MET A N 1
ATOM 5904 C CA . MET A 1 731 ? 7.842 5.594 8.777 1.00 90.25 731 MET A CA 1
ATOM 5905 C C . MET A 1 731 ? 7.547 6.553 9.936 1.00 90.25 731 MET A C 1
ATOM 5907 O O . MET A 1 731 ? 6.888 6.161 10.898 1.00 90.25 731 MET A O 1
ATOM 5911 N N . GLN A 1 732 ? 7.964 7.817 9.822 1.00 93.06 732 GLN A N 1
ATOM 5912 C CA . GLN A 1 732 ? 7.661 8.857 10.808 1.00 93.06 732 GLN A CA 1
ATOM 5913 C C . GLN A 1 732 ? 6.155 9.138 10.893 1.00 93.06 732 GLN A C 1
ATOM 5915 O O . GLN A 1 732 ? 5.616 9.214 11.994 1.00 93.06 732 GLN A O 1
ATOM 5920 N N . ALA A 1 733 ? 5.453 9.224 9.755 1.00 94.00 733 ALA A N 1
ATOM 5921 C CA . ALA A 1 733 ? 3.993 9.364 9.737 1.00 94.00 733 ALA A CA 1
ATOM 5922 C C . ALA A 1 733 ? 3.295 8.187 10.437 1.00 94.00 733 ALA A C 1
ATOM 5924 O O . ALA A 1 733 ? 2.384 8.390 11.237 1.00 94.00 733 ALA A O 1
ATOM 5925 N N . GLU A 1 734 ? 3.726 6.954 10.165 1.00 93.38 734 GLU A N 1
ATOM 5926 C CA . GLU A 1 734 ? 3.141 5.771 10.798 1.00 93.38 734 GLU A CA 1
ATOM 5927 C C . GLU A 1 734 ? 3.350 5.728 12.302 1.00 93.38 734 GLU A C 1
ATOM 5929 O O . GLU A 1 734 ? 2.434 5.338 13.025 1.00 93.38 734 GLU A O 1
ATOM 5934 N N . GLU A 1 735 ? 4.544 6.099 12.756 1.00 93.25 735 GLU A N 1
ATOM 5935 C CA . GLU A 1 735 ? 4.886 6.129 14.171 1.00 93.25 735 GLU A CA 1
ATOM 5936 C C . GLU A 1 735 ? 4.089 7.203 14.914 1.00 93.25 735 GLU A C 1
ATOM 5938 O O . GLU A 1 735 ? 3.562 6.944 15.998 1.00 93.25 735 GLU A O 1
ATOM 5943 N N . LEU A 1 736 ? 3.922 8.375 14.294 1.00 93.62 736 LEU A N 1
ATOM 5944 C CA . LEU A 1 736 ? 3.088 9.451 14.817 1.00 93.62 736 LEU A CA 1
ATOM 5945 C C . LEU A 1 736 ? 1.632 8.982 14.989 1.00 93.62 736 LEU A C 1
ATOM 5947 O O . LEU A 1 736 ? 1.045 9.125 16.061 1.00 93.62 736 LEU A O 1
ATOM 5951 N N . LEU A 1 737 ? 1.070 8.333 13.963 1.00 94.81 737 LEU A N 1
ATOM 5952 C CA . LEU A 1 737 ? -0.287 7.774 13.997 1.00 94.81 737 LEU A CA 1
ATOM 5953 C C . LEU A 1 737 ? -0.429 6.635 15.024 1.00 94.81 737 LEU A C 1
ATOM 5955 O O . LEU A 1 737 ? -1.454 6.538 15.695 1.00 94.81 737 LEU A O 1
ATOM 5959 N N . ARG A 1 738 ? 0.597 5.791 15.196 1.00 92.06 738 ARG A N 1
ATOM 5960 C CA . ARG A 1 738 ? 0.606 4.675 16.164 1.00 92.06 738 ARG A CA 1
ATOM 5961 C C . ARG A 1 738 ? 0.683 5.138 17.623 1.00 92.06 738 ARG A C 1
ATOM 5963 O O . ARG A 1 738 ? 0.303 4.387 18.515 1.00 92.06 738 ARG A O 1
ATOM 5970 N N . LYS A 1 739 ? 1.153 6.358 17.878 1.00 90.50 739 LYS A N 1
ATOM 5971 C CA . LYS A 1 739 ? 1.228 6.952 19.223 1.00 90.50 739 LYS A CA 1
ATOM 5972 C C . LYS A 1 739 ? 0.062 7.876 19.562 1.00 90.50 739 LYS A C 1
ATOM 5974 O O . LYS A 1 739 ? -0.076 8.242 20.724 1.00 90.50 739 LYS A O 1
ATOM 5979 N N . ALA A 1 740 ? -0.746 8.256 18.576 1.00 91.19 740 ALA A N 1
ATOM 5980 C CA . ALA A 1 740 ? -1.850 9.189 18.763 1.00 91.19 740 ALA A CA 1
ATOM 5981 C C . ALA A 1 740 ? -2.958 8.598 19.647 1.00 91.19 740 ALA A C 1
ATOM 5983 O O . ALA A 1 740 ? -3.323 7.431 19.474 1.00 91.19 740 ALA A O 1
ATOM 5984 N N . ASP A 1 741 ? -3.523 9.424 20.526 1.00 86.88 741 ASP A N 1
ATOM 5985 C CA . ASP A 1 741 ? -4.777 9.141 21.236 1.00 86.88 741 ASP A CA 1
ATOM 5986 C C . ASP A 1 741 ? -5.978 9.634 20.417 1.00 86.88 741 ASP A C 1
ATOM 5988 O O . ASP A 1 741 ? -7.048 9.023 20.419 1.00 86.88 741 ASP A O 1
ATOM 5992 N N . ARG A 1 742 ? -5.774 10.733 19.679 1.00 88.56 742 ARG A N 1
ATOM 5993 C CA . ARG A 1 742 ? -6.752 11.349 18.780 1.00 88.56 742 ARG A CA 1
ATOM 5994 C C . ARG A 1 742 ? -6.095 11.759 17.467 1.00 88.56 742 ARG A C 1
ATOM 5996 O O . ARG A 1 742 ? -5.015 12.353 17.464 1.00 88.56 742 ARG A O 1
ATOM 6003 N N . VAL A 1 743 ? -6.781 11.488 16.360 1.00 93.94 743 VAL A N 1
ATOM 6004 C CA . VAL A 1 743 ? -6.384 11.903 15.012 1.00 93.94 743 VAL A CA 1
ATOM 6005 C C . VAL A 1 743 ? -7.477 12.765 14.398 1.00 93.94 743 VAL A C 1
ATOM 6007 O O . VAL A 1 743 ? -8.633 12.357 14.308 1.00 93.94 743 VAL A O 1
ATOM 6010 N N . ILE A 1 744 ? -7.095 13.962 13.958 1.00 93.81 744 ILE A N 1
ATOM 6011 C CA . ILE A 1 744 ? -7.997 14.963 13.393 1.00 93.81 744 ILE A CA 1
ATOM 6012 C C . ILE A 1 744 ? -7.644 15.148 11.919 1.00 93.81 744 ILE A C 1
ATOM 6014 O O . ILE A 1 744 ? -6.587 15.681 11.584 1.00 93.81 744 ILE A O 1
ATOM 6018 N N . PHE A 1 745 ? -8.534 14.715 11.033 1.00 95.69 745 PHE A N 1
ATOM 6019 C CA . PHE A 1 745 ? -8.414 14.911 9.595 1.00 95.69 745 PHE A CA 1
ATOM 6020 C C . PHE A 1 745 ? -9.043 16.243 9.192 1.00 95.69 745 PHE A C 1
ATOM 6022 O O . PHE A 1 745 ? -10.209 16.485 9.492 1.00 95.69 745 PHE A O 1
ATOM 6029 N N . ILE A 1 746 ? -8.300 17.093 8.484 1.00 93.88 746 ILE A N 1
ATOM 6030 C CA . ILE A 1 746 ? -8.764 18.412 8.041 1.00 93.88 746 ILE A CA 1
ATOM 6031 C C . ILE A 1 746 ? -8.613 18.514 6.528 1.00 93.88 746 ILE A C 1
ATOM 6033 O O . ILE A 1 746 ? -7.500 18.484 6.001 1.00 93.88 746 ILE A O 1
ATOM 6037 N N . GLY A 1 747 ? -9.736 18.643 5.817 1.00 89.12 747 GLY A N 1
ATOM 6038 C CA . GLY A 1 747 ? -9.726 18.866 4.367 1.00 89.12 747 GLY A CA 1
ATOM 6039 C C . GLY A 1 747 ? -9.114 17.722 3.545 1.00 89.12 747 GLY A C 1
ATOM 6040 O O . GLY A 1 747 ? -8.747 17.930 2.389 1.00 89.12 747 GLY A O 1
ATOM 6041 N N . TYR A 1 748 ? -8.986 16.525 4.121 1.00 92.31 748 TYR A N 1
ATOM 6042 C CA . TYR A 1 748 ? -8.578 15.317 3.410 1.00 92.31 748 TYR A CA 1
ATOM 6043 C C . TYR A 1 748 ? -9.819 14.505 3.025 1.00 92.31 748 TYR A C 1
ATOM 6045 O O . TYR A 1 748 ? -10.696 14.282 3.850 1.00 92.31 748 TYR A O 1
ATOM 6053 N N . SER A 1 749 ? -9.924 14.088 1.762 1.00 86.94 749 SER A N 1
ATOM 6054 C CA . SER A 1 749 ? -11.107 13.396 1.222 1.00 86.94 749 SER A CA 1
ATOM 6055 C C . SER A 1 749 ? -11.013 11.868 1.268 1.00 86.94 749 SER A C 1
ATOM 6057 O O . SER A 1 749 ? -11.958 11.187 0.858 1.00 86.94 749 SER A O 1
ATOM 6059 N N . LEU A 1 750 ? -9.880 11.335 1.742 1.00 87.38 750 LEU A N 1
ATOM 6060 C CA . LEU A 1 750 ? -9.565 9.907 1.719 1.00 87.38 750 LEU A CA 1
ATOM 6061 C C . LEU A 1 750 ? -9.636 9.324 0.290 1.00 87.38 750 LEU A C 1
ATOM 6063 O O . LEU A 1 750 ? -10.238 8.279 0.056 1.00 87.38 750 LEU A O 1
ATOM 6067 N N . SER A 1 751 ? -9.045 10.042 -0.674 1.00 80.44 751 SER A N 1
ATOM 6068 C CA . SER A 1 751 ? -9.082 9.722 -2.111 1.00 80.44 751 SER A CA 1
ATOM 6069 C C . SER A 1 751 ? -8.564 8.310 -2.434 1.00 80.44 751 SER A C 1
ATOM 6071 O O . SER A 1 751 ? -7.649 7.802 -1.785 1.00 80.44 751 SER A O 1
ATOM 6073 N N . ASP A 1 752 ? -9.117 7.667 -3.469 1.00 73.94 752 ASP A N 1
ATOM 6074 C CA . ASP A 1 752 ? -8.589 6.409 -4.031 1.00 73.94 752 ASP A CA 1
ATOM 6075 C C . ASP A 1 752 ? -7.239 6.593 -4.747 1.00 73.94 752 ASP A C 1
ATOM 6077 O O . ASP A 1 752 ? -6.542 5.609 -5.001 1.00 73.94 752 ASP A O 1
ATOM 6081 N N . GLU A 1 753 ? -6.864 7.830 -5.087 1.00 70.06 753 GLU A N 1
ATOM 6082 C CA . GLU A 1 753 ? -5.533 8.159 -5.621 1.00 70.06 753 GLU A CA 1
ATOM 6083 C C . GLU A 1 753 ? -4.435 7.965 -4.551 1.00 70.06 753 GLU A C 1
ATOM 6085 O O . GLU A 1 753 ? -3.303 7.628 -4.885 1.00 70.06 753 GLU A O 1
ATOM 6090 N N . ASP A 1 754 ? -4.797 8.061 -3.264 1.00 77.94 754 ASP A N 1
ATOM 6091 C CA . ASP A 1 754 ? -3.914 7.941 -2.094 1.00 77.94 754 ASP A CA 1
ATOM 6092 C C . ASP A 1 754 ? -3.941 6.550 -1.442 1.00 77.94 754 ASP A C 1
ATOM 6094 O O . ASP A 1 754 ? -3.841 6.409 -0.216 1.00 77.94 754 ASP A O 1
ATOM 6098 N N . ALA A 1 755 ? -4.092 5.491 -2.242 1.00 79.75 755 ALA A N 1
ATOM 6099 C CA . ALA A 1 755 ? -4.233 4.126 -1.728 1.00 79.75 755 ALA A CA 1
ATOM 6100 C C . ALA A 1 755 ? -3.102 3.742 -0.753 1.00 79.75 755 ALA A C 1
ATOM 6102 O O . ALA A 1 755 ? -3.354 3.124 0.285 1.00 79.75 755 ALA A O 1
ATOM 6103 N N . TYR A 1 756 ? -1.870 4.185 -1.027 1.00 82.56 756 TYR A N 1
ATOM 6104 C CA . TYR A 1 756 ? -0.728 3.921 -0.159 1.00 82.56 756 TYR A CA 1
ATOM 6105 C C . TYR A 1 756 ? -0.802 4.626 1.201 1.00 82.56 756 TYR A C 1
ATOM 6107 O O . TYR A 1 756 ? -0.539 4.004 2.233 1.00 82.56 756 TYR A O 1
ATOM 6115 N N . PHE A 1 757 ? -1.154 5.917 1.233 1.00 87.38 757 PHE A N 1
ATOM 6116 C CA . PHE A 1 757 ? -1.313 6.635 2.501 1.00 87.38 757 PHE A CA 1
ATOM 6117 C C . PHE A 1 757 ? -2.468 6.040 3.306 1.00 87.38 757 PHE A C 1
ATOM 6119 O O . PHE A 1 757 ? -2.308 5.765 4.493 1.00 87.38 757 PHE A O 1
ATOM 6126 N N . ARG A 1 758 ? -3.592 5.730 2.645 1.00 89.25 758 ARG A N 1
ATOM 6127 C CA . ARG A 1 758 ? -4.736 5.046 3.262 1.00 89.25 758 ARG A CA 1
ATOM 6128 C C . ARG A 1 758 ? -4.325 3.738 3.916 1.00 89.25 758 ARG A C 1
ATOM 6130 O O . ARG A 1 758 ? -4.611 3.544 5.095 1.00 89.25 758 ARG A O 1
ATOM 6137 N N . TYR A 1 759 ? -3.615 2.875 3.195 1.00 88.00 759 TYR A N 1
ATOM 6138 C CA . TYR A 1 759 ? -3.098 1.624 3.747 1.00 88.00 759 TYR A CA 1
ATOM 6139 C C . TYR A 1 759 ? -2.315 1.856 5.050 1.00 88.00 759 TYR A C 1
ATOM 6141 O O . TYR A 1 759 ? -2.627 1.242 6.074 1.00 88.00 759 TYR A O 1
ATOM 6149 N N . ARG A 1 760 ? -1.362 2.798 5.044 1.00 87.62 760 ARG A N 1
ATOM 6150 C CA . ARG A 1 760 ? -0.546 3.118 6.226 1.00 87.62 760 ARG A CA 1
ATOM 6151 C C . ARG A 1 760 ? -1.380 3.668 7.381 1.00 87.62 760 ARG A C 1
ATOM 6153 O O . ARG A 1 760 ? -1.213 3.231 8.516 1.00 87.62 760 ARG A O 1
ATOM 6160 N N . VAL A 1 761 ? -2.330 4.557 7.095 1.00 92.25 761 VAL A N 1
ATOM 6161 C CA . VAL A 1 761 ? -3.256 5.099 8.097 1.00 92.25 761 VAL A CA 1
ATOM 6162 C C . VAL A 1 761 ? -4.097 3.990 8.729 1.00 92.25 761 VAL A C 1
ATOM 6164 O O . VAL A 1 761 ? -4.157 3.896 9.954 1.00 92.25 761 VAL A O 1
ATOM 6167 N N . LYS A 1 762 ? -4.712 3.111 7.926 1.00 90.81 762 LYS A N 1
ATOM 6168 C CA . LYS A 1 762 ? -5.528 2.002 8.446 1.00 90.81 762 LYS A CA 1
ATOM 6169 C C . LYS A 1 762 ? -4.706 1.086 9.344 1.00 90.81 762 LYS A C 1
ATOM 6171 O O . LYS A 1 762 ? -5.162 0.729 10.426 1.00 90.81 762 LYS A O 1
ATOM 6176 N N . ARG A 1 763 ? -3.490 0.752 8.906 1.00 88.88 763 ARG A N 1
ATOM 6177 C CA . ARG A 1 763 ? -2.557 -0.104 9.642 1.00 88.88 763 ARG A CA 1
ATOM 6178 C C . ARG A 1 763 ? -2.104 0.520 10.963 1.00 88.88 763 ARG A C 1
ATOM 6180 O O . ARG A 1 763 ? -2.054 -0.178 11.966 1.00 88.88 763 ARG A O 1
ATOM 6187 N N . SER A 1 764 ? -1.786 1.815 10.981 1.00 91.44 764 SER A N 1
ATOM 6188 C CA . SER A 1 764 ? -1.280 2.497 12.181 1.00 91.44 764 SER A CA 1
ATOM 6189 C C . SER A 1 764 ? -2.351 2.814 13.225 1.00 91.44 764 SER A C 1
ATOM 6191 O O . SER A 1 764 ? -2.029 2.919 14.410 1.00 91.44 764 SER A O 1
ATOM 6193 N N . LEU A 1 765 ? -3.607 2.990 12.805 1.00 88.69 765 LEU A N 1
ATOM 6194 C CA . LEU A 1 765 ? -4.707 3.367 13.700 1.00 88.69 765 LEU A CA 1
ATOM 6195 C C . LEU A 1 765 ? -5.505 2.178 14.241 1.00 88.69 765 LEU A C 1
ATOM 6197 O O . LEU A 1 765 ? -6.266 2.347 15.191 1.00 88.69 765 LEU A O 1
ATOM 6201 N N . TYR A 1 766 ? -5.339 0.980 13.676 1.00 82.81 766 TYR A N 1
ATOM 6202 C CA . TYR A 1 766 ? -6.028 -0.207 14.171 1.00 82.81 766 TYR A CA 1
ATOM 6203 C C . TYR A 1 766 ? -5.460 -0.649 15.528 1.00 82.81 766 TYR A C 1
ATOM 6205 O O . TYR A 1 766 ? -4.329 -1.126 15.616 1.00 82.81 766 TYR A O 1
ATOM 6213 N N . ARG A 1 767 ? -6.258 -0.496 16.591 1.00 76.06 767 ARG A N 1
ATOM 6214 C CA . ARG A 1 767 ? -5.952 -0.958 17.953 1.00 76.06 767 ARG A CA 1
ATOM 6215 C C . ARG A 1 767 ? -7.218 -1.535 18.583 1.00 76.06 767 ARG A C 1
ATOM 6217 O O . ARG A 1 767 ? -8.261 -0.887 18.551 1.00 76.06 767 ARG A O 1
ATOM 6224 N N . VAL A 1 768 ? -7.129 -2.750 19.126 1.00 68.38 768 VAL A N 1
ATOM 6225 C CA . VAL A 1 768 ? -8.257 -3.422 19.803 1.00 68.38 768 VAL A CA 1
ATOM 6226 C C . VAL A 1 768 ? -8.477 -2.819 21.190 1.00 68.38 768 VAL A C 1
ATOM 6228 O O . VAL A 1 768 ? -9.596 -2.465 21.561 1.00 68.38 768 VAL A O 1
ATOM 6231 N N . GLU A 1 769 ? -7.384 -2.655 21.934 1.00 66.06 769 GLU A N 1
ATOM 6232 C CA . GLU A 1 769 ? -7.355 -1.945 23.205 1.00 66.06 769 GLU A CA 1
ATOM 6233 C C . GLU A 1 769 ? -7.050 -0.470 22.960 1.00 66.06 769 GLU A C 1
ATOM 6235 O O . GLU A 1 769 ? -6.130 -0.124 22.222 1.00 66.06 769 GLU A O 1
ATOM 6240 N N . ASN A 1 770 ? -7.814 0.406 23.603 1.00 68.81 770 ASN A N 1
ATOM 6241 C CA . ASN A 1 770 ? -7.688 1.850 23.460 1.00 68.81 770 ASN A CA 1
ATOM 6242 C C . ASN A 1 770 ? -7.744 2.367 22.006 1.00 68.81 770 ASN A C 1
ATOM 6244 O O . ASN A 1 770 ? -6.762 2.937 21.523 1.00 68.81 770 ASN A O 1
ATOM 6248 N N . PRO A 1 771 ? -8.883 2.191 21.302 1.00 76.88 771 PRO A N 1
ATOM 6249 C CA . PRO A 1 771 ? -9.035 2.700 19.947 1.00 76.88 771 PRO A CA 1
ATOM 6250 C C . PRO A 1 771 ? -8.852 4.217 19.911 1.00 76.88 771 PRO A C 1
ATOM 6252 O O . PRO A 1 771 ? -9.252 4.936 20.834 1.00 76.88 771 PRO A O 1
ATOM 6255 N N . VAL A 1 772 ? -8.231 4.665 18.825 1.00 85.19 772 VAL A N 1
ATOM 6256 C CA . VAL A 1 772 ? -7.942 6.072 18.554 1.00 85.19 772 VAL A CA 1
ATOM 6257 C C . VAL A 1 772 ? -9.241 6.803 18.244 1.00 85.19 772 VAL A C 1
ATOM 6259 O O . VAL A 1 772 ? -10.068 6.297 17.484 1.00 85.19 772 VAL A O 1
ATOM 6262 N N . ASP A 1 773 ? -9.404 8.004 18.792 1.00 84.25 773 ASP A N 1
ATOM 6263 C CA . ASP A 1 773 ? -10.522 8.862 18.415 1.00 84.25 773 ASP A CA 1
ATOM 6264 C C . ASP A 1 773 ? -10.265 9.530 17.057 1.00 84.25 773 ASP A C 1
ATOM 6266 O O . ASP A 1 773 ? -9.198 10.106 16.829 1.00 84.25 773 ASP A O 1
ATOM 6270 N N . ILE A 1 774 ? -11.237 9.441 16.150 1.00 88.12 774 ILE A N 1
ATOM 6271 C CA . ILE A 1 774 ? -11.124 9.920 14.770 1.00 88.12 774 ILE A CA 1
ATOM 6272 C C . ILE A 1 774 ? -12.126 11.045 14.549 1.00 88.12 774 ILE A C 1
ATOM 6274 O O . ILE A 1 774 ? -13.336 10.816 14.507 1.00 88.12 774 ILE A O 1
ATOM 6278 N N . VAL A 1 775 ? -11.591 12.246 14.333 1.00 87.81 775 VAL A N 1
ATOM 6279 C CA . VAL A 1 775 ? -12.358 13.455 14.023 1.00 87.81 775 VAL A CA 1
ATOM 6280 C C . VAL A 1 775 ? -12.122 13.837 12.566 1.00 87.81 775 VAL A C 1
ATOM 6282 O O . VAL A 1 775 ? -10.983 13.855 12.099 1.00 87.81 775 VAL A O 1
ATOM 6285 N N . VAL A 1 776 ? -13.186 14.165 11.838 1.00 90.94 776 VAL A N 1
ATOM 6286 C CA . VAL A 1 776 ? -13.130 14.560 10.425 1.00 90.94 776 VAL A CA 1
ATOM 6287 C C . VAL A 1 776 ? -13.753 15.937 10.257 1.00 90.94 776 VAL A C 1
ATOM 6289 O O . VAL A 1 776 ? -14.953 16.110 10.446 1.00 90.94 776 VAL A O 1
ATOM 6292 N N . VAL A 1 777 ? -12.938 16.914 9.870 1.00 89.88 777 VAL A N 1
ATOM 6293 C CA . VAL A 1 777 ? -13.342 18.298 9.618 1.00 89.88 777 VAL A CA 1
ATOM 6294 C C . VAL A 1 777 ? -13.491 18.508 8.113 1.00 89.88 777 VAL A C 1
ATOM 6296 O O . VAL A 1 777 ? -12.501 18.552 7.376 1.00 89.88 777 VAL A O 1
ATOM 6299 N N . ASP A 1 778 ? -14.739 18.649 7.666 1.00 85.69 778 ASP A N 1
ATOM 6300 C CA . ASP A 1 778 ? -15.094 18.927 6.268 1.00 85.69 778 ASP A CA 1
ATOM 6301 C C . ASP A 1 778 ? -15.650 20.355 6.116 1.00 85.69 778 ASP A C 1
ATOM 6303 O O . ASP A 1 778 ? -15.934 21.055 7.094 1.00 85.69 778 ASP A O 1
ATOM 6307 N N . LYS A 1 779 ? -15.791 20.807 4.869 1.00 84.12 779 LYS A N 1
ATOM 6308 C CA . LYS A 1 779 ? -16.343 22.113 4.502 1.00 84.12 779 LYS A CA 1
ATOM 6309 C C . LYS A 1 779 ? -17.744 22.339 5.070 1.00 84.12 779 LYS A C 1
ATOM 6311 O O . LYS A 1 779 ? -18.546 21.414 5.200 1.00 84.12 779 LYS A O 1
ATOM 6316 N N . THR A 1 780 ? -18.065 23.607 5.314 1.00 81.75 780 THR A N 1
ATOM 6317 C CA . THR A 1 780 ? -19.386 24.022 5.791 1.00 81.75 780 THR A CA 1
ATOM 6318 C C . THR A 1 780 ? -20.480 23.627 4.795 1.00 81.75 780 THR A C 1
ATOM 6320 O O . THR A 1 780 ? -20.442 24.015 3.622 1.00 81.75 780 THR A O 1
ATOM 6323 N N . LEU A 1 781 ? -21.471 22.856 5.249 1.00 72.25 781 LEU A N 1
ATOM 6324 C CA . LEU A 1 781 ? -22.587 22.410 4.412 1.00 72.25 781 LEU A CA 1
ATOM 6325 C C . LEU A 1 781 ? -23.737 23.425 4.427 1.00 72.25 781 LEU A C 1
ATOM 6327 O O . LEU A 1 781 ? -24.126 23.934 5.473 1.00 72.25 781 LEU A O 1
ATOM 6331 N N . LYS A 1 782 ? -24.302 23.713 3.244 1.00 59.53 782 LYS A N 1
ATOM 6332 C CA . LYS A 1 782 ? -25.476 24.597 3.094 1.00 59.53 782 LYS A CA 1
ATOM 6333 C C . LYS A 1 782 ? -26.805 23.881 3.378 1.00 59.53 782 LYS A C 1
ATOM 6335 O O . LYS A 1 782 ? -27.745 24.522 3.833 1.00 59.53 782 LYS A O 1
ATOM 6340 N N . GLU A 1 783 ? -26.886 22.576 3.103 1.00 57.59 783 GLU A N 1
ATOM 6341 C CA . GLU A 1 783 ? -28.029 21.702 3.408 1.00 57.59 783 GLU A CA 1
ATOM 6342 C C . GLU A 1 783 ? -27.535 20.297 3.791 1.00 57.59 783 GLU A C 1
ATOM 6344 O O . GLU A 1 783 ? -26.611 19.774 3.171 1.00 57.59 783 GLU A O 1
ATOM 6349 N N . GLU A 1 784 ? -28.169 19.658 4.781 1.00 55.19 784 GLU A N 1
ATOM 6350 C CA . GLU A 1 784 ? -27.633 18.446 5.431 1.00 55.19 784 GLU A CA 1
ATOM 6351 C C . GLU A 1 784 ? -28.464 17.167 5.232 1.00 55.19 784 GLU A C 1
ATOM 6353 O O . GLU A 1 784 ? -28.361 16.209 6.003 1.00 55.19 784 GLU A O 1
ATOM 6358 N N . LYS A 1 785 ? -29.317 17.118 4.205 1.00 55.50 785 LYS A N 1
ATOM 6359 C CA . LYS A 1 785 ? -30.278 16.012 4.032 1.00 55.50 785 LYS A CA 1
ATOM 6360 C C . LYS A 1 785 ? -29.636 14.657 3.701 1.00 55.50 785 LYS A C 1
ATOM 6362 O O . LYS A 1 785 ? -30.306 13.636 3.838 1.00 55.50 785 LYS A O 1
ATOM 6367 N N . ARG A 1 786 ? -28.388 14.621 3.217 1.00 62.78 786 ARG A N 1
ATOM 6368 C CA . ARG A 1 786 ? -27.691 13.392 2.792 1.00 62.78 786 ARG A CA 1
ATOM 6369 C C . ARG A 1 786 ? -26.211 13.428 3.192 1.00 62.78 786 ARG A C 1
ATOM 6371 O O . ARG A 1 786 ? -25.638 14.516 3.197 1.00 62.78 786 ARG A O 1
ATOM 6378 N N . PRO A 1 787 ? -25.592 12.271 3.490 1.00 67.31 787 PRO A N 1
ATOM 6379 C CA . PRO A 1 787 ? -24.161 12.199 3.763 1.00 67.31 787 PRO A CA 1
ATOM 6380 C C . PRO A 1 787 ? -23.326 12.544 2.531 1.00 67.31 787 PRO A C 1
ATOM 6382 O O . PRO A 1 787 ? -23.669 12.146 1.408 1.00 67.31 787 PRO A O 1
ATOM 6385 N N . THR A 1 788 ? -22.234 13.278 2.753 1.00 76.12 788 THR A N 1
ATOM 6386 C CA . THR A 1 788 ? -21.288 13.655 1.693 1.00 76.12 788 THR A CA 1
ATOM 6387 C C . THR A 1 788 ? -20.493 12.436 1.224 1.00 76.12 788 THR A C 1
ATOM 6389 O O . THR A 1 788 ? -20.467 11.396 1.885 1.00 76.12 788 THR A O 1
ATOM 6392 N N . SER A 1 789 ? -19.841 12.531 0.063 1.00 79.06 789 SER A N 1
ATOM 6393 C CA . SER A 1 789 ? -18.899 11.492 -0.374 1.00 79.06 789 SER A CA 1
ATOM 6394 C C . SER A 1 789 ? -17.748 11.327 0.621 1.00 79.06 789 SER A C 1
ATOM 6396 O O . SER A 1 789 ? -17.386 10.200 0.929 1.00 79.06 789 SER A O 1
ATOM 6398 N N . VAL A 1 790 ? -17.238 12.429 1.181 1.00 84.00 790 VAL A N 1
ATOM 6399 C CA . VAL A 1 790 ? -16.180 12.423 2.204 1.00 84.00 790 VAL A CA 1
ATOM 6400 C C . VAL A 1 790 ? -16.640 11.669 3.449 1.00 84.00 790 VAL A C 1
ATOM 6402 O O . VAL A 1 790 ? -16.004 10.699 3.848 1.00 84.00 790 VAL A O 1
ATOM 6405 N N . GLU A 1 791 ? -17.787 12.042 4.014 1.00 82.12 791 GLU A N 1
ATOM 6406 C CA . GLU A 1 791 ? -18.356 11.385 5.194 1.00 82.12 791 GLU A CA 1
ATOM 6407 C C . GLU A 1 791 ? -18.543 9.879 4.971 1.00 82.12 791 GLU A C 1
ATOM 6409 O O . GLU A 1 791 ? -18.140 9.066 5.803 1.00 82.12 791 GLU A O 1
ATOM 6414 N N . LYS A 1 792 ? -19.082 9.490 3.806 1.00 80.69 792 LYS A N 1
ATOM 6415 C CA . LYS A 1 792 ? -19.201 8.079 3.425 1.00 80.69 792 LYS A CA 1
ATOM 6416 C C . LYS A 1 792 ? -17.840 7.402 3.348 1.00 80.69 792 LYS A C 1
ATOM 6418 O O . LYS A 1 792 ? -17.710 6.302 3.870 1.00 80.69 792 LYS A O 1
ATOM 6423 N N . ASN A 1 793 ? -16.850 8.003 2.695 1.00 85.75 793 ASN A N 1
ATOM 6424 C CA . ASN A 1 793 ? -15.532 7.393 2.519 1.00 85.75 793 ASN A CA 1
ATOM 6425 C C . ASN A 1 793 ? -14.886 7.085 3.870 1.00 85.75 793 ASN A C 1
ATOM 6427 O O . ASN A 1 793 ? -14.440 5.962 4.088 1.00 85.75 793 ASN A O 1
ATOM 6431 N N . TYR A 1 794 ? -14.905 8.041 4.801 1.00 88.44 794 TYR A N 1
ATOM 6432 C CA . TYR A 1 794 ? -14.375 7.819 6.143 1.00 88.44 794 TYR A CA 1
ATOM 6433 C C . TYR A 1 794 ? -15.173 6.779 6.924 1.00 88.44 794 TYR A C 1
ATOM 6435 O O . TYR A 1 794 ? -14.567 5.938 7.583 1.00 88.44 794 TYR A O 1
ATOM 6443 N N . TRP A 1 795 ? -16.504 6.786 6.813 1.00 80.69 795 TRP A N 1
ATOM 6444 C CA . TRP A 1 795 ? -17.333 5.794 7.491 1.00 80.69 795 TRP A CA 1
ATOM 6445 C C . TRP A 1 795 ? -17.059 4.370 6.993 1.00 80.69 795 TRP A C 1
ATOM 6447 O O . TRP A 1 795 ? -16.834 3.468 7.794 1.00 80.69 795 TRP A O 1
ATOM 6457 N N . HIS A 1 796 ? -16.986 4.158 5.674 1.00 82.69 796 HIS A N 1
ATOM 6458 C CA . HIS A 1 796 ? -16.609 2.852 5.116 1.00 82.69 796 HIS A CA 1
ATOM 6459 C C . HIS A 1 796 ? -15.189 2.446 5.524 1.00 82.69 796 HIS A C 1
ATOM 6461 O O . HIS A 1 796 ? -14.892 1.261 5.658 1.00 82.69 796 HIS A O 1
ATOM 6467 N N . PHE A 1 797 ? -14.302 3.425 5.706 1.00 86.81 797 PHE A N 1
ATOM 6468 C CA . PHE A 1 797 ? -12.901 3.168 5.986 1.00 86.81 797 PHE A CA 1
ATOM 6469 C C . PHE A 1 797 ? -12.604 2.905 7.465 1.00 86.81 797 PHE A C 1
ATOM 6471 O O . PHE A 1 797 ? -11.778 2.043 7.760 1.00 86.81 797 PHE A O 1
ATOM 6478 N N . PHE A 1 798 ? -13.260 3.594 8.401 1.00 84.94 798 PHE A N 1
ATOM 6479 C CA . PHE A 1 798 ? -12.998 3.494 9.844 1.00 84.94 798 PHE A CA 1
ATOM 6480 C C . PHE A 1 798 ? -14.171 2.961 10.673 1.00 84.94 798 PHE A C 1
ATOM 6482 O O . PHE A 1 798 ? -13.938 2.481 11.780 1.00 84.94 798 PHE A O 1
ATOM 6489 N N . GLY A 1 799 ? -15.398 2.988 10.153 1.00 79.06 799 GLY A N 1
ATOM 6490 C CA . GLY A 1 799 ? -16.618 2.805 10.937 1.00 79.06 799 GLY A CA 1
ATOM 6491 C C . GLY A 1 799 ? -17.134 4.144 11.489 1.00 79.06 799 GLY A C 1
ATOM 6492 O O . GLY A 1 799 ? -17.025 5.161 10.803 1.00 79.06 799 GLY A O 1
ATOM 6493 N N . PRO A 1 800 ? -17.724 4.180 12.699 1.00 74.19 800 PRO A N 1
ATOM 6494 C CA . PRO A 1 800 ? -18.160 5.428 13.322 1.00 74.19 800 PRO A CA 1
ATOM 6495 C C . PRO A 1 800 ? -17.007 6.423 13.490 1.00 74.19 800 PRO A C 1
ATOM 6497 O O . PRO A 1 800 ? -15.906 6.045 13.886 1.00 74.19 800 PRO A O 1
ATOM 6500 N N . ILE A 1 801 ? -17.289 7.691 13.204 1.00 81.12 801 ILE A N 1
ATOM 6501 C CA . ILE A 1 801 ? -16.357 8.819 13.298 1.00 81.12 801 ILE A CA 1
ATOM 6502 C C . ILE A 1 801 ? -17.079 10.041 13.878 1.00 81.12 801 ILE A C 1
ATOM 6504 O O . ILE A 1 801 ? -18.300 10.155 13.734 1.00 81.12 801 ILE A O 1
ATOM 6508 N N . ASP A 1 802 ? -16.328 10.975 14.463 1.00 81.44 802 ASP A N 1
ATOM 6509 C CA . ASP A 1 802 ? -16.819 12.321 14.774 1.00 81.44 802 ASP A CA 1
ATOM 6510 C C . ASP A 1 802 ? -16.697 13.200 13.521 1.00 81.44 802 ASP A C 1
ATOM 6512 O O . ASP A 1 802 ? -15.614 13.667 13.161 1.00 81.44 802 ASP A O 1
ATOM 6516 N N . TYR A 1 803 ? -17.810 13.381 12.809 1.00 82.81 803 TYR A N 1
ATOM 6517 C CA . TYR A 1 803 ? -17.846 14.156 11.572 1.00 82.81 803 TYR A CA 1
ATOM 6518 C C . TYR A 1 803 ? -18.327 15.592 11.820 1.00 82.81 803 TYR A C 1
ATOM 6520 O O . TYR A 1 803 ? -19.483 15.825 12.180 1.00 82.81 803 TYR A O 1
ATOM 6528 N N . ARG A 1 804 ? -17.459 16.572 11.546 1.00 84.69 804 ARG A N 1
ATOM 6529 C CA . ARG A 1 804 ? -17.669 18.004 11.802 1.00 84.69 804 ARG A CA 1
ATOM 6530 C C . ARG A 1 804 ? -17.663 18.813 10.491 1.00 84.69 804 ARG A C 1
ATOM 6532 O O . ARG A 1 804 ? -16.603 19.268 10.054 1.00 84.69 804 ARG A O 1
ATOM 6539 N N . PRO A 1 805 ? -18.824 19.066 9.856 1.00 83.81 805 PRO A N 1
ATOM 6540 C CA . PRO A 1 805 ? -18.927 19.874 8.636 1.00 83.81 805 PRO A CA 1
ATOM 6541 C C . PRO A 1 805 ? -18.921 21.383 8.945 1.00 83.81 805 PRO A C 1
ATOM 6543 O O . PRO A 1 805 ? -19.809 22.124 8.524 1.00 83.81 805 PRO A O 1
ATOM 6546 N N . VAL A 1 806 ? -17.954 21.843 9.740 1.00 83.50 806 VAL A N 1
ATOM 6547 C CA . VAL A 1 806 ? -17.876 23.233 10.230 1.00 83.50 806 VAL A CA 1
ATOM 6548 C C . VAL A 1 806 ? -16.975 24.117 9.366 1.00 83.50 806 VAL A C 1
ATOM 6550 O O . VAL A 1 806 ? -17.101 25.339 9.395 1.00 83.50 806 VAL A O 1
ATOM 6553 N N . GLY A 1 807 ? -16.122 23.515 8.535 1.00 85.94 807 GLY A N 1
ATOM 6554 C CA . GLY A 1 807 ? -15.077 24.199 7.780 1.00 85.94 807 GLY A CA 1
ATOM 6555 C C . GLY A 1 807 ? -13.815 24.455 8.608 1.00 85.94 807 GLY A C 1
ATOM 6556 O O . GLY A 1 807 ? -13.862 24.599 9.831 1.00 85.94 807 GLY A O 1
ATOM 6557 N N . PHE A 1 808 ? -12.668 24.526 7.925 1.00 88.69 808 PHE A N 1
ATOM 6558 C CA . PHE A 1 808 ? -11.368 24.672 8.582 1.00 88.69 808 PHE A CA 1
ATOM 6559 C C . PHE A 1 808 ? -11.249 25.985 9.366 1.00 88.69 808 PHE A C 1
ATOM 6561 O O . PHE A 1 808 ? -10.791 25.972 10.506 1.00 88.69 808 PHE A O 1
ATOM 6568 N N . GLN A 1 809 ? -11.745 27.095 8.813 1.00 86.06 809 GLN A N 1
ATOM 6569 C CA . GLN A 1 809 ? -11.727 28.394 9.483 1.00 86.06 809 GLN A CA 1
ATOM 6570 C C . GLN A 1 809 ? -12.411 28.361 10.855 1.00 86.06 809 GLN A C 1
ATOM 6572 O O . GLN A 1 809 ? -11.799 28.733 11.855 1.00 86.06 809 GLN A O 1
ATOM 6577 N N . ALA A 1 810 ? -13.654 27.874 10.926 1.00 84.88 810 ALA A N 1
ATOM 6578 C CA . ALA A 1 810 ? -14.391 27.797 12.186 1.00 84.88 810 ALA A CA 1
ATOM 6579 C C . ALA A 1 810 ? -13.724 26.827 13.171 1.00 84.88 810 ALA A C 1
ATOM 6581 O O . ALA A 1 810 ? -13.564 27.155 14.344 1.00 84.88 810 ALA A O 1
ATOM 6582 N N . PHE A 1 811 ? -13.272 25.670 12.678 1.00 87.25 811 PHE A N 1
ATOM 6583 C CA . PHE A 1 811 ? -12.575 24.679 13.494 1.00 87.25 811 PHE A CA 1
ATOM 6584 C C . PHE A 1 811 ? -11.261 25.217 14.083 1.00 87.25 811 PHE A C 1
ATOM 6586 O O . PHE A 1 811 ? -10.964 24.983 15.247 1.00 87.25 811 PHE A O 1
ATOM 6593 N N . SER A 1 812 ? -10.483 25.979 13.310 1.00 86.81 812 SER A N 1
ATOM 6594 C CA . SER A 1 812 ? -9.181 26.500 13.748 1.00 86.81 812 SER A CA 1
ATOM 6595 C C . SER A 1 812 ? -9.265 27.451 14.946 1.00 86.81 812 SER A C 1
ATOM 6597 O O . SER A 1 812 ? -8.315 27.532 15.726 1.00 86.81 812 SER A O 1
ATOM 6599 N N . LEU A 1 813 ? -10.403 28.134 15.121 1.00 83.69 813 LEU A N 1
ATOM 6600 C CA . LEU A 1 813 ? -10.654 29.052 16.236 1.00 83.69 813 LEU A CA 1
ATOM 6601 C C . LEU A 1 813 ? -10.981 28.315 17.542 1.00 83.69 813 LEU A C 1
ATOM 6603 O O . LEU A 1 813 ? -10.622 28.807 18.611 1.00 83.69 813 LEU A O 1
ATOM 6607 N N . ALA A 1 814 ? -11.634 27.154 17.451 1.00 76.19 814 ALA A N 1
ATOM 6608 C CA . ALA A 1 814 ? -12.037 26.317 18.582 1.00 76.19 814 ALA A CA 1
ATOM 6609 C C . ALA A 1 814 ? -11.886 24.818 18.232 1.00 76.19 814 ALA A C 1
ATOM 6611 O O . ALA A 1 814 ? -12.874 24.141 17.954 1.00 76.19 814 ALA A O 1
ATOM 6612 N N . PRO A 1 815 ? -10.647 24.293 18.189 1.00 68.56 815 PRO A N 1
ATOM 6613 C CA . PRO A 1 815 ? -10.377 22.930 17.719 1.00 68.56 815 PRO A CA 1
ATOM 6614 C C . PRO A 1 815 ? -10.744 21.820 18.719 1.00 68.56 815 PRO A C 1
ATOM 6616 O O . PRO A 1 815 ? -10.750 20.649 18.330 1.00 68.56 815 PRO A O 1
ATOM 6619 N N . PHE A 1 816 ? -11.033 22.167 19.979 1.00 65.25 816 PHE A N 1
ATOM 6620 C CA . PHE A 1 816 ? -11.409 21.235 21.045 1.00 65.25 816 PHE A CA 1
ATOM 6621 C C . PHE A 1 816 ? -12.787 21.554 21.603 1.00 65.25 816 PHE A C 1
ATOM 6623 O O . PHE A 1 816 ? -12.989 22.710 22.049 1.00 65.25 816 PHE A O 1
#

pLDDT: mean 70.17, std 20.65, range [22.98, 97.44]

InterPro domains:
  IPR011990 Tetratricopeptide-like helical domain superfamily [G3DSA:1.25.40.10] (64-232)
  IPR011990 Tetratricopeptide-like helical domain superfamily [SSF48452] (137-238)
  IPR029035 DHS-like NAD/FAD-binding domain superfamily [SSF52467] (613-762)

Secondary structure (DSSP, 8-state):
-HHHHHHHHHHHHGGGGGG---------HHHHHT-SEE-HHHHHHHHHHHHHHHHHT-HHHHHHHH--TT-EE-S--HHHHHHHHHHHHHHHHHTT-HHHHHHHHHHHHHHHTT-S---STHHHHHHHHHHHHHHHTT-SS-HHHHGGGGGSSS-HHHHHHHHHHHHHHHHHTT-HHHHHHHHHHHHHH-SSHHHHHHHHHHHHHHHHHTT-HHHHHHHHHHHHHHHHHHHHHS--HHHHHHHHHHHHHHHHHHHHHHHTTT------PPPPPPHHHHHHHHHHHHHHHHHHHT----GGG--HHHHHHHHHHHHHHHHHHHHHHHHHHHHHHHT-GGG--HHHHHHHHHHHHTT-HHHHHHHHHHHHHHHHHHHHHHHH-S------------TTTTTTTTTSGGGS-----S-----------EEEEETTEEEEE-S-EEEEETTTEEEEE-SSGGGGG--THHHHHHHHHHHHHHT----EEEEEE-HHHHTTTS--HHHHHHHHHHSTT--HHHHHHIIIII---TTS-GGGS--HHHHHHHHHHHHHTT--SBTTB-HHHHHHHHHHHHHHHHHHHHHH-PPP-TTSHHHHHHHHHHHHHHHTS-SEEEEEE--SSSHHHHHHHHHH-GGGEE-SS-EEE-TT-------S-----SSPEEEEETTEEEEEEE-TTT--EEE--HHHHHTSSS-B-TTT-PBPEEEE----S--S---HHHHHHHHHHHHHHHH-SEEEEES----GGGHHHHHHHHHHH--SSSPPEEEEE-PPPS--SS--HHHHHHHHHHSS-EEETT-HHHHHH---

Radius of gyration: 34.06 Å; chains: 1; bounding box: 93×88×69 Å

Foldseek 3Di:
DCVLCVLQLCLLCVVLQVLQDPDPDPDDLVVLQPDQEAEQNSLSVLSNVLSVCCVPPRLVSSCSSLDDPRYDYDHHDLVSVLSSLSVQLSSCLVVVVLPSNVVSLVVNVVSVVPDDDPVDDSVLSSLLSVLSSCLSVLHADSLVVNVVSQPDDDQLSSLLSSLLVSLLSCLVSVNLVSNLSSLVVNCVSQPDLLSNLLSLLSQLLSCVSVVVLVSSLVSLVSSLVSLVVVCVVDVDPLSVLLSLLSVQSNLLSVQVVCVVVPHDDRDDDRDDDDPVSVVLLVLLLVLLVCVVVVHDDDPVSDDPSSNSSSSSSNSSVVVVVVVVVVVVLVVVVVVDPPLPDPVLVVQCVVCVVVVPPVSNVVSSVVSVVVVVVVVVCVPPDDDDDDDDDDDDDDPPPPVPPPPVPPPDDDDDDDDDPDPPDDWFWWWADDPNDIDIATSWDWDDDPPGDIDTDGPDPCSVVDDDPVVVLVCVQVVLVPPDQFQAEEEEEEPQLVVVQDPDQLCLVVVCCPPPCNPPLVQVCCCPQVVDHNVDDSVPGDGPLVVLQVLVVCLLVQHASDPVGGNVNSVVVNQVSLLSSLVRCVVRDDDDDCLRLLLLLLQVVLVCQLVSSHVAYEYEYQDQECSNVNSNCVAANPVLEAQLDDEAEPPPPPRPPDPDPHDDGPHRYYYFHLFYHLQWWAAPPPRHIYGHDNVVCSVDDFGADPPPRGGIGGSGHRQAQDDDDDRPVNVSSLVSVLVSLLPGQEYEYARDQLDSSNNVSLVSNLVSQDDPPSGHAYEYEAAADPDDPDDDSSRVSVCVSPNIHRYHNPHSSVCSNPVD

Sequence (816 aa):
MKSVMEPIYNFFLEPLIPCSPIVATDGTGDELSSLREVNDKSLSQIIGHAVKLHRLYGVEDAYHALYNPNWKFVDIPPKTLMQYYYFLTVINIERYDLEEMRKYLDKLSDYLKGMEELEDEWHRRIHLLKAMAATLQKAEGWAEQVLPLFERELHSEPWFNFALYFGSMAREQELYDEADTLLKKALSLAPTELERAIVWCNLGALSFARDDWQTALKHYKAADAILDELVENIPDRELALYRQEVKRNILVVQNLLLMSRDGFQITGRLPRLAEGEMALANKWEDIALGYVRNEVYEENLATRNSIRFSNNLYEAIRYFNRSEAANALLGNVLANRTLFDREVKAFINAGYVTNDRRLLQIALQQAVEINETKAIKGLIGDTIPDVFNNPMPAIKKRLHAGVILAKQEVQDESLISMSSDLPARIRFIHGNRLVTLNDCRLLTQNAGTIYFQSDDQRSEELEGDALKLTAYYLSNVVSRRFEKVVFVIGAGASAEQLPLGQDLLTELLNEGNSSDDLVRFLKTVFRIDPSLPACSRPTINEVLNLIEIALEKDEALTPTYPPDVLRKLKKLVIIRLLQLFTDLTTPIDSRNSYVQLVKNMVKMLTTGALEEVGFITLNYDPFLDQALIEAVGEENINYGIQLEPWGGCERRAINVSREKLRKPIQLVKFHGSMDWMFCPYCHKIYRISTGRALSQDMPQCSSDGTPLSWFLYPPMREKYFMPEAWLHLHMQAEELLRKADRVIFIGYSLSDEDAYFRYRVKRSLYRVENPVDIVVVDKTLKEEKRPTSVEKNYWHFFGPIDYRPVGFQAFSLAPF